Protein AF-0000000072337538 (afdb_homodimer)

Structure (mmCIF, N/CA/C/O backbone):
data_AF-0000000072337538-model_v1
#
loop_
_entity.id
_entity.type
_entity.pdbx_description
1 polymer 'aspartate transaminase'
#
loop_
_atom_site.group_PDB
_atom_site.id
_atom_site.type_symbol
_atom_site.label_atom_id
_atom_site.label_alt_id
_atom_site.label_comp_id
_atom_site.label_asym_id
_atom_site.label_entity_id
_atom_site.label_seq_id
_atom_site.pdbx_PDB_ins_code
_atom_site.Cartn_x
_atom_site.Cartn_y
_atom_site.Cartn_z
_atom_site.occupancy
_atom_site.B_iso_or_equiv
_atom_site.auth_seq_id
_atom_site.auth_comp_id
_atom_site.auth_asym_id
_atom_site.auth_atom_id
_atom_site.pdbx_PDB_model_num
ATOM 1 N N . MET A 1 1 ? 28.172 5.82 16.531 1 91.81 1 MET A N 1
ATOM 2 C CA . MET A 1 1 ? 27.906 4.758 15.562 1 91.81 1 MET A CA 1
ATOM 3 C C . MET A 1 1 ? 26.453 4.816 15.07 1 91.81 1 MET A C 1
ATOM 5 O O . MET A 1 1 ? 25.547 5.059 15.852 1 91.81 1 MET A O 1
ATOM 9 N N . SER A 1 2 ? 26.359 4.637 13.805 1 95.44 2 SER A N 1
ATOM 10 C CA . SER A 1 2 ? 25.016 4.699 13.219 1 95.44 2 SER A CA 1
ATOM 11 C C . SER A 1 2 ? 24.141 3.553 13.719 1 95.44 2 SER A C 1
ATOM 13 O O . SER A 1 2 ? 24.625 2.432 13.898 1 95.44 2 SER A O 1
ATOM 15 N N . ILE A 1 3 ? 22.906 3.787 13.867 1 93.31 3 ILE A N 1
ATOM 16 C CA . ILE A 1 3 ? 21.938 2.783 14.305 1 93.31 3 ILE A CA 1
ATOM 17 C C . ILE A 1 3 ? 21.766 1.728 13.219 1 93.31 3 ILE A C 1
ATOM 19 O O . ILE A 1 3 ? 21.359 0.598 13.5 1 93.31 3 ILE A O 1
ATOM 23 N N . PHE A 1 4 ? 22.156 1.987 12.031 1 95.06 4 PHE A N 1
ATOM 24 C CA . PHE A 1 4 ? 21.891 1.119 10.891 1 95.06 4 PHE A CA 1
ATOM 25 C C . PHE A 1 4 ? 22.875 -0.046 10.859 1 95.06 4 PHE A C 1
ATOM 27 O O . PHE A 1 4 ? 22.672 -1.01 10.117 1 95.06 4 PHE A O 1
ATOM 34 N N . HIS A 1 5 ? 23.875 0.049 11.719 1 95.06 5 HIS A N 1
ATOM 35 C CA . HIS A 1 5 ? 24.812 -1.071 11.82 1 95.06 5 HIS A CA 1
ATOM 36 C C . HIS A 1 5 ? 24.125 -2.299 12.414 1 95.06 5 HIS A C 1
ATOM 38 O O . HIS A 1 5 ? 24.656 -3.41 12.32 1 95.06 5 HIS A O 1
ATOM 44 N N . TYR A 1 6 ? 22.969 -2.148 13 1 93.31 6 TYR A N 1
ATOM 45 C CA . TYR A 1 6 ? 22.234 -3.266 13.578 1 93.31 6 TYR A CA 1
ATOM 46 C C . TYR A 1 6 ? 21.5 -4.043 12.492 1 93.31 6 TYR A C 1
ATOM 48 O O . TYR A 1 6 ? 20.969 -5.129 12.758 1 93.31 6 TYR A O 1
ATOM 56 N N . LEU A 1 7 ? 21.453 -3.549 11.258 1 93.56 7 LEU A N 1
ATOM 57 C CA . LEU A 1 7 ? 20.781 -4.246 10.164 1 93.56 7 LEU A CA 1
ATOM 58 C C . LEU A 1 7 ? 21.547 -5.508 9.773 1 93.56 7 LEU A C 1
ATOM 60 O O . LEU A 1 7 ? 22.781 -5.504 9.742 1 93.56 7 LEU A O 1
ATOM 64 N N . CYS A 1 8 ? 20.812 -6.539 9.484 1 88.06 8 CYS A N 1
ATOM 65 C CA . CYS A 1 8 ? 21.391 -7.801 9.047 1 88.06 8 CYS A CA 1
ATOM 66 C C . CYS A 1 8 ? 21.547 -7.824 7.527 1 88.06 8 CYS A C 1
ATOM 68 O O . CYS A 1 8 ? 20.812 -7.148 6.809 1 88.06 8 CYS A O 1
ATOM 70 N N . ASP A 1 9 ? 22.516 -8.508 7.09 1 87.12 9 ASP A N 1
ATOM 71 C CA . ASP A 1 9 ? 22.656 -8.773 5.66 1 87.12 9 ASP A CA 1
ATOM 72 C C . ASP A 1 9 ? 21.641 -9.805 5.191 1 87.12 9 ASP A C 1
ATOM 74 O O . ASP A 1 9 ? 21.625 -10.945 5.672 1 87.12 9 ASP A O 1
ATOM 78 N N . LEU A 1 10 ? 20.766 -9.406 4.398 1 86 10 LEU A N 1
ATOM 79 C CA . LEU A 1 10 ? 19.703 -10.266 3.902 1 86 10 LEU A CA 1
ATOM 80 C C . LEU A 1 10 ? 19.969 -10.672 2.455 1 86 10 LEU A C 1
ATOM 82 O O . LEU A 1 10 ? 20.484 -9.883 1.669 1 86 10 LEU A O 1
ATOM 86 N N . PRO A 1 11 ? 19.609 -11.906 2.164 1 82.69 11 PRO A N 1
ATOM 87 C CA . PRO A 1 11 ? 19.797 -12.344 0.78 1 82.69 11 PRO A CA 1
ATOM 88 C C . PRO A 1 11 ? 18.875 -11.625 -0.198 1 82.69 11 PRO A C 1
ATOM 90 O O . PRO A 1 11 ? 17.828 -11.117 0.203 1 82.69 11 PRO A O 1
ATOM 93 N N . GLN A 1 12 ? 19.281 -11.609 -1.424 1 79.19 12 GLN A N 1
ATOM 94 C CA . GLN A 1 12 ? 18.438 -11.031 -2.471 1 79.19 12 GLN A CA 1
ATOM 95 C C . GLN A 1 12 ? 17.172 -11.867 -2.682 1 79.19 12 GLN A C 1
ATOM 97 O O . GLN A 1 12 ? 17.188 -13.078 -2.451 1 79.19 12 GLN A O 1
ATOM 102 N N . ASP A 1 13 ? 16.156 -11.133 -3.062 1 81.94 13 ASP A N 1
ATOM 103 C CA . ASP A 1 13 ? 14.945 -11.844 -3.439 1 81.94 13 ASP A CA 1
ATOM 104 C C . ASP A 1 13 ? 15.195 -12.766 -4.629 1 81.94 13 ASP A C 1
ATOM 106 O O . ASP A 1 13 ? 15.781 -12.352 -5.633 1 81.94 13 ASP A O 1
ATOM 110 N N . ALA A 1 14 ? 14.805 -13.93 -4.566 1 74.81 14 ALA A N 1
ATOM 111 C CA . ALA A 1 14 ? 15.117 -14.938 -5.574 1 74.81 14 ALA A CA 1
ATOM 112 C C . ALA A 1 14 ? 14.57 -14.539 -6.941 1 74.81 14 ALA A C 1
ATOM 114 O O . ALA A 1 14 ? 15.289 -14.578 -7.941 1 74.81 14 ALA A O 1
ATOM 115 N N . ASN A 1 15 ? 13.352 -14.133 -6.945 1 75.88 15 ASN A N 1
ATOM 116 C CA . ASN A 1 15 ? 12.695 -13.828 -8.211 1 75.88 15 ASN A CA 1
ATOM 117 C C . ASN A 1 15 ? 13.234 -12.539 -8.828 1 75.88 15 ASN A C 1
ATOM 119 O O . ASN A 1 15 ? 13.641 -12.523 -9.992 1 75.88 15 ASN A O 1
ATOM 123 N N . PHE A 1 16 ? 13.305 -11.562 -8.07 1 75.88 16 PHE A N 1
ATOM 124 C CA . PHE A 1 16 ? 13.695 -10.266 -8.609 1 75.88 16 PHE A CA 1
ATOM 125 C C . PHE A 1 16 ? 15.203 -10.211 -8.836 1 75.88 16 PHE A C 1
ATOM 127 O O . PHE A 1 16 ? 15.672 -9.469 -9.703 1 75.88 16 PHE A O 1
ATOM 134 N N . GLY A 1 17 ? 15.891 -11.039 -8.086 1 76.81 17 GLY A N 1
ATOM 135 C CA . GLY A 1 17 ? 17.328 -11.133 -8.328 1 76.81 17 GLY A CA 1
ATOM 136 C C . GLY A 1 17 ? 17.656 -11.727 -9.68 1 76.81 17 GLY A C 1
ATOM 137 O O . GLY A 1 17 ? 18.516 -11.195 -10.398 1 76.81 17 GLY A O 1
ATOM 138 N N . MET A 1 18 ? 16.938 -12.734 -10.031 1 82.81 18 MET A N 1
ATOM 139 C CA . MET A 1 18 ? 17.156 -13.391 -11.32 1 82.81 18 MET A CA 1
ATOM 140 C C . MET A 1 18 ? 16.75 -12.477 -12.469 1 82.81 18 MET A C 1
ATOM 142 O O . MET A 1 18 ? 17.438 -12.391 -13.477 1 82.81 18 MET A O 1
ATOM 146 N N . ALA A 1 19 ? 15.68 -11.766 -12.25 1 82.88 19 ALA A N 1
ATOM 147 C CA . ALA A 1 19 ? 15.211 -10.828 -13.266 1 82.88 19 ALA A CA 1
ATOM 148 C C . ALA A 1 19 ? 16.219 -9.695 -13.477 1 82.88 19 ALA A C 1
ATOM 150 O O . ALA A 1 19 ? 16.438 -9.25 -14.602 1 82.88 19 ALA A O 1
ATOM 151 N N . ALA A 1 20 ? 16.75 -9.258 -12.391 1 82.75 20 ALA A N 1
ATOM 152 C CA . ALA A 1 20 ? 17.75 -8.195 -12.469 1 82.75 20 ALA A CA 1
ATOM 153 C C . ALA A 1 20 ? 18.984 -8.656 -13.25 1 82.75 20 ALA A C 1
ATOM 155 O O . ALA A 1 20 ? 19.531 -7.898 -14.047 1 82.75 20 ALA A O 1
ATOM 156 N N . ARG A 1 21 ? 19.375 -9.867 -13.039 1 87.38 21 ARG A N 1
ATOM 157 C CA . ARG A 1 21 ? 20.5 -10.43 -13.766 1 87.38 21 ARG A CA 1
ATOM 158 C C . ARG A 1 21 ? 20.203 -10.539 -15.258 1 87.38 21 ARG A C 1
ATOM 160 O O . ARG A 1 21 ? 21.047 -10.227 -16.094 1 87.38 21 ARG A O 1
ATOM 167 N N . ALA A 1 22 ? 19.047 -11.016 -15.539 1 90.31 22 ALA A N 1
ATOM 168 C CA . ALA A 1 22 ? 18.625 -11.125 -16.938 1 90.31 22 ALA A CA 1
ATOM 169 C C . ALA A 1 22 ? 18.625 -9.758 -17.609 1 90.31 22 ALA A C 1
ATOM 171 O O . ALA A 1 22 ? 19.078 -9.625 -18.75 1 90.31 22 ALA A O 1
ATOM 172 N N . LYS A 1 23 ? 18.125 -8.789 -16.922 1 86.69 23 LYS A N 1
ATOM 173 C CA . LYS A 1 23 ? 18.031 -7.438 -17.453 1 86.69 23 LYS A CA 1
ATOM 174 C C . LYS A 1 23 ? 19.422 -6.863 -17.734 1 86.69 23 LYS A C 1
ATOM 176 O O . LYS A 1 23 ? 19.625 -6.129 -18.703 1 86.69 23 LYS A O 1
ATOM 181 N N . ALA A 1 24 ? 20.359 -7.207 -16.938 1 90 24 ALA A N 1
ATOM 182 C CA . ALA A 1 24 ? 21.719 -6.691 -17.047 1 90 24 ALA A CA 1
ATOM 183 C C . ALA A 1 24 ? 22.469 -7.371 -18.172 1 90 24 ALA A C 1
ATOM 185 O O . ALA A 1 24 ? 23.469 -6.844 -18.672 1 90 24 ALA A O 1
ATOM 186 N N . ASP A 1 25 ? 22.047 -8.578 -18.609 1 93.88 25 ASP A N 1
ATOM 187 C CA . ASP A 1 25 ? 22.703 -9.336 -19.672 1 93.88 25 ASP A CA 1
ATOM 188 C C . ASP A 1 25 ? 22.391 -8.734 -21.047 1 93.88 25 ASP A C 1
ATOM 190 O O . ASP A 1 25 ? 21.234 -8.555 -21.406 1 93.88 25 ASP A O 1
ATOM 194 N N . THR A 1 26 ? 23.406 -8.461 -21.766 1 94.12 26 THR A N 1
ATOM 195 C CA . THR A 1 26 ? 23.234 -7.793 -23.062 1 94.12 26 THR A CA 1
ATOM 196 C C . THR A 1 26 ? 23.375 -8.797 -24.203 1 94.12 26 THR A C 1
ATOM 198 O O . THR A 1 26 ? 23.344 -8.414 -25.375 1 94.12 26 THR A O 1
ATOM 201 N N . HIS A 1 27 ? 23.484 -10.047 -23.891 1 95.5 27 HIS A N 1
ATOM 202 C CA . HIS A 1 27 ? 23.609 -11.055 -24.938 1 95.5 27 HIS A CA 1
ATOM 203 C C . HIS A 1 27 ? 22.406 -11.039 -25.859 1 95.5 27 HIS A C 1
ATOM 205 O O . HIS A 1 27 ? 21.266 -10.961 -25.406 1 95.5 27 HIS A O 1
ATOM 211 N N . PRO A 1 28 ? 22.562 -11.125 -27.078 1 93.88 28 PRO A N 1
ATOM 212 C CA . PRO A 1 28 ? 21.469 -10.969 -28.047 1 93.88 28 PRO A CA 1
ATOM 213 C C . PRO A 1 28 ? 20.453 -12.117 -27.984 1 93.88 28 PRO A C 1
ATOM 215 O O . PRO A 1 28 ? 19.297 -11.953 -28.391 1 93.88 28 PRO A O 1
ATOM 218 N N . LYS A 1 29 ? 20.828 -13.297 -27.516 1 94.38 29 LYS A N 1
ATOM 219 C CA . LYS A 1 29 ? 19.906 -14.438 -27.469 1 94.38 29 LYS A CA 1
ATOM 220 C C . LYS A 1 29 ? 19.406 -14.68 -26.062 1 94.38 29 LYS A C 1
ATOM 222 O O . LYS A 1 29 ? 18.906 -15.766 -25.75 1 94.38 29 LYS A O 1
ATOM 227 N N . LYS A 1 30 ? 19.656 -13.734 -25.25 1 95.81 30 LYS A N 1
ATOM 228 C CA . LYS A 1 30 ? 19.234 -13.906 -23.859 1 95.81 30 LYS A CA 1
ATOM 229 C C . LYS A 1 30 ? 17.734 -14.172 -23.781 1 95.81 30 LYS A C 1
ATOM 231 O O . LYS A 1 30 ? 16.953 -13.586 -24.531 1 95.81 30 LYS A O 1
ATOM 236 N N . ILE A 1 31 ? 17.281 -15.109 -22.922 1 95.44 31 ILE A N 1
ATOM 237 C CA . ILE A 1 31 ? 15.883 -15.398 -22.641 1 95.44 31 ILE A CA 1
ATOM 238 C C . ILE A 1 31 ? 15.617 -15.234 -21.141 1 95.44 31 ILE A C 1
ATOM 240 O O . ILE A 1 31 ? 16.328 -15.805 -20.312 1 95.44 31 ILE A O 1
ATOM 244 N N . ASP A 1 32 ? 14.664 -14.367 -20.797 1 92.56 32 ASP A N 1
ATOM 245 C CA . ASP A 1 32 ? 14.25 -14.219 -19.406 1 92.56 32 ASP A CA 1
ATOM 246 C C . ASP A 1 32 ? 12.93 -14.938 -19.156 1 92.56 32 ASP A C 1
ATOM 248 O O . ASP A 1 32 ? 11.867 -14.484 -19.578 1 92.56 32 ASP A O 1
ATOM 252 N N . LEU A 1 33 ? 13.039 -16.031 -18.469 1 93.69 33 LEU A N 1
ATOM 253 C CA . LEU A 1 33 ? 11.859 -16.812 -18.094 1 93.69 33 LEU A CA 1
ATOM 254 C C . LEU A 1 33 ? 11.648 -16.781 -16.578 1 93.69 33 LEU A C 1
ATOM 256 O O . LEU A 1 33 ? 10.984 -17.672 -16.031 1 93.69 33 LEU A O 1
ATOM 260 N N . SER A 1 34 ? 12.281 -15.805 -15.922 1 87.88 34 SER A N 1
ATOM 261 C CA . SER A 1 34 ? 12.281 -15.797 -14.461 1 87.88 34 SER A CA 1
ATOM 262 C C . SER A 1 34 ? 11.031 -15.102 -13.914 1 87.88 34 SER A C 1
ATOM 264 O O . SER A 1 34 ? 10.477 -15.531 -12.898 1 87.88 34 SER A O 1
ATOM 266 N N . LEU A 1 35 ? 10.578 -14.023 -14.539 1 79.75 35 LEU A N 1
ATOM 267 C CA . LEU A 1 35 ? 9.508 -13.211 -13.977 1 79.75 35 LEU A CA 1
ATOM 268 C C . LEU A 1 35 ? 8.141 -13.711 -14.445 1 79.75 35 LEU A C 1
ATOM 270 O O . LEU A 1 35 ? 7.988 -14.109 -15.602 1 79.75 35 LEU A O 1
ATOM 274 N N . GLY A 1 36 ? 7.184 -13.609 -13.586 1 78.5 36 GLY A N 1
ATOM 275 C CA . GLY A 1 36 ? 5.812 -14.023 -13.852 1 78.5 36 GLY A CA 1
ATOM 276 C C . GLY A 1 36 ? 4.98 -12.938 -14.508 1 78.5 36 GLY A C 1
ATOM 277 O O . GLY A 1 36 ? 3.887 -12.617 -14.039 1 78.5 36 GLY A O 1
ATOM 278 N N . THR A 1 37 ? 5.445 -12.328 -15.57 1 81.88 37 THR A N 1
ATOM 279 C CA . THR A 1 37 ? 4.688 -11.359 -16.359 1 81.88 37 THR A CA 1
ATOM 280 C C . THR A 1 37 ? 4.383 -11.922 -17.75 1 81.88 37 THR A C 1
ATOM 282 O O . THR A 1 37 ? 5.223 -12.602 -18.344 1 81.88 37 THR A O 1
ATOM 285 N N . TYR A 1 38 ? 3.256 -11.664 -18.172 1 84.44 38 TYR A N 1
ATOM 286 C CA . TYR A 1 38 ? 2.854 -12.141 -19.484 1 84.44 38 TYR A CA 1
ATOM 287 C C . TYR A 1 38 ? 3.58 -11.383 -20.594 1 84.44 38 TYR A C 1
ATOM 289 O O . TYR A 1 38 ? 3.77 -10.164 -20.5 1 84.44 38 TYR A O 1
ATOM 297 N N . ARG A 1 39 ? 4.031 -12.125 -21.562 1 84 39 ARG A N 1
ATOM 298 C CA . ARG A 1 39 ? 4.613 -11.594 -22.797 1 84 39 ARG A CA 1
ATOM 299 C C . ARG A 1 39 ? 3.871 -12.109 -24.016 1 84 39 ARG A C 1
ATOM 301 O O . ARG A 1 39 ? 3.395 -13.242 -24.031 1 84 39 ARG A O 1
ATOM 308 N N . ASP A 1 40 ? 3.809 -11.195 -25.031 1 82.5 40 ASP A N 1
ATOM 309 C CA . ASP A 1 40 ? 3.178 -11.641 -26.266 1 82.5 40 ASP A CA 1
ATOM 310 C C . ASP A 1 40 ? 4.172 -12.391 -27.156 1 82.5 40 ASP A C 1
ATOM 312 O O . ASP A 1 40 ? 5.262 -12.75 -26.703 1 82.5 40 ASP A O 1
ATOM 316 N N . ASP A 1 41 ? 3.752 -12.664 -28.344 1 86.38 41 ASP A N 1
ATOM 317 C CA . ASP A 1 41 ? 4.535 -13.492 -29.266 1 86.38 41 ASP A CA 1
ATOM 318 C C . ASP A 1 41 ? 5.82 -12.781 -29.672 1 86.38 41 ASP A C 1
ATOM 320 O O . ASP A 1 41 ? 6.719 -13.398 -30.25 1 86.38 41 ASP A O 1
ATOM 324 N N . HIS A 1 42 ? 5.938 -11.516 -29.297 1 82.12 42 HIS A N 1
ATOM 325 C CA . HIS A 1 42 ? 7.137 -10.758 -29.641 1 82.12 42 HIS A CA 1
ATOM 326 C C . HIS A 1 42 ? 7.945 -10.414 -28.391 1 82.12 42 HIS A C 1
ATOM 328 O O . HIS A 1 42 ? 8.883 -9.609 -28.469 1 82.12 42 HIS A O 1
ATOM 334 N N . GLY A 1 43 ? 7.547 -10.992 -27.281 1 80.44 43 GLY A N 1
ATOM 335 C CA . GLY A 1 43 ? 8.281 -10.805 -26.031 1 80.44 43 GLY A CA 1
ATOM 336 C C . GLY A 1 43 ? 7.992 -9.484 -25.359 1 80.44 43 GLY A C 1
ATOM 337 O O . GLY A 1 43 ? 8.719 -9.07 -24.453 1 80.44 43 GLY A O 1
ATOM 338 N N . GLN A 1 44 ? 7.055 -8.836 -25.844 1 78.31 44 GLN A N 1
ATOM 339 C CA . GLN A 1 44 ? 6.711 -7.531 -25.281 1 78.31 44 GLN A CA 1
ATOM 340 C C . GLN A 1 44 ? 5.602 -7.656 -24.25 1 78.31 44 GLN A C 1
ATOM 342 O O . GLN A 1 44 ? 4.766 -8.555 -24.328 1 78.31 44 GLN A O 1
ATOM 347 N N . PRO A 1 45 ? 5.871 -6.715 -23.312 1 72.06 45 PRO A N 1
ATOM 348 C CA . PRO A 1 45 ? 4.73 -6.676 -22.391 1 72.06 45 PRO A CA 1
ATOM 349 C C . PRO A 1 45 ? 3.428 -6.281 -23.078 1 72.06 45 PRO A C 1
ATOM 351 O O . PRO A 1 45 ? 3.439 -5.461 -24 1 72.06 45 PRO A O 1
ATOM 354 N N . ARG A 1 46 ? 2.617 -7.109 -23.312 1 59.31 46 ARG A N 1
ATOM 355 C CA . ARG A 1 46 ? 1.37 -6.719 -23.969 1 59.31 46 ARG A CA 1
ATOM 356 C C . ARG A 1 46 ? 0.265 -6.492 -22.938 1 59.31 46 ARG A C 1
ATOM 358 O O . ARG A 1 46 ? -0.144 -7.422 -22.234 1 59.31 46 ARG A O 1
ATOM 365 N N . LEU A 1 47 ? 0.168 -5.188 -22.656 1 57.03 47 LEU A N 1
ATOM 366 C CA . LEU A 1 47 ? -1.106 -4.941 -21.984 1 57.03 47 LEU A CA 1
ATOM 367 C C . LEU A 1 47 ? -2.25 -5.617 -22.734 1 57.03 47 LEU A C 1
ATOM 369 O O . LEU A 1 47 ? -2.162 -5.828 -23.953 1 57.03 47 LEU A O 1
ATOM 373 N N . LEU A 1 48 ? -3.176 -6.441 -22 1 59.09 48 LEU A N 1
ATOM 374 C CA . LEU A 1 48 ? -4.477 -6.645 -22.625 1 59.09 48 LEU A CA 1
ATOM 375 C C . LEU A 1 48 ? -4.793 -5.516 -23.594 1 59.09 48 LEU A C 1
ATOM 377 O O . LEU A 1 48 ? -5.188 -4.422 -23.172 1 59.09 48 LEU A O 1
ATOM 381 N N . ARG A 1 49 ? -3.582 -5.301 -24.344 1 49.34 49 ARG A N 1
ATOM 382 C CA . ARG A 1 49 ? -3.533 -4.289 -25.391 1 49.34 49 ARG A CA 1
ATOM 383 C C . ARG A 1 49 ? -4.938 -3.896 -25.844 1 49.34 49 ARG A C 1
ATOM 385 O O . ARG A 1 49 ? -5.199 -2.729 -26.141 1 49.34 49 ARG A O 1
ATOM 392 N N . GLN A 1 50 ? -5.699 -5.051 -26.219 1 55.28 50 GLN A N 1
ATOM 393 C CA . GLN A 1 50 ? -6.641 -4.785 -27.297 1 55.28 50 GLN A CA 1
ATOM 394 C C . GLN A 1 50 ? -7.785 -3.893 -26.828 1 55.28 50 GLN A C 1
ATOM 396 O O . GLN A 1 50 ? -8.43 -3.217 -27.625 1 55.28 50 GLN A O 1
ATOM 401 N N . ALA A 1 51 ? -7.863 -3.479 -25.594 1 75 51 ALA A N 1
ATOM 402 C CA . ALA A 1 51 ? -8.922 -2.49 -25.797 1 75 51 ALA A CA 1
ATOM 403 C C . ALA A 1 51 ? -9.562 -2.094 -24.469 1 75 51 ALA A C 1
ATOM 405 O O . ALA A 1 51 ? -9.734 -0.904 -24.188 1 75 51 ALA A O 1
ATOM 406 N N . ALA A 1 52 ? -9.359 -3.074 -23.484 1 85.31 52 ALA A N 1
ATOM 407 C CA . ALA A 1 52 ? -10.258 -2.754 -22.391 1 85.31 52 ALA A CA 1
ATOM 408 C C . ALA A 1 52 ? -9.586 -1.819 -21.391 1 85.31 52 ALA A C 1
ATOM 410 O O . ALA A 1 52 ? -10.141 -0.783 -21.016 1 85.31 52 ALA A O 1
ATOM 411 N N . VAL A 1 53 ? -8.289 -2.1 -20.938 1 88 53 VAL A N 1
ATOM 412 C CA . VAL A 1 53 ? -7.562 -1.295 -19.969 1 88 53 VAL A CA 1
ATOM 413 C C . VAL A 1 53 ? -7.262 0.082 -20.562 1 88 53 VAL A C 1
ATOM 415 O O . VAL A 1 53 ? -7.414 1.101 -19.875 1 88 53 VAL A O 1
ATOM 418 N N . ARG A 1 54 ? -6.871 0.079 -21.797 1 84.81 54 ARG A N 1
ATOM 419 C CA . ARG A 1 54 ? -6.574 1.341 -22.469 1 84.81 54 ARG A CA 1
ATOM 420 C C . ARG A 1 54 ? -7.797 2.25 -22.5 1 84.81 54 ARG A C 1
ATOM 422 O O . ARG A 1 54 ? -7.691 3.447 -22.219 1 84.81 54 ARG A O 1
ATOM 429 N N . LEU A 1 55 ? -8.906 1.661 -22.891 1 86.62 55 LEU A N 1
ATOM 430 C CA . LEU A 1 55 ? -10.141 2.439 -22.969 1 86.62 55 LEU A CA 1
ATOM 431 C C . LEU A 1 55 ? -10.531 2.959 -21.578 1 86.62 55 LEU A C 1
ATOM 433 O O . LEU A 1 55 ? -10.938 4.113 -21.438 1 86.62 55 LEU A O 1
ATOM 437 N N . ALA A 1 56 ? -10.359 2.145 -20.562 1 88.31 56 ALA A N 1
ATOM 438 C CA . ALA A 1 56 ? -10.648 2.566 -19.188 1 88.31 56 ALA A CA 1
ATOM 439 C C . ALA A 1 56 ? -9.742 3.715 -18.766 1 88.31 56 ALA A C 1
ATOM 441 O O . ALA A 1 56 ? -10.203 4.688 -18.156 1 88.31 56 ALA A O 1
ATOM 442 N N . LYS A 1 57 ? -8.445 3.613 -19.047 1 86.94 57 LYS A N 1
ATOM 443 C CA . LYS A 1 57 ? -7.48 4.648 -18.703 1 86.94 57 LYS A CA 1
ATOM 444 C C . LYS A 1 57 ? -7.816 5.973 -19.391 1 86.94 57 LYS A C 1
ATOM 446 O O . LYS A 1 57 ? -7.68 7.039 -18.781 1 86.94 57 LYS A O 1
ATOM 451 N N . GLN A 1 58 ? -8.203 5.867 -20.641 1 84.31 58 GLN A N 1
ATOM 452 C CA . GLN A 1 58 ? -8.57 7.066 -21.391 1 84.31 58 GLN A CA 1
ATOM 453 C C . GLN A 1 58 ? -9.797 7.742 -20.781 1 84.31 58 GLN A C 1
ATOM 455 O O . GLN A 1 58 ? -9.836 8.969 -20.656 1 84.31 58 GLN A O 1
ATOM 460 N N . GLN A 1 59 ? -10.758 6.934 -20.406 1 84.5 59 GLN A N 1
ATOM 461 C CA . GLN A 1 59 ? -11.938 7.465 -19.75 1 84.5 59 GLN A CA 1
ATOM 462 C C . GLN A 1 59 ? -11.57 8.148 -18.438 1 84.5 59 GLN A C 1
ATOM 464 O O . GLN A 1 59 ? -12.078 9.234 -18.125 1 84.5 59 GLN A O 1
ATOM 469 N N . MET A 1 60 ? -10.68 7.59 -17.766 1 85.69 60 MET A N 1
ATOM 470 C CA . MET A 1 60 ? -10.289 8.094 -16.453 1 85.69 60 MET A CA 1
ATOM 471 C C . MET A 1 60 ? -9.445 9.352 -16.594 1 85.69 60 MET A C 1
ATOM 473 O O . MET A 1 60 ? -9.562 10.281 -15.781 1 85.69 60 MET A O 1
ATOM 477 N N . ALA A 1 61 ? -8.602 9.344 -17.562 1 80.94 61 ALA A N 1
ATOM 478 C CA . ALA A 1 61 ? -7.758 10.523 -17.781 1 80.94 61 ALA A CA 1
ATOM 479 C C . ALA A 1 61 ? -8.594 11.742 -18.141 1 80.94 61 ALA A C 1
ATOM 481 O O . ALA A 1 61 ? -8.195 12.875 -17.891 1 80.94 61 ALA A O 1
ATOM 482 N N . ALA A 1 62 ? -9.758 11.461 -18.75 1 78.94 62 ALA A N 1
ATOM 483 C CA . ALA A 1 62 ? -10.656 12.547 -19.156 1 78.94 62 ALA A CA 1
ATOM 484 C C . ALA A 1 62 ? -11.414 13.102 -17.953 1 78.94 62 ALA A C 1
ATOM 486 O O . ALA A 1 62 ? -11.961 14.211 -18.016 1 78.94 62 ALA A O 1
ATOM 487 N N . ASP A 1 63 ? -11.398 12.312 -16.844 1 77.94 63 ASP A N 1
ATOM 488 C CA . ASP A 1 63 ? -12.031 12.773 -15.617 1 77.94 63 ASP A CA 1
ATOM 489 C C . ASP A 1 63 ? -11.07 13.617 -14.789 1 77.94 63 ASP A C 1
ATOM 491 O O . ASP A 1 63 ? -10.172 13.078 -14.133 1 77.94 63 ASP A O 1
ATOM 495 N N . GLU A 1 64 ? -11.328 14.867 -14.703 1 68.19 64 GLU A N 1
ATOM 496 C CA . GLU A 1 64 ? -10.43 15.82 -14.062 1 68.19 64 GLU A CA 1
ATOM 497 C C . GLU A 1 64 ? -10.406 15.625 -12.547 1 68.19 64 GLU A C 1
ATOM 499 O O . GLU A 1 64 ? -9.461 16.047 -11.883 1 68.19 64 GLU A O 1
ATOM 504 N N . ARG A 1 65 ? -11.25 14.945 -11.945 1 68.69 65 ARG A N 1
ATOM 505 C CA . ARG A 1 65 ? -11.383 14.906 -10.492 1 68.69 65 ARG A CA 1
ATOM 506 C C . ARG A 1 65 ? -11.031 13.531 -9.945 1 68.69 65 ARG A C 1
ATOM 508 O O . ARG A 1 65 ? -11.164 13.289 -8.742 1 68.69 65 ARG A O 1
ATOM 515 N N . GLU A 1 66 ? -10.57 12.617 -10.758 1 73.38 66 GLU A N 1
ATOM 516 C CA . GLU A 1 66 ? -10.406 11.211 -10.406 1 73.38 66 GLU A CA 1
ATOM 517 C C . GLU A 1 66 ? -9.562 11.055 -9.133 1 73.38 66 GLU A C 1
ATOM 519 O O . GLU A 1 66 ? -9.891 10.242 -8.266 1 73.38 66 GLU A O 1
ATOM 524 N N . LEU A 1 67 ? -8.516 11.875 -8.984 1 72 67 LEU A N 1
ATOM 525 C CA . LEU A 1 67 ? -7.535 11.602 -7.938 1 72 67 LEU A CA 1
ATOM 526 C C . LEU A 1 67 ? -7.629 12.641 -6.824 1 72 67 LEU A C 1
ATOM 528 O O . LEU A 1 67 ? -6.836 12.617 -5.883 1 72 67 LEU A O 1
ATOM 532 N N . GLU A 1 68 ? -8.641 13.344 -6.727 1 75.44 68 GLU A N 1
ATOM 533 C CA . GLU A 1 68 ? -8.609 14.57 -5.93 1 75.44 68 GLU A CA 1
ATOM 534 C C . GLU A 1 68 ? -9.234 14.344 -4.555 1 75.44 68 GLU A C 1
ATOM 536 O O . GLU A 1 68 ? -9.281 15.258 -3.729 1 75.44 68 GLU A O 1
ATOM 541 N N . GLU A 1 69 ? -9.633 13.133 -4.34 1 82.38 69 GLU A N 1
ATOM 542 C CA . GLU A 1 69 ? -10.219 12.828 -3.037 1 82.38 69 GLU A CA 1
ATOM 543 C C . GLU A 1 69 ? -9.734 11.484 -2.514 1 82.38 69 GLU A C 1
ATOM 545 O O . GLU A 1 69 ? -9.602 10.523 -3.277 1 82.38 69 GLU A O 1
ATOM 550 N N . TYR A 1 70 ? -9.578 11.523 -1.219 1 86.12 70 TYR A N 1
ATOM 551 C CA . TYR A 1 70 ? -9.266 10.242 -0.596 1 86.12 70 TYR A CA 1
ATOM 552 C C . TYR A 1 70 ? -10.391 9.242 -0.811 1 86.12 70 TYR A C 1
ATOM 554 O O . TYR A 1 70 ? -11.562 9.609 -0.818 1 86.12 70 TYR A O 1
ATOM 562 N N . LEU A 1 71 ? -10.039 7.977 -0.95 1 88.75 71 LEU A N 1
ATOM 563 C CA . LEU A 1 71 ? -11.039 6.93 -0.766 1 88.75 71 LEU A CA 1
ATOM 564 C C . LEU A 1 71 ? -11.422 6.801 0.704 1 88.75 71 LEU A C 1
ATOM 566 O O . LEU A 1 71 ? -10.633 7.125 1.59 1 88.75 71 LEU A O 1
ATOM 570 N N . PRO A 1 72 ? -12.664 6.395 0.915 1 87.88 72 PRO A N 1
ATOM 571 C CA . PRO A 1 72 ? -12.961 5.992 2.291 1 87.88 72 PRO A CA 1
ATOM 572 C C . PRO A 1 72 ? -11.984 4.941 2.818 1 87.88 72 PRO A C 1
ATOM 574 O O . PRO A 1 72 ? -11.289 4.289 2.033 1 87.88 72 PRO A O 1
ATOM 577 N N . LEU A 1 73 ? -11.914 4.824 4.152 1 89.25 73 LEU A N 1
ATOM 578 C CA . LEU A 1 73 ? -10.984 3.873 4.746 1 89.25 73 LEU A CA 1
ATOM 579 C C . LEU A 1 73 ? -11.289 2.451 4.285 1 89.25 73 LEU A C 1
ATOM 581 O O . LEU A 1 73 ? -10.391 1.603 4.242 1 89.25 73 LEU A O 1
ATOM 585 N N . GLU A 1 74 ? -12.555 2.193 3.883 1 91.5 74 GLU A N 1
ATOM 586 C CA . GLU A 1 74 ? -12.969 0.888 3.377 1 91.5 74 GLU A CA 1
ATOM 587 C C . GLU A 1 74 ? -12.469 0.662 1.954 1 91.5 74 GLU A C 1
ATOM 589 O O . GLU A 1 74 ? -12.516 -0.459 1.444 1 91.5 74 GLU A O 1
ATOM 594 N N . GLY A 1 75 ? -11.914 1.708 1.396 1 91.94 75 GLY A N 1
ATOM 595 C CA . GLY A 1 75 ? -11.445 1.614 0.022 1 91.94 75 GLY A CA 1
ATOM 596 C C . GLY A 1 75 ? -12.562 1.766 -1 1 91.94 75 GLY A C 1
ATOM 597 O O . GLY A 1 75 ? -13.531 2.482 -0.764 1 91.94 75 GLY A O 1
ATOM 598 N N . HIS A 1 76 ? -12.367 1.265 -2.188 1 95.19 76 HIS A N 1
ATOM 599 C CA . HIS A 1 76 ? -13.336 1.271 -3.281 1 95.19 76 HIS A CA 1
ATOM 600 C C . HIS A 1 76 ? -14.383 0.173 -3.1 1 95.19 76 HIS A C 1
ATOM 602 O O . HIS A 1 76 ? -14.203 -0.943 -3.594 1 95.19 76 HIS A O 1
ATOM 608 N N . GLU A 1 77 ? -15.445 0.503 -2.484 1 93.75 77 GLU A N 1
ATOM 609 C CA . GLU A 1 77 ? -16.453 -0.476 -2.084 1 93.75 77 GLU A CA 1
ATOM 610 C C . GLU A 1 77 ? -17.047 -1.186 -3.299 1 93.75 77 GLU A C 1
ATOM 612 O O . GLU A 1 77 ? -17.234 -2.402 -3.279 1 93.75 77 GLU A O 1
ATOM 617 N N . LYS A 1 78 ? -17.344 -0.443 -4.34 1 96.06 78 LYS A N 1
ATOM 618 C CA . LYS A 1 78 ? -17.938 -1.047 -5.527 1 96.06 78 LYS A CA 1
ATOM 619 C C . LYS A 1 78 ? -16.969 -2.014 -6.195 1 96.06 78 LYS A C 1
ATOM 621 O O . LYS A 1 78 ? -17.375 -3.062 -6.699 1 96.06 78 LYS A O 1
ATOM 626 N N . PHE A 1 79 ? -15.703 -1.654 -6.191 1 96.81 79 PHE A N 1
ATOM 627 C CA . PHE A 1 79 ? -14.68 -2.553 -6.699 1 96.81 79 PHE A CA 1
ATOM 628 C C . PHE A 1 79 ? -14.641 -3.846 -5.895 1 96.81 79 PHE A C 1
ATOM 630 O O . PHE A 1 79 ? -14.625 -4.938 -6.465 1 96.81 79 PHE A O 1
ATOM 637 N N . ALA A 1 80 ? -14.656 -3.756 -4.582 1 97.06 80 ALA A N 1
ATOM 638 C CA . ALA A 1 80 ? -14.625 -4.926 -3.709 1 97.06 80 ALA A CA 1
ATOM 639 C C . ALA A 1 80 ? -15.844 -5.812 -3.928 1 97.06 80 ALA A C 1
ATOM 641 O O . ALA A 1 80 ? -15.742 -7.043 -3.904 1 97.06 80 ALA A O 1
ATOM 642 N N . GLN A 1 81 ? -16.969 -5.188 -4.18 1 96.12 81 GLN A N 1
ATOM 643 C CA . GLN A 1 81 ? -18.203 -5.934 -4.402 1 96.12 81 GLN A CA 1
ATOM 644 C C . GLN A 1 81 ? -18.172 -6.676 -5.734 1 96.12 81 GLN A C 1
ATOM 646 O O . GLN A 1 81 ? -18.594 -7.832 -5.82 1 96.12 81 GLN A O 1
ATOM 651 N N . GLU A 1 82 ? -17.703 -5.965 -6.77 1 96.88 82 GLU A N 1
ATOM 652 C CA . GLU A 1 82 ? -17.547 -6.629 -8.062 1 96.88 82 GLU A CA 1
ATOM 653 C C . GLU A 1 82 ? -16.594 -7.812 -7.969 1 96.88 82 GLU A C 1
ATOM 655 O O . GLU A 1 82 ? -16.828 -8.859 -8.57 1 96.88 82 GLU A O 1
ATOM 660 N N . ALA A 1 83 ? -15.531 -7.617 -7.234 1 97.06 83 ALA A N 1
ATOM 661 C CA . ALA A 1 83 ? -14.555 -8.688 -7.035 1 97.06 83 ALA A CA 1
ATOM 662 C C . ALA A 1 83 ? -15.18 -9.875 -6.309 1 97.06 83 ALA A C 1
ATOM 664 O O . ALA A 1 83 ? -14.953 -11.023 -6.68 1 97.06 83 ALA A O 1
ATOM 665 N N . ARG A 1 84 ? -15.953 -9.578 -5.266 1 96.56 84 ARG A N 1
ATOM 666 C CA . ARG A 1 84 ? -16.656 -10.609 -4.52 1 96.56 84 ARG A CA 1
ATOM 667 C C . ARG A 1 84 ? -17.578 -11.422 -5.434 1 96.56 84 ARG A C 1
ATOM 669 O O . ARG A 1 84 ? -17.531 -12.656 -5.422 1 96.56 84 ARG A O 1
ATOM 676 N N . ASP A 1 85 ? -18.312 -10.727 -6.25 1 94.62 85 ASP A N 1
ATOM 677 C CA . ASP A 1 85 ? -19.297 -11.383 -7.102 1 94.62 85 ASP A CA 1
ATOM 678 C C . ASP A 1 85 ? -18.625 -12.219 -8.18 1 94.62 85 ASP A C 1
ATOM 680 O O . ASP A 1 85 ? -19.125 -13.281 -8.562 1 94.62 85 ASP A O 1
ATOM 684 N N . LEU A 1 86 ? -17.531 -11.742 -8.656 1 94.06 86 LEU A N 1
ATOM 685 C CA . LEU A 1 86 ? -16.766 -12.492 -9.648 1 94.06 86 LEU A CA 1
ATOM 686 C C . LEU A 1 86 ? -16.312 -13.836 -9.086 1 94.06 86 LEU A C 1
ATOM 688 O O . LEU A 1 86 ? -16.234 -14.82 -9.82 1 94.06 86 LEU A O 1
ATOM 692 N N . LEU A 1 87 ? -16.062 -13.883 -7.82 1 93.88 87 LEU A N 1
ATOM 693 C CA . LEU A 1 87 ? -15.492 -15.062 -7.184 1 93.88 87 LEU A CA 1
ATOM 694 C C . LEU A 1 87 ? -16.594 -16.016 -6.723 1 93.88 87 LEU A C 1
ATOM 696 O O . LEU A 1 87 ? -16.5 -17.219 -6.934 1 93.88 87 LEU A O 1
ATOM 700 N N . PHE A 1 88 ? -17.609 -15.469 -6.066 1 93.44 88 PHE A N 1
ATOM 701 C CA . PHE A 1 88 ? -18.484 -16.312 -5.258 1 93.44 88 PHE A CA 1
ATOM 702 C C . PHE A 1 88 ? -19.812 -16.547 -5.965 1 93.44 88 PHE A C 1
ATOM 704 O O . PHE A 1 88 ? -20.547 -17.469 -5.621 1 93.44 88 PHE A O 1
ATOM 711 N N . LEU A 1 89 ? -20.156 -15.656 -6.938 1 86.62 89 LEU A N 1
ATOM 712 C CA . LEU A 1 89 ? -21.453 -15.805 -7.59 1 86.62 89 LEU A CA 1
ATOM 713 C C . LEU A 1 89 ? -21.469 -17.016 -8.508 1 86.62 89 LEU A C 1
ATOM 715 O O . LEU A 1 89 ? -20.672 -17.094 -9.445 1 86.62 89 LEU A O 1
ATOM 719 N N . GLY A 1 90 ? -22.156 -18.047 -8.109 1 74 90 GLY A N 1
ATOM 720 C CA . GLY A 1 90 ? -22.328 -19.25 -8.914 1 74 90 GLY A CA 1
ATOM 721 C C . GLY A 1 90 ? -23.531 -19.188 -9.844 1 74 90 GLY A C 1
ATOM 722 O O . GLY A 1 90 ? -24.188 -18.141 -9.953 1 74 90 GLY A O 1
ATOM 723 N N . GLU A 1 91 ? -23.609 -20.109 -10.758 1 65.12 91 GLU A N 1
ATOM 724 C CA . GLU A 1 91 ? -24.719 -20.219 -11.703 1 65.12 91 GLU A CA 1
ATOM 725 C C . GLU A 1 91 ? -26.062 -20.312 -10.977 1 65.12 91 GLU A C 1
ATOM 727 O O . GLU A 1 91 ? -27.109 -19.969 -11.547 1 65.12 91 GLU A O 1
ATOM 732 N N . ASP A 1 92 ? -26 -20.609 -9.797 1 62.88 92 ASP A N 1
ATOM 733 C CA . ASP A 1 92 ? -27.266 -20.922 -9.125 1 62.88 92 ASP A CA 1
ATOM 734 C C . ASP A 1 92 ? -28.031 -19.656 -8.781 1 62.88 92 ASP A C 1
ATOM 736 O O . ASP A 1 92 ? -27.625 -18.547 -9.141 1 62.88 92 ASP A O 1
ATOM 740 N N . ASN A 1 93 ? -28.969 -19.609 -7.77 1 61.38 93 ASN A N 1
ATOM 741 C CA . ASN A 1 93 ? -30.062 -18.734 -7.359 1 61.38 93 ASN A CA 1
ATOM 742 C C . ASN A 1 93 ? -29.547 -17.469 -6.668 1 61.38 93 ASN A C 1
ATOM 744 O O . ASN A 1 93 ? -28.844 -17.562 -5.66 1 61.38 93 ASN A O 1
ATOM 748 N N . LYS A 1 94 ? -29.812 -16.422 -7.262 1 72.25 94 LYS A N 1
ATOM 749 C CA . LYS A 1 94 ? -29.516 -15.07 -6.777 1 72.25 94 LYS A CA 1
ATOM 750 C C . LYS A 1 94 ? -29.891 -14.914 -5.309 1 72.25 94 LYS A C 1
ATOM 752 O O . LYS A 1 94 ? -29.203 -14.242 -4.547 1 72.25 94 LYS A O 1
ATOM 757 N N . ASP A 1 95 ? -30.984 -15.555 -4.961 1 76.31 95 ASP A N 1
ATOM 758 C CA . ASP A 1 95 ? -31.438 -15.406 -3.582 1 76.31 95 ASP A CA 1
ATOM 759 C C . ASP A 1 95 ? -30.484 -16.078 -2.607 1 76.31 95 ASP A C 1
ATOM 761 O O . ASP A 1 95 ? -30.156 -15.523 -1.557 1 76.31 95 ASP A O 1
ATOM 765 N N . ARG A 1 96 ? -30.062 -17.188 -2.998 1 80.31 96 ARG A N 1
ATOM 766 C CA . ARG A 1 96 ? -29.109 -17.906 -2.148 1 80.31 96 ARG A CA 1
ATOM 767 C C . ARG A 1 96 ? -27.781 -17.172 -2.072 1 80.31 96 ARG A C 1
ATOM 769 O O . ARG A 1 96 ? -27.125 -17.172 -1.024 1 80.31 96 ARG A O 1
ATOM 776 N N . TYR A 1 97 ? -27.484 -16.484 -3.123 1 87.44 97 TYR A N 1
ATOM 777 C CA . TYR A 1 97 ? -26.219 -15.758 -3.141 1 87.44 97 TYR A CA 1
ATOM 778 C C . TYR A 1 97 ? -26.266 -14.562 -2.199 1 87.44 97 TYR A C 1
ATOM 780 O O . TYR A 1 97 ? -25.281 -14.258 -1.523 1 87.44 97 TYR A O 1
ATOM 788 N N . ALA A 1 98 ? -27.438 -13.93 -2.109 1 86.75 98 ALA A N 1
ATOM 789 C CA . ALA A 1 98 ? -27.578 -12.797 -1.199 1 86.75 98 ALA A CA 1
ATOM 790 C C . ALA A 1 98 ? -27.344 -13.219 0.247 1 86.75 98 ALA A C 1
ATOM 792 O O . ALA A 1 98 ? -26.719 -12.492 1.021 1 86.75 98 ALA A O 1
ATOM 793 N N . GLU A 1 99 ? -27.828 -14.352 0.526 1 86.56 99 GLU A N 1
ATOM 794 C CA . GLU A 1 99 ? -27.625 -14.891 1.868 1 86.56 99 GLU A CA 1
ATOM 795 C C . GLU A 1 99 ? -26.172 -15.227 2.117 1 86.56 99 GLU A C 1
ATOM 797 O O . GLU A 1 99 ? -25.641 -14.961 3.199 1 86.56 99 GLU A O 1
ATOM 802 N N . LEU A 1 100 ? -25.562 -15.766 1.111 1 87.75 100 LEU A N 1
ATOM 803 C CA . LEU A 1 100 ? -24.156 -16.125 1.23 1 87.75 100 LEU A CA 1
ATOM 804 C C . LEU A 1 100 ? -23.297 -14.883 1.407 1 87.75 100 LEU A C 1
ATOM 806 O O . LEU A 1 100 ? -22.281 -14.922 2.125 1 87.75 100 LEU A O 1
ATOM 810 N N . CYS A 1 101 ? -23.688 -13.781 0.832 1 90.31 101 CYS A N 1
ATOM 811 C CA . CYS A 1 101 ? -22.938 -12.531 0.877 1 90.31 101 CYS A CA 1
ATOM 812 C C . CYS A 1 101 ? -22.891 -11.969 2.293 1 90.31 101 CYS A C 1
ATOM 814 O O . CYS A 1 101 ? -21.969 -11.234 2.65 1 90.31 101 CYS A O 1
ATOM 816 N N . GLU A 1 102 ? -23.859 -12.367 3.088 1 92.81 102 GLU A N 1
ATOM 817 C CA . GLU A 1 102 ? -23.906 -11.883 4.465 1 92.81 102 GLU A CA 1
ATOM 818 C C . GLU A 1 102 ? -22.734 -12.43 5.277 1 92.81 102 GLU A C 1
ATOM 820 O O . GLU A 1 102 ? -22.375 -11.867 6.312 1 92.81 102 GLU A O 1
ATOM 825 N N . ARG A 1 103 ? -22.141 -13.492 4.75 1 95.69 103 ARG A N 1
ATOM 826 C CA . ARG A 1 103 ? -21.031 -14.125 5.457 1 95.69 103 ARG A CA 1
ATOM 827 C C . ARG A 1 103 ? -19.688 -13.664 4.898 1 95.69 103 ARG A C 1
ATOM 829 O O . ARG A 1 103 ? -18.641 -14.164 5.305 1 95.69 103 ARG A O 1
ATOM 836 N N . ILE A 1 104 ? -19.719 -12.742 3.975 1 97.06 104 ILE A N 1
ATOM 837 C CA . ILE A 1 104 ? -18.5 -12.352 3.291 1 97.06 104 ILE A CA 1
ATOM 838 C C . ILE A 1 104 ? -18.219 -10.867 3.52 1 97.06 104 ILE A C 1
ATOM 840 O O . ILE A 1 104 ? -19.078 -10.023 3.244 1 97.06 104 ILE A O 1
ATOM 844 N N . CYS A 1 105 ? -17.109 -10.555 4.074 1 97.25 105 CYS A N 1
ATOM 845 C CA . CYS A 1 105 ? -16.609 -9.195 4.172 1 97.25 105 CYS A CA 1
ATOM 846 C C . CYS A 1 105 ? -15.453 -8.969 3.205 1 97.25 105 CYS A C 1
ATOM 848 O O . CYS A 1 105 ? -14.391 -9.586 3.342 1 97.25 105 CYS A O 1
ATOM 850 N N . SER A 1 106 ? -15.695 -8.141 2.191 1 97.5 106 SER A N 1
ATOM 851 C CA . SER A 1 106 ? -14.68 -7.863 1.18 1 97.5 106 SER A CA 1
ATOM 852 C C . SER A 1 106 ? -14.016 -6.516 1.422 1 97.5 106 SER A C 1
ATOM 854 O O . SER A 1 106 ? -14.695 -5.492 1.55 1 97.5 106 SER A O 1
ATOM 856 N N . TYR A 1 107 ? -12.719 -6.527 1.487 1 96.62 107 TYR A N 1
ATOM 857 C CA . TYR A 1 107 ? -11.938 -5.336 1.788 1 96.62 107 TYR A CA 1
ATOM 858 C C . TYR A 1 107 ? -10.938 -5.047 0.678 1 96.62 107 TYR A C 1
ATOM 860 O O . TYR A 1 107 ? -10.148 -5.918 0.305 1 96.62 107 TYR A O 1
ATOM 868 N N . HIS A 1 108 ? -10.992 -3.824 0.111 1 95.62 108 HIS A N 1
ATOM 869 C CA . HIS A 1 108 ? -10.047 -3.363 -0.9 1 95.62 108 HIS A CA 1
ATOM 870 C C . HIS A 1 108 ? -8.664 -3.137 -0.299 1 95.62 108 HIS A C 1
ATOM 872 O O . HIS A 1 108 ? -8.477 -2.215 0.5 1 95.62 108 HIS A O 1
ATOM 878 N N . CYS A 1 109 ? -7.75 -3.986 -0.719 1 91.88 109 CYS A N 1
ATOM 879 C CA . CYS A 1 109 ? -6.359 -3.875 -0.294 1 91.88 109 CYS A CA 1
ATOM 880 C C . CYS A 1 109 ? -5.504 -3.256 -1.391 1 91.88 109 CYS A C 1
ATOM 882 O O . CYS A 1 109 ? -6.008 -2.916 -2.463 1 91.88 109 CYS A O 1
ATOM 884 N N . GLY A 1 110 ? -4.297 -2.99 -1.195 1 84.69 110 GLY A N 1
ATOM 885 C CA . GLY A 1 110 ? -3.389 -2.424 -2.178 1 84.69 110 GLY A CA 1
ATOM 886 C C . GLY A 1 110 ? -2.949 -3.424 -3.232 1 84.69 110 GLY A C 1
ATOM 887 O O . GLY A 1 110 ? -2.719 -3.057 -4.387 1 84.69 110 GLY A O 1
ATOM 888 N N . SER A 1 111 ? -2.656 -4.68 -2.885 1 90.31 111 SER A N 1
ATOM 889 C CA . SER A 1 111 ? -2.254 -5.789 -3.742 1 90.31 111 SER A CA 1
ATOM 890 C C . SER A 1 111 ? -2.703 -7.125 -3.164 1 90.31 111 SER A C 1
ATOM 892 O O . SER A 1 111 ? -3.217 -7.184 -2.045 1 90.31 111 SER A O 1
ATOM 894 N N . CYS A 1 112 ? -2.566 -8.125 -4.035 1 94.06 112 CYS A N 1
ATOM 895 C CA . CYS A 1 112 ? -2.863 -9.453 -3.506 1 94.06 112 CYS A CA 1
ATOM 896 C C . CYS A 1 112 ? -1.913 -9.812 -2.367 1 94.06 112 CYS A C 1
ATOM 898 O O . CYS A 1 112 ? -2.314 -10.453 -1.397 1 94.06 112 CYS A O 1
ATOM 900 N N . ILE A 1 113 ? -0.677 -9.406 -2.484 1 93.88 113 ILE A N 1
ATOM 901 C CA . ILE A 1 113 ? 0.284 -9.617 -1.407 1 93.88 113 ILE A CA 1
ATOM 902 C C . ILE A 1 113 ? -0.188 -8.898 -0.144 1 93.88 113 ILE A C 1
ATOM 904 O O . ILE A 1 113 ? -0.143 -9.469 0.951 1 93.88 113 ILE A O 1
ATOM 908 N N . ASN A 1 114 ? -0.596 -7.691 -0.33 1 93.94 114 ASN A N 1
ATOM 909 C CA . ASN A 1 114 ? -1.124 -6.949 0.812 1 93.94 114 ASN A CA 1
ATOM 910 C C . ASN A 1 114 ? -2.359 -7.629 1.397 1 93.94 114 ASN A C 1
ATOM 912 O O . ASN A 1 114 ? -2.566 -7.609 2.611 1 93.94 114 ASN A O 1
ATOM 916 N N . ALA A 1 115 ? -3.209 -8.188 0.546 1 96.69 115 ALA A N 1
ATOM 917 C CA . ALA A 1 115 ? -4.383 -8.93 1.013 1 96.69 115 ALA A CA 1
ATOM 918 C C . ALA A 1 115 ? -3.973 -10.141 1.847 1 96.69 115 ALA A C 1
ATOM 920 O O . ALA A 1 115 ? -4.516 -10.367 2.93 1 96.69 115 ALA A O 1
ATOM 921 N N . LEU A 1 116 ? -3 -10.906 1.333 1 98.06 116 LEU A N 1
ATOM 922 C CA . LEU A 1 116 ? -2.479 -12.055 2.064 1 98.06 116 LEU A CA 1
ATOM 923 C C . LEU A 1 116 ? -1.906 -11.633 3.412 1 98.06 116 LEU A C 1
ATOM 925 O O . LEU A 1 116 ? -2.252 -12.203 4.449 1 98.06 116 LEU A O 1
ATOM 929 N N . TYR A 1 117 ? -1.13 -10.617 3.377 1 96.44 117 TYR A N 1
ATOM 930 C CA . TYR A 1 117 ? -0.479 -10.125 4.586 1 96.44 117 TYR A CA 1
ATOM 931 C C . TYR A 1 117 ? -1.506 -9.609 5.586 1 96.44 117 TYR A C 1
ATOM 933 O O . TYR A 1 117 ? -1.394 -9.859 6.789 1 96.44 117 TYR A O 1
ATOM 941 N N . SER A 1 118 ? -2.486 -8.867 5.105 1 95.94 118 SER A N 1
ATOM 942 C CA . SER A 1 118 ? -3.535 -8.336 5.969 1 95.94 118 SER A CA 1
ATOM 943 C C . SER A 1 118 ? -4.305 -9.453 6.66 1 95.94 118 SER A C 1
ATOM 945 O O . SER A 1 118 ? -4.633 -9.352 7.844 1 95.94 118 SER A O 1
ATOM 947 N N . ALA A 1 119 ? -4.621 -10.5 5.914 1 97.88 119 ALA A N 1
ATOM 948 C CA . ALA A 1 119 ? -5.289 -11.648 6.512 1 97.88 119 ALA A CA 1
ATOM 949 C C . ALA A 1 119 ? -4.438 -12.266 7.617 1 97.88 119 ALA A C 1
ATOM 951 O O . ALA A 1 119 ? -4.941 -12.586 8.695 1 97.88 119 ALA A O 1
ATOM 952 N N . MET A 1 120 ? -3.145 -12.43 7.348 1 97.75 120 MET A N 1
ATOM 953 C CA . MET A 1 120 ? -2.217 -13.039 8.305 1 97.75 120 MET A CA 1
ATOM 954 C C . MET A 1 120 ? -2.115 -12.195 9.57 1 97.75 120 MET A C 1
ATOM 956 O O . MET A 1 120 ? -2.191 -12.727 10.68 1 97.75 120 MET A O 1
ATOM 960 N N . VAL A 1 121 ? -2.012 -10.891 9.391 1 95.25 121 VAL A N 1
ATOM 961 C CA . VAL A 1 121 ? -1.84 -9.992 10.523 1 95.25 121 VAL A CA 1
ATOM 962 C C . VAL A 1 121 ? -3.123 -9.953 11.352 1 95.25 121 VAL A C 1
ATOM 964 O O . VAL A 1 121 ? -3.08 -10.023 12.578 1 95.25 121 VAL A O 1
ATOM 967 N N . LEU A 1 122 ? -4.234 -9.82 10.648 1 95.88 122 LEU A N 1
ATOM 968 C CA . LEU A 1 122 ? -5.516 -9.828 11.344 1 95.88 122 LEU A CA 1
ATOM 969 C C . LEU A 1 122 ? -5.664 -11.086 12.195 1 95.88 122 LEU A C 1
ATOM 971 O O . LEU A 1 122 ? -6.09 -11.016 13.344 1 95.88 122 LEU A O 1
ATOM 975 N N . TYR A 1 123 ? -5.324 -12.195 11.602 1 96.88 123 TYR A N 1
ATOM 976 C CA . TYR A 1 123 ? -5.457 -13.484 12.266 1 96.88 123 TYR A CA 1
ATOM 977 C C . TYR A 1 123 ? -4.469 -13.617 13.422 1 96.88 123 TYR A C 1
ATOM 979 O O . TYR A 1 123 ? -4.855 -13.922 14.547 1 96.88 123 TYR A O 1
ATOM 987 N N . ARG A 1 124 ? -3.236 -13.305 13.195 1 94.62 124 ARG A N 1
ATOM 988 C CA . ARG A 1 124 ? -2.156 -13.492 14.156 1 94.62 124 ARG A CA 1
ATOM 989 C C . ARG A 1 124 ? -2.344 -12.586 15.367 1 94.62 124 ARG A C 1
ATOM 991 O O . ARG A 1 124 ? -2.109 -13 16.5 1 94.62 124 ARG A O 1
ATOM 998 N N . GLU A 1 125 ? -2.754 -11.383 15.156 1 90.06 125 GLU A N 1
ATOM 999 C CA . GLU A 1 125 ? -2.83 -10.391 16.219 1 90.06 125 GLU A CA 1
ATOM 1000 C C . GLU A 1 125 ? -4.059 -10.617 17.094 1 90.06 125 GLU A C 1
ATOM 1002 O O . GLU A 1 125 ? -4.086 -10.195 18.266 1 90.06 125 GLU A O 1
ATOM 1007 N N . ASN A 1 126 ? -5.07 -11.305 16.594 1 91.06 126 ASN A N 1
ATOM 1008 C CA . ASN A 1 126 ? -6.332 -11.328 17.312 1 91.06 126 ASN A CA 1
ATOM 1009 C C . ASN A 1 126 ? -6.684 -12.734 17.781 1 91.06 126 ASN A C 1
ATOM 1011 O O . ASN A 1 126 ? -7.438 -12.906 18.75 1 91.06 126 ASN A O 1
ATOM 1015 N N . MET A 1 127 ? -6.156 -13.719 17.141 1 91.56 127 MET A N 1
ATOM 1016 C CA . MET A 1 127 ? -6.562 -15.094 17.438 1 91.56 127 MET A CA 1
ATOM 1017 C C . MET A 1 127 ? -5.504 -15.805 18.266 1 91.56 127 MET A C 1
ATOM 1019 O O . MET A 1 127 ? -4.371 -15.984 17.812 1 91.56 127 MET A O 1
ATOM 1023 N N . PRO A 1 128 ? -5.844 -16.297 19.375 1 90 128 PRO A N 1
ATOM 1024 C CA . PRO A 1 128 ? -4.863 -16.891 20.297 1 90 128 PRO A CA 1
ATOM 1025 C C . PRO A 1 128 ? -4.188 -18.141 19.703 1 90 128 PRO A C 1
ATOM 1027 O O . PRO A 1 128 ? -3.014 -18.391 19.984 1 90 128 PRO A O 1
ATOM 1030 N N . LEU A 1 129 ? -4.844 -18.875 18.875 1 91.38 129 LEU A N 1
ATOM 1031 C CA . LEU A 1 129 ? -4.297 -20.125 18.375 1 91.38 129 LEU A CA 1
ATOM 1032 C C . LEU A 1 129 ? -3.498 -19.906 17.094 1 91.38 129 LEU A C 1
ATOM 1034 O O . LEU A 1 129 ? -2.918 -20.844 16.547 1 91.38 129 LEU A O 1
ATOM 1038 N N . ALA A 1 130 ? -3.521 -18.641 16.672 1 92.69 130 ALA A N 1
ATOM 1039 C CA . ALA A 1 130 ? -2.836 -18.328 15.414 1 92.69 130 ALA A CA 1
ATOM 1040 C C . ALA A 1 130 ? -1.323 -18.281 15.617 1 92.69 130 ALA A C 1
ATOM 1042 O O . ALA A 1 130 ? -0.738 -17.203 15.766 1 92.69 130 ALA A O 1
ATOM 1043 N N . LYS A 1 131 ? -0.635 -19.438 15.516 1 95.81 131 LYS A N 1
ATOM 1044 C CA . LYS A 1 131 ? 0.797 -19.516 15.789 1 95.81 131 LYS A CA 1
ATOM 1045 C C . LYS A 1 131 ? 1.56 -20.047 14.57 1 95.81 131 LYS A C 1
ATOM 1047 O O . LYS A 1 131 ? 2.656 -19.562 14.266 1 95.81 131 LYS A O 1
ATOM 1052 N N . LYS A 1 132 ? 0.942 -20.984 13.883 1 98.25 132 LYS A N 1
ATOM 1053 C CA . LYS A 1 132 ? 1.645 -21.656 12.797 1 98.25 132 LYS A CA 1
ATOM 1054 C C . LYS A 1 132 ? 0.932 -21.438 11.461 1 98.25 132 LYS A C 1
ATOM 1056 O O . LYS A 1 132 ? -0.299 -21.375 11.414 1 98.25 132 LYS A O 1
ATOM 1061 N N . ALA A 1 133 ? 1.638 -21.25 10.461 1 98.69 133 ALA A N 1
ATOM 1062 C CA . ALA A 1 133 ? 1.155 -21.203 9.078 1 98.69 133 ALA A CA 1
ATOM 1063 C C . ALA A 1 133 ? 1.895 -22.203 8.203 1 98.69 133 ALA A C 1
ATOM 1065 O O . ALA A 1 133 ? 3.098 -22.422 8.367 1 98.69 133 ALA A O 1
ATOM 1066 N N . TYR A 1 134 ? 1.194 -22.844 7.289 1 98.75 134 TYR A N 1
ATOM 1067 C CA . TYR A 1 134 ? 1.765 -23.844 6.398 1 98.75 134 TYR A CA 1
ATOM 1068 C C . TYR A 1 134 ? 1.408 -23.547 4.949 1 98.75 134 TYR A C 1
ATOM 1070 O O . TYR A 1 134 ? 0.336 -23.016 4.66 1 98.75 134 TYR A O 1
ATOM 1078 N N . ALA A 1 135 ? 2.277 -23.859 4.066 1 98.44 135 ALA A N 1
ATOM 1079 C CA . ALA A 1 135 ? 2.047 -23.859 2.623 1 98.44 135 ALA A CA 1
ATOM 1080 C C . ALA A 1 135 ? 2.566 -25.141 1.99 1 98.44 135 ALA A C 1
ATOM 1082 O O . ALA A 1 135 ? 3.113 -26.016 2.682 1 98.44 135 ALA A O 1
ATOM 1083 N N . SER A 1 136 ? 2.328 -25.281 0.715 1 97.56 136 SER A N 1
ATOM 1084 C CA . SER A 1 136 ? 2.773 -26.469 -0.007 1 97.56 136 SER A CA 1
ATOM 1085 C C . SER A 1 136 ? 4.293 -26.531 -0.099 1 97.56 136 SER A C 1
ATOM 1087 O O . SER A 1 136 ? 4.961 -25.5 -0.033 1 97.56 136 SER A O 1
ATOM 1089 N N . ASP A 1 137 ? 4.836 -27.688 -0.273 1 95.5 137 ASP A N 1
ATOM 1090 C CA . ASP A 1 137 ? 6.234 -27.906 -0.62 1 95.5 137 ASP A CA 1
ATOM 1091 C C . ASP A 1 137 ? 6.371 -28.453 -2.043 1 95.5 137 ASP A C 1
ATOM 1093 O O . ASP A 1 137 ? 6.023 -29.594 -2.312 1 95.5 137 ASP A O 1
ATOM 1097 N N . PRO A 1 138 ? 6.863 -27.781 -2.904 1 92.06 138 PRO A N 1
ATOM 1098 C CA . PRO A 1 138 ? 7.289 -26.391 -2.852 1 92.06 138 PRO A CA 1
ATOM 1099 C C . PRO A 1 138 ? 6.113 -25.406 -2.885 1 92.06 138 PRO A C 1
ATOM 1101 O O . PRO A 1 138 ? 4.965 -25.828 -3.062 1 92.06 138 PRO A O 1
ATOM 1104 N N . CYS A 1 139 ? 6.359 -24.141 -2.551 1 92.75 139 CYS A N 1
ATOM 1105 C CA . CYS A 1 139 ? 5.363 -23.078 -2.637 1 92.75 139 CYS A CA 1
ATOM 1106 C C . CYS A 1 139 ? 5.984 -21.797 -3.162 1 92.75 139 CYS A C 1
ATOM 1108 O O . CYS A 1 139 ? 7.184 -21.75 -3.434 1 92.75 139 CYS A O 1
ATOM 1110 N N . TYR A 1 140 ? 5.133 -20.859 -3.436 1 91.25 140 TYR A N 1
ATOM 1111 C CA . TYR A 1 140 ? 5.586 -19.516 -3.797 1 91.25 140 TYR A CA 1
ATOM 1112 C C . TYR A 1 140 ? 6.609 -19 -2.795 1 91.25 140 TYR A C 1
ATOM 1114 O O . TYR A 1 140 ? 6.348 -18.969 -1.589 1 91.25 140 TYR A O 1
ATOM 1122 N N . ALA A 1 141 ? 7.684 -18.516 -3.244 1 86.69 141 ALA A N 1
ATOM 1123 C CA . ALA A 1 141 ? 8.891 -18.25 -2.461 1 86.69 141 ALA A CA 1
ATOM 1124 C C . ALA A 1 141 ? 8.641 -17.172 -1.417 1 86.69 141 ALA A C 1
ATOM 1126 O O . ALA A 1 141 ? 9.281 -17.156 -0.362 1 86.69 141 ALA A O 1
ATOM 1127 N N . ASN A 1 142 ? 7.68 -16.297 -1.6 1 91.75 142 ASN A N 1
ATOM 1128 C CA . ASN A 1 142 ? 7.48 -15.156 -0.716 1 91.75 142 ASN A CA 1
ATOM 1129 C C . ASN A 1 142 ? 6.566 -15.508 0.455 1 91.75 142 ASN A C 1
ATOM 1131 O O . ASN A 1 142 ? 6.414 -14.719 1.387 1 91.75 142 ASN A O 1
ATOM 1135 N N . TYR A 1 143 ? 5.938 -16.688 0.469 1 96.25 143 TYR A N 1
ATOM 1136 C CA . TYR A 1 143 ? 5.027 -17.062 1.548 1 96.25 143 TYR A CA 1
ATOM 1137 C C . TYR A 1 143 ? 5.758 -17.094 2.885 1 96.25 143 TYR A C 1
ATOM 1139 O O . TYR A 1 143 ? 5.25 -16.594 3.891 1 96.25 143 TYR A O 1
ATOM 1147 N N . GLU A 1 144 ? 6.906 -17.703 2.846 1 95.31 144 GLU A N 1
ATOM 1148 C CA . GLU A 1 144 ? 7.664 -17.812 4.09 1 95.31 144 GLU A CA 1
ATOM 1149 C C . GLU A 1 144 ? 7.961 -16.438 4.676 1 95.31 144 GLU A C 1
ATOM 1151 O O . GLU A 1 144 ? 7.738 -16.203 5.863 1 95.31 144 GLU A O 1
ATOM 1156 N N . ARG A 1 145 ? 8.469 -15.602 3.867 1 93.06 145 ARG A N 1
ATOM 1157 C CA . ARG A 1 145 ? 8.781 -14.25 4.32 1 93.06 145 ARG A CA 1
ATOM 1158 C C . ARG A 1 145 ? 7.539 -13.555 4.867 1 93.06 145 ARG A C 1
ATOM 1160 O O . ARG A 1 145 ? 7.598 -12.883 5.902 1 93.06 145 ARG A O 1
ATOM 1167 N N . MET A 1 146 ? 6.438 -13.633 4.207 1 95.62 146 MET A N 1
ATOM 1168 C CA . MET A 1 146 ? 5.18 -13.039 4.648 1 95.62 146 MET A CA 1
ATOM 1169 C C . MET A 1 146 ? 4.773 -13.57 6.02 1 95.62 146 MET A C 1
ATOM 1171 O O . MET A 1 146 ? 4.41 -12.797 6.906 1 95.62 146 MET A O 1
ATOM 1175 N N . CYS A 1 147 ? 4.832 -14.875 6.16 1 97.31 147 CYS A N 1
ATOM 1176 C CA . CYS A 1 147 ? 4.422 -15.531 7.398 1 97.31 147 CYS A CA 1
ATOM 1177 C C . CYS A 1 147 ? 5.305 -15.094 8.562 1 97.31 147 CYS A C 1
ATOM 1179 O O . CYS A 1 147 ? 4.797 -14.727 9.625 1 97.31 147 CYS A O 1
ATOM 1181 N N . LEU A 1 148 ? 6.621 -15.109 8.328 1 94.25 148 LEU A N 1
ATOM 1182 C CA . LEU A 1 148 ? 7.555 -14.711 9.375 1 94.25 148 LEU A CA 1
ATOM 1183 C C . LEU A 1 148 ? 7.355 -13.25 9.766 1 94.25 148 LEU A C 1
ATOM 1185 O O . LEU A 1 148 ? 7.363 -12.914 10.945 1 94.25 148 LEU A O 1
ATOM 1189 N N . THR A 1 149 ? 7.16 -12.461 8.789 1 92.19 149 THR A N 1
ATOM 1190 C CA . THR A 1 149 ? 6.938 -11.039 9.031 1 92.19 149 THR A CA 1
ATOM 1191 C C . THR A 1 149 ? 5.648 -10.812 9.812 1 92.19 149 THR A C 1
ATOM 1193 O O . THR A 1 149 ? 5.578 -9.922 10.664 1 92.19 149 THR A O 1
ATOM 1196 N N . ALA A 1 150 ? 4.637 -11.594 9.555 1 94.44 150 ALA A N 1
ATOM 1197 C CA . ALA A 1 150 ? 3.354 -11.477 10.242 1 94.44 150 ALA A CA 1
ATOM 1198 C C . ALA A 1 150 ? 3.42 -12.086 11.633 1 94.44 150 ALA A C 1
ATOM 1200 O O . ALA A 1 150 ? 2.482 -11.953 12.422 1 94.44 150 ALA A O 1
ATOM 1201 N N . GLY A 1 151 ? 4.496 -12.875 11.945 1 93.69 151 GLY A N 1
ATOM 1202 C CA . GLY A 1 151 ? 4.699 -13.391 13.289 1 93.69 151 GLY A CA 1
ATOM 1203 C C . GLY A 1 151 ? 4.379 -14.867 13.414 1 93.69 151 GLY A C 1
ATOM 1204 O O . GLY A 1 151 ? 4.285 -15.406 14.516 1 93.69 151 GLY A O 1
ATOM 1205 N N . PHE A 1 152 ? 4.203 -15.562 12.305 1 97.44 152 PHE A N 1
ATOM 1206 C CA . PHE A 1 152 ? 3.908 -16.984 12.32 1 97.44 152 PHE A CA 1
ATOM 1207 C C . PHE A 1 152 ? 5.195 -17.812 12.328 1 97.44 152 PHE A C 1
ATOM 1209 O O . PHE A 1 152 ? 6.219 -17.359 11.805 1 97.44 152 PHE A O 1
ATOM 1216 N N . GLU A 1 153 ? 5.117 -18.938 12.969 1 97.88 153 GLU A N 1
ATOM 1217 C CA . GLU A 1 153 ? 6.023 -20 12.578 1 97.88 153 GLU A CA 1
ATOM 1218 C C . GLU A 1 153 ? 5.605 -20.625 11.242 1 97.88 153 GLU A C 1
ATOM 1220 O O . GLU A 1 153 ? 4.422 -20.891 11.016 1 97.88 153 GLU A O 1
ATOM 1225 N N . PHE A 1 154 ? 6.551 -20.828 10.406 1 97.94 154 PHE A N 1
ATOM 1226 C CA . PHE A 1 154 ? 6.223 -21.266 9.055 1 97.94 154 PHE A CA 1
ATOM 1227 C C . PHE A 1 154 ? 6.648 -22.703 8.836 1 97.94 154 PHE A C 1
ATOM 1229 O O . PHE A 1 154 ? 7.727 -23.109 9.281 1 97.94 154 PHE A O 1
ATOM 1236 N N . GLY A 1 155 ? 5.809 -23.5 8.25 1 98.06 155 GLY A N 1
ATOM 1237 C CA . GLY A 1 155 ? 6.09 -24.859 7.805 1 98.06 155 GLY A CA 1
ATOM 1238 C C . GLY A 1 155 ? 5.512 -25.156 6.434 1 98.06 155 GLY A C 1
ATOM 1239 O O . GLY A 1 155 ? 4.871 -24.312 5.816 1 98.06 155 GLY A O 1
ATOM 1240 N N . MET A 1 156 ? 5.77 -26.344 5.949 1 97.69 156 MET A N 1
ATOM 1241 C CA . MET A 1 156 ? 5.254 -26.766 4.645 1 97.69 156 MET A CA 1
ATOM 1242 C C . MET A 1 156 ? 4.648 -28.156 4.719 1 97.69 156 MET A C 1
ATOM 1244 O O . MET A 1 156 ? 5.055 -28.969 5.547 1 97.69 156 MET A O 1
ATOM 1248 N N . HIS A 1 157 ? 3.688 -28.422 3.961 1 97.81 157 HIS A N 1
ATOM 1249 C CA . HIS A 1 157 ? 3.141 -29.766 3.789 1 97.81 157 HIS A CA 1
ATOM 1250 C C . HIS A 1 157 ? 3.51 -30.344 2.426 1 97.81 157 HIS A C 1
ATOM 1252 O O . HIS A 1 157 ? 3.721 -29.594 1.469 1 97.81 157 HIS A O 1
ATOM 1258 N N . PRO A 1 158 ? 3.516 -31.703 2.326 1 97.06 158 PRO A N 1
ATOM 1259 C CA . PRO A 1 158 ? 3.812 -32.312 1.031 1 97.06 158 PRO A CA 1
ATOM 1260 C C . PRO A 1 158 ? 2.793 -31.953 -0.045 1 97.06 158 PRO A C 1
ATOM 1262 O O . PRO A 1 158 ? 1.593 -31.891 0.234 1 97.06 158 PRO A O 1
ATOM 1265 N N . TYR A 1 159 ? 3.266 -31.672 -1.216 1 95.94 159 TYR A N 1
ATOM 1266 C CA . TYR A 1 159 ? 2.389 -31.344 -2.336 1 95.94 159 TYR A CA 1
ATOM 1267 C C . TYR A 1 159 ? 2.9 -31.984 -3.625 1 95.94 159 TYR A C 1
ATOM 1269 O O . TYR A 1 159 ? 2.129 -32.594 -4.379 1 95.94 159 TYR A O 1
ATOM 1277 N N . PHE A 1 160 ? 4.188 -31.828 -3.873 1 91.19 160 PHE A N 1
ATOM 1278 C CA . PHE A 1 160 ? 4.801 -32.219 -5.137 1 91.19 160 PHE A CA 1
ATOM 1279 C C . PHE A 1 160 ? 6.188 -32.812 -4.902 1 91.19 160 PHE A C 1
ATOM 1281 O O . PHE A 1 160 ? 7.004 -32.25 -4.18 1 91.19 160 PHE A O 1
ATOM 1288 N N . THR A 1 161 ? 6.422 -34.031 -5.531 1 85.5 161 THR A N 1
ATOM 1289 C CA . THR A 1 161 ? 7.727 -34.656 -5.387 1 85.5 161 THR A CA 1
ATOM 1290 C C . THR A 1 161 ? 8.492 -34.625 -6.707 1 85.5 161 THR A C 1
ATOM 1292 O O . THR A 1 161 ? 9.703 -34.375 -6.727 1 85.5 161 THR A O 1
ATOM 1295 N N . SER A 1 162 ? 7.77 -34.938 -7.758 1 85.38 162 SER A N 1
ATOM 1296 C CA . SER A 1 162 ? 8.414 -34.969 -9.062 1 85.38 162 SER A CA 1
ATOM 1297 C C . SER A 1 162 ? 7.402 -34.75 -10.188 1 85.38 162 SER A C 1
ATOM 1299 O O . SER A 1 162 ? 6.203 -34.969 -9.992 1 85.38 162 SER A O 1
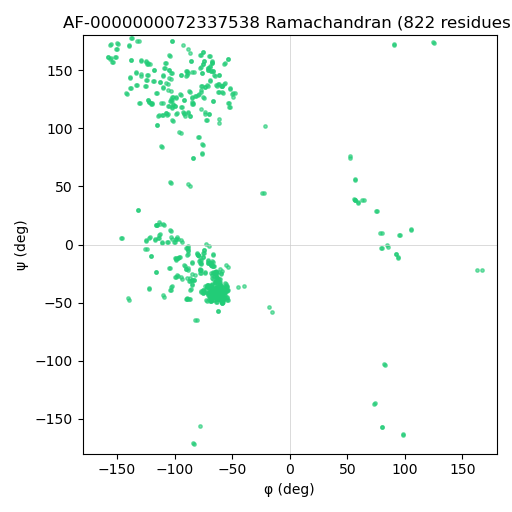ATOM 1301 N N . VAL A 1 163 ? 7.91 -34.375 -11.305 1 82.5 163 VAL A N 1
ATOM 1302 C CA . VAL A 1 163 ? 7.035 -34.125 -12.445 1 82.5 163 VAL A CA 1
ATOM 1303 C C . VAL A 1 163 ? 6.367 -35.406 -12.898 1 82.5 163 VAL A C 1
ATOM 1305 O O . VAL A 1 163 ? 5.262 -35.406 -13.445 1 82.5 163 VAL A O 1
ATOM 1308 N N . GLU A 1 164 ? 6.988 -36.562 -12.664 1 81.44 164 GLU A N 1
ATOM 1309 C CA . GLU A 1 164 ? 6.43 -37.844 -13.047 1 81.44 164 GLU A CA 1
ATOM 1310 C C . GLU A 1 164 ? 5.27 -38.25 -12.141 1 81.44 164 GLU A C 1
ATOM 1312 O O . GLU A 1 164 ? 4.262 -38.781 -12.609 1 81.44 164 GLU A O 1
ATOM 1317 N N . LYS A 1 165 ? 5.402 -37.906 -10.898 1 84.75 165 LYS A N 1
ATOM 1318 C CA . LYS A 1 165 ? 4.414 -38.344 -9.906 1 84.75 165 LYS A CA 1
ATOM 1319 C C . LYS A 1 165 ? 3.279 -37.344 -9.797 1 84.75 165 LYS A C 1
ATOM 1321 O O . LYS A 1 165 ? 2.152 -37.688 -9.453 1 84.75 165 LYS A O 1
ATOM 1326 N N . GLY A 1 166 ? 3.619 -36.094 -10.086 1 88.38 166 GLY A N 1
ATOM 1327 C CA . GLY A 1 166 ? 2.625 -35.062 -9.922 1 88.38 166 GLY A CA 1
ATOM 1328 C C . GLY A 1 166 ? 2.35 -34.719 -8.469 1 88.38 166 GLY A C 1
ATOM 1329 O O . GLY A 1 166 ? 3.279 -34.594 -7.672 1 88.38 166 GLY A O 1
ATOM 1330 N N . ILE A 1 167 ? 1.042 -34.531 -8.062 1 93.25 167 ILE A N 1
ATOM 1331 C CA . ILE A 1 167 ? 0.658 -34.125 -6.723 1 93.25 167 ILE A CA 1
ATOM 1332 C C . ILE A 1 167 ? 0.651 -35.312 -5.781 1 93.25 167 ILE A C 1
ATOM 1334 O O . ILE A 1 167 ? 0.085 -36.375 -6.105 1 93.25 167 ILE A O 1
ATOM 1338 N N . ASP A 1 168 ? 1.319 -35.188 -4.703 1 94.94 168 ASP A N 1
ATOM 1339 C CA . ASP A 1 168 ? 1.298 -36.156 -3.629 1 94.94 168 ASP A CA 1
ATOM 1340 C C . ASP A 1 168 ? 0.109 -35.938 -2.697 1 94.94 168 ASP A C 1
ATOM 1342 O O . ASP A 1 168 ? 0.287 -35.625 -1.516 1 94.94 168 ASP A O 1
ATOM 1346 N N . PHE A 1 169 ? -1.074 -36.312 -3.168 1 97 169 PHE A N 1
ATOM 1347 C CA . PHE A 1 169 ? -2.32 -35.938 -2.518 1 97 169 PHE A CA 1
ATOM 1348 C C . PHE A 1 169 ? -2.484 -36.656 -1.187 1 97 169 PHE A C 1
ATOM 1350 O O . PHE A 1 169 ? -2.889 -36.062 -0.191 1 97 169 PHE A O 1
ATOM 1357 N N . GLU A 1 170 ? -2.201 -37.906 -1.143 1 97.12 170 GLU A N 1
ATOM 1358 C CA . GLU A 1 170 ? -2.367 -38.688 0.082 1 97.12 170 GLU A CA 1
ATOM 1359 C C . GLU A 1 170 ? -1.447 -38.188 1.188 1 97.12 170 GLU A C 1
ATOM 1361 O O . GLU A 1 170 ? -1.872 -38.031 2.336 1 97.12 170 GLU A O 1
ATOM 1366 N N . GLU A 1 171 ? -0.217 -37.938 0.83 1 97.38 171 GLU A N 1
ATOM 1367 C CA . GLU A 1 171 ? 0.73 -37.406 1.814 1 97.38 171 GLU A CA 1
ATOM 1368 C C . GLU A 1 171 ? 0.323 -36.031 2.295 1 97.38 171 GLU A C 1
ATOM 1370 O O . GLU A 1 171 ? 0.535 -35.688 3.459 1 97.38 171 GLU A O 1
ATOM 1375 N N . MET A 1 172 ? -0.18 -35.25 1.397 1 98.19 172 MET A N 1
ATOM 1376 C CA . MET A 1 172 ? -0.685 -33.938 1.757 1 98.19 172 MET A CA 1
ATOM 1377 C C . MET A 1 172 ? -1.79 -34.031 2.803 1 98.19 172 MET A C 1
ATOM 1379 O O . MET A 1 172 ? -1.744 -33.344 3.83 1 98.19 172 MET A O 1
ATOM 1383 N N . ILE A 1 173 ? -2.75 -34.906 2.551 1 98.56 173 ILE A N 1
ATOM 1384 C CA . ILE A 1 173 ? -3.898 -35.094 3.436 1 98.56 173 ILE A CA 1
ATOM 1385 C C . ILE A 1 173 ? -3.432 -35.594 4.801 1 98.56 173 ILE A C 1
ATOM 1387 O O . ILE A 1 173 ? -3.881 -35.094 5.836 1 98.56 173 ILE A O 1
ATOM 1391 N N . GLU A 1 174 ? -2.545 -36.562 4.801 1 98.44 174 GLU A N 1
ATOM 1392 C CA . GLU A 1 174 ? -2.033 -37.094 6.055 1 98.44 174 GLU A CA 1
ATOM 1393 C C . GLU A 1 174 ? -1.319 -36 6.871 1 98.44 174 GLU A C 1
ATOM 1395 O O . GLU A 1 174 ? -1.454 -35.969 8.094 1 98.44 174 GLU A O 1
ATOM 1400 N N . ALA A 1 175 ? -0.58 -35.188 6.238 1 98.56 175 ALA A N 1
ATOM 1401 C CA . ALA A 1 175 ? 0.102 -34.094 6.922 1 98.56 175 ALA A CA 1
ATOM 1402 C C . ALA A 1 175 ? -0.901 -33.125 7.531 1 98.56 175 ALA A C 1
ATOM 1404 O O . ALA A 1 175 ? -0.775 -32.719 8.695 1 98.56 175 ALA A O 1
ATOM 1405 N N . LEU A 1 176 ? -1.883 -32.688 6.777 1 98.62 176 LEU A N 1
ATOM 1406 C CA . LEU A 1 176 ? -2.889 -31.734 7.227 1 98.62 176 LEU A CA 1
ATOM 1407 C C . LEU A 1 176 ? -3.6 -32.25 8.477 1 98.62 176 LEU A C 1
ATOM 1409 O O . LEU A 1 176 ? -3.928 -31.453 9.375 1 98.62 176 LEU A O 1
ATOM 1413 N N . LYS A 1 177 ? -3.746 -33.531 8.562 1 98.5 177 LYS A N 1
ATOM 1414 C CA . LYS A 1 177 ? -4.449 -34.156 9.688 1 98.5 177 LYS A CA 1
ATOM 1415 C C . LYS A 1 177 ? -3.645 -34 10.977 1 98.5 177 LYS A C 1
ATOM 1417 O O . LYS A 1 177 ? -4.191 -34.156 12.078 1 98.5 177 LYS A O 1
ATOM 1422 N N . THR A 1 178 ? -2.373 -33.688 10.906 1 98.44 178 THR A N 1
ATOM 1423 C CA . THR A 1 178 ? -1.51 -33.656 12.078 1 98.44 178 THR A CA 1
ATOM 1424 C C . THR A 1 178 ? -1.372 -32.25 12.617 1 98.44 178 THR A C 1
ATOM 1426 O O . THR A 1 178 ? -0.825 -32.031 13.695 1 98.44 178 THR A O 1
ATOM 1429 N N . TYR A 1 179 ? -1.797 -31.266 11.898 1 98.25 179 TYR A N 1
ATOM 1430 C CA . TYR A 1 179 ? -1.537 -29.891 12.266 1 98.25 179 TYR A CA 1
ATOM 1431 C C . TYR A 1 179 ? -2.432 -29.453 13.422 1 98.25 179 TYR A C 1
ATOM 1433 O O . TYR A 1 179 ? -3.516 -30.016 13.617 1 98.25 179 TYR A O 1
ATOM 1441 N N . GLU A 1 180 ? -1.999 -28.5 14.141 1 97.56 180 GLU A N 1
ATOM 1442 C CA . GLU A 1 180 ? -2.703 -28.016 15.32 1 97.56 180 GLU A CA 1
ATOM 1443 C C . GLU A 1 180 ? -3.904 -27.156 14.93 1 97.56 180 GLU A C 1
ATOM 1445 O O . GLU A 1 180 ? -3.85 -26.422 13.945 1 97.56 180 GLU A O 1
ATOM 1450 N N . LYS A 1 181 ? -4.879 -27.266 15.781 1 97.12 181 LYS A N 1
ATOM 1451 C CA . LYS A 1 181 ? -6.055 -26.422 15.633 1 97.12 181 LYS A CA 1
ATOM 1452 C C . LYS A 1 181 ? -5.66 -24.953 15.523 1 97.12 181 LYS A C 1
ATOM 1454 O O . LYS A 1 181 ? -4.773 -24.484 16.234 1 97.12 181 LYS A O 1
ATOM 1459 N N . GLY A 1 182 ? -6.262 -24.203 14.547 1 97.38 182 GLY A N 1
ATOM 1460 C CA . GLY A 1 182 ? -6.004 -22.781 14.414 1 97.38 182 GLY A CA 1
ATOM 1461 C C . GLY A 1 182 ? -4.867 -22.469 13.461 1 97.38 182 GLY A C 1
ATOM 1462 O O . GLY A 1 182 ? -4.668 -21.312 13.086 1 97.38 182 GLY A O 1
ATOM 1463 N N . SER A 1 183 ? -4.125 -23.5 12.992 1 98.5 183 SER A N 1
ATOM 1464 C CA . SER A 1 183 ? -3.047 -23.234 12.039 1 98.5 183 SER A CA 1
ATOM 1465 C C . SER A 1 183 ? -3.59 -22.672 10.727 1 98.5 183 SER A C 1
ATOM 1467 O O . SER A 1 183 ? -4.645 -23.094 10.258 1 98.5 183 SER A O 1
ATOM 1469 N N . LEU A 1 184 ? -2.895 -21.703 10.273 1 98.75 184 LEU A N 1
ATOM 1470 C CA . LEU A 1 184 ? -3.227 -21.109 8.984 1 98.75 184 LEU A CA 1
ATOM 1471 C C . LEU A 1 184 ? -2.686 -21.953 7.84 1 98.75 184 LEU A C 1
ATOM 1473 O O . LEU A 1 184 ? -1.511 -22.328 7.844 1 98.75 184 LEU A O 1
ATOM 1477 N N . ILE A 1 185 ? -3.518 -22.328 6.836 1 98.88 185 ILE A N 1
ATOM 1478 C CA . ILE A 1 185 ? -3.107 -23.109 5.68 1 98.88 185 ILE A CA 1
ATOM 1479 C C . ILE A 1 185 ? -3.221 -22.266 4.414 1 98.88 185 ILE A C 1
ATOM 1481 O O . ILE A 1 185 ? -4.324 -21.953 3.973 1 98.88 185 ILE A O 1
ATOM 1485 N N . ILE A 1 186 ? -2.096 -21.922 3.809 1 98.81 186 ILE A N 1
ATOM 1486 C CA . ILE A 1 186 ? -2.068 -21.141 2.576 1 98.81 186 ILE A CA 1
ATOM 1487 C C . ILE A 1 186 ? -2.236 -22.078 1.376 1 98.81 186 ILE A C 1
ATOM 1489 O O . ILE A 1 186 ? -1.451 -23 1.189 1 98.81 186 ILE A O 1
ATOM 1493 N N . LEU A 1 187 ? -3.26 -21.797 0.592 1 98.44 187 LEU A N 1
ATOM 1494 C CA . LEU A 1 187 ? -3.605 -22.609 -0.573 1 98.44 187 LEU A CA 1
ATOM 1495 C C . LEU A 1 187 ? -3.693 -21.75 -1.827 1 98.44 187 LEU A C 1
ATOM 1497 O O . LEU A 1 187 ? -4.211 -20.625 -1.782 1 98.44 187 LEU A O 1
ATOM 1501 N N . GLN A 1 188 ? -3.145 -22.234 -2.865 1 96.06 188 GLN A N 1
ATOM 1502 C CA . GLN A 1 188 ? -3.326 -21.562 -4.145 1 96.06 188 GLN A CA 1
ATOM 1503 C C . GLN A 1 188 ? -4.492 -22.156 -4.926 1 96.06 188 GLN A C 1
ATOM 1505 O O . GLN A 1 188 ? -4.535 -23.375 -5.148 1 96.06 188 GLN A O 1
ATOM 1510 N N . ALA A 1 189 ? -5.375 -21.344 -5.367 1 95.56 189 ALA A N 1
ATOM 1511 C CA . ALA A 1 189 ? -6.629 -21.797 -5.957 1 95.56 189 ALA A CA 1
ATOM 1512 C C . ALA A 1 189 ? -6.391 -22.5 -7.293 1 95.56 189 ALA A C 1
ATOM 1514 O O . ALA A 1 189 ? -7.043 -23.5 -7.605 1 95.56 189 ALA A O 1
ATOM 1515 N N . SER A 1 190 ? -5.617 -21.891 -8.125 1 92.38 190 SER A N 1
ATOM 1516 C CA . SER A 1 190 ? -5.281 -22.406 -9.445 1 92.38 190 SER A CA 1
ATOM 1517 C C . SER A 1 190 ? -3.912 -21.922 -9.898 1 92.38 190 SER A C 1
ATOM 1519 O O . SER A 1 190 ? -3.357 -20.984 -9.32 1 92.38 190 SER A O 1
ATOM 1521 N N . CYS A 1 191 ? -3.383 -22.656 -10.891 1 91.12 191 CYS A N 1
ATOM 1522 C CA . CYS A 1 191 ? -2.064 -22.297 -11.398 1 91.12 191 CYS A CA 1
ATOM 1523 C C . CYS A 1 191 ? -1.032 -22.297 -10.273 1 91.12 191 CYS A C 1
ATOM 1525 O O . CYS A 1 191 ? -0.338 -21.297 -10.07 1 91.12 191 CYS A O 1
ATOM 1527 N N . HIS A 1 192 ? -0.942 -23.438 -9.617 1 92.31 192 HIS A N 1
ATOM 1528 C CA . HIS A 1 192 ? -0.064 -23.562 -8.453 1 92.31 192 HIS A CA 1
ATOM 1529 C C . HIS A 1 192 ? 1.353 -23.109 -8.789 1 92.31 192 HIS A C 1
ATOM 1531 O O . HIS A 1 192 ? 1.962 -23.594 -9.742 1 92.31 192 HIS A O 1
ATOM 1537 N N . ASN A 1 193 ? 1.794 -22.156 -8.156 1 88.25 193 ASN A N 1
ATOM 1538 C CA . ASN A 1 193 ? 3.162 -21.656 -8.234 1 88.25 193 ASN A CA 1
ATOM 1539 C C . ASN A 1 193 ? 4.062 -22.312 -7.195 1 88.25 193 ASN A C 1
ATOM 1541 O O . ASN A 1 193 ? 3.848 -22.156 -5.992 1 88.25 193 ASN A O 1
ATOM 1545 N N . PRO A 1 194 ? 4.984 -23.125 -7.547 1 88.12 194 PRO A N 1
ATOM 1546 C CA . PRO A 1 194 ? 5.688 -23.141 -8.828 1 88.12 194 PRO A CA 1
ATOM 1547 C C . PRO A 1 194 ? 5.348 -24.359 -9.68 1 88.12 194 PRO A C 1
ATOM 1549 O O . PRO A 1 194 ? 5.816 -24.484 -10.812 1 88.12 194 PRO A O 1
ATOM 1552 N N . THR A 1 195 ? 4.477 -25.266 -9.25 1 87.62 195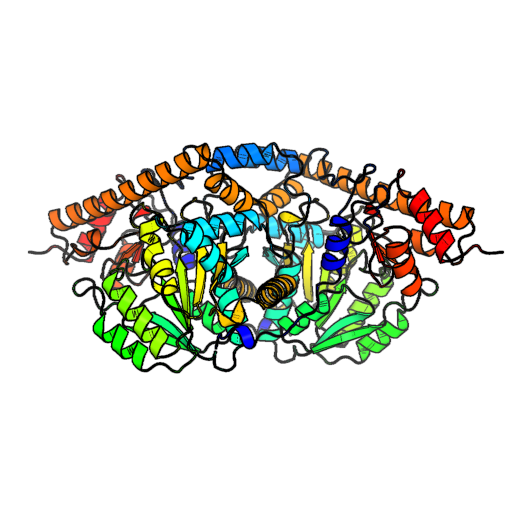 THR A N 1
ATOM 1553 C CA . THR A 1 195 ? 4.469 -26.594 -9.852 1 87.62 195 THR A CA 1
ATOM 1554 C C . THR A 1 195 ? 3.588 -26.625 -11.094 1 87.62 195 THR A C 1
ATOM 1556 O O . THR A 1 195 ? 3.777 -27.469 -11.977 1 87.62 195 THR A O 1
ATOM 1559 N N . GLY A 1 196 ? 2.537 -25.781 -11.055 1 87.56 196 GLY A N 1
ATOM 1560 C CA . GLY A 1 196 ? 1.572 -25.797 -12.141 1 87.56 196 GLY A CA 1
ATOM 1561 C C . GLY A 1 196 ? 0.564 -26.938 -12.031 1 87.56 196 GLY A C 1
ATOM 1562 O O . GLY A 1 196 ? -0.342 -27.047 -12.859 1 87.56 196 GLY A O 1
ATOM 1563 N N . PHE A 1 197 ? 0.714 -27.781 -11.039 1 90.19 197 PHE A N 1
ATOM 1564 C CA . PHE A 1 197 ? -0.239 -28.859 -10.781 1 90.19 197 PHE A CA 1
ATOM 1565 C C . PHE A 1 197 ? -1.318 -28.406 -9.805 1 90.19 197 PHE A C 1
ATOM 1567 O O . PHE A 1 197 ? -1.013 -27.953 -8.703 1 90.19 197 PHE A O 1
ATOM 1574 N N . ASP A 1 198 ? -2.537 -28.547 -10.25 1 92.81 198 ASP A N 1
ATOM 1575 C CA . ASP A 1 198 ? -3.652 -28.141 -9.391 1 92.81 198 ASP A CA 1
ATOM 1576 C C . ASP A 1 198 ? -4.422 -29.359 -8.891 1 92.81 198 ASP A C 1
ATOM 1578 O O . ASP A 1 198 ? -4.453 -30.406 -9.562 1 92.81 198 ASP A O 1
ATOM 1582 N N . LEU A 1 199 ? -5.016 -29.266 -7.785 1 95.88 199 LEU A N 1
ATOM 1583 C CA . LEU A 1 199 ? -5.906 -30.297 -7.258 1 95.88 199 LEU A CA 1
ATOM 1584 C C . LEU A 1 199 ? -7.18 -30.375 -8.094 1 95.88 199 LEU A C 1
ATOM 1586 O O . LEU A 1 199 ? -7.637 -29.375 -8.648 1 95.88 199 LEU A O 1
ATOM 1590 N N . THR A 1 200 ? -7.719 -31.562 -8.148 1 94.88 200 THR A N 1
ATOM 1591 C CA . THR A 1 200 ? -9.016 -31.766 -8.789 1 94.88 200 THR A CA 1
ATOM 1592 C C . THR A 1 200 ? -10.141 -31.297 -7.871 1 94.88 200 THR A C 1
ATOM 1594 O O . THR A 1 200 ? -9.938 -31.109 -6.668 1 94.88 200 THR A O 1
ATOM 1597 N N . PRO A 1 201 ? -11.367 -31.078 -8.445 1 96.44 201 PRO A N 1
ATOM 1598 C CA . PRO A 1 201 ? -12.5 -30.688 -7.602 1 96.44 201 PRO A CA 1
ATOM 1599 C C . PRO A 1 201 ? -12.75 -31.656 -6.457 1 96.44 201 PRO A C 1
ATOM 1601 O O . PRO A 1 201 ? -13.023 -31.234 -5.328 1 96.44 201 PRO A O 1
ATOM 1604 N N . GLU A 1 202 ? -12.609 -32.938 -6.727 1 97.75 202 GLU A N 1
ATOM 1605 C CA . GLU A 1 202 ? -12.812 -33.938 -5.695 1 97.75 202 GLU A CA 1
ATOM 1606 C C . GLU A 1 202 ? -11.758 -33.844 -4.602 1 97.75 202 GLU A C 1
ATOM 1608 O O . GLU A 1 202 ? -12.07 -34 -3.418 1 97.75 202 GLU A O 1
ATOM 1613 N N . GLN A 1 203 ? -10.562 -33.625 -5.023 1 97.94 203 GLN A N 1
ATOM 1614 C CA . GLN A 1 203 ? -9.477 -33.438 -4.066 1 97.94 203 GLN A CA 1
ATOM 1615 C C . GLN A 1 203 ? -9.688 -32.219 -3.203 1 97.94 203 GLN A C 1
ATOM 1617 O O . GLN A 1 203 ? -9.43 -32.219 -1.998 1 97.94 203 GLN A O 1
ATOM 1622 N N . TRP A 1 204 ? -10.18 -31.109 -3.754 1 98.31 204 TRP A N 1
ATOM 1623 C CA . TRP A 1 204 ? -10.469 -29.891 -3.014 1 98.31 204 TRP A CA 1
ATOM 1624 C C . TRP A 1 204 ? -11.523 -30.141 -1.941 1 98.31 204 TRP A C 1
ATOM 1626 O O . TRP A 1 204 ? -11.422 -29.609 -0.831 1 98.31 204 TRP A O 1
ATOM 1636 N N . VAL A 1 205 ? -12.555 -30.922 -2.297 1 98.5 205 VAL A N 1
ATOM 1637 C CA . VAL A 1 205 ? -13.594 -31.266 -1.333 1 98.5 205 VAL A CA 1
ATOM 1638 C C . VAL A 1 205 ? -12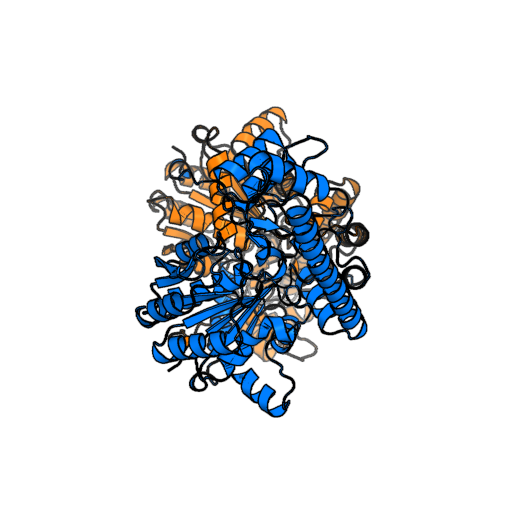.977 -31.984 -0.134 1 98.5 205 VAL A C 1
ATOM 1640 O O . VAL A 1 205 ? -13.305 -31.672 1.015 1 98.5 205 VAL A O 1
ATOM 1643 N N . LYS A 1 206 ? -12.094 -32.906 -0.446 1 98.56 206 LYS A N 1
ATOM 1644 C CA . LYS A 1 206 ? -11.43 -33.625 0.625 1 98.56 206 LYS A CA 1
ATOM 1645 C C . LYS A 1 206 ? -10.562 -32.719 1.478 1 98.56 206 LYS A C 1
ATOM 1647 O O . LYS A 1 206 ? -10.555 -32.812 2.705 1 98.56 206 LYS A O 1
ATOM 1652 N N . VAL A 1 207 ? -9.82 -31.797 0.86 1 98.75 207 VAL A N 1
ATOM 1653 C CA . VAL A 1 207 ? -9.008 -30.828 1.585 1 98.75 207 VAL A CA 1
ATOM 1654 C C . VAL A 1 207 ? -9.898 -29.984 2.49 1 98.75 207 VAL A C 1
ATOM 1656 O O . VAL A 1 207 ? -9.609 -29.812 3.678 1 98.75 207 VAL A O 1
ATOM 1659 N N . ARG A 1 208 ? -10.992 -29.453 1.945 1 98.69 208 ARG A N 1
ATOM 1660 C CA . ARG A 1 208 ? -11.945 -28.672 2.725 1 98.69 208 ARG A CA 1
ATOM 1661 C C . ARG A 1 208 ? -12.414 -29.438 3.953 1 98.69 208 ARG A C 1
ATOM 1663 O O . ARG A 1 208 ? -12.438 -28.891 5.059 1 98.69 208 ARG A O 1
ATOM 1670 N N . ASP A 1 209 ? -12.797 -30.688 3.754 1 98.69 209 ASP A N 1
ATOM 1671 C CA . ASP A 1 209 ? -13.359 -31.484 4.836 1 98.69 209 ASP A CA 1
ATOM 1672 C C . ASP A 1 209 ? -12.336 -31.719 5.945 1 98.69 209 ASP A C 1
ATOM 1674 O O . ASP A 1 209 ? -12.664 -31.656 7.129 1 98.69 209 ASP A O 1
ATOM 1678 N N . VAL A 1 210 ? -11.094 -32 5.566 1 98.75 210 VAL A N 1
ATOM 1679 C CA . VAL A 1 210 ? -10.031 -32.188 6.551 1 98.75 210 VAL A CA 1
ATOM 1680 C C . VAL A 1 210 ? -9.797 -30.906 7.32 1 98.75 210 VAL A C 1
ATOM 1682 O O . VAL A 1 210 ? -9.664 -30.906 8.547 1 98.75 210 VAL A O 1
ATOM 1685 N N . LEU A 1 211 ? -9.719 -29.75 6.641 1 98.75 211 LEU A N 1
ATOM 1686 C CA . LEU A 1 211 ? -9.5 -28.453 7.293 1 98.75 211 LEU A CA 1
ATOM 1687 C C . LEU A 1 211 ? -10.648 -28.109 8.227 1 98.75 211 LEU A C 1
ATOM 1689 O O . LEU A 1 211 ? -10.438 -27.578 9.312 1 98.75 211 LEU A O 1
ATOM 1693 N N . PHE A 1 212 ? -11.867 -28.469 7.793 1 98.44 212 PHE A N 1
ATOM 1694 C CA . PHE A 1 212 ? -13.062 -28.219 8.594 1 98.44 212 PHE A CA 1
ATOM 1695 C C . PHE A 1 212 ? -13.031 -29.062 9.875 1 98.44 212 PHE A C 1
ATOM 1697 O O . PHE A 1 212 ? -13.25 -28.531 10.969 1 98.44 212 PHE A O 1
ATOM 1704 N N . GLU A 1 213 ? -12.734 -30.344 9.695 1 98.12 213 GLU A N 1
ATOM 1705 C CA . GLU A 1 213 ? -12.727 -31.266 10.82 1 98.12 213 GLU A CA 1
ATOM 1706 C C . GLU A 1 213 ? -11.641 -30.922 11.828 1 98.12 213 GLU A C 1
ATOM 1708 O O . GLU A 1 213 ? -11.859 -31 13.039 1 98.12 213 GLU A O 1
ATOM 1713 N N . LYS A 1 214 ? -10.508 -30.516 11.328 1 98.12 214 LYS A N 1
ATOM 1714 C CA . LYS A 1 214 ? -9.359 -30.219 12.18 1 98.12 214 LYS A CA 1
ATOM 1715 C C . LYS A 1 214 ? -9.375 -28.766 12.648 1 98.12 214 LYS A C 1
ATOM 1717 O O . LYS A 1 214 ? -8.516 -28.359 13.43 1 98.12 214 LYS A O 1
ATOM 1722 N N . GLU A 1 215 ? -10.328 -27.938 12.164 1 97.44 215 GLU A N 1
ATOM 1723 C CA . GLU A 1 215 ? -10.492 -26.531 12.484 1 97.44 215 GLU A CA 1
ATOM 1724 C C . GLU A 1 215 ? -9.242 -25.734 12.117 1 97.44 215 GLU A C 1
ATOM 1726 O O . GLU A 1 215 ? -8.758 -24.922 12.914 1 97.44 215 GLU A O 1
ATOM 1731 N N . LEU A 1 216 ? -8.625 -26.125 11.031 1 98.38 216 LEU A N 1
ATOM 1732 C CA . LEU A 1 216 ? -7.578 -25.328 10.414 1 98.38 216 LEU A CA 1
ATOM 1733 C C . LEU A 1 216 ? -8.18 -24.172 9.625 1 98.38 216 LEU A C 1
ATOM 1735 O O . LEU A 1 216 ? -9.336 -24.219 9.211 1 98.38 216 LEU A O 1
ATOM 1739 N N . ILE A 1 217 ? -7.496 -23.078 9.461 1 98.56 217 ILE A N 1
ATOM 1740 C CA . ILE A 1 217 ? -8.023 -21.859 8.836 1 98.56 217 ILE A CA 1
ATOM 1741 C C . ILE A 1 217 ? -7.402 -21.688 7.449 1 98.56 217 ILE A C 1
ATOM 1743 O O . ILE A 1 217 ? -6.211 -21.391 7.328 1 98.56 217 ILE A O 1
ATOM 1747 N N . PRO A 1 218 ? -8.18 -21.797 6.391 1 98.75 218 PRO A N 1
ATOM 1748 C CA . PRO A 1 218 ? -7.648 -21.625 5.039 1 98.75 218 PRO A CA 1
ATOM 1749 C C . PRO A 1 218 ? -7.398 -20.156 4.68 1 98.75 218 PRO A C 1
ATOM 1751 O O . PRO A 1 218 ? -8.195 -19.297 5.039 1 98.75 218 PRO A O 1
ATOM 1754 N N . LEU A 1 219 ? -6.328 -19.844 4.094 1 98.88 219 LEU A N 1
ATOM 1755 C CA . LEU A 1 219 ? -6.023 -18.641 3.34 1 98.88 219 LEU A CA 1
ATOM 1756 C C . LEU A 1 219 ? -5.773 -18.953 1.87 1 98.88 219 LEU A C 1
ATOM 1758 O O . LEU A 1 219 ? -4.703 -19.453 1.511 1 98.88 219 LEU A O 1
ATOM 1762 N N . ILE A 1 220 ? -6.734 -18.672 1.045 1 98.75 220 ILE A N 1
ATOM 1763 C CA . ILE A 1 220 ? -6.703 -19.062 -0.363 1 98.75 220 ILE A CA 1
ATOM 1764 C C . ILE A 1 220 ? -6.148 -17.906 -1.199 1 98.75 220 ILE A C 1
ATOM 1766 O O . ILE A 1 220 ? -6.707 -16.812 -1.2 1 98.75 220 ILE A O 1
ATOM 1770 N N . ASP A 1 221 ? -5.062 -18.125 -1.855 1 98.19 221 ASP A N 1
ATOM 1771 C CA . ASP A 1 221 ? -4.41 -17.188 -2.762 1 98.19 221 ASP A CA 1
ATOM 1772 C C . ASP A 1 221 ? -4.879 -17.391 -4.199 1 98.19 221 ASP A C 1
ATOM 1774 O O . ASP A 1 221 ? -4.574 -18.422 -4.816 1 98.19 221 ASP A O 1
ATOM 1778 N N . ILE A 1 222 ? -5.566 -16.438 -4.766 1 96.88 222 ILE A N 1
ATOM 1779 C CA . ILE A 1 222 ? -6.012 -16.469 -6.152 1 96.88 222 ILE A CA 1
ATOM 1780 C C . ILE A 1 222 ? -5.262 -15.406 -6.957 1 96.88 222 ILE A C 1
ATOM 1782 O O . ILE A 1 222 ? -5.805 -14.336 -7.246 1 96.88 222 ILE A O 1
ATOM 1786 N N . ALA A 1 223 ? -4.156 -15.734 -7.406 1 93.75 223 ALA A N 1
ATOM 1787 C CA . ALA A 1 223 ? -3.262 -14.812 -8.102 1 93.75 223 ALA A CA 1
ATOM 1788 C C . ALA A 1 223 ? -3.523 -14.812 -9.602 1 93.75 223 ALA A C 1
ATOM 1790 O O . ALA A 1 223 ? -3.209 -13.844 -10.297 1 93.75 223 ALA A O 1
ATOM 1791 N N . TYR A 1 224 ? -4.148 -15.891 -10.125 1 93.06 224 TYR A N 1
ATOM 1792 C CA . TYR A 1 224 ? -4.125 -16.094 -11.57 1 93.06 224 TYR A CA 1
ATOM 1793 C C . TYR A 1 224 ? -5.52 -16.391 -12.102 1 93.06 224 TYR A C 1
ATOM 1795 O O . TYR A 1 224 ? -5.676 -17.125 -13.086 1 93.06 224 TYR A O 1
ATOM 1803 N N . GLN A 1 225 ? -6.512 -15.867 -11.453 1 94.19 225 GLN A N 1
ATOM 1804 C CA . GLN A 1 225 ? -7.879 -16.172 -11.859 1 94.19 225 GLN A CA 1
ATOM 1805 C C . GLN A 1 225 ? -8.094 -15.883 -13.344 1 94.19 225 GLN A C 1
ATOM 1807 O O . GLN A 1 225 ? -7.844 -14.766 -13.805 1 94.19 225 GLN A O 1
ATOM 1812 N N . GLY A 1 226 ? -8.5 -16.922 -14.102 1 92.38 226 GLY A N 1
ATOM 1813 C CA . GLY A 1 226 ? -8.781 -16.766 -15.523 1 92.38 226 GLY A CA 1
ATOM 1814 C C . GLY A 1 226 ? -7.59 -17.094 -16.406 1 92.38 226 GLY A C 1
ATOM 1815 O O . GLY A 1 226 ? -7.738 -17.266 -17.609 1 92.38 226 GLY A O 1
ATOM 1816 N N . LEU A 1 227 ? -6.438 -17.25 -15.844 1 89.81 227 LEU A N 1
ATOM 1817 C CA . LEU A 1 227 ? -5.234 -17.469 -16.641 1 89.81 227 LEU A CA 1
ATOM 1818 C C . LEU A 1 227 ? -4.879 -18.953 -16.703 1 89.81 227 LEU A C 1
ATOM 1820 O O . LEU A 1 227 ? -3.979 -19.344 -17.453 1 89.81 227 LEU A O 1
ATOM 1824 N N . GLY A 1 228 ? -5.492 -19.688 -15.898 1 88.75 228 GLY A N 1
ATOM 1825 C CA . GLY A 1 228 ? -5.27 -21.125 -15.945 1 88.75 228 GLY A CA 1
ATOM 1826 C C . GLY A 1 228 ? -6.094 -21.812 -17.016 1 88.75 228 GLY A C 1
ATOM 1827 O O . GLY A 1 228 ? -5.555 -22.234 -18.047 1 88.75 228 GLY A O 1
ATOM 1828 N N . SER A 1 229 ? -7.359 -21.797 -16.875 1 87.5 229 SER A N 1
ATOM 1829 C CA . SER A 1 229 ? -8.273 -22.484 -17.766 1 87.5 229 SER A CA 1
ATOM 1830 C C . SER A 1 229 ? -8.875 -21.531 -18.797 1 87.5 229 SER A C 1
ATOM 1832 O O . SER A 1 229 ? -9.469 -21.953 -19.781 1 87.5 229 SER A O 1
ATOM 1834 N N . GLY A 1 230 ? -8.68 -20.25 -18.578 1 88.19 230 GLY A N 1
ATOM 1835 C CA . GLY A 1 230 ? -9.367 -19.25 -19.391 1 88.19 230 GLY A CA 1
ATOM 1836 C C . GLY A 1 230 ? -10.766 -18.938 -18.891 1 88.19 230 GLY A C 1
ATOM 1837 O O . GLY A 1 230 ? -11.445 -18.078 -19.453 1 88.19 230 GLY A O 1
ATOM 1838 N N . ASP A 1 231 ? -11.109 -19.609 -17.844 1 91.25 231 ASP A N 1
ATOM 1839 C CA . ASP A 1 231 ? -12.438 -19.438 -17.266 1 91.25 231 ASP A CA 1
ATOM 1840 C C . ASP A 1 231 ? -12.352 -18.953 -15.812 1 91.25 231 ASP A C 1
ATOM 1842 O O . ASP A 1 231 ? -11.797 -19.656 -14.961 1 91.25 231 ASP A O 1
ATOM 1846 N N . MET A 1 232 ? -12.977 -17.781 -15.555 1 91.94 232 MET A N 1
ATOM 1847 C CA . MET A 1 232 ? -12.914 -17.156 -14.242 1 91.94 232 MET A CA 1
ATOM 1848 C C . MET A 1 232 ? -13.57 -18.031 -13.188 1 91.94 232 MET A C 1
ATOM 1850 O O . MET A 1 232 ? -13.078 -18.141 -12.062 1 91.94 232 MET A O 1
ATOM 1854 N N . LYS A 1 233 ? -14.625 -18.672 -13.531 1 91.25 233 LYS A N 1
ATOM 1855 C CA . LYS A 1 233 ? -15.383 -19.484 -12.578 1 91.25 233 LYS A CA 1
ATOM 1856 C C . LYS A 1 233 ? -14.672 -20.797 -12.273 1 91.25 233 LYS A C 1
ATOM 1858 O O . LYS A 1 233 ? -14.625 -21.234 -11.125 1 91.25 233 LYS A O 1
ATOM 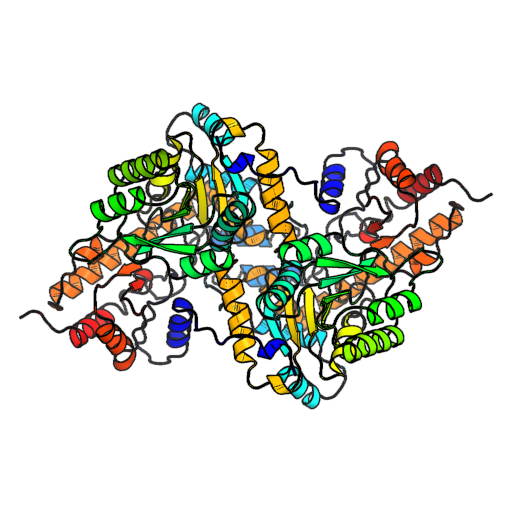1863 N N . ARG A 1 234 ? -14.164 -21.375 -13.273 1 91.69 234 ARG A N 1
ATOM 1864 C CA . ARG A 1 234 ? -13.461 -22.641 -13.094 1 91.69 234 ARG A CA 1
ATOM 1865 C C . ARG A 1 234 ? -12.203 -22.453 -12.242 1 91.69 234 ARG A C 1
ATOM 1867 O O . ARG A 1 234 ? -11.914 -23.266 -11.359 1 91.69 234 ARG A O 1
ATOM 1874 N N . ASP A 1 235 ? -11.5 -21.375 -12.492 1 93.81 235 ASP A N 1
ATOM 1875 C CA . ASP A 1 235 ? -10.227 -21.125 -11.812 1 93.81 235 ASP A CA 1
ATOM 1876 C C . ASP A 1 235 ? -10.453 -20.781 -10.344 1 93.81 235 ASP A C 1
ATOM 1878 O O . ASP A 1 235 ? -9.516 -20.797 -9.547 1 93.81 235 ASP A O 1
ATOM 1882 N N . SER A 1 236 ? -11.688 -20.422 -9.938 1 93 236 SER A N 1
ATOM 1883 C CA . SER A 1 236 ? -11.977 -20.016 -8.562 1 93 236 SER A CA 1
ATOM 1884 C C . SER A 1 236 ? -12.922 -21 -7.887 1 93 236 SER A C 1
ATOM 1886 O O . SER A 1 236 ? -13.523 -20.703 -6.855 1 93 236 SER A O 1
ATOM 1888 N N . LEU A 1 237 ? -13.109 -22.188 -8.398 1 93.81 237 LEU A N 1
ATOM 1889 C CA . LEU A 1 237 ? -14.047 -23.188 -7.918 1 93.81 237 LEU A CA 1
ATOM 1890 C C . LEU A 1 237 ? -13.812 -23.484 -6.441 1 93.81 237 LEU A C 1
ATOM 1892 O O . LEU A 1 237 ? -14.766 -23.734 -5.695 1 93.81 237 LEU A O 1
ATOM 1896 N N . VAL A 1 238 ? -12.57 -23.484 -6.027 1 96 238 VAL A N 1
ATOM 1897 C CA . VAL A 1 238 ? -12.195 -23.875 -4.676 1 96 238 VAL A CA 1
ATOM 1898 C C . VAL A 1 238 ? -12.93 -23 -3.66 1 96 238 VAL A C 1
ATOM 1900 O O . VAL A 1 238 ? -13.344 -23.484 -2.604 1 96 238 VAL A O 1
ATOM 1903 N N . VAL A 1 239 ? -13.109 -21.719 -3.928 1 95.81 239 VAL A N 1
ATOM 1904 C CA . VAL A 1 239 ? -13.719 -20.812 -2.965 1 95.81 239 VAL A CA 1
ATOM 1905 C C . VAL A 1 239 ? -15.18 -21.188 -2.748 1 95.81 239 VAL A C 1
ATOM 1907 O O . VAL A 1 239 ? -15.695 -21.094 -1.631 1 95.81 239 VAL A O 1
ATOM 1910 N N . ARG A 1 240 ? -15.852 -21.578 -3.811 1 93.69 240 ARG A N 1
ATOM 1911 C CA . ARG A 1 240 ? -17.25 -22 -3.699 1 93.69 240 ARG A CA 1
ATOM 1912 C C . ARG A 1 240 ? -17.359 -23.344 -2.982 1 93.69 240 ARG A C 1
ATOM 1914 O O . ARG A 1 240 ? -18.328 -23.578 -2.256 1 93.69 240 ARG A O 1
ATOM 1921 N N . ILE A 1 241 ? -16.391 -24.203 -3.225 1 96 241 ILE A N 1
ATOM 1922 C CA . ILE A 1 241 ? -16.359 -25.469 -2.508 1 96 241 ILE A CA 1
ATOM 1923 C C . ILE A 1 241 ? -16.25 -25.219 -1.005 1 96 241 ILE A C 1
ATOM 1925 O O . ILE A 1 241 ? -17 -25.797 -0.217 1 96 241 ILE A O 1
ATOM 1929 N N . PHE A 1 242 ? -15.367 -24.328 -0.583 1 97.06 242 PHE A N 1
ATOM 1930 C CA . PHE A 1 242 ? -15.18 -24.047 0.833 1 97.06 242 PHE A CA 1
ATOM 1931 C C . PHE A 1 242 ? -16.406 -23.359 1.419 1 97.06 242 PHE A C 1
ATOM 1933 O O . PHE A 1 242 ? -16.75 -23.578 2.584 1 97.06 242 PHE A O 1
ATOM 1940 N N . LEU A 1 243 ? -17.078 -22.547 0.659 1 93.75 243 LEU A N 1
ATOM 1941 C CA . LEU A 1 243 ? -18.234 -21.781 1.1 1 93.75 243 LEU A CA 1
ATOM 1942 C C . LEU A 1 243 ? -19.406 -22.703 1.437 1 93.75 243 LEU A C 1
ATOM 1944 O O . LEU A 1 243 ? -20.344 -22.297 2.119 1 93.75 243 LEU A O 1
ATOM 1948 N N . GLU A 1 244 ? -19.406 -23.969 0.966 1 92.75 244 GLU A N 1
ATOM 1949 C CA . GLU A 1 244 ? -20.453 -24.938 1.232 1 92.75 244 GLU A CA 1
ATOM 1950 C C . GLU A 1 244 ? -20.516 -25.297 2.713 1 92.75 244 GLU A C 1
ATOM 1952 O O . GLU A 1 244 ? -21.547 -25.781 3.199 1 92.75 244 GLU A O 1
ATOM 1957 N N . LYS A 1 245 ? -19.406 -25.109 3.396 1 95.62 245 LYS A N 1
ATOM 1958 C CA . LYS A 1 245 ? -19.359 -25.391 4.828 1 95.62 245 LYS A CA 1
ATOM 1959 C C . LYS A 1 245 ? -19.438 -24.094 5.645 1 95.62 245 LYS A C 1
ATOM 1961 O O . LYS A 1 245 ? -18.984 -23.047 5.188 1 95.62 245 LYS A O 1
ATOM 1966 N N . ASP A 1 246 ? -20.047 -24.172 6.801 1 96.62 246 ASP A N 1
ATOM 1967 C CA . ASP A 1 246 ? -20.031 -23.062 7.742 1 96.62 246 ASP A CA 1
ATOM 1968 C C . ASP A 1 246 ? -18.688 -22.953 8.461 1 96.62 246 ASP A C 1
ATOM 1970 O O . ASP A 1 246 ? -18.562 -23.344 9.625 1 96.62 246 ASP A O 1
ATOM 1974 N N . MET A 1 247 ? -17.688 -22.406 7.797 1 97.38 247 MET A N 1
ATOM 1975 C CA . MET A 1 247 ? -16.328 -22.312 8.328 1 97.38 247 MET A CA 1
ATOM 1976 C C . MET A 1 247 ? -15.711 -20.953 8.023 1 97.38 247 MET A C 1
ATOM 1978 O O . MET A 1 247 ? -16.188 -20.234 7.148 1 97.38 247 MET A O 1
ATOM 1982 N N . ASP A 1 248 ? -14.727 -20.562 8.758 1 98.06 248 ASP A N 1
ATOM 1983 C CA . ASP A 1 248 ? -13.984 -19.328 8.555 1 98.06 248 ASP A CA 1
ATOM 1984 C C . ASP A 1 248 ? -12.836 -19.531 7.562 1 98.06 248 ASP A C 1
ATOM 1986 O O . ASP A 1 248 ? -12.102 -20.531 7.652 1 98.06 248 ASP A O 1
ATOM 1990 N N . PHE A 1 249 ? -12.695 -18.688 6.598 1 98.44 249 PHE A N 1
ATOM 1991 C CA . PHE A 1 249 ? -11.508 -18.719 5.754 1 98.44 249 PHE A CA 1
ATOM 1992 C C . PHE A 1 249 ? -11.289 -17.375 5.082 1 98.44 249 PHE A C 1
ATOM 1994 O O . PHE A 1 249 ? -12.172 -16.516 5.09 1 98.44 249 PHE A O 1
ATOM 2001 N N . PHE A 1 250 ? -10.109 -17.125 4.617 1 98.75 250 PHE A N 1
ATOM 2002 C CA . PHE A 1 250 ? -9.695 -15.914 3.922 1 98.75 250 PHE A CA 1
ATOM 2003 C C . PHE A 1 250 ? -9.438 -16.203 2.447 1 98.75 250 PHE A C 1
ATOM 2005 O O . PHE A 1 250 ? -8.961 -17.281 2.094 1 98.75 250 PHE A O 1
ATOM 2012 N N . VAL A 1 251 ? -9.727 -15.25 1.585 1 98.62 251 VAL A N 1
ATOM 2013 C CA . VAL A 1 251 ? -9.391 -15.312 0.168 1 98.62 251 VAL A CA 1
ATOM 2014 C C . VAL A 1 251 ? -8.703 -14.023 -0.261 1 98.62 251 VAL A C 1
ATOM 2016 O O . VAL A 1 251 ? -9.227 -12.93 -0.039 1 98.62 251 VAL A O 1
ATOM 2019 N N . ALA A 1 252 ? -7.527 -14.117 -0.773 1 98.44 252 ALA A N 1
ATOM 2020 C CA . ALA A 1 252 ? -6.828 -13 -1.4 1 98.44 252 ALA A CA 1
ATOM 2021 C C . ALA A 1 252 ? -6.914 -13.086 -2.922 1 98.44 252 ALA A C 1
ATOM 2023 O O . ALA A 1 252 ? -6.465 -14.062 -3.521 1 98.44 252 ALA A O 1
ATOM 2024 N N . GLN A 1 253 ? -7.465 -12.102 -3.541 1 97.81 253 GLN A N 1
ATOM 2025 C CA . GLN A 1 253 ? -7.742 -12.094 -4.973 1 97.81 253 GLN A CA 1
ATOM 2026 C C . GLN A 1 253 ? -6.938 -11.008 -5.684 1 97.81 253 GLN A C 1
ATOM 2028 O O . GLN A 1 253 ? -6.914 -9.859 -5.246 1 97.81 253 GLN A O 1
ATOM 2033 N N . SER A 1 254 ? -6.277 -11.367 -6.738 1 96.12 254 SER A N 1
ATOM 2034 C CA . SER A 1 254 ? -5.465 -10.422 -7.496 1 96.12 254 SER A CA 1
ATOM 2035 C C . SER A 1 254 ? -6.145 -10.031 -8.805 1 96.12 254 SER A C 1
ATOM 2037 O O . SER A 1 254 ? -6.836 -10.844 -9.414 1 96.12 254 SER A O 1
ATOM 2039 N N . PHE A 1 255 ? -5.875 -8.828 -9.258 1 94.44 255 PHE A N 1
ATOM 2040 C CA . PHE A 1 255 ? -6.289 -8.391 -10.586 1 94.44 255 PHE A CA 1
ATOM 2041 C C . PHE A 1 255 ? -5.094 -7.887 -11.391 1 94.44 255 PHE A C 1
ATOM 2043 O O . PHE A 1 255 ? -5.246 -7.441 -12.531 1 94.44 255 PHE A O 1
ATOM 2050 N N . SER A 1 256 ? -3.941 -7.988 -10.812 1 90.44 256 SER A N 1
ATOM 2051 C CA . SER A 1 256 ? -2.736 -7.473 -11.453 1 90.44 256 SER A CA 1
ATOM 2052 C C . SER A 1 256 ? -2.371 -8.297 -12.68 1 90.44 256 SER A C 1
ATOM 2054 O O . SER A 1 256 ? -1.963 -7.746 -13.703 1 90.44 256 SER A O 1
ATOM 2056 N N . LYS A 1 257 ? -2.525 -9.555 -12.586 1 87.25 257 LYS A N 1
ATOM 2057 C CA . LYS A 1 257 ? -2.047 -10.438 -13.648 1 87.25 257 LYS A CA 1
ATOM 2058 C C . LYS A 1 257 ? -3.102 -10.609 -14.734 1 87.25 257 LYS A C 1
ATOM 2060 O O . LYS A 1 257 ? -2.807 -10.461 -15.922 1 87.25 257 LYS A O 1
ATOM 2065 N N . ASN A 1 258 ? -4.309 -10.867 -14.328 1 91.31 258 ASN A N 1
ATOM 2066 C CA . ASN A 1 258 ? -5.34 -11.18 -15.312 1 91.31 258 ASN A CA 1
ATOM 2067 C C . ASN A 1 258 ? -5.812 -9.93 -16.047 1 91.31 258 ASN A C 1
ATOM 2069 O O . ASN A 1 258 ? -6.496 -10.023 -17.062 1 91.31 258 ASN A O 1
ATOM 2073 N N . MET A 1 259 ? -5.395 -8.75 -15.539 1 91.12 259 MET A N 1
ATOM 2074 C CA . MET A 1 259 ? -5.707 -7.508 -16.25 1 91.12 259 MET A CA 1
ATOM 2075 C C . MET A 1 259 ? -4.43 -6.809 -16.703 1 91.12 259 MET A C 1
ATOM 2077 O O . MET A 1 259 ? -4.477 -5.672 -17.188 1 91.12 259 MET A O 1
ATOM 2081 N N . SER A 1 260 ? -3.301 -7.426 -16.5 1 87.81 260 SER A N 1
ATOM 2082 C CA . SER A 1 260 ? -1.988 -6.914 -16.875 1 87.81 260 SER A CA 1
ATOM 2083 C C . SER A 1 260 ? -1.725 -5.547 -16.25 1 87.81 260 SER A C 1
ATOM 2085 O O . SER A 1 260 ? -1.241 -4.637 -16.922 1 87.81 260 SER A O 1
ATOM 2087 N N . LEU A 1 261 ? -2.166 -5.406 -15.047 1 89.69 261 LEU A N 1
ATOM 2088 C CA . LEU A 1 261 ? -1.938 -4.207 -14.258 1 89.69 261 LEU A CA 1
ATOM 2089 C C . LEU A 1 261 ? -0.856 -4.445 -13.203 1 89.69 261 LEU A C 1
ATOM 2091 O O . LEU A 1 261 ? -1.063 -4.176 -12.023 1 89.69 261 LEU A O 1
ATOM 2095 N N . TYR A 1 262 ? 0.255 -4.902 -13.656 1 88.31 262 TYR A N 1
ATOM 2096 C CA . TYR A 1 262 ? 1.295 -5.383 -12.758 1 88.31 262 TYR A CA 1
ATOM 2097 C C . TYR A 1 262 ? 1.757 -4.277 -11.82 1 88.31 262 TYR A C 1
ATOM 2099 O O . TYR A 1 262 ? 1.965 -4.512 -10.625 1 88.31 262 TYR A O 1
ATOM 2107 N N . SER A 1 263 ? 1.866 -3.012 -12.305 1 89.5 263 SER A N 1
ATOM 2108 C CA . SER A 1 263 ? 2.412 -1.945 -11.477 1 89.5 263 SER A CA 1
ATOM 2109 C C . SER A 1 263 ? 1.301 -1.127 -10.82 1 89.5 263 SER A C 1
ATOM 2111 O O . SER A 1 263 ? 1.564 -0.096 -10.203 1 89.5 263 SER A O 1
ATOM 2113 N N . ALA A 1 264 ? 0.054 -1.519 -10.984 1 88.81 264 ALA A N 1
ATOM 2114 C CA . ALA A 1 264 ? -1.05 -0.866 -10.289 1 88.81 264 ALA A CA 1
ATOM 2115 C C . ALA A 1 264 ? -1.331 -1.546 -8.953 1 88.81 264 ALA A C 1
ATOM 2117 O O . ALA A 1 264 ? -1.947 -0.952 -8.062 1 88.81 264 ALA A O 1
ATOM 2118 N N . ARG A 1 265 ? -0.855 -2.768 -8.789 1 87.25 265 ARG A N 1
ATOM 2119 C CA . ARG A 1 265 ? -0.961 -3.516 -7.543 1 87.25 265 ARG A CA 1
ATOM 2120 C C . ARG A 1 265 ? -2.404 -3.564 -7.055 1 87.25 265 ARG A C 1
ATOM 2122 O O . ARG A 1 265 ? -2.756 -2.912 -6.07 1 87.25 265 ARG A O 1
ATOM 2129 N N . VAL A 1 266 ? -3.293 -4.332 -7.582 1 92.25 266 VAL A N 1
ATOM 2130 C CA . VAL A 1 266 ? -4.727 -4.379 -7.312 1 92.25 266 VAL A CA 1
ATOM 2131 C C . VAL A 1 266 ? -5.078 -5.691 -6.617 1 92.25 266 VAL A C 1
ATOM 2133 O O . VAL A 1 266 ? -4.809 -6.773 -7.148 1 92.25 266 VAL A O 1
ATOM 2136 N N . GLY A 1 267 ? -5.656 -5.637 -5.449 1 94.75 267 GLY A N 1
ATOM 2137 C CA . GLY A 1 267 ? -6.039 -6.844 -4.727 1 94.75 267 GLY A CA 1
ATOM 2138 C C . GLY A 1 267 ? -7.195 -6.621 -3.768 1 94.75 267 GLY A C 1
ATOM 2139 O O . GLY A 1 267 ? -7.48 -5.484 -3.387 1 94.75 267 GLY A O 1
ATOM 2140 N N . VAL A 1 268 ? -7.93 -7.68 -3.412 1 97.69 268 VAL A N 1
ATOM 2141 C CA . VAL A 1 268 ? -9.047 -7.672 -2.473 1 97.69 268 VAL A CA 1
ATOM 2142 C C . VAL A 1 268 ? -8.906 -8.828 -1.486 1 97.69 268 VAL A C 1
ATOM 2144 O O . VAL A 1 268 ? -8.523 -9.938 -1.871 1 97.69 268 VAL A O 1
ATOM 2147 N N . LEU A 1 269 ? -9.164 -8.555 -0.247 1 98.19 269 LEU A N 1
ATOM 2148 C CA . LEU A 1 269 ? -9.281 -9.578 0.788 1 98.19 269 LEU A CA 1
ATOM 2149 C C . LEU A 1 269 ? -10.742 -9.891 1.081 1 98.19 269 LEU A C 1
ATOM 2151 O O . LEU A 1 269 ? -11.523 -8.992 1.399 1 98.19 269 LEU A O 1
ATOM 2155 N N . HIS A 1 270 ? -11.148 -11.102 0.884 1 98.5 270 HIS A N 1
ATOM 2156 C CA . HIS A 1 270 ? -12.461 -11.578 1.297 1 98.5 270 HIS A CA 1
ATOM 2157 C C . HIS A 1 270 ? -12.375 -12.406 2.572 1 98.5 270 HIS A C 1
ATOM 2159 O O . HIS A 1 270 ? -11.695 -13.438 2.6 1 98.5 270 HIS A O 1
ATOM 2165 N N . CYS A 1 271 ? -13.008 -11.953 3.615 1 98.38 271 CYS A N 1
ATOM 2166 C CA . CYS A 1 271 ? -13.141 -12.719 4.852 1 98.38 271 CYS A CA 1
ATOM 2167 C C . CYS A 1 271 ? -14.492 -13.422 4.918 1 98.38 271 CYS A C 1
ATOM 2169 O O . CYS A 1 271 ? -15.531 -12.766 4.961 1 98.38 271 CYS A O 1
ATOM 2171 N N . VAL A 1 272 ? -14.461 -14.695 4.867 1 98.12 272 VAL A N 1
ATOM 2172 C CA . VAL A 1 272 ? -15.664 -15.492 5.027 1 98.12 272 VAL A CA 1
ATOM 2173 C C . VAL A 1 272 ? -15.75 -16.016 6.457 1 98.12 272 VAL A C 1
ATOM 2175 O O . VAL A 1 272 ? -14.789 -16.594 6.977 1 98.12 272 VAL A O 1
ATOM 2178 N N . TYR A 1 273 ? -16.828 -15.781 7.098 1 97.69 273 TYR A N 1
ATOM 2179 C CA . TYR A 1 273 ? -16.953 -16.172 8.5 1 97.69 273 TYR A CA 1
ATOM 2180 C C . TYR A 1 273 ? -18.172 -17.047 8.711 1 97.69 273 TYR A C 1
ATOM 2182 O O . TYR A 1 273 ? -19.078 -17.078 7.875 1 97.69 273 TYR A O 1
ATOM 2190 N N . LYS A 1 274 ? -18.203 -17.859 9.789 1 97.5 274 LYS A N 1
ATOM 2191 C CA . LYS A 1 274 ? -19.344 -18.688 10.195 1 97.5 274 LYS A CA 1
ATOM 2192 C C . LYS A 1 274 ? -20.578 -17.828 10.406 1 97.5 274 LYS A C 1
ATOM 2194 O O . LYS A 1 274 ? -20.484 -16.641 10.75 1 97.5 274 LYS A O 1
ATOM 2199 N N . SER A 1 275 ? -21.719 -18.406 10.289 1 96 275 SER A N 1
ATOM 2200 C CA . SER A 1 275 ? -23.016 -17.734 10.297 1 96 275 SER A CA 1
ATOM 2201 C C . SER A 1 275 ? -23.266 -17.031 11.633 1 96 275 SER A C 1
ATOM 2203 O O . SER A 1 275 ? -24.016 -16.062 11.695 1 96 275 SER A O 1
ATOM 2205 N N . ASP A 1 276 ? -22.625 -17.484 12.656 1 96.75 276 ASP A N 1
ATOM 2206 C CA . ASP A 1 276 ? -22.875 -16.922 13.984 1 96.75 276 ASP A CA 1
ATOM 2207 C C . ASP A 1 276 ? -22.234 -15.547 14.133 1 96.75 276 ASP A C 1
ATOM 2209 O O . ASP A 1 276 ? -22.469 -14.836 15.109 1 96.75 276 ASP A O 1
ATOM 2213 N N . TYR A 1 277 ? -21.469 -15.125 13.086 1 96.56 277 TYR A N 1
ATOM 2214 C CA . TYR A 1 277 ? -20.766 -13.859 13.18 1 96.56 277 TYR A CA 1
ATOM 2215 C C . TYR A 1 277 ? -21.438 -12.789 12.32 1 96.56 277 TYR A C 1
ATOM 2217 O O . TYR A 1 277 ? -21.031 -11.625 12.336 1 96.56 277 TYR A O 1
ATOM 2225 N N . ILE A 1 278 ? -22.516 -13.078 11.664 1 96.06 278 ILE A N 1
ATOM 2226 C CA . ILE A 1 278 ? -23.156 -12.227 10.672 1 96.06 278 ILE A CA 1
ATOM 2227 C C . ILE A 1 278 ? -23.516 -10.883 11.297 1 96.06 278 ILE A C 1
ATOM 2229 O O . ILE A 1 278 ? -23.297 -9.828 10.703 1 96.06 278 ILE A O 1
ATOM 2233 N N . ASN A 1 279 ? -23.906 -10.812 12.492 1 95 279 ASN A N 1
ATOM 2234 C CA . ASN A 1 279 ? -24.391 -9.602 13.141 1 95 279 ASN A CA 1
ATOM 2235 C C . ASN A 1 279 ? -23.234 -8.711 13.609 1 95 279 ASN A C 1
ATOM 2237 O O . ASN A 1 279 ? -23.453 -7.578 14.031 1 95 279 ASN A O 1
ATOM 2241 N N . LYS A 1 280 ? -22.016 -9.234 13.516 1 95.19 280 LYS A N 1
ATOM 2242 C CA . LYS A 1 280 ? -20.859 -8.484 14 1 95.19 280 LYS A CA 1
ATOM 2243 C C . LYS A 1 280 ? -19.906 -8.148 12.852 1 95.19 280 LYS A C 1
ATOM 2245 O O . LYS A 1 280 ? -18.766 -7.754 13.086 1 95.19 280 LYS A O 1
ATOM 2250 N N . ARG A 1 281 ? -20.406 -8.25 11.68 1 93.31 281 ARG A N 1
ATOM 2251 C CA . ARG A 1 281 ? -19.625 -8.023 10.469 1 93.31 281 ARG A CA 1
ATOM 2252 C C . ARG A 1 281 ? -18.953 -6.652 10.492 1 93.31 281 ARG A C 1
ATOM 2254 O O . ARG A 1 281 ? -17.828 -6.496 10.008 1 93.31 281 ARG A O 1
ATOM 2261 N N . HIS A 1 282 ? -19.625 -5.668 11.055 1 91.88 282 HIS A N 1
ATOM 2262 C CA . HIS A 1 282 ? -19.109 -4.305 11.094 1 91.88 282 HIS A CA 1
ATOM 2263 C C . HIS A 1 282 ? -17.812 -4.223 11.883 1 91.88 282 HIS A C 1
ATOM 2265 O O . HIS A 1 282 ? -16.938 -3.402 11.586 1 91.88 282 HIS A O 1
ATOM 2271 N N . MET A 1 283 ? -17.641 -5.09 12.852 1 94.56 283 MET A N 1
ATOM 2272 C CA . MET A 1 283 ? -16.438 -5.105 13.656 1 94.56 283 MET A CA 1
ATOM 2273 C C . MET A 1 283 ? -15.234 -5.574 12.836 1 94.56 283 MET A C 1
ATOM 2275 O O . MET A 1 283 ? -14.133 -5.055 12.992 1 94.56 283 MET A O 1
ATOM 2279 N N . LEU A 1 284 ? -15.523 -6.547 12 1 95.81 284 LEU A N 1
ATOM 2280 C CA . LEU A 1 284 ? -14.469 -7.043 11.125 1 95.81 284 LEU A CA 1
ATOM 2281 C C . LEU A 1 284 ? -13.977 -5.949 10.188 1 95.81 284 LEU A C 1
ATOM 2283 O O . LEU A 1 284 ? -12.773 -5.719 10.07 1 95.81 284 LEU A O 1
ATOM 2287 N N . MET A 1 285 ? -14.867 -5.227 9.562 1 94.19 285 MET A N 1
ATOM 2288 C CA . MET A 1 285 ? -14.508 -4.133 8.664 1 94.19 285 MET A CA 1
ATOM 2289 C C . MET A 1 285 ? -13.758 -3.039 9.406 1 94.19 285 MET A C 1
ATOM 2291 O O . MET A 1 285 ? -12.766 -2.512 8.906 1 94.19 285 MET A O 1
ATOM 2295 N N . ARG A 1 286 ? -14.172 -2.693 10.586 1 93.19 286 ARG A N 1
ATOM 2296 C CA . ARG A 1 286 ? -13.508 -1.679 11.398 1 93.19 286 ARG A CA 1
ATOM 2297 C C . ARG A 1 286 ? -12.07 -2.086 11.719 1 93.19 286 ARG A C 1
ATOM 2299 O O . ARG A 1 286 ? -11.156 -1.268 11.633 1 93.19 286 ARG A O 1
ATOM 2306 N N . ASN A 1 287 ? -11.914 -3.361 12.07 1 93.94 287 ASN A N 1
ATOM 2307 C CA . ASN A 1 287 ? -10.57 -3.85 12.367 1 93.94 287 ASN A CA 1
ATOM 2308 C C . ASN A 1 287 ? -9.672 -3.799 11.133 1 93.94 287 ASN A C 1
ATOM 2310 O O . ASN A 1 287 ? -8.516 -3.369 11.219 1 93.94 287 ASN A O 1
ATOM 2314 N N . LEU A 1 288 ? -10.234 -4.199 10 1 94.25 288 LEU A N 1
ATOM 2315 C CA . LEU A 1 288 ? -9.477 -4.176 8.758 1 94.25 288 LEU A CA 1
ATOM 2316 C C . LEU A 1 288 ? -9.078 -2.748 8.391 1 94.25 288 LEU A C 1
ATOM 2318 O O . LEU A 1 288 ? -7.934 -2.49 8.023 1 94.25 288 LEU A O 1
ATOM 2322 N N . THR A 1 289 ? -9.953 -1.821 8.531 1 92.81 289 THR A N 1
ATOM 2323 C CA . THR A 1 289 ? -9.711 -0.438 8.133 1 92.81 289 THR A CA 1
ATOM 2324 C C . THR A 1 289 ? -8.68 0.218 9.047 1 92.81 289 THR A C 1
ATOM 2326 O O . THR A 1 289 ? -7.793 0.934 8.57 1 92.81 289 THR A O 1
ATOM 2329 N N . LEU A 1 290 ? -8.781 -0 10.312 1 91.38 290 LEU A N 1
ATOM 2330 C CA . LEU A 1 290 ? -7.859 0.626 11.258 1 91.38 290 LEU A CA 1
ATOM 2331 C C . LEU A 1 290 ? -6.469 0.013 11.141 1 91.38 290 LEU A C 1
ATOM 2333 O O . LEU A 1 290 ? -5.465 0.705 11.328 1 91.38 290 LEU A O 1
ATOM 2337 N N . MET A 1 291 ? -6.449 -1.284 10.859 1 91.31 291 MET A N 1
ATOM 2338 C CA . MET A 1 291 ? -5.168 -1.928 10.586 1 91.31 291 MET A CA 1
ATOM 2339 C C . MET A 1 291 ? -4.484 -1.29 9.375 1 91.31 291 MET A C 1
ATOM 2341 O O . MET A 1 291 ? -3.281 -1.027 9.406 1 91.31 291 MET A O 1
ATOM 2345 N N . SER A 1 292 ? -5.262 -1.039 8.398 1 89.81 292 SER A N 1
ATOM 2346 C CA . SER A 1 292 ? -4.734 -0.417 7.188 1 89.81 292 SER A CA 1
ATOM 2347 C C . SER A 1 292 ? -4.379 1.047 7.426 1 89.81 292 SER A C 1
ATOM 2349 O O . SER A 1 292 ? -3.395 1.551 6.887 1 89.81 292 SER A O 1
ATOM 2351 N N . ARG A 1 293 ? -5.152 1.737 8.211 1 91.19 293 ARG A N 1
ATOM 2352 C CA . ARG A 1 293 ? -4.945 3.148 8.523 1 91.19 293 ARG A CA 1
ATOM 2353 C C . ARG A 1 293 ? -3.553 3.381 9.109 1 91.19 293 ARG A C 1
ATOM 2355 O O . ARG A 1 293 ? -2.879 4.348 8.75 1 91.19 293 ARG A O 1
ATOM 2362 N N . ALA A 1 294 ? -3.15 2.498 9.938 1 90.12 294 ALA A N 1
ATOM 2363 C CA . ALA A 1 294 ? -1.859 2.617 10.609 1 90.12 294 ALA A CA 1
ATOM 2364 C C . ALA A 1 294 ? -0.712 2.318 9.648 1 90.12 294 ALA A C 1
ATOM 2366 O O . ALA A 1 294 ? 0.404 2.811 9.828 1 90.12 294 ALA A O 1
ATOM 2367 N N . ARG A 1 295 ? -0.977 1.571 8.609 1 89.75 295 ARG A N 1
ATOM 2368 C CA . ARG A 1 295 ? 0.111 1.014 7.816 1 89.75 295 ARG A CA 1
ATOM 2369 C C . ARG A 1 295 ? 0.281 1.78 6.508 1 89.75 295 ARG A C 1
ATOM 2371 O O . ARG A 1 295 ? 1.406 2.035 6.074 1 89.75 295 ARG A O 1
ATOM 2378 N N . PHE A 1 296 ? -0.852 2.17 5.902 1 85.75 296 PHE A N 1
ATOM 2379 C CA . PHE A 1 296 ? -0.689 2.879 4.641 1 85.75 296 PHE A CA 1
ATOM 2380 C C . PHE A 1 296 ? -1.773 3.936 4.469 1 85.75 296 PHE A C 1
ATOM 2382 O O . PHE A 1 296 ? -1.814 4.633 3.453 1 85.75 296 PHE A O 1
ATOM 2389 N N . GLY A 1 297 ? -2.598 4.145 5.469 1 86.81 297 GLY A N 1
ATOM 2390 C CA . GLY A 1 297 ? -3.639 5.16 5.434 1 86.81 297 GLY A CA 1
ATOM 2391 C C . GLY A 1 297 ? -4.891 4.703 4.711 1 86.81 297 GLY A C 1
ATOM 2392 O O . GLY A 1 297 ? -5.73 4.012 5.289 1 86.81 297 GLY A O 1
ATOM 2393 N N . SER A 1 298 ? -5.082 5.141 3.494 1 85.25 298 SER A N 1
ATOM 2394 C CA . SER A 1 298 ? -6.184 4.707 2.645 1 85.25 298 SER A CA 1
ATOM 2395 C C . SER A 1 298 ? -5.672 4.117 1.334 1 85.25 298 SER A C 1
ATOM 2397 O O . SER A 1 298 ? -4.547 4.402 0.917 1 85.25 298 SER A O 1
ATOM 2399 N N . ALA A 1 299 ? -6.484 3.293 0.76 1 88.06 299 ALA A N 1
ATOM 2400 C CA . ALA A 1 299 ? -6.09 2.605 -0.468 1 88.06 299 ALA A CA 1
ATOM 2401 C C . ALA A 1 299 ? -6.02 3.578 -1.642 1 88.06 299 ALA A C 1
ATOM 2403 O O . ALA A 1 299 ? -6.555 4.688 -1.569 1 88.06 299 ALA A O 1
ATOM 2404 N N . GLU A 1 300 ? -5.332 3.17 -2.691 1 90.75 300 GLU A N 1
ATOM 2405 C CA . GLU A 1 300 ? -5.219 3.975 -3.904 1 90.75 300 GLU A CA 1
ATOM 2406 C C . GLU A 1 300 ? -6.395 3.732 -4.844 1 90.75 300 GLU A C 1
ATOM 2408 O O . GLU A 1 300 ? -7.016 2.668 -4.809 1 90.75 300 GLU A O 1
ATOM 2413 N N . ARG A 1 301 ? -6.684 4.637 -5.715 1 91.69 301 ARG A N 1
ATOM 2414 C CA . ARG A 1 301 ? -7.902 4.59 -6.512 1 91.69 301 ARG A CA 1
ATOM 2415 C C . ARG A 1 301 ? -7.609 4.109 -7.93 1 91.69 301 ARG A C 1
ATOM 2417 O O . ARG A 1 301 ? -8.422 3.4 -8.531 1 91.69 301 ARG A O 1
ATOM 2424 N N . HIS A 1 302 ? -6.508 4.438 -8.539 1 90.31 302 HIS A N 1
ATOM 2425 C CA . HIS A 1 302 ? -6.348 4.371 -9.984 1 90.31 302 HIS A CA 1
ATOM 2426 C C . HIS A 1 302 ? -6.5 2.939 -10.492 1 90.31 302 HIS A C 1
ATOM 2428 O O . HIS A 1 302 ? -7.348 2.664 -11.344 1 90.31 302 HIS A O 1
ATOM 2434 N N . GLY A 1 303 ? -5.691 2.035 -9.992 1 91.62 303 GLY A N 1
ATOM 2435 C CA . GLY A 1 303 ? -5.754 0.645 -10.414 1 91.62 303 GLY A CA 1
ATOM 2436 C C . GLY A 1 303 ? -7.109 0.007 -10.164 1 91.62 303 GLY A C 1
ATOM 2437 O O . GLY A 1 303 ? -7.738 -0.506 -11.094 1 91.62 303 GLY A O 1
ATOM 2438 N N . PRO A 1 304 ? -7.602 0.133 -8.984 1 94.62 304 PRO A N 1
ATOM 2439 C CA . PRO A 1 304 ? -8.906 -0.443 -8.656 1 94.62 304 PRO A CA 1
ATOM 2440 C C . PRO A 1 304 ? -10.039 0.151 -9.492 1 94.62 304 PRO A C 1
ATOM 2442 O O . PRO A 1 304 ? -11.008 -0.546 -9.812 1 94.62 304 PRO A O 1
ATOM 2445 N N . GLU A 1 305 ? -9.914 1.425 -9.758 1 94 305 GLU A N 1
ATOM 2446 C CA . GLU A 1 305 ? -10.945 2.018 -10.609 1 94 305 GLU A CA 1
ATOM 2447 C C . GLU A 1 305 ? -10.93 1.4 -12 1 94 305 GLU A C 1
ATOM 2449 O O . GLU A 1 305 ? -11.984 1.171 -12.594 1 94 305 GLU A O 1
ATOM 2454 N N . ILE A 1 306 ? -9.766 1.134 -12.562 1 92.88 306 ILE A N 1
ATOM 2455 C CA . ILE A 1 306 ? -9.664 0.435 -13.836 1 92.88 306 ILE A CA 1
ATOM 2456 C C . ILE A 1 306 ? -10.328 -0.935 -13.734 1 92.88 306 ILE A C 1
ATOM 2458 O O . ILE A 1 306 ? -11.172 -1.29 -14.562 1 92.88 306 ILE A O 1
ATOM 2462 N N . ALA A 1 307 ? -9.984 -1.659 -12.719 1 95.5 307 ALA A N 1
ATOM 2463 C CA . ALA A 1 307 ? -10.523 -3.002 -12.523 1 95.5 307 ALA A CA 1
ATOM 2464 C C . ALA A 1 307 ? -12.039 -2.965 -12.375 1 95.5 307 ALA A C 1
ATOM 2466 O O . ALA A 1 307 ? -12.742 -3.799 -12.953 1 95.5 307 ALA A O 1
ATOM 2467 N N . TYR A 1 308 ? -12.508 -1.985 -11.617 1 96.31 308 TYR A N 1
ATOM 2468 C CA . TYR A 1 308 ? -13.945 -1.827 -11.422 1 96.31 308 TYR A CA 1
ATOM 2469 C C . TYR A 1 308 ? -14.648 -1.618 -12.758 1 96.31 308 TYR A C 1
ATOM 2471 O O . TYR A 1 308 ? -15.656 -2.271 -13.047 1 96.31 308 TYR A O 1
ATOM 2479 N N . ARG A 1 309 ? -14.109 -0.761 -13.547 1 95.06 309 ARG A N 1
ATOM 2480 C CA . ARG A 1 309 ? -14.727 -0.455 -14.836 1 95.06 309 ARG A CA 1
ATOM 2481 C C . ARG A 1 309 ? -14.719 -1.678 -15.75 1 95.06 309 ARG A C 1
ATOM 2483 O O . ARG A 1 309 ? -15.703 -1.947 -16.438 1 95.06 309 ARG A O 1
ATOM 2490 N N . LEU A 1 310 ? -13.648 -2.406 -15.75 1 95.38 310 LEU A N 1
ATOM 2491 C CA . LEU A 1 310 ? -13.562 -3.609 -16.578 1 95.38 310 LEU A CA 1
ATOM 2492 C C . LEU A 1 310 ? -14.609 -4.633 -16.141 1 95.38 310 LEU A C 1
ATOM 2494 O O . LEU A 1 310 ? -15.172 -5.336 -16.984 1 95.38 310 LEU A O 1
ATOM 2498 N N . MET A 1 311 ? -14.867 -4.742 -14.883 1 96.06 311 MET A N 1
ATOM 2499 C CA . MET A 1 311 ? -15.773 -5.766 -14.375 1 96.06 311 MET A CA 1
ATOM 2500 C C . MET A 1 311 ? -17.234 -5.309 -14.484 1 96.06 311 MET A C 1
ATOM 2502 O O . MET A 1 311 ? -18.125 -6.125 -14.68 1 96.06 311 MET A O 1
ATOM 2506 N N . SER A 1 312 ? -17.5 -3.994 -14.391 1 95.75 312 SER A N 1
ATOM 2507 C CA . SER A 1 312 ? -18.875 -3.516 -14.219 1 95.75 312 SER A CA 1
ATOM 2508 C C . SER A 1 312 ? -19.453 -3.053 -15.547 1 95.75 312 SER A C 1
ATOM 2510 O O . SER A 1 312 ? -20.672 -3.049 -15.727 1 95.75 312 SER A O 1
ATOM 2512 N N . ASP A 1 313 ? -18.641 -2.594 -16.5 1 95 313 ASP A N 1
ATOM 2513 C CA . ASP A 1 313 ? -19.094 -2.209 -17.828 1 95 313 ASP A CA 1
ATOM 2514 C C . ASP A 1 313 ? -19.188 -3.422 -18.75 1 95 313 ASP A C 1
ATOM 2516 O O . ASP A 1 313 ? -18.172 -4.062 -19.047 1 95 313 ASP A O 1
ATOM 2520 N N . PRO A 1 314 ? -20.359 -3.688 -19.266 1 95.56 314 PRO A N 1
ATOM 2521 C CA . PRO A 1 314 ? -20.531 -4.91 -20.062 1 95.56 314 PRO A CA 1
ATOM 2522 C C . PRO A 1 314 ? -19.625 -4.969 -21.281 1 95.56 314 PRO A C 1
ATOM 2524 O O . PRO A 1 314 ? -19.094 -6.035 -21.609 1 95.56 314 PRO A O 1
ATOM 2527 N N . SER A 1 315 ? -19.453 -3.861 -21.938 1 94.56 315 SER A N 1
ATOM 2528 C CA . SER A 1 315 ? -18.594 -3.832 -23.125 1 94.56 315 SER A CA 1
ATOM 2529 C C . SER A 1 315 ? -17.125 -4.062 -22.766 1 94.56 315 SER A C 1
ATOM 2531 O O . SER A 1 315 ? -16.438 -4.852 -23.406 1 94.56 315 SER A O 1
ATOM 2533 N N . LEU A 1 316 ? -16.641 -3.428 -21.703 1 94.56 316 LEU A N 1
ATOM 2534 C CA . LEU A 1 316 ? -15.273 -3.596 -21.25 1 94.56 316 LEU A CA 1
ATOM 2535 C C . LEU A 1 316 ? -15.047 -5 -20.703 1 94.56 316 LEU A C 1
ATOM 2537 O O . LEU A 1 316 ? -13.984 -5.598 -20.922 1 94.56 316 LEU A O 1
ATOM 2541 N N . ARG A 1 317 ? -16.062 -5.488 -20.062 1 94.94 317 ARG A N 1
ATOM 2542 C CA . ARG A 1 317 ? -15.961 -6.828 -19.484 1 94.94 317 ARG A CA 1
ATOM 2543 C C . ARG A 1 317 ? -15.789 -7.879 -20.578 1 94.94 317 ARG A C 1
ATOM 2545 O O . ARG A 1 317 ? -14.938 -8.766 -20.469 1 94.94 317 ARG A O 1
ATOM 2552 N N . LYS A 1 318 ? -16.594 -7.754 -21.578 1 94.75 318 LYS A N 1
ATOM 2553 C CA . LYS A 1 318 ? -16.484 -8.688 -22.703 1 94.75 318 LYS A CA 1
ATOM 2554 C C . LYS A 1 318 ? -15.109 -8.625 -23.344 1 94.75 318 LYS A C 1
ATOM 2556 O O . LYS A 1 318 ? -14.5 -9.664 -23.625 1 94.75 318 LYS A O 1
ATOM 2561 N N . MET A 1 319 ? -14.656 -7.445 -23.562 1 92.88 319 MET A N 1
ATOM 2562 C CA . MET A 1 319 ? -13.344 -7.258 -24.172 1 92.88 319 MET A CA 1
ATOM 2563 C C . MET A 1 319 ? -12.25 -7.883 -23.297 1 92.88 319 MET A C 1
ATOM 2565 O O . MET A 1 319 ? -11.367 -8.57 -23.812 1 92.88 319 MET A O 1
ATOM 2569 N N . TRP A 1 320 ? -12.312 -7.645 -22.016 1 93.38 320 TRP A N 1
ATOM 2570 C CA . TRP A 1 320 ? -11.344 -8.156 -21.047 1 93.38 320 TRP A CA 1
ATOM 2571 C C . TRP A 1 320 ? -11.344 -9.68 -21.031 1 93.38 320 TRP A C 1
ATOM 2573 O O . TRP A 1 320 ? -10.289 -10.305 -21.141 1 93.38 320 TRP A O 1
ATOM 2583 N N . LEU A 1 321 ? -12.484 -10.258 -20.984 1 93.56 321 LEU A N 1
ATOM 2584 C CA . LEU A 1 321 ? -12.594 -11.711 -20.922 1 93.56 321 LEU A CA 1
ATOM 2585 C C . LEU A 1 321 ? -12.141 -12.352 -22.219 1 93.56 321 LEU A C 1
ATOM 2587 O O . LEU A 1 321 ? -11.531 -13.422 -22.219 1 93.56 321 LEU A O 1
ATOM 2591 N N . ASP A 1 322 ? -12.445 -11.711 -23.344 1 92.56 322 ASP A N 1
ATOM 2592 C CA . ASP A 1 322 ? -11.977 -12.211 -24.641 1 92.56 322 ASP A CA 1
ATOM 2593 C C . ASP A 1 322 ? -10.453 -12.203 -24.703 1 92.56 322 ASP A C 1
ATOM 2595 O O . ASP A 1 322 ? -9.844 -13.141 -25.219 1 92.56 322 ASP A O 1
ATOM 2599 N N . GLU A 1 323 ? -9.914 -11.18 -24.203 1 89.44 323 GLU A N 1
ATOM 2600 C CA . GLU A 1 323 ? -8.461 -11.07 -24.188 1 89.44 323 GLU A CA 1
ATOM 2601 C C . GLU A 1 323 ? -7.836 -12.133 -23.281 1 89.44 323 GLU A C 1
ATOM 2603 O O . GLU A 1 323 ? -6.797 -12.703 -23.609 1 89.44 323 GLU A O 1
ATOM 2608 N N . LEU A 1 324 ? -8.43 -12.297 -22.188 1 90.56 324 LEU A N 1
ATOM 2609 C CA . LEU A 1 324 ? -7.941 -13.312 -21.25 1 90.56 324 LEU A CA 1
ATOM 2610 C C . LEU A 1 324 ? -7.961 -14.695 -21.891 1 90.56 324 LEU A C 1
ATOM 2612 O O . LEU A 1 324 ? -7.027 -15.477 -21.719 1 90.56 324 LEU A O 1
ATOM 2616 N N . GLN A 1 325 ? -8.992 -14.969 -22.609 1 91.56 325 GLN A N 1
ATOM 2617 C CA . GLN A 1 325 ? -9.086 -16.25 -23.312 1 91.56 325 GLN A CA 1
ATOM 2618 C C . GLN A 1 325 ? -8 -16.375 -24.359 1 91.56 325 GLN A C 1
ATOM 2620 O O . GLN A 1 325 ? -7.426 -17.453 -24.547 1 91.56 325 GLN A O 1
ATOM 2625 N N . ALA A 1 326 ? -7.797 -15.305 -25.031 1 90 326 ALA A N 1
ATOM 2626 C CA . ALA A 1 326 ? -6.742 -15.312 -26.047 1 90 326 ALA A CA 1
ATOM 2627 C C . ALA A 1 326 ? -5.379 -15.57 -25.406 1 90 326 ALA A C 1
ATOM 2629 O O . ALA A 1 326 ? -4.551 -16.297 -25.953 1 90 326 ALA A O 1
ATOM 2630 N N . MET A 1 327 ? -5.148 -14.945 -24.281 1 88.56 327 MET A N 1
ATOM 2631 C CA . MET A 1 327 ? -3.898 -15.141 -23.547 1 88.56 327 MET A CA 1
ATOM 2632 C C . MET A 1 327 ? -3.725 -16.594 -23.141 1 88.56 327 MET A C 1
ATOM 2634 O O . MET A 1 327 ? -2.646 -17.172 -23.328 1 88.56 327 MET A O 1
ATOM 2638 N N . THR A 1 328 ? -4.754 -17.156 -22.656 1 91 328 THR A N 1
ATOM 2639 C CA . THR A 1 328 ? -4.699 -18.531 -22.188 1 91 328 THR A CA 1
ATOM 2640 C C . THR A 1 328 ? -4.488 -19.5 -23.344 1 91 328 THR A C 1
ATOM 2642 O O . THR A 1 328 ? -3.742 -20.469 -23.234 1 91 328 THR A O 1
ATOM 2645 N N . ARG A 1 329 ? -5.133 -19.25 -24.422 1 91.44 329 ARG A N 1
ATOM 2646 C CA . ARG A 1 329 ? -4.945 -20.078 -25.609 1 91.44 329 ARG A CA 1
ATOM 2647 C C . ARG A 1 329 ? -3.49 -20.047 -26.062 1 91.44 329 ARG A C 1
ATOM 2649 O O . ARG A 1 329 ? -2.939 -21.078 -26.469 1 91.44 329 ARG A O 1
ATOM 2656 N N . ARG A 1 330 ? -2.945 -18.875 -26 1 91.38 330 ARG A N 1
ATOM 2657 C CA . ARG A 1 330 ? -1.541 -18.766 -26.375 1 91.38 330 ARG A CA 1
ATOM 2658 C C . ARG A 1 330 ? -0.656 -19.578 -25.438 1 91.38 330 ARG A C 1
ATOM 2660 O O . ARG A 1 330 ? 0.281 -20.25 -25.891 1 91.38 330 ARG A O 1
ATOM 2667 N N . LEU A 1 331 ? -0.92 -19.469 -24.172 1 90.25 331 LEU A N 1
ATOM 2668 C CA . LEU A 1 331 ? -0.139 -20.219 -23.188 1 90.25 331 LEU A CA 1
ATOM 2669 C C . LEU A 1 331 ? -0.248 -21.719 -23.438 1 90.25 331 LEU A C 1
ATOM 2671 O O . LEU A 1 331 ? 0.756 -22.438 -23.391 1 90.25 331 LEU A O 1
ATOM 2675 N N . ILE A 1 332 ? -1.429 -22.172 -23.75 1 91.62 332 ILE A N 1
ATOM 2676 C CA . ILE A 1 332 ? -1.671 -23.578 -24.016 1 91.62 332 ILE A CA 1
ATOM 2677 C C . ILE A 1 332 ? -0.918 -24 -25.281 1 91.62 332 ILE A C 1
ATOM 2679 O O . ILE A 1 332 ? -0.265 -25.047 -25.297 1 91.62 332 ILE A O 1
ATOM 2683 N N . LYS A 1 333 ? -1.024 -23.188 -26.234 1 93.88 333 LYS A N 1
ATOM 2684 C CA . LYS A 1 333 ? -0.325 -23.469 -27.484 1 93.88 333 LYS A CA 1
ATOM 2685 C C . LYS A 1 333 ? 1.184 -23.547 -27.266 1 93.88 333 LYS A C 1
ATOM 2687 O O . LYS A 1 333 ? 1.855 -24.422 -27.812 1 93.88 333 LYS A O 1
ATOM 2692 N N . MET A 1 334 ? 1.681 -22.625 -26.531 1 94 334 MET A N 1
ATOM 2693 C CA . MET A 1 334 ? 3.117 -22.578 -26.281 1 94 334 MET A CA 1
ATOM 2694 C C . MET A 1 334 ? 3.576 -23.812 -25.516 1 94 334 MET A C 1
ATOM 2696 O O . MET A 1 334 ? 4.664 -24.344 -25.766 1 94 334 MET A O 1
ATOM 2700 N N . ARG A 1 335 ? 2.807 -24.266 -24.578 1 94.81 335 ARG A N 1
ATOM 2701 C CA . ARG A 1 335 ? 3.105 -25.5 -23.859 1 94.81 335 ARG A CA 1
ATOM 2702 C C . ARG A 1 335 ? 3.186 -26.688 -24.812 1 94.81 335 ARG A C 1
ATOM 2704 O O . ARG A 1 335 ? 4.105 -27.5 -24.734 1 94.81 335 ARG A O 1
ATOM 2711 N N . GLN A 1 336 ? 2.219 -26.734 -25.656 1 95.94 336 GLN A N 1
ATOM 2712 C CA . GLN A 1 336 ? 2.184 -27.812 -26.641 1 95.94 336 GLN A CA 1
ATOM 2713 C C . GLN A 1 336 ? 3.4 -27.766 -27.547 1 95.94 336 GLN A C 1
ATOM 2715 O O . GLN A 1 336 ? 4.016 -28.797 -27.828 1 95.94 336 GLN A O 1
ATOM 2720 N N . GLU A 1 337 ? 3.664 -26.609 -27.953 1 96.5 337 GLU A N 1
ATOM 2721 C CA . GLU A 1 337 ? 4.816 -26.438 -28.844 1 96.5 337 GLU A CA 1
ATOM 2722 C C . GLU A 1 337 ? 6.113 -26.828 -28.141 1 96.5 337 GLU A C 1
ATOM 2724 O O . GLU A 1 337 ? 6.984 -27.453 -28.734 1 96.5 337 GLU A O 1
ATOM 2729 N N . LEU A 1 338 ? 6.27 -26.391 -26.938 1 96.38 338 LEU A N 1
ATOM 2730 C CA . LEU A 1 338 ? 7.457 -26.734 -26.156 1 96.38 338 LEU A CA 1
ATOM 2731 C C . LEU A 1 338 ? 7.598 -28.25 -26.016 1 96.38 338 LEU A C 1
ATOM 2733 O O . LEU A 1 338 ? 8.656 -28.797 -26.297 1 96.38 338 LEU A O 1
ATOM 2737 N N . ARG A 1 339 ? 6.527 -28.891 -25.625 1 96.38 339 ARG A N 1
ATOM 2738 C CA . ARG A 1 339 ? 6.559 -30.344 -25.469 1 96.38 339 ARG A CA 1
ATOM 2739 C C . ARG A 1 339 ? 6.914 -31.031 -26.781 1 96.38 339 ARG A C 1
ATOM 2741 O O . ARG A 1 339 ? 7.793 -31.891 -26.828 1 96.38 339 ARG A O 1
ATOM 2748 N N . ASN A 1 340 ? 6.23 -30.594 -27.828 1 97.38 340 ASN A N 1
ATOM 2749 C CA . ASN A 1 340 ? 6.457 -31.188 -29.141 1 97.38 340 ASN A CA 1
ATOM 2750 C C . ASN A 1 340 ? 7.922 -31.094 -29.547 1 97.38 340 ASN A C 1
ATOM 2752 O O . ASN A 1 340 ? 8.5 -32.062 -30.047 1 97.38 340 ASN A O 1
ATOM 2756 N N . ARG A 1 341 ? 8.477 -29.969 -29.344 1 96.94 341 ARG A N 1
ATOM 2757 C CA . ARG A 1 341 ? 9.859 -29.75 -29.75 1 96.94 341 ARG A CA 1
ATOM 2758 C C . ARG A 1 341 ? 10.828 -30.547 -28.891 1 96.94 341 ARG A C 1
ATOM 2760 O O . ARG A 1 341 ? 11.812 -31.094 -29.391 1 96.94 341 ARG A O 1
ATOM 2767 N N . LEU A 1 342 ? 10.586 -30.578 -27.641 1 96.5 342 LEU A N 1
ATOM 2768 C CA . LEU A 1 342 ? 11.43 -31.344 -26.734 1 96.5 342 LEU A CA 1
ATOM 2769 C C . LEU A 1 342 ? 11.398 -32.844 -27.078 1 96.5 342 LEU A C 1
ATOM 2771 O O . LEU A 1 342 ? 12.438 -33.5 -27.094 1 96.5 342 LEU A O 1
ATOM 2775 N N . GLU A 1 343 ? 10.227 -33.312 -27.344 1 96.25 343 GLU A N 1
ATOM 2776 C CA . GLU A 1 343 ? 10.07 -34.719 -27.688 1 96.25 343 GLU A CA 1
ATOM 2777 C C . GLU A 1 343 ? 10.641 -35.031 -29.078 1 96.25 343 GLU A C 1
ATOM 2779 O O . GLU A 1 343 ? 11.266 -36.062 -29.281 1 96.25 343 GLU A O 1
ATOM 2784 N N . ALA A 1 344 ? 10.383 -34.125 -30.016 1 96.12 344 ALA A N 1
ATOM 2785 C CA . ALA A 1 344 ? 10.906 -34.312 -31.359 1 96.12 344 ALA A CA 1
ATOM 2786 C C . ALA A 1 344 ? 12.43 -34.375 -31.359 1 96.12 344 ALA A C 1
ATOM 2788 O O . ALA A 1 344 ? 13.031 -35.125 -32.125 1 96.12 344 ALA A O 1
ATOM 2789 N N . LYS A 1 345 ? 13.039 -33.594 -30.469 1 95.75 345 LYS A N 1
ATOM 2790 C CA . LYS A 1 345 ? 14.492 -33.562 -30.391 1 95.75 345 LYS A CA 1
ATOM 2791 C C . LYS A 1 345 ? 15.023 -34.625 -29.438 1 95.75 345 LYS A C 1
ATOM 2793 O O . LYS A 1 345 ? 16.234 -34.75 -29.219 1 95.75 345 LYS A O 1
ATOM 2798 N N . LYS A 1 346 ? 14.156 -35.375 -28.812 1 95.56 346 LYS A N 1
ATOM 2799 C CA . LYS A 1 346 ? 14.469 -36.438 -27.891 1 95.56 346 LYS A CA 1
ATOM 2800 C C . LYS A 1 346 ? 15.328 -35.938 -26.734 1 95.56 346 LYS A C 1
ATOM 2802 O O . LYS A 1 346 ? 16.328 -36.562 -26.391 1 95.56 346 LYS A O 1
ATOM 2807 N N . VAL A 1 347 ? 15.008 -34.75 -26.312 1 94.94 347 VAL A N 1
ATOM 2808 C CA . VAL A 1 347 ? 15.711 -34.25 -25.141 1 94.94 347 VAL A CA 1
ATOM 2809 C C . VAL A 1 347 ? 15.5 -35.188 -23.953 1 94.94 347 VAL A C 1
ATOM 2811 O O . VAL A 1 347 ? 14.375 -35.625 -23.719 1 94.94 347 VAL A O 1
ATOM 2814 N N . LYS A 1 348 ? 16.5 -35.5 -23.203 1 93.12 348 LYS A N 1
ATOM 2815 C CA . LYS A 1 348 ? 16.422 -36.406 -22.062 1 93.12 348 LYS A CA 1
ATOM 2816 C C . LYS A 1 348 ? 15.406 -35.906 -21.031 1 93.12 348 LYS A C 1
ATOM 2818 O O . LYS A 1 348 ? 15.422 -34.75 -20.656 1 93.12 348 LYS A O 1
ATOM 2823 N N . GLY A 1 349 ? 14.516 -36.844 -20.625 1 87.12 349 GLY A N 1
ATOM 2824 C CA . GLY A 1 349 ? 13.5 -36.531 -19.641 1 87.12 349 GLY A CA 1
ATOM 2825 C C . GLY A 1 349 ? 12.094 -36.844 -20.109 1 87.12 349 GLY A C 1
ATOM 2826 O O . GLY A 1 349 ? 11.906 -37.406 -21.188 1 87.12 349 GLY A O 1
ATOM 2827 N N . THR A 1 350 ? 11.188 -36.719 -19.25 1 87.38 350 THR A N 1
ATOM 2828 C CA . THR A 1 350 ? 9.766 -36.812 -19.578 1 87.38 350 THR A CA 1
ATOM 2829 C C . THR A 1 350 ? 9.125 -35.438 -19.625 1 87.38 350 THR A C 1
ATOM 2831 O O . THR A 1 350 ? 9.43 -34.562 -18.797 1 87.38 350 THR A O 1
ATOM 2834 N N . TRP A 1 351 ? 8.375 -35.156 -20.672 1 93.06 351 TRP A N 1
ATOM 2835 C CA . TRP A 1 351 ? 7.938 -33.812 -20.938 1 93.06 351 TRP A CA 1
ATOM 2836 C C . TRP A 1 351 ? 6.414 -33.719 -21 1 93.06 351 TRP A C 1
ATOM 2838 O O . TRP A 1 351 ? 5.852 -32.656 -21.266 1 93.06 351 TRP A O 1
ATOM 2848 N N . LYS A 1 352 ? 5.719 -34.812 -20.688 1 91.44 352 LYS A N 1
ATOM 2849 C CA . LYS A 1 352 ? 4.258 -34.844 -20.703 1 91.44 352 LYS A CA 1
ATOM 2850 C C . LYS A 1 352 ? 3.674 -33.844 -19.703 1 91.44 352 LYS A C 1
ATOM 2852 O O . LYS A 1 352 ? 2.621 -33.25 -19.953 1 91.44 352 LYS A O 1
ATOM 2857 N N . HIS A 1 353 ? 4.375 -33.656 -18.641 1 91.31 353 HIS A N 1
ATOM 2858 C CA . HIS A 1 353 ? 3.883 -32.781 -17.562 1 91.31 353 HIS A CA 1
ATOM 2859 C C . HIS A 1 353 ? 3.748 -31.344 -18.016 1 91.31 353 HIS A C 1
ATOM 2861 O O . HIS A 1 353 ? 2.947 -30.578 -17.469 1 91.31 353 HIS A O 1
ATOM 2867 N N . ILE A 1 354 ? 4.473 -30.938 -19.047 1 92.75 354 ILE A N 1
ATOM 2868 C CA . ILE A 1 354 ? 4.449 -29.562 -19.531 1 92.75 354 ILE A CA 1
ATOM 2869 C C . ILE A 1 354 ? 3.039 -29.203 -19.984 1 92.75 354 ILE A C 1
ATOM 2871 O O . ILE A 1 354 ? 2.592 -28.062 -19.797 1 92.75 354 ILE A O 1
ATOM 2875 N N . THR A 1 355 ? 2.324 -30.156 -20.547 1 92.25 355 THR A N 1
ATOM 2876 C CA . THR A 1 355 ? 0.981 -29.891 -21.047 1 92.25 355 THR A CA 1
ATOM 2877 C C . THR A 1 355 ? -0.069 -30.266 -20.016 1 92.25 355 THR A C 1
ATOM 2879 O O . THR A 1 355 ? -1.251 -29.969 -20.172 1 92.25 355 THR A O 1
ATOM 2882 N N . GLU A 1 356 ? 0.356 -30.953 -18.953 1 87 356 GLU A N 1
ATOM 2883 C CA . GLU A 1 356 ? -0.549 -31.266 -17.844 1 87 356 GLU A CA 1
ATOM 2884 C C . GLU A 1 356 ? -0.619 -30.125 -16.844 1 87 356 GLU A C 1
ATOM 2886 O O . GLU A 1 356 ? -1.63 -29.953 -16.156 1 87 356 GLU A O 1
ATOM 2891 N N . GLN A 1 357 ? 0.458 -29.453 -16.766 1 85.25 357 GLN A N 1
ATOM 2892 C CA . GLN A 1 357 ? 0.502 -28.25 -15.945 1 85.25 357 GLN A CA 1
ATOM 2893 C C . GLN A 1 357 ? -0.312 -27.125 -16.578 1 85.25 357 GLN A C 1
ATOM 2895 O O . GLN A 1 357 ? -0.557 -27.141 -17.797 1 85.25 357 GLN A O 1
ATOM 2900 N N . ILE A 1 358 ? -0.829 -26.25 -15.789 1 83.69 358 ILE A N 1
ATOM 2901 C CA . ILE A 1 358 ? -1.607 -25.141 -16.328 1 83.69 358 ILE A CA 1
ATOM 2902 C C . ILE A 1 358 ? -1.091 -23.812 -15.75 1 83.69 358 ILE A C 1
ATOM 2904 O O . ILE A 1 358 ? -0.465 -23.797 -14.688 1 83.69 358 ILE A O 1
ATOM 2908 N N . GLY A 1 359 ? -1.407 -22.766 -16.516 1 85.19 359 GLY A N 1
ATOM 2909 C CA . GLY A 1 359 ? -1.045 -21.438 -16.031 1 85.19 359 GLY A CA 1
ATOM 2910 C C . GLY A 1 359 ? 0.236 -20.922 -16.641 1 85.19 359 GLY A C 1
ATOM 2911 O O . GLY A 1 359 ? 0.674 -21.406 -17.688 1 85.19 359 GLY A O 1
ATOM 2912 N N . MET A 1 360 ? 0.75 -19.922 -15.992 1 84 360 MET A N 1
ATOM 2913 C CA . MET A 1 360 ? 1.847 -19.172 -16.578 1 84 360 MET A CA 1
ATOM 2914 C C . MET A 1 360 ? 3.188 -19.828 -16.297 1 84 360 MET A C 1
ATOM 2916 O O . MET A 1 360 ? 4.18 -19.547 -16.984 1 84 360 MET A O 1
ATOM 2920 N N . PHE A 1 361 ? 3.197 -20.75 -15.344 1 86.88 361 PHE A N 1
ATOM 2921 C CA . PHE A 1 361 ? 4.48 -21.312 -14.93 1 86.88 361 PHE A CA 1
ATOM 2922 C C . PHE A 1 361 ? 4.535 -22.812 -15.195 1 86.88 361 PHE A C 1
ATOM 2924 O O . PHE A 1 361 ? 3.496 -23.469 -15.266 1 86.88 361 PHE A O 1
ATOM 2931 N N . ALA A 1 362 ? 5.738 -23.266 -15.445 1 87.44 362 ALA A N 1
ATOM 2932 C CA . ALA A 1 362 ? 5.98 -24.688 -15.594 1 87.44 362 ALA A CA 1
ATOM 2933 C C . ALA A 1 362 ? 7.27 -25.109 -14.891 1 87.44 362 ALA A C 1
ATOM 2935 O O . ALA A 1 362 ? 8.266 -24.375 -14.922 1 87.44 362 ALA A O 1
ATOM 2936 N N . TYR A 1 363 ? 7.133 -26.156 -14.203 1 88.88 363 TYR A N 1
ATOM 2937 C CA . TYR A 1 363 ? 8.328 -26.812 -13.68 1 88.88 363 TYR A CA 1
ATOM 2938 C C . TYR A 1 363 ? 8.93 -27.75 -14.719 1 88.88 363 TYR A C 1
ATOM 2940 O O . TYR A 1 363 ? 8.242 -28.641 -15.227 1 88.88 363 TYR A O 1
ATOM 2948 N N . LEU A 1 364 ? 10.203 -27.578 -14.984 1 89.38 364 LEU A N 1
ATOM 2949 C CA . LEU A 1 364 ? 10.836 -28.422 -15.992 1 89.38 364 LEU A CA 1
ATOM 2950 C C . LEU A 1 364 ? 11.289 -29.734 -15.383 1 89.38 364 LEU A C 1
ATOM 2952 O O . LEU A 1 364 ? 11.484 -30.719 -16.094 1 89.38 364 LEU A O 1
ATOM 2956 N N . GLY A 1 365 ? 11.531 -29.703 -14.062 1 86.75 365 GLY A N 1
ATOM 2957 C CA . GLY A 1 365 ? 12.016 -30.906 -13.398 1 86.75 365 GLY A CA 1
ATOM 2958 C C . GLY A 1 365 ? 13.484 -31.188 -13.688 1 86.75 365 GLY A C 1
ATOM 2959 O O . GLY A 1 365 ? 13.883 -32.344 -13.773 1 86.75 365 GLY A O 1
ATOM 2960 N N . ILE A 1 366 ? 14.203 -30.203 -13.93 1 91.19 366 ILE A N 1
ATOM 2961 C CA . ILE A 1 366 ? 15.617 -30.375 -14.227 1 91.19 366 ILE A CA 1
ATOM 2962 C C . ILE A 1 366 ? 16.453 -29.969 -13.016 1 91.19 366 ILE A C 1
ATOM 2964 O O . ILE A 1 366 ? 15.953 -29.312 -12.102 1 91.19 366 ILE A O 1
ATOM 2968 N N . SER A 1 367 ? 17.719 -30.391 -12.961 1 90.06 367 SER A N 1
ATOM 2969 C CA . SER A 1 367 ? 18.578 -30.156 -11.812 1 90.06 367 SER A CA 1
ATOM 2970 C C . SER A 1 367 ? 19.031 -28.703 -11.758 1 90.06 367 SER A C 1
ATOM 2972 O O . SER A 1 367 ? 19.016 -28 -12.781 1 90.06 367 SER A O 1
ATOM 2974 N N . GLN A 1 368 ? 19.391 -28.312 -10.578 1 92.44 368 GLN A N 1
ATOM 2975 C CA . GLN A 1 368 ? 19.938 -26.984 -10.414 1 92.44 368 GLN A CA 1
ATOM 2976 C C . GLN A 1 368 ? 21.172 -26.766 -11.281 1 92.44 368 GLN A C 1
ATOM 2978 O O . GLN A 1 368 ? 21.391 -25.688 -11.805 1 92.44 368 GLN A O 1
ATOM 2983 N N . GLU A 1 369 ? 21.984 -27.781 -11.352 1 94.94 369 GLU A N 1
ATOM 2984 C CA . GLU A 1 369 ? 23.172 -27.703 -12.188 1 94.94 369 GLU A CA 1
ATOM 2985 C C . GLU A 1 369 ? 22.812 -27.406 -13.641 1 94.94 369 GLU A C 1
ATOM 2987 O O . GLU A 1 369 ? 23.484 -26.594 -14.297 1 94.94 369 GLU A O 1
ATOM 2992 N N . ALA A 1 370 ? 21.844 -28.094 -14.117 1 95.75 370 ALA A N 1
ATOM 2993 C CA . ALA A 1 370 ? 21.391 -27.844 -15.484 1 95.75 370 ALA A CA 1
ATOM 2994 C C . ALA A 1 370 ? 20.906 -26.406 -15.648 1 95.75 370 ALA A C 1
ATOM 2996 O O . ALA A 1 370 ? 21.203 -25.766 -16.672 1 95.75 370 ALA A O 1
ATOM 2997 N N . VAL A 1 371 ? 20.172 -25.906 -14.664 1 95.56 371 VAL A N 1
ATOM 2998 C CA . VAL A 1 371 ? 19.672 -24.531 -14.695 1 95.56 371 VAL A CA 1
ATOM 2999 C C . VAL A 1 371 ? 20.844 -23.547 -14.742 1 95.56 371 VAL A C 1
ATOM 3001 O O . VAL A 1 371 ? 20.812 -22.578 -15.508 1 95.56 371 VAL A O 1
ATOM 3004 N N . GLU A 1 372 ? 21.844 -23.797 -13.961 1 96.19 372 GLU A N 1
ATOM 3005 C CA . GLU A 1 372 ? 23.016 -22.938 -13.922 1 96.19 372 GLU A CA 1
ATOM 3006 C C . GLU A 1 372 ? 23.75 -22.922 -15.266 1 96.19 372 GLU A C 1
ATOM 3008 O O . GLU A 1 372 ? 24.203 -21.875 -15.727 1 96.19 372 GLU A O 1
ATOM 3013 N N . ARG A 1 373 ? 23.844 -24.047 -15.891 1 97.12 373 ARG A N 1
ATOM 3014 C CA . ARG A 1 373 ? 24.484 -24.125 -17.203 1 97.12 373 ARG A CA 1
ATOM 3015 C C . ARG A 1 373 ? 23.672 -23.359 -18.25 1 97.12 373 ARG A C 1
ATOM 3017 O O . ARG A 1 373 ? 24.25 -22.688 -19.109 1 97.12 373 ARG A O 1
ATOM 3024 N N . LEU A 1 374 ? 22.375 -23.484 -18.188 1 97.75 374 LEU A N 1
ATOM 3025 C CA . LEU A 1 374 ? 21.516 -22.734 -19.109 1 97.75 374 LEU A CA 1
ATOM 3026 C C . LEU A 1 374 ? 21.781 -21.234 -18.984 1 97.75 374 LEU A C 1
ATOM 3028 O O . LEU A 1 374 ? 21.797 -20.516 -19.984 1 97.75 374 LEU A O 1
ATOM 3032 N N . GLN A 1 375 ? 21.922 -20.781 -17.734 1 96.38 375 GLN A N 1
ATOM 3033 C CA . GLN A 1 375 ? 22.172 -19.359 -17.484 1 96.38 375 GLN A CA 1
ATOM 3034 C C . GLN A 1 375 ? 23.562 -18.953 -17.969 1 96.38 375 GLN A C 1
ATOM 3036 O O . GLN A 1 375 ? 23.719 -17.969 -18.688 1 96.38 375 GLN A O 1
ATOM 3041 N N . GLU A 1 376 ? 24.594 -19.703 -17.641 1 96.5 376 GLU A N 1
ATOM 3042 C CA . GLU A 1 376 ? 26 -19.344 -17.891 1 96.5 376 GLU A CA 1
ATOM 3043 C C . GLU A 1 376 ? 26.375 -19.547 -19.344 1 96.5 376 GLU A C 1
ATOM 3045 O O . GLU A 1 376 ? 27.094 -18.719 -19.922 1 96.5 376 GLU A O 1
ATOM 3050 N N . GLU A 1 377 ? 25.906 -20.609 -19.938 1 97.31 377 GLU A N 1
ATOM 3051 C CA . GLU A 1 377 ? 26.344 -20.984 -21.266 1 97.31 377 GLU A CA 1
ATOM 3052 C C . GLU A 1 377 ? 25.406 -20.438 -22.344 1 97.31 377 GLU A C 1
ATOM 3054 O O . GLU A 1 377 ? 25.828 -20.125 -23.453 1 97.31 377 GLU A O 1
ATOM 3059 N N . PHE A 1 378 ? 24.156 -20.281 -21.922 1 98 378 PHE A N 1
ATOM 3060 C CA . PHE A 1 378 ? 23.188 -20 -22.969 1 98 378 PHE A CA 1
ATOM 3061 C C . PHE A 1 378 ? 22.406 -18.719 -22.656 1 98 378 PHE A C 1
ATOM 3063 O O . PHE A 1 378 ? 21.562 -18.297 -23.438 1 98 378 PHE A O 1
ATOM 3070 N N . HIS A 1 379 ? 22.578 -18.047 -21.531 1 97.88 379 HIS A N 1
ATOM 3071 C CA . HIS A 1 379 ? 21.969 -16.781 -21.156 1 97.88 379 HIS A CA 1
ATOM 3072 C C . HIS A 1 379 ? 20.453 -16.938 -21.031 1 97.88 379 HIS A C 1
ATOM 3074 O O . HIS A 1 379 ? 19.688 -16.109 -21.531 1 97.88 379 HIS A O 1
ATOM 3080 N N . ILE A 1 380 ? 20.094 -18.094 -20.5 1 97.5 380 ILE A N 1
ATOM 3081 C CA . ILE A 1 380 ? 18.688 -18.344 -20.203 1 97.5 380 ILE A CA 1
ATOM 3082 C C . ILE A 1 380 ? 18.453 -18.266 -18.703 1 97.5 380 ILE A C 1
ATOM 3084 O O . ILE A 1 380 ? 19.047 -19.031 -17.922 1 97.5 380 ILE A O 1
ATOM 3088 N N . TYR A 1 381 ? 17.625 -17.359 -18.344 1 95.56 381 TYR A N 1
ATOM 3089 C CA . TYR A 1 381 ? 17.375 -17.062 -16.938 1 95.56 381 TYR A CA 1
ATOM 3090 C C . TYR A 1 381 ? 16.062 -17.672 -16.484 1 95.56 381 TYR A C 1
ATOM 3092 O O . TYR A 1 381 ? 15.016 -17.422 -17.094 1 95.56 381 TYR A O 1
ATOM 3100 N N . MET A 1 382 ? 16.062 -18.453 -15.492 1 94.06 382 MET A N 1
ATOM 3101 C CA . MET A 1 382 ? 14.898 -19.078 -14.852 1 94.06 382 MET A CA 1
ATOM 3102 C C . MET A 1 382 ? 15.156 -19.297 -13.359 1 94.06 382 MET A C 1
ATOM 3104 O O . MET A 1 382 ? 16.25 -19.016 -12.867 1 94.06 382 MET A O 1
ATOM 3108 N N . MET A 1 383 ? 14.18 -19.703 -12.664 1 89.5 383 MET A N 1
ATOM 3109 C CA . MET A 1 383 ? 14.367 -19.953 -11.242 1 89.5 383 MET A CA 1
ATOM 3110 C C . MET A 1 383 ? 15.258 -21.172 -11.023 1 89.5 383 MET A C 1
ATOM 3112 O O . MET A 1 383 ? 15.234 -22.109 -11.812 1 89.5 383 MET A O 1
ATOM 3116 N N . LEU A 1 384 ? 15.945 -21.188 -9.883 1 87.12 384 LEU A N 1
ATOM 3117 C CA . LEU A 1 384 ? 16.953 -22.203 -9.617 1 87.12 384 LEU A CA 1
ATOM 3118 C C . LEU A 1 384 ? 16.312 -23.578 -9.445 1 87.12 384 LEU A C 1
ATOM 3120 O O . LEU A 1 384 ? 16.969 -24.594 -9.625 1 87.12 384 LEU A O 1
ATOM 3124 N N . ASP A 1 385 ? 15.078 -23.578 -9.242 1 85 385 ASP A N 1
ATOM 3125 C CA . ASP A 1 385 ? 14.391 -24.844 -9.039 1 85 385 ASP A CA 1
ATOM 3126 C C . ASP A 1 385 ? 13.828 -25.375 -10.352 1 85 385 ASP A C 1
ATOM 3128 O O . ASP A 1 385 ? 13.117 -26.391 -10.367 1 85 385 ASP A O 1
ATOM 3132 N N . GLY A 1 386 ? 14.055 -24.703 -11.398 1 88.5 386 GLY A N 1
ATOM 3133 C CA . GLY A 1 386 ? 13.664 -25.188 -12.711 1 88.5 386 GLY A CA 1
ATOM 3134 C C . GLY A 1 386 ? 12.328 -24.641 -13.172 1 88.5 386 GLY A C 1
ATOM 3135 O O . GLY A 1 386 ? 11.82 -25.031 -14.227 1 88.5 386 GLY A O 1
ATOM 3136 N N . ARG A 1 387 ? 11.75 -23.672 -12.422 1 90.25 387 ARG A N 1
ATOM 3137 C CA . ARG A 1 387 ? 10.492 -23.047 -12.828 1 90.25 387 ARG A CA 1
ATOM 3138 C C . ARG A 1 387 ? 10.719 -22.031 -13.938 1 90.25 387 ARG A C 1
ATOM 3140 O O . ARG A 1 387 ? 11.641 -21.203 -13.859 1 90.25 387 ARG A O 1
ATOM 3147 N N . ILE A 1 388 ? 9.914 -22.109 -14.938 1 92.5 388 ILE A N 1
ATOM 3148 C CA . ILE A 1 388 ? 9.977 -21.125 -16 1 92.5 388 ILE A CA 1
ATOM 3149 C C . ILE A 1 388 ? 8.609 -20.469 -16.172 1 92.5 388 ILE A C 1
ATOM 3151 O O . ILE A 1 388 ? 7.582 -21.062 -15.828 1 92.5 388 ILE A O 1
ATOM 3155 N N . SER A 1 389 ? 8.625 -19.281 -16.688 1 90.25 389 SER A N 1
ATOM 3156 C CA . SER A 1 389 ? 7.406 -18.656 -17.172 1 90.25 389 SER A CA 1
ATOM 3157 C C . SER A 1 389 ? 7.148 -19.016 -18.641 1 90.25 389 SER A C 1
ATOM 3159 O O . SER A 1 389 ? 7.883 -18.578 -19.531 1 90.25 389 SER A O 1
ATOM 3161 N N . ILE A 1 390 ? 6.133 -19.719 -18.875 1 91.62 390 ILE A N 1
ATOM 3162 C CA . ILE A 1 390 ? 5.766 -20.141 -20.234 1 91.62 390 ILE A CA 1
ATOM 3163 C C . ILE A 1 390 ? 5.5 -18.906 -21.094 1 91.62 390 ILE A C 1
ATOM 3165 O O . ILE A 1 390 ? 5.762 -18.906 -22.297 1 91.62 390 ILE A O 1
ATOM 3169 N N . ALA A 1 391 ? 5.035 -17.844 -20.453 1 88.25 391 ALA A N 1
ATOM 3170 C CA . ALA A 1 391 ? 4.688 -16.609 -21.141 1 88.25 391 ALA A CA 1
ATOM 3171 C C . ALA A 1 391 ? 5.918 -15.977 -21.781 1 88.25 391 ALA A C 1
ATOM 3173 O O . ALA A 1 391 ? 5.801 -15.219 -22.75 1 88.25 391 ALA A O 1
ATOM 3174 N N . GLY A 1 392 ? 7.066 -16.266 -21.266 1 90.69 392 GLY A N 1
ATOM 3175 C CA . GLY A 1 392 ? 8.297 -15.695 -21.797 1 90.69 392 GLY A CA 1
ATOM 3176 C C . GLY A 1 392 ? 8.766 -16.375 -23.078 1 90.69 392 GLY A C 1
ATOM 3177 O O . GLY A 1 392 ? 9.633 -15.859 -23.781 1 90.69 392 GLY A O 1
ATOM 3178 N N . LEU A 1 393 ? 8.25 -17.531 -23.391 1 94.5 393 LEU A N 1
ATOM 3179 C CA . LEU A 1 393 ? 8.594 -18.234 -24.609 1 94.5 393 LEU A CA 1
ATOM 3180 C C . LEU A 1 393 ? 7.766 -17.719 -25.781 1 94.5 393 LEU A C 1
ATOM 3182 O O . LEU A 1 393 ? 6.629 -17.281 -25.609 1 94.5 393 LEU A O 1
ATOM 3186 N N . ASN A 1 394 ? 8.289 -17.75 -26.875 1 93.5 394 ASN A N 1
ATOM 3187 C CA . ASN A 1 394 ? 7.656 -17.312 -28.125 1 93.5 394 ASN A CA 1
ATOM 3188 C C . ASN A 1 394 ? 8.289 -17.984 -29.344 1 93.5 394 ASN A C 1
ATOM 3190 O O . ASN A 1 394 ? 9.305 -18.672 -29.219 1 93.5 394 ASN A O 1
ATOM 3194 N N . PRO A 1 395 ? 7.691 -17.797 -30.484 1 93.38 395 PRO A N 1
ATOM 3195 C CA . PRO A 1 395 ? 8.18 -18.484 -31.688 1 93.38 395 PRO A CA 1
ATOM 3196 C C . PRO A 1 395 ? 9.633 -18.141 -32 1 93.38 395 PRO A C 1
ATOM 3198 O O . PRO A 1 395 ? 10.344 -18.953 -32.594 1 93.38 395 PRO A O 1
ATOM 3201 N N . ASP A 1 396 ? 10.102 -17.047 -31.531 1 94.06 396 ASP A N 1
ATOM 3202 C CA . ASP A 1 396 ? 11.43 -16.578 -31.906 1 94.06 396 ASP A CA 1
ATOM 3203 C C . ASP A 1 396 ? 12.492 -17.141 -30.969 1 94.06 396 ASP A C 1
ATOM 3205 O O . ASP A 1 396 ? 13.68 -17.172 -31.312 1 94.06 396 ASP A O 1
ATOM 3209 N N . ASN A 1 397 ? 12.086 -17.562 -29.812 1 95.88 397 ASN A N 1
ATOM 3210 C CA . ASN A 1 397 ? 13.125 -17.969 -28.859 1 95.88 397 ASN A CA 1
ATOM 3211 C C . ASN A 1 397 ? 12.969 -19.422 -28.438 1 95.88 397 ASN A C 1
ATOM 3213 O O . ASN A 1 397 ? 13.898 -20.016 -27.875 1 95.88 397 ASN A O 1
ATOM 3217 N N . ILE A 1 398 ? 11.883 -20.078 -28.781 1 97.06 398 ILE A N 1
ATOM 3218 C CA . ILE A 1 398 ? 11.562 -21.391 -28.25 1 97.06 398 ILE A CA 1
ATOM 3219 C C . ILE A 1 398 ? 12.547 -22.422 -28.781 1 97.06 398 ILE A C 1
ATOM 3221 O O . ILE A 1 398 ? 12.945 -23.344 -28.078 1 97.06 398 ILE A O 1
ATOM 3225 N N . ASP A 1 399 ? 12.945 -22.312 -30 1 97.5 399 ASP A N 1
ATOM 3226 C CA . ASP A 1 399 ? 13.898 -23.266 -30.578 1 97.5 399 ASP A CA 1
ATOM 3227 C C . ASP A 1 399 ? 15.258 -23.156 -29.891 1 97.5 399 ASP A C 1
ATOM 3229 O O . ASP A 1 399 ? 15.891 -24.172 -29.594 1 97.5 399 ASP A O 1
ATOM 3233 N N . TYR A 1 400 ? 15.664 -21.953 -29.656 1 97.56 400 TYR A N 1
ATOM 3234 C CA . TYR A 1 400 ? 16.922 -21.734 -28.938 1 97.56 400 TYR A CA 1
ATOM 3235 C C . TYR A 1 400 ? 16.844 -22.344 -27.531 1 97.56 400 TYR A C 1
ATOM 3237 O O . TYR A 1 400 ? 17.797 -22.969 -27.078 1 97.56 400 TYR A O 1
ATOM 3245 N N . PHE A 1 401 ? 15.766 -22.109 -26.906 1 97.56 401 PHE A N 1
ATOM 3246 C CA . PHE A 1 401 ? 15.547 -22.656 -25.562 1 97.56 401 PHE A CA 1
ATOM 3247 C C . PHE A 1 401 ? 15.641 -24.188 -25.578 1 97.56 401 PHE A C 1
ATOM 3249 O O . PHE A 1 401 ? 16.328 -24.781 -24.75 1 97.56 401 PHE A O 1
ATOM 3256 N N . VAL A 1 402 ? 14.984 -24.828 -26.531 1 97.62 402 VAL A N 1
ATOM 3257 C CA . VAL A 1 402 ? 14.953 -26.281 -26.641 1 97.62 402 VAL A CA 1
ATOM 3258 C C . VAL A 1 402 ? 16.344 -26.797 -26.969 1 97.62 402 VAL A C 1
ATOM 3260 O O . VAL A 1 402 ? 16.781 -27.797 -26.391 1 97.62 402 VAL A O 1
ATOM 3263 N N . ASP A 1 403 ? 17.047 -26.141 -27.844 1 97.5 403 ASP A N 1
ATOM 3264 C CA . ASP A 1 403 ? 18.422 -26.531 -28.188 1 97.5 403 ASP A CA 1
ATOM 3265 C C . ASP A 1 403 ? 19.328 -26.453 -26.953 1 97.5 403 ASP A C 1
ATOM 3267 O O . ASP A 1 403 ? 20.172 -27.328 -26.75 1 97.5 403 ASP A O 1
ATOM 3271 N N . ALA A 1 404 ? 19.172 -25.391 -26.234 1 97.62 404 ALA A N 1
ATOM 3272 C CA . ALA A 1 404 ? 19.969 -25.219 -25.016 1 97.62 404 ALA A CA 1
ATOM 3273 C C . ALA A 1 404 ? 19.672 -26.344 -24.016 1 97.62 404 ALA A C 1
ATOM 3275 O O . ALA A 1 404 ? 20.609 -26.891 -23.406 1 97.62 404 ALA A O 1
ATOM 3276 N N . LEU A 1 405 ? 18.406 -26.703 -23.875 1 96.81 405 LEU A N 1
ATOM 3277 C CA . LEU A 1 405 ? 18.031 -27.781 -22.969 1 96.81 405 LEU A CA 1
ATOM 3278 C C . LEU A 1 405 ? 18.641 -29.109 -23.422 1 96.81 405 LEU A C 1
ATOM 3280 O O . LEU A 1 405 ? 19.109 -29.891 -22.609 1 96.81 405 LEU A O 1
ATOM 3284 N N . CYS A 1 406 ? 18.578 -29.297 -24.688 1 96.5 406 CYS A N 1
ATOM 3285 C CA . CYS A 1 406 ? 19.156 -30.5 -25.25 1 96.5 406 CYS A CA 1
ATOM 3286 C C . CYS A 1 406 ? 20.656 -30.578 -24.969 1 96.5 406 CYS A C 1
ATOM 3288 O O . CYS A 1 406 ? 21.172 -31.641 -24.625 1 96.5 406 CYS A O 1
ATOM 3290 N N . SER A 1 407 ? 21.281 -29.469 -25.109 1 96.5 407 SER A N 1
ATOM 3291 C CA . SER A 1 407 ? 22.719 -29.406 -24.875 1 96.5 407 SER A CA 1
ATOM 3292 C C . SER A 1 407 ? 23.062 -29.734 -23.438 1 96.5 407 SER A C 1
ATOM 3294 O O . SER A 1 407 ? 24.094 -30.359 -23.156 1 96.5 407 SER A O 1
ATOM 3296 N N . VAL A 1 408 ? 22.25 -29.25 -22.531 1 96.44 408 VAL A N 1
ATOM 3297 C CA . VAL A 1 408 ? 22.578 -29.359 -21.109 1 96.44 408 VAL A CA 1
ATOM 3298 C C . VAL A 1 408 ? 22.125 -30.719 -20.578 1 96.44 408 VAL A C 1
ATOM 3300 O O . VAL A 1 408 ? 22.766 -31.297 -19.703 1 96.44 408 VAL A O 1
ATOM 3303 N N . LEU A 1 409 ? 21.031 -31.25 -21.078 1 95.44 409 LEU A N 1
ATOM 3304 C CA . LEU A 1 409 ? 20.453 -32.469 -20.531 1 95.44 409 LEU A CA 1
ATOM 3305 C C . LEU A 1 409 ? 20.891 -33.688 -21.359 1 95.44 409 LEU A C 1
ATOM 3307 O O . LEU A 1 409 ? 20.906 -34.812 -20.859 1 95.44 409 LEU A O 1
ATOM 3311 N N . GLY A 1 410 ? 21.188 -33.469 -22.578 1 91.88 410 GLY A N 1
ATOM 3312 C CA . GLY A 1 410 ? 21.516 -34.562 -23.484 1 91.88 410 GLY A CA 1
ATOM 3313 C C . GLY A 1 410 ? 20.297 -35.094 -24.203 1 91.88 410 GLY A C 1
ATOM 3314 O O . GLY A 1 410 ? 19.188 -34.625 -24.016 1 91.88 410 GLY A O 1
ATOM 3315 N N . GLN A 1 411 ? 20.609 -36 -25.188 1 88.12 411 GLN A N 1
ATOM 3316 C CA . GLN A 1 411 ? 19.547 -36.625 -25.984 1 88.12 411 GLN A CA 1
ATOM 3317 C C . GLN A 1 411 ? 19.312 -38.094 -25.578 1 88.12 411 GLN A C 1
ATOM 3319 O O . GLN A 1 411 ? 20.25 -38.781 -25.188 1 88.12 411 GLN A O 1
ATOM 3324 N N . GLN A 1 412 ? 18.016 -38.375 -25.531 1 75.56 412 GLN A N 1
ATOM 3325 C CA . GLN A 1 412 ? 17.688 -39.781 -25.297 1 75.56 412 GLN A CA 1
ATOM 3326 C C . GLN A 1 412 ? 18.125 -40.625 -26.484 1 75.56 412 GLN A C 1
ATOM 3328 O O . GLN A 1 412 ? 18.078 -40.219 -27.625 1 75.56 412 GLN A O 1
ATOM 3333 N N . HIS A 1 413 ? 19.031 -41.719 -26.25 1 66.75 413 HIS A N 1
ATOM 3334 C CA . HIS A 1 413 ? 19.422 -42.688 -27.266 1 66.75 413 HIS A CA 1
ATOM 3335 C C . HIS A 1 413 ? 18.297 -43.688 -27.547 1 66.75 413 HIS A C 1
ATOM 3337 O O . HIS A 1 413 ? 17.531 -44.031 -26.656 1 66.75 413 HIS A O 1
ATOM 3343 N N . MET B 1 1 ? -17.656 -21.984 16.562 1 91.88 1 MET B N 1
ATOM 3344 C CA . MET B 1 1 ? -17.641 -20.531 16.719 1 91.88 1 MET B CA 1
ATOM 3345 C C . MET B 1 1 ? -16.609 -19.906 15.781 1 91.88 1 MET B C 1
ATOM 3347 O O . MET B 1 1 ? -15.516 -20.438 15.602 1 91.88 1 MET B O 1
ATOM 3351 N N . SER B 1 2 ? -17.047 -18.844 15.211 1 95.5 2 SER B N 1
ATOM 3352 C CA . SER B 1 2 ? -16.156 -18.156 14.273 1 95.5 2 SER B CA 1
ATOM 3353 C C . SER B 1 2 ? -14.938 -17.594 14.977 1 95.5 2 SER B C 1
ATOM 3355 O O . SER B 1 2 ? -15.031 -17.109 16.094 1 95.5 2 SER B O 1
ATOM 3357 N N . ILE B 1 3 ? -13.836 -17.594 14.336 1 93.5 3 ILE B N 1
ATOM 3358 C CA . ILE B 1 3 ? -12.594 -17.062 14.867 1 93.5 3 ILE B CA 1
ATOM 3359 C C . ILE B 1 3 ? -12.703 -15.539 14.992 1 93.5 3 ILE B C 1
ATOM 3361 O O . ILE B 1 3 ? -11.977 -14.922 15.773 1 93.5 3 ILE B O 1
ATOM 3365 N N . PHE B 1 4 ? -13.617 -14.922 14.344 1 95.12 4 PHE B N 1
ATOM 3366 C CA . PHE B 1 4 ? -13.711 -13.469 14.266 1 95.12 4 PHE B CA 1
ATOM 3367 C C . PHE B 1 4 ? -14.328 -12.898 15.539 1 95.12 4 PHE B C 1
ATOM 3369 O O . PHE B 1 4 ? -14.289 -11.688 15.766 1 95.12 4 PHE B O 1
ATOM 3376 N N . HIS B 1 5 ? -14.844 -13.805 16.359 1 95.12 5 HIS B N 1
ATOM 3377 C CA . HIS B 1 5 ? -15.367 -13.344 17.656 1 95.12 5 HIS B CA 1
ATOM 3378 C C . HIS B 1 5 ? -14.25 -12.836 18.547 1 95.12 5 HIS B C 1
ATOM 3380 O O . HIS B 1 5 ? -14.508 -12.156 19.547 1 95.12 5 HIS B O 1
ATOM 3386 N N . TYR B 1 6 ? -13.016 -13.117 18.234 1 93.31 6 TYR B N 1
ATOM 3387 C CA . TYR B 1 6 ? -11.875 -12.648 19.031 1 93.31 6 TYR B CA 1
ATOM 3388 C C . TYR B 1 6 ? -11.555 -11.195 18.703 1 93.31 6 TYR B C 1
ATOM 3390 O O . TYR B 1 6 ? -10.75 -10.562 19.391 1 93.31 6 TYR B O 1
ATOM 3398 N N . LEU B 1 7 ? -12.172 -10.609 17.672 1 93.56 7 LEU B N 1
ATOM 3399 C CA . LEU B 1 7 ? -11.93 -9.211 17.312 1 93.56 7 LEU B CA 1
ATOM 3400 C C . LEU B 1 7 ? -12.508 -8.273 18.375 1 93.56 7 LEU B C 1
ATOM 3402 O O . LEU B 1 7 ? -13.594 -8.516 18.906 1 93.56 7 LEU B O 1
ATOM 3406 N N . CYS B 1 8 ? -11.781 -7.223 18.641 1 88.06 8 CYS B N 1
ATOM 3407 C CA . CYS B 1 8 ? -12.219 -6.207 19.594 1 88.06 8 CYS B CA 1
ATOM 3408 C C . CYS B 1 8 ? -13.023 -5.121 18.906 1 88.06 8 CYS B C 1
ATOM 3410 O O . CYS B 1 8 ? -12.852 -4.883 17.703 1 88.06 8 CYS B O 1
ATOM 3412 N N . ASP B 1 9 ? -13.906 -4.574 19.609 1 87.19 9 ASP B N 1
ATOM 3413 C CA . ASP B 1 9 ? -14.609 -3.389 19.125 1 87.19 9 ASP B CA 1
ATOM 3414 C C . ASP B 1 9 ? -13.711 -2.156 19.172 1 87.19 9 ASP B C 1
ATOM 3416 O O . ASP B 1 9 ? -13.266 -1.753 20.25 1 87.19 9 ASP B O 1
ATOM 3420 N N . LEU B 1 10 ? -13.375 -1.673 18.078 1 86.06 10 LEU B N 1
ATOM 3421 C CA . LEU B 1 10 ? -12.484 -0.525 17.969 1 86.06 10 LEU B CA 1
ATOM 3422 C C . LEU B 1 10 ? -13.266 0.742 17.641 1 86.06 10 LEU B C 1
ATOM 3424 O O . LEU B 1 10 ? -14.234 0.693 16.875 1 86.06 10 LEU B O 1
ATOM 3428 N N . PRO B 1 11 ? -12.828 1.833 18.234 1 82.81 11 PRO B N 1
ATOM 3429 C CA . PRO B 1 11 ? -13.516 3.09 17.922 1 82.81 11 PRO B CA 1
ATOM 3430 C C . PRO B 1 11 ? -13.297 3.535 16.469 1 82.81 11 PRO B C 1
ATOM 3432 O O . PRO B 1 11 ? -12.312 3.129 15.844 1 82.81 11 PRO B O 1
ATOM 3435 N N . GLN B 1 12 ? -14.188 4.336 15.992 1 79.31 12 GLN B N 1
ATOM 3436 C CA . GLN B 1 12 ? -14.047 4.906 14.656 1 79.31 12 GLN B CA 1
ATOM 3437 C C . GLN B 1 12 ? -12.859 5.863 14.594 1 79.31 12 GLN B C 1
ATOM 3439 O O . GLN B 1 12 ? -12.5 6.48 15.594 1 79.31 12 GLN B O 1
ATOM 3444 N N . ASP B 1 13 ? -12.312 5.887 13.414 1 82.25 13 ASP B N 1
ATOM 3445 C CA . ASP B 1 13 ? -11.266 6.879 13.195 1 82.25 13 ASP B CA 1
ATOM 3446 C C . ASP B 1 13 ? -11.812 8.297 13.359 1 82.25 13 ASP B C 1
ATOM 3448 O O . ASP B 1 13 ? -12.852 8.641 12.789 1 82.25 13 ASP B O 1
ATOM 3452 N N . ALA B 1 14 ? -11.188 9.078 14.062 1 74.94 14 ALA B N 1
ATOM 3453 C CA . ALA B 1 14 ? -11.688 10.406 14.422 1 74.94 14 ALA B CA 1
ATOM 3454 C C . ALA B 1 14 ? -11.906 11.258 13.18 1 74.94 14 ALA B C 1
ATOM 3456 O O . ALA B 1 14 ? -12.969 11.867 13.008 1 74.94 14 ALA B O 1
ATOM 3457 N N . ASN B 1 15 ? -10.945 11.25 12.328 1 76.19 15 ASN B N 1
ATOM 3458 C CA . ASN B 1 15 ? -11.008 12.117 11.156 1 76.19 15 ASN B CA 1
ATOM 3459 C C . ASN B 1 15 ? -12.023 11.617 10.141 1 76.19 15 ASN B C 1
ATOM 3461 O O . ASN B 1 15 ? -12.898 12.367 9.703 1 76.19 15 ASN B O 1
ATOM 3465 N N . PHE B 1 16 ? -11.961 10.422 9.867 1 76.06 16 PHE B N 1
ATOM 3466 C CA . PHE B 1 16 ? -12.82 9.891 8.82 1 76.06 16 PHE B CA 1
ATOM 3467 C C . PHE B 1 16 ? -14.242 9.695 9.328 1 76.06 16 PHE B C 1
ATOM 3469 O O . PHE B 1 16 ? -15.203 9.75 8.555 1 76.06 16 PHE B O 1
ATOM 3476 N N . GLY B 1 17 ? -14.32 9.539 10.625 1 77.06 17 GLY B N 1
ATOM 3477 C CA . GLY B 1 17 ? -15.648 9.484 11.211 1 77.06 17 GLY B CA 1
ATOM 3478 C C . GLY B 1 17 ? -16.422 10.789 11.086 1 77.06 17 GLY B C 1
ATOM 3479 O O . GLY B 1 17 ? -17.594 10.789 10.711 1 77.06 17 GLY B O 1
ATOM 3480 N N . MET B 1 18 ? -15.734 11.859 11.32 1 82.94 18 MET B N 1
ATOM 3481 C CA . MET B 1 18 ? -16.344 13.18 11.219 1 82.94 18 MET B CA 1
ATOM 3482 C C . MET B 1 18 ? -16.688 13.508 9.773 1 82.94 18 MET B C 1
ATOM 3484 O O . MET B 1 18 ? -17.766 14.031 9.492 1 82.94 18 MET B O 1
ATOM 3488 N N . ALA B 1 19 ? -15.82 13.102 8.898 1 82.88 19 ALA B N 1
ATOM 3489 C CA . ALA B 1 19 ? -16.062 13.336 7.473 1 82.88 19 ALA B CA 1
ATOM 3490 C C . ALA B 1 19 ? -17.266 12.539 6.984 1 82.88 19 ALA B C 1
ATOM 3492 O O . ALA B 1 19 ? -18.062 13.023 6.172 1 82.88 19 ALA B O 1
ATOM 3493 N N . ALA B 1 20 ? -17.359 11.344 7.477 1 82.88 20 ALA B N 1
ATOM 3494 C CA . ALA B 1 20 ? -18.484 10.5 7.105 1 82.88 20 ALA B CA 1
ATOM 3495 C C . ALA B 1 20 ? -19.812 11.109 7.578 1 82.88 20 ALA B C 1
ATOM 3497 O O . ALA B 1 20 ? -20.812 11.086 6.855 1 82.88 20 ALA B O 1
ATOM 3498 N N . ARG B 1 21 ? -19.781 11.672 8.742 1 87.44 21 ARG B N 1
ATOM 3499 C CA . ARG B 1 21 ? -20.969 12.336 9.281 1 87.44 21 ARG B CA 1
ATOM 3500 C C . ARG B 1 21 ? -21.344 13.555 8.445 1 87.44 21 ARG B C 1
ATOM 3502 O O . ARG B 1 21 ? -22.516 13.781 8.148 1 87.44 21 ARG B O 1
ATOM 3509 N N . ALA B 1 22 ? -20.375 14.312 8.133 1 90.44 22 ALA B N 1
ATOM 3510 C CA . ALA B 1 22 ? -20.609 15.492 7.297 1 90.44 22 ALA B CA 1
ATOM 3511 C C . ALA B 1 22 ? -21.188 15.102 5.945 1 90.44 22 ALA B C 1
ATOM 3513 O O . ALA B 1 22 ? -22.125 15.742 5.453 1 90.44 22 ALA B O 1
ATOM 3514 N N . LYS B 1 23 ? -20.656 14.055 5.379 1 86.62 23 LYS B N 1
ATOM 3515 C CA . LYS B 1 23 ? -21.109 13.594 4.074 1 86.62 23 LYS B CA 1
ATOM 3516 C C . LYS B 1 23 ? -22.547 13.117 4.129 1 86.62 23 LYS B C 1
ATOM 3518 O O . LYS B 1 23 ? -23.312 13.305 3.174 1 86.62 23 LYS B O 1
ATOM 3523 N N . ALA B 1 24 ? -22.953 12.562 5.207 1 90 24 ALA B N 1
ATOM 3524 C CA . ALA B 1 24 ? -24.281 12.016 5.379 1 90 24 ALA B CA 1
ATOM 3525 C C . ALA B 1 24 ? -25.312 13.125 5.625 1 90 24 ALA B C 1
ATOM 3527 O O . ALA B 1 24 ? -26.516 12.922 5.422 1 90 24 ALA B O 1
ATOM 3528 N N . ASP B 1 25 ? -24.859 14.305 6.078 1 93.88 25 ASP B N 1
ATOM 3529 C CA . ASP B 1 25 ? -25.734 15.438 6.367 1 93.88 25 ASP B CA 1
ATOM 3530 C C . ASP B 1 25 ? -26.219 16.109 5.082 1 93.88 25 ASP B C 1
ATOM 3532 O O . ASP B 1 25 ? -25.406 16.484 4.238 1 93.88 25 ASP B O 1
ATOM 3536 N N . THR B 1 26 ? -27.469 16.25 4.949 1 94.06 26 THR B N 1
ATOM 3537 C CA . THR B 1 26 ? -28.047 16.781 3.721 1 94.06 26 THR B CA 1
ATOM 3538 C C . THR B 1 26 ? -28.453 18.25 3.908 1 94.06 26 THR B C 1
ATOM 3540 O O . THR B 1 26 ? -29.031 18.859 3.006 1 94.06 26 THR B O 1
ATOM 3543 N N . HIS B 1 27 ? -28.156 18.812 5.039 1 95.5 27 HIS B N 1
ATOM 3544 C CA . HIS B 1 27 ? -28.516 20.203 5.281 1 95.5 27 HIS B CA 1
ATOM 3545 C C . HIS B 1 27 ? -27.875 21.125 4.25 1 95.5 27 HIS B C 1
ATOM 3547 O O . HIS B 1 27 ? -26.688 20.969 3.922 1 95.5 27 HIS B O 1
ATOM 3553 N N . PRO B 1 28 ? -28.531 22.031 3.74 1 93.81 28 PRO B N 1
ATOM 3554 C CA . PRO B 1 28 ? -28.047 22.875 2.639 1 93.81 28 PRO B CA 1
ATOM 3555 C C . PRO B 1 28 ? -26.891 23.781 3.057 1 93.81 28 PRO B C 1
ATOM 3557 O O . PRO B 1 28 ? -26.109 24.219 2.211 1 93.81 28 PRO B O 1
ATOM 3560 N N . LYS B 1 29 ? -26.75 24.156 4.32 1 94.31 29 LYS B N 1
ATOM 3561 C CA . LYS B 1 29 ? -25.703 25.062 4.77 1 94.31 29 LYS B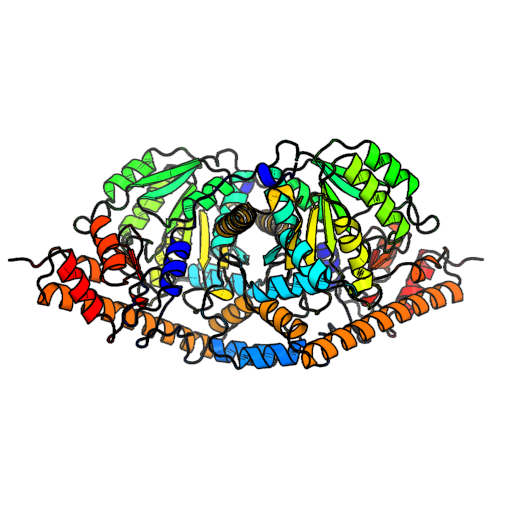 CA 1
ATOM 3562 C C . LYS B 1 29 ? -24.578 24.297 5.465 1 94.31 29 LYS B C 1
ATOM 3564 O O . LYS B 1 29 ? -23.766 24.875 6.18 1 94.31 29 LYS B O 1
ATOM 3569 N N . LYS B 1 30 ? -24.641 23.016 5.312 1 95.75 30 LYS B N 1
ATOM 3570 C CA . LYS B 1 30 ? -23.609 22.219 5.969 1 95.75 30 LYS B CA 1
ATOM 3571 C C . LYS B 1 30 ? -22.219 22.656 5.539 1 95.75 30 LYS B C 1
ATOM 3573 O O . LYS B 1 30 ? -21.984 22.984 4.375 1 95.75 30 LYS B O 1
ATOM 3578 N N . ILE B 1 31 ? -21.25 22.734 6.465 1 95.38 31 ILE B N 1
ATOM 3579 C CA . ILE B 1 31 ? -19.828 23.016 6.203 1 95.38 31 ILE B CA 1
ATOM 3580 C C . ILE B 1 31 ? -18.969 21.875 6.75 1 95.38 31 ILE B C 1
ATOM 3582 O O . ILE B 1 31 ? -19.094 21.484 7.914 1 95.38 31 ILE B O 1
ATOM 3586 N N . ASP B 1 32 ? -18.188 21.266 5.879 1 92.5 32 ASP B N 1
ATOM 3587 C CA . ASP B 1 32 ? -17.234 20.234 6.309 1 92.5 32 ASP B CA 1
ATOM 3588 C C . ASP B 1 32 ? -15.82 20.797 6.387 1 92.5 32 ASP B C 1
ATOM 3590 O O . ASP B 1 32 ? -15.188 21.031 5.359 1 92.5 32 ASP B O 1
ATOM 3594 N N . LEU B 1 33 ? -15.383 20.984 7.586 1 93.62 33 LEU B N 1
ATOM 3595 C CA . LEU B 1 33 ? -14.023 21.469 7.824 1 93.62 33 LEU B CA 1
ATOM 3596 C C . LEU B 1 33 ? -13.18 20.391 8.508 1 93.62 33 LEU B C 1
ATOM 3598 O O . LEU B 1 33 ? -12.172 20.703 9.141 1 93.62 33 LEU B O 1
ATOM 3602 N N . SER B 1 34 ? -13.641 19.141 8.406 1 87.69 34 SER B N 1
ATOM 3603 C CA . SER B 1 34 ? -12.992 18.062 9.164 1 87.69 34 SER B CA 1
ATOM 3604 C C . SER B 1 34 ? -11.812 17.484 8.391 1 87.69 34 SER B C 1
ATOM 3606 O O . SER B 1 34 ? -10.781 17.156 8.984 1 87.69 34 SER B O 1
ATOM 3608 N N . LEU B 1 35 ? -11.93 17.328 7.082 1 79.56 35 LEU B N 1
ATOM 3609 C CA . LEU B 1 35 ? -10.914 16.625 6.312 1 79.56 35 LEU B CA 1
ATOM 3610 C C . LEU B 1 35 ? -9.836 17.578 5.824 1 79.56 35 LEU B C 1
ATOM 3612 O O . LEU B 1 35 ? -10.125 18.703 5.438 1 79.56 35 LEU B O 1
ATOM 3616 N N . GLY B 1 36 ? -8.648 17.078 5.77 1 78.25 36 GLY B N 1
ATOM 3617 C CA . GLY B 1 36 ? -7.484 17.844 5.328 1 78.25 36 GLY B CA 1
ATOM 3618 C C . GLY B 1 36 ? -7.277 17.781 3.826 1 78.25 36 GLY B C 1
ATOM 3619 O O . GLY B 1 36 ? -6.184 17.469 3.355 1 78.25 36 GLY B O 1
ATOM 3620 N N . THR B 1 37 ? -8.266 18.062 3.023 1 81.44 37 THR B N 1
ATOM 3621 C CA . THR B 1 37 ? -8.156 18.172 1.573 1 81.44 37 THR B CA 1
ATOM 3622 C C . THR B 1 37 ? -8.391 19.609 1.122 1 81.44 37 THR B C 1
ATOM 3624 O O . THR B 1 37 ? -9.25 20.297 1.67 1 81.44 37 THR B O 1
ATOM 3627 N N . TYR B 1 38 ? -7.652 20 0.218 1 84 38 TYR B N 1
ATOM 3628 C CA . TYR B 1 38 ? -7.789 21.359 -0.297 1 84 38 TYR B CA 1
ATOM 3629 C C . TYR B 1 38 ? -9.062 21.5 -1.113 1 84 38 TYR B C 1
ATOM 3631 O O . TYR B 1 38 ? -9.445 20.594 -1.862 1 84 38 TYR B O 1
ATOM 3639 N N . ARG B 1 39 ? -9.734 22.609 -0.881 1 83.62 39 ARG B N 1
ATOM 3640 C CA . ARG B 1 39 ? -10.898 23.016 -1.655 1 83.62 39 ARG B CA 1
ATOM 3641 C C . ARG B 1 39 ? -10.695 24.406 -2.252 1 83.62 39 ARG B C 1
ATOM 3643 O O . ARG B 1 39 ? -10.039 25.266 -1.646 1 83.62 39 ARG B O 1
ATOM 3650 N N . ASP B 1 40 ? -11.281 24.562 -3.459 1 82.12 40 ASP B N 1
ATOM 3651 C CA . ASP B 1 40 ? -11.195 25.891 -4.066 1 82.12 40 ASP B CA 1
ATOM 3652 C C . ASP B 1 40 ? -12.289 26.812 -3.535 1 82.12 40 ASP B C 1
ATOM 3654 O O . ASP B 1 40 ? -12.961 26.484 -2.555 1 82.12 40 ASP B O 1
ATOM 3658 N N . ASP B 1 41 ? -12.391 27.953 -4.148 1 86.12 41 ASP B N 1
ATOM 3659 C CA . ASP B 1 41 ? -13.297 29 -3.676 1 86.12 41 ASP B CA 1
ATOM 3660 C C . ASP B 1 41 ? -14.75 28.562 -3.836 1 86.12 41 ASP B C 1
ATOM 3662 O O . ASP B 1 41 ? -15.656 29.203 -3.281 1 86.12 41 ASP B O 1
ATOM 3666 N N . HIS B 1 42 ? -14.961 27.438 -4.508 1 81.75 42 HIS B N 1
ATOM 3667 C CA . HIS B 1 42 ? -16.312 26.953 -4.703 1 81.75 42 HIS B CA 1
ATOM 3668 C C . HIS B 1 42 ? -16.547 25.641 -3.945 1 81.75 42 HIS B C 1
ATOM 3670 O O . HIS B 1 42 ? -17.562 24.969 -4.148 1 81.75 42 HIS B O 1
ATOM 3676 N N . GLY B 1 43 ? -15.578 25.281 -3.131 1 80.06 43 GLY B N 1
ATOM 3677 C CA . GLY B 1 43 ? -15.711 24.094 -2.291 1 80.06 43 GLY B CA 1
ATOM 3678 C C . GLY B 1 43 ? -15.438 22.812 -3.033 1 80.06 43 GLY B C 1
ATOM 3679 O O . GLY B 1 43 ? -15.75 21.719 -2.537 1 80.06 43 GLY B O 1
ATOM 3680 N N . GLN B 1 44 ? -14.969 22.953 -4.168 1 78.25 44 GLN B N 1
ATOM 3681 C CA . GLN B 1 44 ? -14.703 21.766 -4.973 1 78.25 44 GLN B CA 1
ATOM 3682 C C . GLN B 1 44 ? -13.25 21.312 -4.832 1 78.25 44 GLN B C 1
ATOM 3684 O O . GLN B 1 44 ? -12.359 22.141 -4.59 1 78.25 44 GLN B O 1
ATOM 3689 N N . PRO B 1 45 ? -13.242 19.953 -4.902 1 71.81 45 PRO B N 1
ATOM 3690 C CA . PRO B 1 45 ? -11.852 19.516 -4.945 1 71.81 45 PRO B CA 1
ATOM 3691 C C . PRO B 1 45 ? -11.094 20.031 -6.164 1 71.81 45 PRO B C 1
ATOM 3693 O O . PRO B 1 45 ? -11.68 20.188 -7.238 1 71.81 45 PRO B O 1
ATOM 3696 N N . ARG B 1 46 ? -10.25 20.906 -5.988 1 58.88 46 ARG B N 1
ATOM 3697 C CA . ARG B 1 46 ? -9.531 21.422 -7.148 1 58.88 46 ARG B CA 1
ATOM 3698 C C . ARG B 1 46 ? -8.203 20.688 -7.336 1 58.88 46 ARG B C 1
ATOM 3700 O O . ARG B 1 46 ? -7.316 20.766 -6.484 1 58.88 46 ARG B O 1
ATOM 3707 N N . LEU B 1 47 ? -8.328 19.688 -8.234 1 56.97 47 LEU B N 1
ATOM 3708 C CA . LEU B 1 47 ? -6.992 19.312 -8.672 1 56.97 47 LEU B CA 1
ATOM 3709 C C . LEU B 1 47 ? -6.18 20.531 -9.086 1 56.97 47 LEU B C 1
ATOM 3711 O O . LEU B 1 47 ? -6.746 21.547 -9.516 1 56.97 47 LEU B O 1
ATOM 3715 N N . LEU B 1 48 ? -4.887 20.719 -8.492 1 58.94 48 LEU B N 1
ATOM 3716 C CA . LEU B 1 48 ? -3.99 21.594 -9.234 1 58.94 48 LEU B CA 1
ATOM 3717 C C . LEU B 1 48 ? -4.395 21.672 -10.703 1 58.94 48 LEU B C 1
ATOM 3719 O O . LEU B 1 48 ? -4.137 20.734 -11.469 1 58.94 48 LEU B O 1
ATOM 3723 N N . ARG B 1 49 ? -5.84 21.828 -10.688 1 49.09 49 ARG B N 1
ATOM 3724 C CA . ARG B 1 49 ? -6.57 21.953 -11.945 1 49.09 49 ARG B CA 1
ATOM 3725 C C . ARG B 1 49 ? -5.625 22.266 -13.102 1 49.09 49 ARG B C 1
ATOM 3727 O O . ARG B 1 49 ? -5.789 21.75 -14.203 1 49.09 49 ARG B O 1
ATOM 3734 N N . GLN B 1 50 ? -4.902 23.469 -12.828 1 54.41 50 GLN B N 1
ATOM 3735 C CA . GLN B 1 50 ? -4.664 24.219 -14.047 1 54.41 50 GLN B CA 1
ATOM 3736 C C . GLN B 1 50 ? -3.607 23.547 -14.914 1 54.41 50 GLN B C 1
ATOM 3738 O O . GLN B 1 50 ? -3.566 23.75 -16.125 1 54.41 50 GLN B O 1
ATOM 3743 N N . ALA B 1 51 ? -3.016 22.438 -14.57 1 74.81 51 ALA B N 1
ATOM 3744 C CA . ALA B 1 51 ? -2.371 22.188 -15.859 1 74.81 51 ALA B CA 1
ATOM 3745 C C . ALA B 1 51 ? -1.311 21.109 -15.75 1 74.81 51 ALA B C 1
ATOM 3747 O O . ALA B 1 51 ? -1.295 20.156 -16.547 1 74.81 51 ALA B O 1
ATOM 3748 N N . ALA B 1 52 ? -0.864 20.969 -14.422 1 85.44 52 ALA B N 1
ATOM 3749 C CA . ALA B 1 52 ? 0.343 20.156 -14.477 1 85.44 52 ALA B CA 1
ATOM 3750 C C . ALA B 1 52 ? 0.005 18.672 -14.344 1 85.44 52 ALA B C 1
ATOM 3752 O O . ALA B 1 52 ? 0.439 17.844 -15.156 1 85.44 52 ALA B O 1
ATOM 3753 N N . VAL B 1 53 ? -0.873 18.234 -13.352 1 88.06 53 VAL B N 1
ATOM 3754 C CA . VAL B 1 53 ? -1.247 16.844 -13.102 1 88.06 53 VAL B CA 1
ATOM 3755 C C . VAL B 1 53 ? -2.061 16.312 -14.281 1 88.06 53 VAL B C 1
ATOM 3757 O O . VAL B 1 53 ? -1.845 15.188 -14.742 1 88.06 53 VAL B O 1
ATOM 3760 N N . ARG B 1 54 ? -2.953 17.156 -14.75 1 85 54 ARG B N 1
ATOM 3761 C CA . ARG B 1 54 ? -3.779 16.75 -15.883 1 85 54 ARG B CA 1
ATOM 3762 C C . ARG B 1 54 ? -2.918 16.438 -17.109 1 85 54 ARG B C 1
ATOM 3764 O O . ARG B 1 54 ? -3.139 15.445 -17.797 1 85 54 ARG B O 1
ATOM 3771 N N . LEU B 1 55 ? -1.995 17.359 -17.375 1 86.69 55 LEU B N 1
ATOM 3772 C CA . LEU B 1 55 ? -1.116 17.172 -18.531 1 86.69 55 LEU B CA 1
ATOM 3773 C C . LEU B 1 55 ? -0.275 15.906 -18.359 1 86.69 55 LEU B C 1
ATOM 3775 O O . LEU B 1 55 ? -0.104 15.141 -19.312 1 86.69 55 LEU B O 1
ATOM 3779 N N . ALA B 1 56 ? 0.208 15.648 -17.156 1 88.5 56 ALA B N 1
ATOM 3780 C CA . ALA B 1 56 ? 0.979 14.438 -16.891 1 88.5 56 ALA B CA 1
ATOM 3781 C C . ALA B 1 56 ? 0.133 13.188 -17.109 1 88.5 56 ALA B C 1
ATOM 3783 O O . ALA B 1 56 ? 0.594 12.211 -17.703 1 88.5 56 ALA B O 1
ATOM 3784 N N . LYS B 1 57 ? -1.095 13.188 -16.594 1 87 57 LYS B N 1
ATOM 3785 C CA . LYS B 1 57 ? -2.002 12.055 -16.75 1 87 57 LYS B CA 1
ATOM 3786 C C . LYS B 1 57 ? -2.295 11.766 -18.219 1 87 57 LYS B C 1
ATOM 3788 O O . LYS B 1 57 ? -2.377 10.609 -18.625 1 87 57 LYS B O 1
ATOM 3793 N N . GLN B 1 58 ? -2.5 12.844 -18.969 1 84.31 58 GLN B N 1
ATOM 3794 C CA . GLN B 1 58 ? -2.768 12.688 -20.391 1 84.31 58 GLN B CA 1
ATOM 3795 C C . GLN B 1 58 ? -1.574 12.062 -21.109 1 84.31 58 GLN B C 1
ATOM 3797 O O . GLN B 1 58 ? -1.745 11.188 -21.969 1 84.31 58 GLN B O 1
ATOM 3802 N N . GLN B 1 59 ? -0.395 12.523 -20.766 1 84.56 59 GLN B N 1
ATOM 3803 C CA . GLN B 1 59 ? 0.819 11.945 -21.328 1 84.56 59 GLN B CA 1
ATOM 3804 C C . GLN B 1 59 ? 0.937 10.461 -20.984 1 84.56 59 GLN B C 1
ATOM 3806 O O . GLN B 1 59 ? 1.282 9.648 -21.828 1 84.56 59 GLN B O 1
ATOM 3811 N N . MET B 1 60 ? 0.564 10.148 -19.828 1 85.75 60 MET B N 1
ATOM 3812 C CA . MET B 1 60 ? 0.696 8.781 -19.344 1 85.75 60 MET B CA 1
ATOM 3813 C C . MET B 1 60 ? -0.366 7.879 -19.969 1 85.75 60 MET B C 1
ATOM 3815 O O . MET B 1 60 ? -0.096 6.715 -20.266 1 85.75 60 MET B O 1
ATOM 3819 N N . ALA B 1 61 ? -1.524 8.406 -20.094 1 80.75 61 ALA B N 1
ATOM 3820 C CA . ALA B 1 61 ? -2.602 7.625 -20.688 1 80.75 61 ALA B CA 1
ATOM 3821 C C . ALA B 1 61 ? -2.293 7.281 -22.141 1 80.75 61 ALA B C 1
ATOM 3823 O O . ALA B 1 61 ? -2.773 6.273 -22.656 1 80.75 61 ALA B O 1
ATOM 3824 N N . ALA B 1 62 ? -1.494 8.141 -22.766 1 78.81 62 ALA B N 1
ATOM 3825 C CA . ALA B 1 62 ? -1.123 7.93 -24.156 1 78.81 62 ALA B CA 1
ATOM 3826 C C . ALA B 1 62 ? -0.044 6.859 -24.281 1 78.81 62 ALA B C 1
ATOM 3828 O O . ALA B 1 62 ? 0.169 6.305 -25.359 1 78.81 62 ALA B O 1
ATOM 3829 N N . ASP B 1 63 ? 0.599 6.57 -23.125 1 78.06 63 ASP B N 1
ATOM 3830 C CA . ASP B 1 63 ? 1.601 5.508 -23.094 1 78.06 63 ASP B CA 1
ATOM 3831 C C . ASP B 1 63 ? 0.953 4.148 -22.844 1 78.06 63 ASP B C 1
ATOM 3833 O O . ASP B 1 63 ? 0.573 3.828 -21.719 1 78.06 63 ASP B O 1
ATOM 3837 N N . GLU B 1 64 ? 0.951 3.316 -23.828 1 68.19 64 GLU B N 1
ATOM 3838 C CA . GLU B 1 64 ? 0.246 2.039 -23.781 1 68.19 64 GLU B CA 1
ATOM 3839 C C . GLU B 1 64 ? 0.939 1.055 -22.844 1 68.19 64 GLU B C 1
ATOM 3841 O O . GLU B 1 64 ? 0.323 0.095 -22.391 1 68.19 64 GLU B O 1
ATOM 3846 N N . ARG B 1 65 ? 2.09 1.236 -22.406 1 68.5 65 ARG B N 1
ATOM 3847 C CA . ARG B 1 65 ? 2.855 0.227 -21.688 1 68.5 65 ARG B CA 1
ATOM 3848 C C . ARG B 1 65 ? 3.088 0.651 -20.234 1 68.5 65 ARG B C 1
ATOM 3850 O O . ARG B 1 65 ? 3.781 -0.039 -19.484 1 68.5 65 ARG B O 1
ATOM 3857 N N . GLU B 1 66 ? 2.514 1.736 -19.797 1 73.75 66 GLU B N 1
ATOM 3858 C CA . GLU B 1 66 ? 2.824 2.363 -18.516 1 73.75 66 GLU B CA 1
ATOM 3859 C C . GLU B 1 66 ? 2.688 1.367 -17.359 1 73.75 66 GLU B C 1
ATOM 3861 O O . GLU B 1 66 ? 3.523 1.336 -16.469 1 73.75 66 GLU B O 1
ATOM 3866 N N . LEU B 1 67 ? 1.666 0.504 -17.422 1 72.12 67 LEU B N 1
ATOM 3867 C CA . LEU B 1 67 ? 1.332 -0.291 -16.234 1 72.12 67 LEU B CA 1
ATOM 3868 C C . LEU B 1 67 ? 1.693 -1.757 -16.453 1 72.12 67 LEU B C 1
ATOM 3870 O O . LEU B 1 67 ? 1.437 -2.598 -15.586 1 72.12 67 LEU B O 1
ATOM 3874 N N . GLU B 1 68 ? 2.465 -2.072 -17.375 1 75.81 68 GLU B N 1
ATOM 3875 C CA . GLU B 1 68 ? 2.531 -3.457 -17.844 1 75.81 68 GLU B CA 1
ATOM 3876 C C . GLU B 1 68 ? 3.734 -4.18 -17.234 1 75.81 68 GLU B C 1
ATOM 3878 O O . GLU B 1 68 ? 3.945 -5.367 -17.5 1 75.81 68 GLU B O 1
ATOM 3883 N N . GLU B 1 69 ? 4.434 -3.465 -16.406 1 82.69 69 GLU B N 1
ATOM 3884 C CA . GLU B 1 69 ? 5.582 -4.098 -15.773 1 82.69 69 GLU B CA 1
ATOM 3885 C C . GLU B 1 69 ? 5.68 -3.707 -14.297 1 82.69 69 GLU B C 1
ATOM 3887 O O . GLU B 1 69 ? 5.43 -2.555 -13.938 1 82.69 69 GLU B O 1
ATOM 3892 N N . TYR B 1 70 ? 6.098 -4.715 -13.578 1 86.5 70 TYR B N 1
ATOM 3893 C CA . TYR B 1 70 ? 6.371 -4.406 -12.18 1 86.5 70 TYR B CA 1
ATOM 3894 C C . TYR B 1 70 ? 7.469 -3.354 -12.062 1 86.5 70 TYR B C 1
ATOM 3896 O O . TYR B 1 70 ? 8.406 -3.336 -12.859 1 86.5 70 TYR B O 1
ATOM 3904 N N . LEU B 1 71 ? 7.379 -2.504 -11.062 1 89 71 LEU B N 1
ATOM 3905 C CA . LEU B 1 71 ? 8.555 -1.746 -10.641 1 89 71 LEU B CA 1
ATOM 3906 C C . LEU B 1 71 ? 9.57 -2.652 -9.953 1 89 71 LEU B C 1
ATOM 3908 O O . LEU B 1 71 ? 9.203 -3.682 -9.383 1 89 71 LEU B O 1
ATOM 3912 N N . PRO B 1 72 ? 10.82 -2.271 -10.102 1 88 72 PRO B N 1
ATOM 3913 C CA . PRO B 1 72 ? 11.773 -2.951 -9.219 1 88 72 PRO B CA 1
ATOM 3914 C C . PRO B 1 72 ? 11.383 -2.861 -7.75 1 88 72 PRO B C 1
ATOM 3916 O O . PRO B 1 72 ? 10.57 -2.012 -7.371 1 88 72 PRO B O 1
ATOM 3919 N N . LEU B 1 73 ? 11.938 -3.781 -6.941 1 89.31 73 LEU B N 1
ATOM 3920 C CA . LEU B 1 73 ? 11.594 -3.797 -5.527 1 89.31 73 LEU B CA 1
ATOM 3921 C C . LEU B 1 73 ? 11.953 -2.473 -4.863 1 89.31 73 LEU B C 1
ATOM 3923 O O . LEU B 1 73 ? 11.336 -2.084 -3.867 1 89.31 73 LEU B O 1
ATOM 3927 N N . GLU B 1 74 ? 12.945 -1.74 -5.441 1 91.44 74 GLU B N 1
ATOM 3928 C CA . GLU B 1 74 ? 13.359 -0.436 -4.934 1 91.44 74 GLU B CA 1
ATOM 3929 C C . GLU B 1 74 ? 12.336 0.643 -5.285 1 91.44 74 GLU B C 1
ATOM 3931 O O . GLU B 1 74 ? 12.398 1.755 -4.758 1 91.44 74 GLU B O 1
ATOM 3936 N N . GLY B 1 75 ? 11.375 0.255 -6.09 1 91.94 75 GLY B N 1
ATOM 3937 C CA . GLY B 1 75 ? 10.375 1.219 -6.527 1 91.94 75 GLY B CA 1
ATOM 3938 C C . GLY B 1 75 ? 10.859 2.102 -7.664 1 91.94 75 GLY B C 1
ATOM 3939 O O . GLY B 1 75 ? 11.656 1.671 -8.5 1 91.94 75 GLY B O 1
ATOM 3940 N N . HIS B 1 76 ? 10.281 3.262 -7.832 1 95.19 76 HIS B N 1
ATOM 3941 C CA . HIS B 1 76 ? 10.641 4.258 -8.836 1 95.19 76 HIS B CA 1
ATOM 3942 C C . HIS B 1 76 ? 11.859 5.062 -8.406 1 95.19 76 HIS B C 1
ATOM 3944 O O . HIS B 1 76 ? 11.734 6.109 -7.77 1 95.19 76 HIS B O 1
ATOM 3950 N N . GLU B 1 77 ? 12.992 4.621 -8.805 1 93.75 77 GLU B N 1
ATOM 3951 C CA . GLU B 1 77 ? 14.258 5.18 -8.328 1 93.75 77 GLU B CA 1
ATOM 3952 C C . GLU B 1 77 ? 14.383 6.652 -8.703 1 93.75 77 GLU B C 1
ATOM 3954 O O . GLU B 1 77 ? 14.82 7.469 -7.891 1 93.75 77 GLU B O 1
ATOM 3959 N N . LYS B 1 78 ? 14.023 6.992 -9.922 1 96.06 78 LYS B N 1
ATOM 3960 C CA . LYS B 1 78 ? 14.141 8.375 -10.359 1 96.06 78 LYS B CA 1
ATOM 3961 C C . LYS B 1 78 ? 13.211 9.289 -9.57 1 96.06 78 LYS B C 1
ATOM 3963 O O . LYS B 1 78 ? 13.57 10.422 -9.25 1 96.06 78 LYS B O 1
ATOM 3968 N N . PHE B 1 79 ? 12.039 8.781 -9.273 1 96.75 79 PHE B N 1
ATOM 3969 C CA . PHE B 1 79 ? 11.109 9.516 -8.422 1 96.75 79 PHE B CA 1
ATOM 3970 C C . PHE B 1 79 ? 11.711 9.766 -7.047 1 96.75 79 PHE B C 1
ATOM 3972 O O . PHE B 1 79 ? 11.68 10.891 -6.539 1 96.75 79 PHE B O 1
ATOM 3979 N N . ALA B 1 80 ? 12.289 8.75 -6.438 1 97.06 80 ALA B N 1
ATOM 3980 C CA . ALA B 1 80 ? 12.898 8.867 -5.113 1 97.06 80 ALA B CA 1
ATOM 3981 C C . ALA B 1 80 ? 14.055 9.867 -5.125 1 97.06 80 ALA B C 1
ATOM 3983 O O . ALA B 1 80 ? 14.234 10.625 -4.168 1 97.06 80 ALA B O 1
ATOM 3984 N N . GLN B 1 81 ? 14.789 9.891 -6.207 1 96.06 81 GLN B N 1
ATOM 3985 C CA . GLN B 1 81 ? 15.922 10.797 -6.32 1 96.06 81 GLN B CA 1
ATOM 3986 C C . GLN B 1 81 ? 15.461 12.242 -6.461 1 96.06 81 GLN B C 1
ATOM 3988 O O . GLN B 1 81 ? 16.031 13.148 -5.848 1 96.06 81 GLN B O 1
ATOM 3993 N N . GLU B 1 82 ? 14.43 12.438 -7.305 1 96.88 82 GLU B N 1
ATOM 3994 C CA . GLU B 1 82 ? 13.867 13.773 -7.43 1 96.88 82 GLU B CA 1
ATOM 3995 C C . GLU B 1 82 ? 13.328 14.273 -6.09 1 96.88 82 GLU B C 1
ATOM 3997 O O . GLU B 1 82 ? 13.492 15.445 -5.746 1 96.88 82 GLU B O 1
ATOM 4002 N N . ALA B 1 83 ? 12.688 13.383 -5.387 1 97.06 83 ALA B N 1
ATOM 4003 C CA . ALA B 1 83 ? 12.156 13.719 -4.074 1 97.06 83 ALA B CA 1
ATOM 4004 C C . ALA B 1 83 ? 13.273 14.102 -3.105 1 97.06 83 ALA B C 1
ATOM 4006 O O . ALA B 1 83 ? 13.148 15.07 -2.354 1 97.06 83 ALA B O 1
ATOM 4007 N N . ARG B 1 84 ? 14.344 13.312 -3.119 1 96.56 84 ARG B N 1
ATOM 4008 C CA . ARG B 1 84 ? 15.516 13.586 -2.287 1 96.56 84 ARG B CA 1
ATOM 4009 C C . ARG B 1 84 ? 16.078 14.977 -2.574 1 96.56 84 ARG B C 1
ATOM 4011 O O . ARG B 1 84 ? 16.297 15.766 -1.65 1 96.56 84 ARG B O 1
ATOM 4018 N N . ASP B 1 85 ? 16.219 15.281 -3.838 1 94.62 85 ASP B N 1
ATOM 4019 C CA . ASP B 1 85 ? 16.828 16.547 -4.238 1 94.62 85 ASP B CA 1
ATOM 4020 C C . ASP B 1 85 ? 15.938 17.734 -3.887 1 94.62 85 ASP B C 1
ATOM 4022 O O . ASP B 1 85 ? 16.438 18.812 -3.537 1 94.62 85 ASP B O 1
ATOM 4026 N N . LEU B 1 86 ? 14.688 17.531 -3.988 1 94.06 86 LEU B N 1
ATOM 4027 C CA . LEU B 1 86 ? 13.734 18.578 -3.625 1 94.06 86 LEU B CA 1
ATOM 4028 C C . LEU B 1 86 ? 13.875 18.938 -2.152 1 94.06 86 LEU B C 1
ATOM 4030 O O . LEU B 1 86 ? 13.695 20.109 -1.782 1 94.06 86 LEU B O 1
ATOM 4034 N N . LEU B 1 87 ? 14.227 18 -1.34 1 93.81 87 LEU B N 1
ATOM 4035 C CA . LEU B 1 87 ? 14.273 18.188 0.106 1 93.81 87 LEU B CA 1
ATOM 4036 C C . LEU B 1 87 ? 15.641 18.703 0.542 1 93.81 87 LEU B C 1
ATOM 4038 O O . LEU B 1 87 ? 15.734 19.625 1.356 1 93.81 87 LEU B O 1
ATOM 4042 N N . PHE B 1 88 ? 16.688 18.094 0.025 1 93.38 88 PHE B N 1
ATOM 4043 C CA . PHE B 1 88 ? 18 18.234 0.667 1 93.38 88 PHE B CA 1
ATOM 4044 C C . PHE B 1 88 ? 18.891 19.172 -0.123 1 93.38 88 PHE B C 1
ATOM 4046 O O . PHE B 1 88 ? 19.891 19.688 0.403 1 93.38 88 PHE B O 1
ATOM 4053 N N . LEU B 1 89 ? 18.547 19.375 -1.432 1 86.56 89 LEU B N 1
ATOM 4054 C CA . LEU B 1 89 ? 19.422 20.219 -2.242 1 86.56 89 LEU B CA 1
ATOM 4055 C C . LEU B 1 89 ? 19.281 21.688 -1.848 1 86.56 89 LEU B C 1
ATOM 4057 O O . LEU B 1 89 ? 18.188 22.25 -1.933 1 86.56 89 LEU B O 1
ATOM 4061 N N . GLY B 1 90 ? 20.25 22.219 -1.189 1 73.62 90 GLY B N 1
ATOM 4062 C CA . GLY B 1 90 ? 20.297 23.625 -0.82 1 73.62 90 GLY B CA 1
ATOM 4063 C C . GLY B 1 90 ? 20.891 24.5 -1.905 1 73.62 90 GLY B C 1
ATOM 4064 O O . GLY B 1 90 ? 21.188 24.031 -3.004 1 73.62 90 GLY B O 1
ATOM 4065 N N . GLU B 1 91 ? 20.672 25.781 -1.769 1 64 91 GLU B N 1
ATOM 4066 C CA . GLU B 1 91 ? 21.203 26.766 -2.705 1 64 91 GLU B CA 1
ATOM 4067 C C . GLU B 1 91 ? 22.719 26.609 -2.869 1 64 91 GLU B C 1
ATOM 4069 O O . GLU B 1 91 ? 23.281 26.984 -3.896 1 64 91 GLU B O 1
ATOM 4074 N N . ASP B 1 92 ? 23.234 25.969 -1.923 1 60.25 92 ASP B N 1
ATOM 4075 C CA . ASP B 1 92 ? 24.688 26 -1.933 1 60.25 92 ASP B CA 1
ATOM 4076 C C . ASP B 1 92 ? 25.266 24.797 -2.691 1 60.25 92 ASP B C 1
ATOM 4078 O O . ASP B 1 92 ? 24.531 23.844 -2.99 1 60.25 92 ASP B O 1
ATOM 4082 N N . ASN B 1 93 ? 26.641 24.594 -3.041 1 62.03 93 ASN B N 1
ATOM 4083 C CA . ASN B 1 93 ? 27.703 23.875 -3.742 1 62.03 93 ASN B CA 1
ATOM 4084 C C . ASN B 1 93 ? 27.266 22.453 -4.102 1 62.03 93 ASN B C 1
ATOM 4086 O O . ASN B 1 93 ? 27.062 21.625 -3.217 1 62.03 93 ASN B O 1
ATOM 4090 N N . LYS B 1 94 ? 26.922 22.188 -5.23 1 71.12 94 LYS B N 1
ATOM 4091 C CA . LYS B 1 94 ? 26.609 20.906 -5.84 1 71.12 94 LYS B CA 1
ATOM 4092 C C . LYS B 1 94 ? 27.578 19.812 -5.371 1 71.12 94 LYS B C 1
ATOM 4094 O O . LYS B 1 94 ? 27.172 18.672 -5.164 1 71.12 94 LYS B O 1
ATOM 4099 N N . ASP B 1 95 ? 28.812 20.234 -5.18 1 75.56 95 ASP B N 1
ATOM 4100 C CA . ASP B 1 95 ? 29.797 19.234 -4.781 1 75.56 95 ASP B CA 1
ATOM 4101 C C . ASP B 1 95 ? 29.547 18.75 -3.357 1 75.56 95 ASP B C 1
ATOM 4103 O O . ASP B 1 95 ? 29.625 17.547 -3.084 1 75.56 95 ASP B O 1
ATOM 4107 N N . ARG B 1 96 ? 29.234 19.641 -2.572 1 79.88 96 ARG B N 1
ATOM 4108 C CA . ARG B 1 96 ? 28.938 19.281 -1.189 1 79.88 96 ARG B CA 1
ATOM 4109 C C . ARG B 1 96 ? 27.656 18.453 -1.103 1 79.88 96 ARG B C 1
ATOM 4111 O O . ARG B 1 96 ? 27.547 17.547 -0.278 1 79.88 96 ARG B O 1
ATOM 4118 N N . TYR B 1 97 ? 26.781 18.703 -2.043 1 87.25 97 TYR B N 1
ATOM 4119 C CA . TYR B 1 97 ? 25.531 17.969 -2.025 1 87.25 97 TYR B CA 1
ATOM 4120 C C . TYR B 1 97 ? 25.75 16.516 -2.43 1 87.25 97 TYR B C 1
ATOM 4122 O O . TYR B 1 97 ? 25.125 15.609 -1.867 1 87.25 97 TYR B O 1
ATOM 4130 N N . ALA B 1 98 ? 26.688 16.312 -3.348 1 86.44 98 ALA B N 1
ATOM 4131 C CA . ALA B 1 98 ? 26.984 14.938 -3.764 1 86.44 98 ALA B CA 1
ATOM 4132 C C . ALA B 1 98 ? 27.5 14.109 -2.592 1 86.44 98 ALA B C 1
ATOM 4134 O O . ALA B 1 98 ? 27.156 12.938 -2.453 1 86.44 98 ALA B O 1
ATOM 4135 N N . GLU B 1 99 ? 28.281 14.758 -1.832 1 86.25 99 GLU B N 1
ATOM 4136 C CA . GLU B 1 99 ? 28.812 14.086 -0.648 1 86.25 99 GLU B CA 1
ATOM 4137 C C . GLU B 1 99 ? 27.703 13.805 0.364 1 86.25 99 GLU B C 1
ATOM 4139 O O . GLU B 1 99 ? 27.672 12.727 0.964 1 86.25 99 GLU B O 1
ATOM 4144 N N . LEU B 1 100 ? 26.844 14.758 0.496 1 87.56 100 LEU B N 1
ATOM 4145 C CA . LEU B 1 100 ? 25.734 14.602 1.435 1 87.56 100 LEU B CA 1
ATOM 4146 C C . LEU B 1 100 ? 24.812 13.477 0.988 1 87.56 100 LEU B C 1
ATOM 4148 O O . LEU B 1 100 ? 24.266 12.75 1.821 1 87.56 100 LEU B O 1
ATOM 4152 N N . CYS B 1 101 ? 24.672 13.273 -0.284 1 90.19 101 CYS B N 1
ATOM 4153 C CA . CYS B 1 101 ? 23.781 12.273 -0.854 1 90.19 101 CYS B CA 1
ATOM 4154 C C . CYS B 1 101 ? 24.25 10.867 -0.51 1 90.19 101 CYS B C 1
ATOM 4156 O O . CYS B 1 101 ? 23.453 9.93 -0.449 1 90.19 101 CYS B O 1
ATOM 4158 N N . GLU B 1 102 ? 25.531 10.75 -0.238 1 92.81 102 GLU B N 1
ATOM 4159 C CA . GLU B 1 102 ? 26.078 9.438 0.104 1 92.81 102 GLU B CA 1
ATOM 4160 C C . GLU B 1 102 ? 25.531 8.945 1.443 1 92.81 102 GLU B C 1
ATOM 4162 O O . GLU B 1 102 ? 25.547 7.75 1.724 1 92.81 102 GLU B O 1
ATOM 4167 N N . ARG B 1 103 ? 25 9.891 2.205 1 95.75 103 ARG B N 1
ATOM 4168 C CA . ARG B 1 103 ? 24.484 9.547 3.525 1 95.75 103 ARG B CA 1
ATOM 4169 C C . ARG B 1 103 ? 22.969 9.367 3.492 1 95.75 103 ARG B C 1
ATOM 4171 O O . ARG B 1 103 ? 22.344 9.156 4.531 1 95.75 103 ARG B O 1
ATOM 4178 N N . ILE B 1 104 ? 22.406 9.445 2.314 1 97.12 104 ILE B N 1
ATOM 4179 C CA . ILE B 1 104 ? 20.953 9.43 2.221 1 97.12 104 ILE B CA 1
ATOM 4180 C C . ILE B 1 104 ? 20.5 8.242 1.38 1 97.12 104 ILE B C 1
ATOM 4182 O O . ILE B 1 104 ? 20.938 8.07 0.24 1 97.12 104 ILE B O 1
ATOM 4186 N N . CYS B 1 105 ? 19.719 7.395 1.934 1 97.19 105 CYS B N 1
ATOM 4187 C CA . CYS B 1 105 ? 19.031 6.324 1.216 1 97.19 105 CYS B CA 1
ATOM 4188 C C . CYS B 1 105 ? 17.547 6.641 1.062 1 97.19 105 CYS B C 1
ATOM 4190 O O . CYS B 1 105 ? 16.812 6.723 2.055 1 97.19 105 CYS B O 1
ATOM 4192 N N . SER B 1 106 ? 17.125 6.883 -0.178 1 97.5 10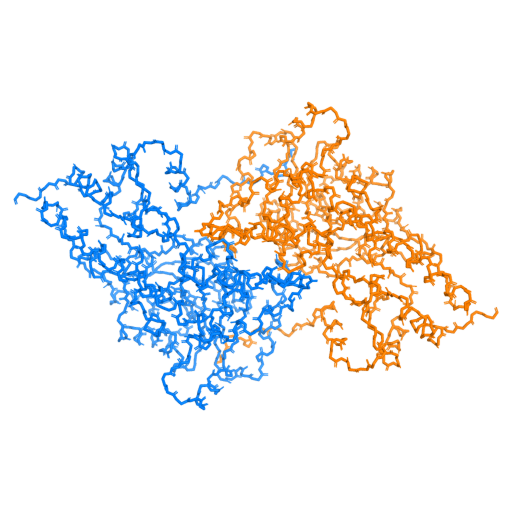6 SER B N 1
ATOM 4193 C CA . SER B 1 106 ? 15.734 7.223 -0.456 1 97.5 106 SER B CA 1
ATOM 4194 C C . SER B 1 106 ? 14.977 6.023 -1.018 1 97.5 106 SER B C 1
ATOM 4196 O O . SER B 1 106 ? 15.414 5.41 -1.993 1 97.5 106 SER B O 1
ATOM 4198 N N . TYR B 1 107 ? 13.883 5.719 -0.4 1 96.56 107 TYR B N 1
ATOM 4199 C CA . TYR B 1 107 ? 13.078 4.559 -0.767 1 96.56 107 TYR B CA 1
ATOM 4200 C C . TYR B 1 107 ? 11.648 4.969 -1.107 1 96.56 107 TYR B C 1
ATOM 4202 O O . TYR B 1 107 ? 10.984 5.637 -0.313 1 96.56 107 TYR B O 1
ATOM 4210 N N . HIS B 1 108 ? 11.195 4.605 -2.322 1 95.5 108 HIS B N 1
ATOM 4211 C CA . HIS B 1 108 ? 9.82 4.844 -2.764 1 95.5 108 HIS B CA 1
ATOM 4212 C C . HIS B 1 108 ? 8.836 3.957 -2.008 1 95.5 108 HIS B C 1
ATOM 4214 O O . HIS B 1 108 ? 8.828 2.736 -2.189 1 95.5 108 HIS B O 1
ATOM 4220 N N . CYS B 1 109 ? 8.039 4.621 -1.2 1 91.62 109 CYS B N 1
ATOM 4221 C CA . CYS B 1 109 ? 6.988 3.941 -0.447 1 91.62 109 CYS B CA 1
ATOM 4222 C C . CYS B 1 109 ? 5.625 4.156 -1.093 1 91.62 109 CYS B C 1
ATOM 4224 O O . CYS B 1 109 ? 5.52 4.82 -2.123 1 91.62 109 CYS B O 1
ATOM 4226 N N . GLY B 1 110 ? 4.605 3.582 -0.658 1 84.25 110 GLY B N 1
ATOM 4227 C CA . GLY B 1 110 ? 3.256 3.738 -1.18 1 84.25 110 GLY B CA 1
ATOM 4228 C C . GLY B 1 110 ? 2.617 5.059 -0.798 1 84.25 110 GLY B C 1
ATOM 4229 O O . GLY B 1 110 ? 1.819 5.613 -1.559 1 84.25 110 GLY B O 1
ATOM 4230 N N . SER B 1 111 ? 2.801 5.562 0.428 1 90.12 111 SER B N 1
ATOM 4231 C CA . SER B 1 111 ? 2.301 6.82 0.977 1 90.12 111 SER B CA 1
ATOM 4232 C C . SER B 1 111 ? 3.232 7.363 2.055 1 90.12 111 SER B C 1
ATOM 4234 O O . SER B 1 111 ? 4.188 6.691 2.451 1 90.12 111 SER B O 1
ATOM 4236 N N . CYS B 1 112 ? 2.938 8.617 2.396 1 93.94 112 CYS B N 1
ATOM 4237 C CA . CYS B 1 112 ? 3.713 9.148 3.51 1 93.94 112 CYS B CA 1
ATOM 4238 C C . CYS B 1 112 ? 3.465 8.352 4.781 1 93.94 112 CYS B C 1
ATOM 4240 O O . CYS B 1 112 ? 4.383 8.148 5.582 1 93.94 112 CYS B O 1
ATOM 4242 N N . ILE B 1 113 ? 2.252 7.91 4.973 1 93.81 113 ILE B N 1
ATOM 4243 C CA . ILE B 1 113 ? 1.935 7.062 6.117 1 93.81 113 ILE B CA 1
ATOM 4244 C C . ILE B 1 113 ? 2.754 5.777 6.047 1 93.81 113 ILE B C 1
ATOM 4246 O O . ILE B 1 113 ? 3.316 5.336 7.051 1 93.81 113 ILE B O 1
ATOM 4250 N N . ASN B 1 114 ? 2.773 5.207 4.887 1 93.88 114 ASN B N 1
ATOM 4251 C CA . ASN B 1 114 ? 3.584 4.008 4.711 1 93.88 114 ASN B CA 1
ATOM 4252 C C . ASN B 1 114 ? 5.062 4.289 4.965 1 93.88 114 ASN B C 1
ATOM 4254 O O . ASN B 1 114 ? 5.777 3.436 5.496 1 93.88 114 ASN B O 1
ATOM 4258 N N . ALA B 1 115 ? 5.543 5.453 4.551 1 96.62 115 ALA B N 1
ATOM 4259 C CA . ALA B 1 115 ? 6.93 5.84 4.809 1 96.62 115 ALA B CA 1
ATOM 4260 C C . ALA B 1 115 ? 7.199 5.934 6.309 1 96.62 115 ALA B C 1
ATOM 4262 O O . ALA B 1 115 ? 8.203 5.41 6.801 1 96.62 115 ALA B O 1
ATOM 4263 N N . LEU B 1 116 ? 6.281 6.602 7.027 1 98 116 LEU B N 1
ATOM 4264 C CA . LEU B 1 116 ? 6.395 6.707 8.477 1 98 116 LEU B CA 1
ATOM 4265 C C . LEU B 1 116 ? 6.402 5.328 9.125 1 98 116 LEU B C 1
ATOM 4267 O O . LEU B 1 116 ? 7.285 5.02 9.93 1 98 116 LEU B O 1
ATOM 4271 N N . TYR B 1 117 ? 5.496 4.531 8.711 1 96.44 117 TYR B N 1
ATOM 4272 C CA . TYR B 1 117 ? 5.363 3.195 9.281 1 96.44 117 TYR B CA 1
ATOM 4273 C C . TYR B 1 117 ? 6.586 2.344 8.961 1 96.44 117 TYR B C 1
ATOM 4275 O O . TYR B 1 117 ? 7.074 1.606 9.82 1 96.44 117 TYR B O 1
ATOM 4283 N N . SER B 1 118 ? 7.074 2.42 7.746 1 95.81 118 SER B N 1
ATOM 4284 C CA . SER B 1 118 ? 8.258 1.666 7.34 1 95.81 118 SER B CA 1
ATOM 4285 C C . SER B 1 118 ? 9.469 2.053 8.18 1 95.81 118 SER B C 1
ATOM 4287 O O . SER B 1 118 ? 10.258 1.192 8.57 1 95.81 118 SER B O 1
ATOM 4289 N N . ALA B 1 119 ? 9.633 3.34 8.406 1 97.88 119 ALA B N 1
ATOM 4290 C CA . ALA B 1 119 ? 10.727 3.797 9.258 1 97.88 119 ALA B CA 1
ATOM 4291 C C . ALA B 1 119 ? 10.609 3.217 10.664 1 97.88 119 ALA B C 1
ATOM 4293 O O . ALA B 1 119 ? 11.594 2.748 11.242 1 97.88 119 ALA B O 1
ATOM 4294 N N . MET B 1 120 ? 9.398 3.244 11.211 1 97.75 120 MET B N 1
ATOM 4295 C CA . MET B 1 120 ? 9.141 2.748 12.562 1 97.75 120 MET B CA 1
ATOM 4296 C C . MET B 1 120 ? 9.438 1.255 12.656 1 97.75 120 MET B C 1
ATOM 4298 O O . MET B 1 120 ? 10.109 0.811 13.594 1 97.75 120 MET B O 1
ATOM 4302 N N . VAL B 1 121 ? 8.992 0.51 11.664 1 95.19 121 VAL B N 1
ATOM 4303 C CA . VAL B 1 121 ? 9.156 -0.939 11.672 1 95.19 121 VAL B CA 1
ATOM 4304 C C . VAL B 1 121 ? 10.633 -1.292 11.508 1 95.19 121 VAL B C 1
ATOM 4306 O O . VAL B 1 121 ? 11.156 -2.15 12.219 1 95.19 121 VAL B O 1
ATOM 4309 N N . LEU B 1 122 ? 11.258 -0.63 10.547 1 95.88 122 LEU B N 1
ATOM 4310 C CA . LEU B 1 122 ? 12.688 -0.858 10.352 1 95.88 122 LEU B CA 1
ATOM 4311 C C . LEU B 1 122 ? 13.461 -0.623 11.641 1 95.88 122 LEU B C 1
ATOM 4313 O O . LEU B 1 122 ? 14.336 -1.417 12 1 95.88 122 LEU B O 1
ATOM 4317 N N . TYR B 1 123 ? 13.141 0.455 12.297 1 96.94 123 TYR B N 1
ATOM 4318 C CA . TYR B 1 123 ? 13.828 0.839 13.523 1 96.94 123 TYR B CA 1
ATOM 4319 C C . TYR B 1 123 ? 13.5 -0.128 14.656 1 96.94 123 TYR B C 1
ATOM 4321 O O . TYR B 1 123 ? 14.406 -0.666 15.297 1 96.94 123 TYR B O 1
ATOM 4329 N N . ARG B 1 124 ? 12.258 -0.424 14.859 1 94.75 124 ARG B N 1
ATOM 4330 C CA . ARG B 1 124 ? 11.781 -1.234 15.969 1 94.75 124 ARG B CA 1
ATOM 4331 C C . ARG B 1 124 ? 12.289 -2.668 15.859 1 94.75 124 ARG B C 1
ATOM 4333 O O . ARG B 1 124 ? 12.672 -3.273 16.859 1 94.75 124 ARG B O 1
ATOM 4340 N N . GLU B 1 125 ? 12.305 -3.209 14.695 1 90.25 125 GLU B N 1
ATOM 4341 C CA . GLU B 1 125 ? 12.633 -4.617 14.5 1 90.25 125 GLU B CA 1
ATOM 4342 C C . GLU B 1 125 ? 14.141 -4.852 14.578 1 90.25 125 GLU B C 1
ATOM 4344 O O . GLU B 1 125 ? 14.586 -5.961 14.867 1 90.25 125 GLU B O 1
ATOM 4349 N N . ASN B 1 126 ? 14.938 -3.816 14.352 1 91.25 126 ASN B N 1
ATOM 4350 C CA . ASN B 1 126 ? 16.359 -4.066 14.188 1 91.25 126 ASN B CA 1
ATOM 4351 C C . ASN B 1 126 ? 17.188 -3.416 15.297 1 91.25 126 ASN B C 1
ATOM 4353 O O . ASN B 1 126 ? 18.297 -3.842 15.578 1 91.25 126 ASN B O 1
ATOM 4357 N N . MET B 1 127 ? 16.641 -2.404 15.906 1 91.75 127 MET B N 1
ATOM 4358 C CA . MET B 1 127 ? 17.422 -1.639 16.875 1 91.75 127 MET B CA 1
ATOM 4359 C C . MET B 1 127 ? 17.016 -2.002 18.297 1 91.75 127 MET B C 1
ATOM 4361 O O . MET B 1 127 ? 15.875 -1.79 18.703 1 91.75 127 MET B O 1
ATOM 4365 N N . PRO B 1 128 ? 17.922 -2.418 19.094 1 90.19 128 PRO B N 1
ATOM 4366 C CA . PRO B 1 128 ? 17.609 -2.902 20.438 1 90.19 128 PRO B CA 1
ATOM 4367 C C . PRO B 1 128 ? 17.016 -1.813 21.328 1 90.19 128 PRO B C 1
ATOM 4369 O O . PRO B 1 128 ? 16.188 -2.102 22.188 1 90.19 128 PRO B O 1
ATOM 4372 N N . LEU B 1 129 ? 17.391 -0.589 21.141 1 91.44 129 LEU B N 1
ATOM 4373 C CA . LEU B 1 129 ? 16.953 0.478 22.047 1 91.44 129 LEU B CA 1
ATOM 4374 C C . LEU B 1 129 ? 15.641 1.089 21.578 1 91.44 129 LEU B C 1
ATOM 4376 O O . LEU B 1 129 ? 15.094 1.978 22.234 1 91.44 129 LEU B O 1
ATOM 4380 N N . ALA B 1 130 ? 15.195 0.586 20.422 1 92.88 130 ALA B N 1
ATOM 4381 C CA . ALA B 1 130 ? 13.977 1.139 19.844 1 92.88 130 ALA B CA 1
ATOM 4382 C C . ALA B 1 130 ? 12.742 0.647 20.594 1 92.88 130 ALA B C 1
ATOM 4384 O O . ALA B 1 130 ? 12.07 -0.287 20.156 1 92.88 130 ALA B O 1
ATOM 4385 N N . LYS B 1 131 ? 12.344 1.317 21.688 1 95.88 131 LYS B N 1
ATOM 4386 C CA . LYS B 1 131 ? 11.234 0.862 22.516 1 95.88 131 LYS B CA 1
ATOM 4387 C C . LYS B 1 131 ? 10.148 1.925 22.609 1 95.88 131 LYS B C 1
ATOM 4389 O O . LYS B 1 131 ? 8.953 1.603 22.594 1 95.88 131 LYS B O 1
ATOM 4394 N N . LYS B 1 132 ? 10.57 3.18 22.688 1 98.31 132 LYS B N 1
ATOM 4395 C CA . LYS B 1 132 ? 9.617 4.258 22.922 1 98.31 132 LYS B CA 1
ATOM 4396 C C . LYS B 1 132 ? 9.602 5.238 21.75 1 98.31 132 LYS B C 1
ATOM 4398 O O . LYS B 1 132 ? 10.633 5.496 21.125 1 98.31 132 LYS B O 1
ATOM 4403 N N . ALA B 1 133 ? 8.492 5.699 21.391 1 98.69 133 ALA B N 1
ATOM 4404 C CA . ALA B 1 133 ? 8.289 6.773 20.422 1 98.69 133 ALA B CA 1
ATOM 4405 C C . ALA B 1 133 ? 7.469 7.91 21.031 1 98.69 133 ALA B C 1
ATOM 4407 O O . ALA B 1 133 ? 6.539 7.672 21.797 1 98.69 133 ALA B O 1
ATOM 4408 N N . TYR B 1 134 ? 7.816 9.148 20.703 1 98.75 134 TYR B N 1
ATOM 4409 C CA . TYR B 1 134 ? 7.137 10.328 21.219 1 98.75 134 TYR B CA 1
ATOM 4410 C C . TYR B 1 134 ? 6.742 11.273 20.094 1 98.75 134 TYR B C 1
ATOM 4412 O O . TYR B 1 134 ? 7.438 11.359 19.078 1 98.75 134 TYR B O 1
ATOM 4420 N N . ALA B 1 135 ? 5.648 11.914 20.234 1 98.44 135 ALA B N 1
ATOM 4421 C CA . ALA B 1 135 ? 5.211 13.016 19.391 1 98.44 135 ALA B CA 1
ATOM 4422 C C . ALA B 1 135 ? 4.75 14.203 20.234 1 98.44 135 ALA B C 1
ATOM 4424 O O . ALA B 1 135 ? 4.777 14.148 21.453 1 98.44 135 ALA B O 1
ATOM 4425 N N . SER B 1 136 ? 4.422 15.281 19.562 1 97.5 136 SER B N 1
ATOM 4426 C CA . SER B 1 136 ? 3.963 16.484 20.25 1 97.5 136 SER B CA 1
ATOM 4427 C C . SER B 1 136 ? 2.607 16.266 20.906 1 97.5 136 SER B C 1
ATOM 4429 O O . SER B 1 136 ? 1.838 15.398 20.484 1 97.5 136 SER B O 1
ATOM 4431 N N . ASP B 1 137 ? 2.314 17.031 21.906 1 95.44 137 ASP B N 1
ATOM 4432 C CA . ASP B 1 137 ? 0.987 17.125 22.516 1 95.44 137 ASP B CA 1
ATOM 4433 C C . ASP B 1 137 ? 0.35 18.484 22.219 1 95.44 137 ASP B C 1
ATOM 4435 O O . ASP B 1 137 ? 0.774 19.5 22.766 1 95.44 137 ASP B O 1
ATOM 4439 N N . PRO B 1 138 ? -0.598 18.578 21.5 1 91.94 138 PRO B N 1
ATOM 4440 C CA . PRO B 1 138 ? -1.24 17.531 20.703 1 91.94 138 PRO B CA 1
ATOM 4441 C C . PRO B 1 138 ? -0.438 17.172 19.453 1 91.94 138 PRO B C 1
ATOM 4443 O O . PRO B 1 138 ? 0.572 17.812 19.156 1 91.94 138 PRO B O 1
ATOM 4446 N N . CYS B 1 139 ? -0.774 16.047 18.812 1 92.75 139 CYS B N 1
ATOM 4447 C CA . CYS B 1 139 ? -0.17 15.633 17.547 1 92.75 139 CYS B CA 1
ATOM 4448 C C . CYS B 1 139 ? -1.216 15.039 16.609 1 92.75 139 CYS B C 1
ATOM 4450 O O . CYS B 1 139 ? -2.393 14.953 16.969 1 92.75 139 CYS B O 1
ATOM 4452 N N . TYR B 1 140 ? -0.793 14.812 15.406 1 91.19 140 TYR B N 1
ATOM 4453 C CA . TYR B 1 140 ? -1.632 14.109 14.445 1 91.19 140 TYR B CA 1
ATOM 4454 C C . TYR B 1 140 ? -2.191 12.82 15.039 1 91.19 140 TYR B C 1
ATOM 4456 O O . TYR B 1 140 ? -1.437 11.977 15.531 1 91.19 140 TYR B O 1
ATOM 4464 N N . ALA B 1 141 ? -3.432 12.617 14.938 1 86.62 141 ALA B N 1
ATOM 4465 C CA . ALA B 1 141 ? -4.191 11.617 15.688 1 86.62 141 ALA B CA 1
ATOM 4466 C C . ALA B 1 141 ? -3.742 10.211 15.328 1 86.62 141 ALA B C 1
ATOM 4468 O O . ALA B 1 141 ? -3.84 9.289 16.141 1 86.62 141 ALA B O 1
ATOM 4469 N N . ASN B 1 142 ? -3.168 9.977 14.18 1 91.75 142 ASN B N 1
ATOM 4470 C CA . ASN B 1 142 ? -2.844 8.625 13.711 1 91.75 142 ASN B CA 1
ATOM 4471 C C . ASN B 1 142 ? -1.452 8.195 14.172 1 91.75 142 ASN B C 1
ATOM 4473 O O . ASN B 1 142 ? -1.069 7.039 14.008 1 91.75 142 ASN B O 1
ATOM 4477 N N . TYR B 1 143 ? -0.645 9.102 14.758 1 96.25 143 TYR B N 1
ATOM 4478 C CA . TYR B 1 143 ? 0.703 8.75 15.195 1 96.25 143 TYR B CA 1
ATOM 4479 C C . TYR B 1 143 ? 0.67 7.645 16.25 1 96.25 143 TYR B C 1
ATOM 4481 O O . TYR B 1 143 ? 1.449 6.691 16.172 1 96.25 143 TYR B O 1
ATOM 4489 N N . GLU B 1 144 ? -0.222 7.824 17.172 1 95.25 144 GLU B N 1
ATOM 4490 C CA . GLU B 1 144 ? -0.306 6.828 18.234 1 95.25 144 GLU B CA 1
ATOM 4491 C C . GLU B 1 144 ? -0.6 5.441 17.672 1 95.25 144 GLU B C 1
ATOM 4493 O O . GLU B 1 144 ? 0.07 4.469 18.016 1 95.25 144 GLU B O 1
ATOM 4498 N N . ARG B 1 145 ? -1.577 5.375 16.859 1 93 145 ARG B N 1
ATOM 4499 C CA . ARG B 1 145 ? -1.937 4.098 16.25 1 93 145 ARG B CA 1
ATOM 4500 C C . ARG B 1 145 ? -0.76 3.51 15.484 1 93 145 ARG B C 1
ATOM 4502 O O . ARG B 1 145 ? -0.496 2.309 15.57 1 93 145 ARG B O 1
ATOM 4509 N N . MET B 1 146 ? -0.07 4.27 14.711 1 95.62 146 MET B N 1
ATOM 4510 C CA . MET B 1 146 ? 1.092 3.822 13.945 1 95.62 146 MET B CA 1
ATOM 4511 C C . MET B 1 146 ? 2.166 3.262 14.867 1 95.62 146 MET B C 1
ATOM 4513 O O . MET B 1 146 ? 2.713 2.188 14.617 1 95.62 146 MET B O 1
ATOM 4517 N N . CYS B 1 147 ? 2.459 4.012 15.93 1 97.31 147 CYS B N 1
ATOM 4518 C CA . CYS B 1 147 ? 3.502 3.623 16.875 1 97.31 147 CYS B CA 1
ATOM 4519 C C . CYS B 1 147 ? 3.16 2.303 17.547 1 97.31 147 CYS B C 1
ATOM 4521 O O . CYS B 1 147 ? 3.994 1.396 17.609 1 97.31 147 CYS B O 1
ATOM 4523 N N . LEU B 1 148 ? 1.908 2.195 18.016 1 94.25 148 LEU B N 1
ATOM 4524 C CA . LEU B 1 148 ? 1.478 0.978 18.688 1 94.25 148 LEU B CA 1
ATOM 4525 C C . LEU B 1 148 ? 1.511 -0.214 17.75 1 94.25 148 LEU B C 1
ATOM 4527 O O . LEU B 1 148 ? 1.956 -1.301 18.109 1 94.25 148 LEU B O 1
ATOM 4531 N N . THR B 1 149 ? 1.077 0.017 16.578 1 92.31 149 THR B N 1
ATOM 4532 C CA . THR B 1 149 ? 1.073 -1.039 15.562 1 92.31 149 THR B CA 1
ATOM 4533 C C . THR B 1 149 ? 2.498 -1.481 15.242 1 92.31 149 THR B C 1
ATOM 4535 O O . THR B 1 149 ? 2.746 -2.666 15.008 1 92.31 149 THR B O 1
ATOM 4538 N N . ALA B 1 150 ? 3.432 -0.577 15.219 1 94.44 150 ALA B N 1
ATOM 4539 C CA . ALA B 1 150 ? 4.832 -0.88 14.922 1 94.44 150 ALA B CA 1
ATOM 4540 C C . ALA B 1 150 ? 5.52 -1.515 16.125 1 94.44 150 ALA B C 1
ATOM 4542 O O . ALA B 1 150 ? 6.656 -1.985 16.016 1 94.44 150 ALA B O 1
ATOM 4543 N N . GLY B 1 151 ? 4.879 -1.449 17.344 1 93.75 151 GLY B N 1
ATOM 4544 C CA . GLY B 1 151 ? 5.406 -2.131 18.516 1 93.75 151 GLY B CA 1
ATOM 4545 C C . GLY B 1 151 ? 6.059 -1.189 19.5 1 93.75 151 GLY B C 1
ATOM 4546 O O . GLY B 1 151 ? 6.746 -1.632 20.422 1 93.75 151 GLY B O 1
ATOM 4547 N N . PHE B 1 152 ? 5.867 0.103 19.359 1 97.5 152 PHE B N 1
ATOM 4548 C CA . PHE B 1 152 ? 6.438 1.077 20.281 1 97.5 152 PHE B CA 1
ATOM 4549 C C . PHE B 1 152 ? 5.496 1.333 21.438 1 97.5 152 PHE B C 1
ATOM 4551 O O . PHE B 1 152 ? 4.277 1.206 21.312 1 97.5 152 PHE B O 1
ATOM 4558 N N . GLU B 1 153 ? 6.086 1.618 22.547 1 97.88 153 GLU B N 1
ATOM 4559 C CA . GLU B 1 153 ? 5.355 2.412 23.531 1 97.88 153 GLU B CA 1
ATOM 4560 C C . GLU B 1 153 ? 5.258 3.871 23.109 1 97.88 153 GLU B C 1
ATOM 4562 O O . GLU B 1 153 ? 6.242 4.461 22.656 1 97.88 153 GLU B O 1
ATOM 4567 N N . PHE B 1 154 ? 4.105 4.41 23.25 1 97.94 154 PHE B N 1
ATOM 4568 C CA . PHE B 1 154 ? 3.889 5.75 22.719 1 97.94 154 PHE B CA 1
ATOM 4569 C C . PHE B 1 154 ? 3.725 6.762 23.844 1 97.94 154 PHE B C 1
ATOM 4571 O O . PHE B 1 154 ? 3.068 6.48 24.844 1 97.94 154 PHE B O 1
ATOM 4578 N N . GLY B 1 155 ? 4.359 7.891 23.734 1 98.06 155 GLY B N 1
ATOM 4579 C CA . GLY B 1 155 ? 4.199 9.039 24.609 1 98.06 155 GLY B CA 1
ATOM 4580 C C . GLY B 1 155 ? 4.156 10.359 23.859 1 98.06 155 GLY B C 1
ATOM 4581 O O . GLY B 1 155 ? 4.258 10.391 22.641 1 98.06 155 GLY B O 1
ATOM 4582 N N . MET B 1 156 ? 3.971 11.422 24.578 1 97.62 156 MET B N 1
ATOM 4583 C CA . MET B 1 156 ? 3.926 12.75 23.984 1 97.62 156 MET B CA 1
ATOM 4584 C C . MET B 1 156 ? 4.777 13.734 24.766 1 97.62 156 MET B C 1
ATOM 4586 O O . MET B 1 156 ? 4.961 13.57 25.984 1 97.62 156 MET B O 1
ATOM 4590 N N . HIS B 1 157 ? 5.336 14.664 24.141 1 97.75 157 HIS B N 1
ATOM 4591 C CA . HIS B 1 157 ? 6.02 15.781 24.797 1 97.75 157 HIS B CA 1
ATOM 4592 C C . HIS B 1 157 ? 5.215 17.078 24.656 1 97.75 157 HIS B C 1
ATOM 4594 O O . HIS B 1 157 ? 4.449 17.234 23.719 1 97.75 157 HIS B O 1
ATOM 4600 N N . PRO B 1 158 ? 5.457 18.031 25.609 1 97.06 158 PRO B N 1
ATOM 4601 C CA . PRO B 1 158 ? 4.754 19.312 25.516 1 97.06 158 PRO B CA 1
ATOM 4602 C C . PRO B 1 158 ? 5.086 20.078 24.234 1 97.06 158 PRO B C 1
ATOM 4604 O O . PRO B 1 158 ? 6.238 20.094 23.797 1 97.06 158 PRO B O 1
ATOM 4607 N N . TYR B 1 159 ? 4.086 20.656 23.625 1 95.94 159 TYR B N 1
ATOM 4608 C CA . TYR B 1 159 ? 4.285 21.453 22.406 1 95.94 159 TYR B CA 1
ATOM 4609 C C . TYR B 1 159 ? 3.404 22.688 22.422 1 95.94 159 TYR B C 1
ATOM 4611 O O . TYR B 1 159 ? 3.865 23.781 22.109 1 95.94 159 TYR B O 1
ATOM 4619 N N . PHE B 1 160 ? 2.141 22.5 22.766 1 91 160 PHE B N 1
ATOM 4620 C CA . PHE B 1 160 ? 1.134 23.547 22.672 1 91 160 PHE B CA 1
ATOM 4621 C C . PHE B 1 160 ? 0.172 23.5 23.844 1 91 160 PHE B C 1
ATOM 4623 O O . PHE B 1 160 ? -0.342 22.422 24.188 1 91 160 PHE B O 1
ATOM 4630 N N . THR B 1 161 ? -0.029 24.688 24.5 1 85.31 161 THR B N 1
ATOM 4631 C CA . THR B 1 161 ? -0.953 24.75 25.625 1 85.31 161 THR B CA 1
ATOM 4632 C C . THR B 1 161 ? -2.213 25.516 25.25 1 85.31 161 THR B C 1
ATOM 4634 O O . THR B 1 161 ? -3.322 25.125 25.609 1 85.31 161 THR B O 1
ATOM 4637 N N . SER B 1 162 ? -1.992 26.641 24.594 1 85.12 162 SER B N 1
ATOM 4638 C CA . SER B 1 162 ? -3.131 27.469 24.219 1 85.12 162 SER B CA 1
ATOM 4639 C C . SER B 1 162 ? -2.801 28.359 23.031 1 85.12 162 SER B C 1
ATOM 4641 O O . SER B 1 162 ? -1.629 28.609 22.734 1 85.12 162 SER B O 1
ATOM 4643 N N . VAL B 1 163 ? -3.822 28.797 22.391 1 82.5 163 VAL B N 1
ATOM 4644 C CA . VAL B 1 163 ? -3.635 29.641 21.219 1 82.5 163 VAL B CA 1
ATOM 4645 C C . VAL B 1 163 ? -2.979 30.953 21.609 1 82.5 163 VAL B C 1
ATOM 4647 O O . VAL B 1 163 ? -2.258 31.562 20.812 1 82.5 163 VAL B O 1
ATOM 4650 N N . GLU B 1 164 ? -3.17 31.406 22.844 1 81.38 164 GLU B N 1
ATOM 4651 C CA . GLU B 1 164 ? -2.58 32.656 23.328 1 81.38 164 GLU B CA 1
ATOM 4652 C C . GLU B 1 164 ? -1.082 32.5 23.562 1 81.38 164 GLU B C 1
ATOM 4654 O O . GLU B 1 164 ? -0.296 33.406 23.25 1 81.38 164 GLU B O 1
ATOM 4659 N N . LYS B 1 165 ? -0.717 31.344 24.062 1 84.38 165 LYS B N 1
ATOM 4660 C CA . LYS B 1 165 ? 0.672 31.109 24.438 1 84.38 165 LYS B CA 1
ATOM 4661 C C . LYS B 1 165 ? 1.49 30.609 23.25 1 84.38 165 LYS B C 1
ATOM 4663 O O . LYS B 1 165 ? 2.699 30.844 23.172 1 84.38 165 LYS B O 1
ATOM 4668 N N . GLY B 1 166 ? 0.805 29.938 22.375 1 88.19 166 GLY B N 1
ATOM 4669 C CA . GLY B 1 166 ? 1.52 29.344 21.25 1 88.19 166 GLY B CA 1
ATOM 4670 C C . GLY B 1 166 ? 2.328 28.109 21.641 1 88.19 166 GLY B C 1
ATOM 4671 O O . GLY B 1 166 ? 1.845 27.25 22.391 1 88.19 166 GLY B O 1
ATOM 4672 N N . ILE B 1 167 ? 3.613 27.969 21.156 1 93.06 167 ILE B N 1
ATOM 4673 C CA . ILE B 1 167 ? 4.449 26.797 21.375 1 93.06 167 ILE B CA 1
ATOM 4674 C C . ILE B 1 167 ? 5.121 26.891 22.734 1 93.06 167 ILE B C 1
ATOM 4676 O O . ILE B 1 167 ? 5.699 27.922 23.078 1 93.06 167 ILE B O 1
ATOM 4680 N N . ASP B 1 168 ? 4.977 25.859 23.5 1 94.94 168 ASP B N 1
ATOM 4681 C CA . ASP B 1 168 ? 5.68 25.719 24.766 1 94.94 168 ASP B CA 1
ATOM 4682 C C . ASP B 1 168 ? 7.082 25.156 24.562 1 94.94 168 ASP B C 1
ATOM 4684 O O . ASP B 1 168 ? 7.391 24.062 25.031 1 94.94 168 ASP B O 1
ATOM 4688 N N . PHE B 1 169 ? 7.977 26 24.047 1 97 169 PHE B N 1
ATOM 4689 C CA . PHE B 1 169 ? 9.266 25.547 23.562 1 97 169 PHE B CA 1
ATOM 4690 C C . PHE B 1 169 ? 10.156 25.094 24.703 1 97 169 PHE B C 1
ATOM 4692 O O . PHE B 1 169 ? 10.82 24.062 24.609 1 97 169 PHE B O 1
ATOM 4699 N N . GLU B 1 170 ? 10.203 25.812 25.781 1 97.06 170 GLU B N 1
ATOM 4700 C CA . GLU B 1 170 ? 11.055 25.469 26.906 1 97.06 170 GLU B CA 1
ATOM 4701 C C . GLU B 1 170 ? 10.641 24.125 27.531 1 97.06 170 GLU B C 1
ATOM 4703 O O . GLU B 1 170 ? 11.484 23.281 27.828 1 97.06 170 GLU B O 1
ATOM 4708 N N . GLU B 1 171 ? 9.352 23.969 27.703 1 97.38 171 GLU B N 1
ATOM 4709 C CA . GLU B 1 171 ? 8.859 22.703 28.25 1 97.38 171 GLU B CA 1
ATOM 4710 C C . GLU B 1 171 ? 9.133 21.531 27.312 1 97.38 171 GLU B C 1
ATOM 4712 O O . GLU B 1 171 ? 9.398 20.422 27.766 1 97.38 171 GLU B O 1
ATOM 4717 N N . MET B 1 172 ? 9.008 21.797 26.062 1 98.19 172 MET B N 1
ATOM 4718 C CA . MET B 1 172 ? 9.328 20.781 25.062 1 98.19 172 MET B CA 1
ATOM 4719 C C . MET B 1 172 ? 10.781 20.328 25.188 1 98.19 172 MET B C 1
ATOM 4721 O O . MET B 1 172 ? 11.055 19.125 25.25 1 98.19 172 MET B O 1
ATOM 4725 N N . ILE B 1 173 ? 11.688 21.297 25.281 1 98.56 173 ILE B N 1
ATOM 4726 C CA . ILE B 1 173 ? 13.117 21 25.344 1 98.56 173 ILE B CA 1
ATOM 4727 C C . ILE B 1 173 ? 13.422 20.234 26.641 1 98.56 173 ILE B C 1
ATOM 4729 O O . ILE B 1 173 ? 14.172 19.266 26.625 1 98.56 173 ILE B O 1
ATOM 4733 N N . GLU B 1 174 ? 12.852 20.656 27.734 1 98.44 174 GLU B N 1
ATOM 4734 C CA . GLU B 1 174 ? 13.078 19.984 29 1 98.44 174 GLU B CA 1
ATOM 4735 C C . GLU B 1 174 ? 12.586 18.547 28.969 1 98.44 174 GLU B C 1
ATOM 4737 O O . GLU B 1 174 ? 13.234 17.656 29.5 1 98.44 174 GLU B O 1
ATOM 4742 N N . ALA B 1 175 ? 11.492 18.312 28.359 1 98.56 175 ALA B N 1
ATOM 4743 C CA . ALA B 1 175 ? 10.969 16.953 28.219 1 98.56 175 ALA B CA 1
ATOM 4744 C C . ALA B 1 175 ? 11.906 16.094 27.391 1 98.56 175 ALA B C 1
ATOM 4746 O O . ALA B 1 175 ? 12.234 14.961 27.766 1 98.56 175 ALA B O 1
ATOM 4747 N N . LEU B 1 176 ? 12.336 16.562 26.234 1 98.62 176 LEU B N 1
ATOM 4748 C CA . LEU B 1 176 ? 13.211 15.828 25.328 1 98.62 176 LEU B CA 1
ATOM 4749 C C . LEU B 1 176 ? 14.492 15.391 26.047 1 98.62 176 LEU B C 1
ATOM 4751 O O . LEU B 1 176 ? 15.008 14.297 25.781 1 98.62 176 LEU B O 1
ATOM 4755 N N . LYS B 1 177 ? 14.938 16.219 26.969 1 98.5 177 LYS B N 1
ATOM 4756 C CA . LYS B 1 177 ? 16.188 15.953 27.672 1 98.5 177 LYS B CA 1
ATOM 4757 C C . LYS B 1 177 ? 16.031 14.758 28.609 1 98.5 177 LYS B C 1
ATOM 4759 O O . LYS B 1 177 ? 17.016 14.172 29.047 1 98.5 177 LYS B O 1
ATOM 4764 N N . THR B 1 178 ? 14.82 14.336 28.922 1 98.44 178 THR B N 1
ATOM 4765 C CA . THR B 1 178 ? 14.586 13.281 29.891 1 98.44 178 THR B CA 1
ATOM 4766 C C . THR B 1 178 ? 14.398 11.938 29.188 1 98.44 178 THR B C 1
ATOM 4768 O O . THR B 1 178 ? 14.367 10.891 29.844 1 98.44 178 THR B O 1
ATOM 4771 N N . TYR B 1 179 ? 14.242 11.906 27.922 1 98.31 179 TYR B N 1
ATOM 4772 C CA . TYR B 1 179 ? 13.883 10.68 27.219 1 98.31 179 TYR B CA 1
ATOM 4773 C C . TYR B 1 179 ? 15.086 9.742 27.109 1 98.31 179 TYR B C 1
ATOM 4775 O O . TYR B 1 179 ? 16.234 10.195 27.141 1 98.31 179 TYR B O 1
ATOM 4783 N N . GLU B 1 180 ? 14.828 8.516 26.984 1 97.62 180 GLU B N 1
ATOM 4784 C CA . GLU B 1 180 ? 15.867 7.48 26.938 1 97.62 180 GLU B CA 1
ATOM 4785 C C . GLU B 1 180 ? 16.547 7.465 25.562 1 97.62 180 GLU B C 1
ATOM 4787 O O . GLU B 1 180 ? 15.914 7.684 24.547 1 97.62 180 GLU B O 1
ATOM 4792 N N . LYS B 1 181 ? 17.812 7.129 25.656 1 97.19 181 LYS B N 1
ATOM 4793 C CA . LYS B 1 181 ? 18.578 6.934 24.438 1 97.19 181 LYS B CA 1
ATOM 4794 C C . LYS B 1 181 ? 17.891 5.973 23.484 1 97.19 181 LYS B C 1
ATOM 4796 O O . LYS B 1 181 ? 17.328 4.961 23.922 1 97.19 181 LYS B O 1
ATOM 4801 N N . GLY B 1 182 ? 17.812 6.336 22.172 1 97.44 182 GLY B N 1
ATOM 4802 C CA . GLY B 1 182 ? 17.234 5.453 21.172 1 97.44 182 GLY B CA 1
ATOM 4803 C C . GLY B 1 182 ? 15.75 5.699 20.953 1 97.44 182 GLY B C 1
ATOM 4804 O O . GLY B 1 182 ? 15.164 5.18 20 1 97.44 182 GLY B O 1
ATOM 4805 N N . SER B 1 183 ? 15.109 6.551 21.797 1 98.56 183 SER B N 1
ATOM 4806 C CA . SER B 1 183 ? 13.695 6.848 21.578 1 98.56 183 SER B CA 1
ATOM 4807 C C . SER B 1 183 ? 13.469 7.547 20.25 1 98.56 183 SER B C 1
ATOM 4809 O O . SER B 1 183 ? 14.266 8.391 19.844 1 98.56 183 SER B O 1
ATOM 4811 N N . LEU B 1 184 ? 12.453 7.086 19.609 1 98.75 184 LEU B N 1
ATOM 4812 C CA . LEU B 1 184 ? 12.039 7.711 18.359 1 98.75 184 LEU B CA 1
ATOM 4813 C C . LEU B 1 184 ? 11.242 8.984 18.625 1 98.75 184 LEU B C 1
ATOM 4815 O O . LEU B 1 184 ? 10.297 8.977 19.406 1 98.75 184 LEU B O 1
ATOM 4819 N N . ILE B 1 185 ? 11.602 10.141 17.984 1 98.88 185 ILE B N 1
ATOM 4820 C CA . ILE B 1 185 ? 10.906 11.406 18.141 1 98.88 185 ILE B CA 1
ATOM 4821 C C . ILE B 1 185 ? 10.258 11.805 16.828 1 98.88 185 ILE B C 1
ATOM 4823 O O . ILE B 1 185 ? 10.953 12.156 15.867 1 98.88 185 ILE B O 1
ATOM 4827 N N . ILE B 1 186 ? 8.93 11.773 16.75 1 98.81 186 ILE B N 1
ATOM 4828 C CA . ILE B 1 186 ? 8.195 12.156 15.555 1 98.81 186 ILE B CA 1
ATOM 4829 C C . ILE B 1 186 ? 8 13.672 15.531 1 98.81 186 ILE B C 1
ATOM 4831 O O . ILE B 1 186 ? 7.426 14.25 16.469 1 98.81 186 ILE B O 1
ATOM 4835 N N . LEU B 1 187 ? 8.484 14.297 14.477 1 98.44 187 LEU B N 1
ATOM 4836 C CA . LEU B 1 187 ? 8.438 15.742 14.305 1 98.44 187 LEU B CA 1
ATOM 4837 C C . LEU B 1 187 ? 7.77 16.109 12.984 1 98.44 187 LEU B C 1
ATOM 4839 O O . LEU B 1 187 ? 8.008 15.469 11.961 1 98.44 187 LEU B O 1
ATOM 4843 N N . GLN B 1 188 ? 6.945 17.062 13.031 1 96 188 GLN B N 1
ATOM 4844 C CA . GLN B 1 188 ? 6.391 17.594 11.789 1 96 188 GLN B CA 1
ATOM 4845 C C . GLN B 1 188 ? 7.188 18.812 11.312 1 96 188 GLN B C 1
ATOM 4847 O O . GLN B 1 188 ? 7.383 19.766 12.055 1 96 188 GLN B O 1
ATOM 4852 N N . ALA B 1 189 ? 7.582 18.797 10.102 1 95.5 189 ALA B N 1
ATOM 4853 C CA . ALA B 1 189 ? 8.508 19.781 9.562 1 95.5 189 ALA B CA 1
ATOM 4854 C C . ALA B 1 189 ? 7.855 21.156 9.484 1 95.5 189 ALA B C 1
ATOM 4856 O O . ALA B 1 189 ? 8.492 22.172 9.758 1 95.5 189 ALA B O 1
ATOM 4857 N N . SER B 1 190 ? 6.688 21.203 8.945 1 92.25 190 SER B N 1
ATOM 4858 C CA . SER B 1 190 ? 5.922 22.438 8.781 1 92.25 190 SER B CA 1
ATOM 4859 C C . SER B 1 190 ? 4.422 22.156 8.797 1 92.25 190 SER B C 1
ATOM 4861 O O . SER B 1 190 ? 3.998 21 8.656 1 92.25 190 SER B O 1
ATOM 4863 N N . CYS B 1 191 ? 3.686 23.25 9.055 1 91.06 191 CYS B N 1
ATOM 4864 C CA . CYS B 1 191 ? 2.234 23.094 9.109 1 91.06 191 CYS B CA 1
ATOM 4865 C C . CYS B 1 191 ? 1.832 22.047 10.148 1 91.06 191 C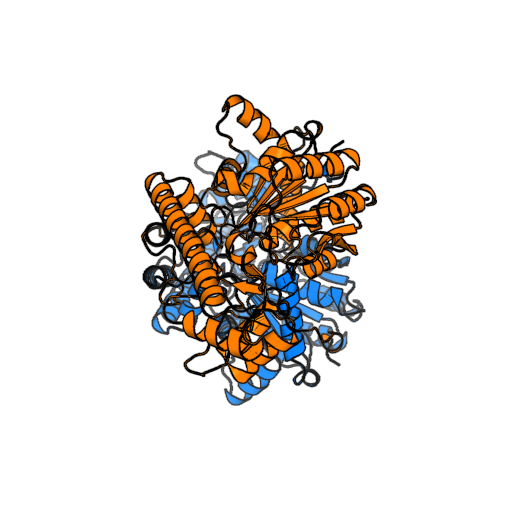YS B C 1
ATOM 4867 O O . CYS B 1 191 ? 1.106 21.109 9.836 1 91.06 191 CYS B O 1
ATOM 4869 N N . HIS B 1 192 ? 2.301 22.297 11.367 1 92.25 192 HIS B N 1
ATOM 4870 C CA . HIS B 1 192 ? 2.074 21.359 12.453 1 92.25 192 HIS B CA 1
ATOM 4871 C C . HIS B 1 192 ? 0.597 21 12.578 1 92.25 192 HIS B C 1
ATOM 4873 O O . HIS B 1 192 ? -0.249 21.891 12.719 1 92.25 192 HIS B O 1
ATOM 4879 N N . ASN B 1 193 ? 0.293 19.812 12.414 1 88.25 193 ASN B N 1
ATOM 4880 C CA . ASN B 1 193 ? -1.042 19.266 12.617 1 88.25 193 ASN B CA 1
ATOM 4881 C C . ASN B 1 193 ? -1.225 18.75 14.039 1 88.25 193 ASN B C 1
ATOM 4883 O O . ASN B 1 193 ? -0.534 17.812 14.461 1 88.25 193 ASN B O 1
ATOM 4887 N N . PRO B 1 194 ? -2.02 19.328 14.859 1 88.06 194 PRO B N 1
ATOM 4888 C CA . PRO B 1 194 ? -3.201 20.125 14.508 1 88.06 194 PRO B CA 1
ATOM 4889 C C . PRO B 1 194 ? -3.023 21.609 14.812 1 88.06 194 PRO B C 1
ATOM 4891 O O . PRO B 1 194 ? -3.912 22.406 14.523 1 88.06 194 PRO B O 1
ATOM 4894 N N . THR B 1 195 ? -1.88 22.062 15.289 1 87.56 195 THR B N 1
ATOM 4895 C CA . THR B 1 195 ? -1.855 23.359 15.953 1 87.56 195 THR B CA 1
ATOM 4896 C C . THR B 1 195 ? -1.636 24.484 14.93 1 87.56 195 THR B C 1
ATOM 4898 O O . THR B 1 195 ? -2.008 25.625 15.18 1 87.56 195 THR B O 1
ATOM 4901 N N . GLY B 1 196 ? -0.889 24.125 13.867 1 87.56 196 GLY B N 1
ATOM 4902 C CA . GLY B 1 196 ? -0.53 25.141 12.883 1 87.56 196 GLY B CA 1
ATOM 4903 C C . GLY B 1 196 ? 0.635 26.016 13.32 1 87.56 196 GLY B C 1
ATOM 4904 O O . GLY B 1 196 ? 1.074 26.891 12.578 1 87.56 196 GLY B O 1
ATOM 4905 N N . PHE B 1 197 ? 1.133 25.812 14.531 1 90.12 197 PHE B N 1
ATOM 4906 C CA . PHE B 1 197 ? 2.303 26.531 15.023 1 90.12 197 PHE B CA 1
ATOM 4907 C C . PHE B 1 197 ? 3.58 25.75 14.727 1 90.12 197 PHE B C 1
ATOM 4909 O O . PHE B 1 197 ? 3.705 24.594 15.094 1 90.12 197 PHE B O 1
ATOM 4916 N N . ASP B 1 198 ? 4.473 26.422 14.047 1 92.69 198 ASP B N 1
ATOM 4917 C CA . ASP B 1 198 ? 5.738 25.781 13.711 1 92.69 198 ASP B CA 1
ATOM 4918 C C . ASP B 1 198 ? 6.887 26.375 14.523 1 92.69 198 ASP B C 1
ATOM 4920 O O . ASP B 1 198 ? 6.84 27.531 14.922 1 92.69 198 ASP B O 1
ATOM 4924 N N . LEU B 1 199 ? 7.871 25.625 14.766 1 95.81 199 LEU B N 1
ATOM 4925 C CA . LEU B 1 199 ? 9.102 26.094 15.391 1 95.81 199 LEU B CA 1
ATOM 4926 C C . LEU B 1 199 ? 9.859 27.031 14.453 1 95.81 199 LEU B C 1
ATOM 4928 O O . LEU B 1 199 ? 9.797 26.891 13.234 1 95.81 199 LEU B O 1
ATOM 4932 N N . THR B 1 200 ? 10.555 27.953 15.047 1 94.75 200 THR B N 1
ATOM 4933 C CA . THR B 1 200 ? 11.438 28.828 14.281 1 94.75 200 THR B CA 1
ATOM 4934 C C . THR B 1 200 ? 12.727 28.094 13.922 1 94.75 200 THR B C 1
ATOM 4936 O O . THR B 1 200 ? 13.047 27.062 14.508 1 94.75 200 THR B O 1
ATOM 4939 N N . PRO B 1 201 ? 13.492 28.641 12.922 1 96.5 201 PRO B N 1
ATOM 4940 C CA . PRO B 1 201 ? 14.766 28.016 12.57 1 96.5 201 PRO B CA 1
ATOM 4941 C C . PRO B 1 201 ? 15.703 27.859 13.773 1 96.5 201 PRO B C 1
ATOM 4943 O O . PRO B 1 201 ? 16.359 26.828 13.93 1 96.5 201 PRO B O 1
ATOM 4946 N N . GLU B 1 202 ? 15.742 28.859 14.617 1 97.75 202 GLU B N 1
ATOM 4947 C CA . GLU B 1 202 ? 16.594 28.812 15.805 1 97.75 202 GLU B CA 1
ATOM 4948 C C . GLU B 1 202 ? 16.141 27.719 16.766 1 97.75 202 GLU B C 1
ATOM 4950 O O . GLU B 1 202 ? 16.953 27.031 17.359 1 97.75 202 GLU B O 1
ATOM 4955 N N . GLN B 1 203 ? 14.852 27.625 16.922 1 97.88 203 GLN B N 1
ATOM 4956 C CA . GLN B 1 203 ? 14.297 26.578 17.781 1 97.88 203 GLN B CA 1
ATOM 4957 C C . GLN B 1 203 ? 14.602 25.188 17.234 1 97.88 203 GLN B C 1
ATOM 4959 O O . GLN B 1 203 ? 14.922 24.266 17.984 1 97.88 203 GLN B O 1
ATOM 4964 N N . TRP B 1 204 ? 14.555 24.984 15.922 1 98.31 204 TRP B N 1
ATOM 4965 C CA . TRP B 1 204 ? 14.875 23.719 15.289 1 98.31 204 TRP B CA 1
ATOM 4966 C C . TRP B 1 204 ? 16.328 23.328 15.562 1 98.31 204 TRP B C 1
ATOM 4968 O O . TRP B 1 204 ? 16.625 22.141 15.797 1 98.31 204 TRP B O 1
ATOM 4978 N N . VAL B 1 205 ? 17.234 24.312 15.492 1 98.5 205 VAL B N 1
ATOM 4979 C CA . VAL B 1 205 ? 18.641 24.047 15.781 1 98.5 205 VAL B CA 1
ATOM 4980 C C . VAL B 1 205 ? 18.781 23.516 17.203 1 98.5 205 VAL B C 1
ATOM 4982 O O . VAL B 1 205 ? 19.516 22.547 17.438 1 98.5 205 VAL B O 1
ATOM 4985 N N . LYS B 1 206 ? 18.078 24.141 18.094 1 98.56 206 LYS B N 1
ATOM 4986 C CA . LYS B 1 206 ? 18.125 23.703 19.484 1 98.56 206 LYS B CA 1
ATOM 4987 C C . LYS B 1 206 ? 17.562 22.297 19.641 1 98.56 206 LYS B C 1
ATOM 4989 O O . LYS B 1 206 ? 18.109 21.469 20.375 1 98.56 206 LYS B O 1
ATOM 4994 N N . VAL B 1 207 ? 16.438 22 18.984 1 98.75 207 VAL B N 1
ATOM 4995 C CA . VAL B 1 207 ? 15.844 20.672 19.016 1 98.75 207 VAL B CA 1
ATOM 4996 C C . VAL B 1 207 ? 16.844 19.641 18.484 1 98.75 207 VAL B C 1
ATOM 4998 O O . VAL B 1 207 ? 17.078 18.609 19.109 1 98.75 207 VAL B O 1
ATOM 5001 N N . ARG B 1 208 ? 17.453 19.938 17.328 1 98.69 208 ARG B N 1
ATOM 5002 C CA . ARG B 1 208 ? 18.453 19.062 16.734 1 98.69 208 ARG B CA 1
ATOM 5003 C C . ARG B 1 208 ? 19.578 18.766 17.734 1 98.69 208 ARG B C 1
ATOM 5005 O O . ARG B 1 208 ? 19.969 17.609 17.906 1 98.69 208 ARG B O 1
ATOM 5012 N N . ASP B 1 209 ? 20.078 19.812 18.375 1 98.69 209 ASP B N 1
ATOM 5013 C CA . ASP B 1 209 ? 21.219 19.656 19.266 1 98.69 209 ASP B CA 1
ATOM 5014 C C . ASP B 1 209 ? 20.859 18.781 20.469 1 98.69 209 ASP B C 1
ATOM 5016 O O . ASP B 1 209 ? 21.672 17.953 20.891 1 98.69 209 ASP B O 1
ATOM 5020 N N . VAL B 1 210 ? 19.672 18.969 21.031 1 98.75 210 VAL B N 1
ATOM 5021 C CA . VAL B 1 210 ? 19.234 18.156 22.156 1 98.75 210 VAL B CA 1
ATOM 5022 C C . VAL B 1 210 ? 19.094 16.703 21.703 1 98.75 210 VAL B C 1
ATOM 5024 O O . VAL B 1 210 ? 19.531 15.789 22.406 1 98.75 210 VAL B O 1
ATOM 5027 N N . LEU B 1 211 ? 18.484 16.438 20.547 1 98.75 211 LEU B N 1
ATOM 5028 C CA . LEU B 1 211 ? 18.312 15.07 20.047 1 98.75 211 LEU B CA 1
ATOM 5029 C C . LEU B 1 211 ? 19.656 14.414 19.781 1 98.75 211 LEU B C 1
ATOM 5031 O O . LEU B 1 211 ? 19.828 13.219 20.031 1 98.75 211 LEU B O 1
ATOM 5035 N N . PHE B 1 212 ? 20.594 15.219 19.266 1 98.44 212 PHE B N 1
ATOM 5036 C CA . PHE B 1 212 ? 21.938 14.727 18.984 1 98.44 212 PHE B CA 1
ATOM 5037 C C . PHE B 1 212 ? 22.656 14.336 20.266 1 98.44 212 PHE B C 1
ATOM 5039 O O . PHE B 1 212 ? 23.234 13.242 20.359 1 98.44 212 PHE B O 1
ATOM 5046 N N . GLU B 1 213 ? 22.594 15.227 21.234 1 98.12 213 GLU B N 1
ATOM 5047 C CA . GLU B 1 213 ? 23.281 15.016 22.516 1 98.12 213 GLU B CA 1
ATOM 5048 C C . GLU B 1 213 ? 22.719 13.82 23.25 1 98.12 213 GLU B C 1
ATOM 5050 O O . GLU B 1 213 ? 23.453 13.039 23.859 1 98.12 213 GLU B O 1
ATOM 5055 N N . LYS B 1 214 ? 21.422 13.68 23.203 1 98.12 214 LYS B N 1
ATOM 5056 C CA . LYS B 1 214 ? 20.734 12.625 23.953 1 98.12 214 LYS B CA 1
ATOM 5057 C C . LYS B 1 214 ? 20.656 11.344 23.125 1 98.12 214 LYS B C 1
ATOM 5059 O O . LYS B 1 214 ? 20.172 10.312 23.609 1 98.12 214 LYS B O 1
ATOM 5064 N N . GLU B 1 215 ? 21.094 11.367 21.844 1 97.44 215 GLU B N 1
ATOM 5065 C CA . GLU B 1 215 ? 21.078 10.242 20.906 1 97.44 215 GLU B CA 1
ATOM 5066 C C . GLU B 1 215 ? 19.656 9.727 20.688 1 97.44 215 GLU B C 1
ATOM 5068 O O . GLU B 1 215 ? 19.422 8.523 20.734 1 97.44 215 GLU B O 1
ATOM 5073 N N . LEU B 1 216 ? 18.719 10.648 20.688 1 98.38 216 LEU B N 1
ATOM 5074 C CA . LEU B 1 216 ? 17.359 10.352 20.25 1 98.38 216 LEU B CA 1
ATOM 5075 C C . LEU B 1 216 ? 17.297 10.297 18.719 1 98.38 216 LEU B C 1
ATOM 5077 O O . LEU B 1 216 ? 18.125 10.883 18.031 1 98.38 216 LEU B O 1
ATOM 5081 N N . ILE B 1 217 ? 16.391 9.562 18.141 1 98.62 217 ILE B N 1
ATOM 5082 C CA . ILE B 1 217 ? 16.312 9.344 16.703 1 98.62 217 ILE B CA 1
ATOM 5083 C C . ILE B 1 217 ? 15.117 10.109 16.125 1 98.62 217 ILE B C 1
ATOM 5085 O O . ILE B 1 217 ? 13.961 9.742 16.375 1 98.62 217 ILE B O 1
ATOM 5089 N N . PRO B 1 218 ? 15.352 11.109 15.305 1 98.75 218 PRO B N 1
ATOM 5090 C CA . PRO B 1 218 ? 14.25 11.875 14.719 1 98.75 218 PRO B CA 1
ATOM 5091 C C . PRO B 1 218 ? 13.562 11.133 13.57 1 98.75 218 PRO B C 1
ATOM 5093 O O . PRO B 1 218 ? 14.227 10.469 12.773 1 98.75 218 PRO B O 1
ATOM 5096 N N . LEU B 1 219 ? 12.297 11.125 13.508 1 98.88 219 LEU B N 1
ATOM 5097 C CA . LEU B 1 219 ? 11.438 10.82 12.367 1 98.88 219 LEU B CA 1
ATOM 5098 C C . LEU B 1 219 ? 10.633 12.047 11.945 1 98.88 219 LEU B C 1
ATOM 5100 O O . LEU B 1 219 ? 9.648 12.406 12.594 1 98.88 219 LEU B O 1
ATOM 5104 N N . ILE B 1 220 ? 11.047 12.672 10.891 1 98.75 220 ILE B N 1
ATOM 5105 C CA . ILE B 1 220 ? 10.477 13.938 10.445 1 98.75 220 ILE B CA 1
ATOM 5106 C C . ILE B 1 220 ? 9.383 13.68 9.422 1 98.75 220 ILE B C 1
ATOM 5108 O O . ILE B 1 220 ? 9.625 13.07 8.375 1 98.75 220 ILE B O 1
ATOM 5112 N N . ASP B 1 221 ? 8.188 14.062 9.719 1 98.12 221 ASP B N 1
ATOM 5113 C CA . ASP B 1 221 ? 7.016 13.977 8.852 1 98.12 221 ASP B CA 1
ATOM 5114 C C . ASP B 1 221 ? 6.832 15.258 8.039 1 98.12 221 ASP B C 1
ATOM 5116 O O . ASP B 1 221 ? 6.508 16.312 8.602 1 98.12 221 ASP B O 1
ATOM 5120 N N . ILE B 1 222 ? 6.988 15.195 6.734 1 96.88 222 ILE B N 1
ATOM 5121 C CA . ILE B 1 222 ? 6.766 16.312 5.836 1 96.88 222 ILE B CA 1
ATOM 5122 C C . ILE B 1 222 ? 5.531 16.062 4.977 1 96.88 222 ILE B C 1
ATOM 5124 O O . ILE B 1 222 ? 5.648 15.688 3.805 1 96.88 222 ILE B O 1
ATOM 5128 N N . ALA B 1 223 ? 4.422 16.359 5.473 1 93.75 223 ALA B N 1
ATOM 5129 C CA . ALA B 1 223 ? 3.141 16.078 4.832 1 93.75 223 ALA B CA 1
ATOM 5130 C C . ALA B 1 223 ? 2.705 17.234 3.936 1 93.75 223 ALA B C 1
ATOM 5132 O O . ALA B 1 223 ? 1.921 17.031 3.004 1 93.75 223 ALA B O 1
ATOM 5133 N N . TYR B 1 224 ? 3.252 18.438 4.172 1 93 224 TYR B N 1
ATOM 5134 C CA . TYR B 1 224 ? 2.635 19.625 3.582 1 93 224 TYR B CA 1
ATOM 5135 C C . TYR B 1 224 ? 3.68 20.5 2.904 1 93 224 TYR B C 1
ATOM 5137 O O . TYR B 1 224 ? 3.529 21.719 2.854 1 93 224 TYR B O 1
ATOM 5145 N N . GLN B 1 225 ? 4.719 19.906 2.42 1 94.19 225 GLN B N 1
ATOM 5146 C CA . GLN B 1 225 ? 5.797 20.688 1.82 1 94.19 225 GLN B CA 1
ATOM 5147 C C . GLN B 1 225 ? 5.258 21.641 0.744 1 94.19 225 GLN B C 1
ATOM 5149 O O . GLN B 1 225 ? 4.598 21.188 -0.199 1 94.19 225 GLN B O 1
ATOM 5154 N N . GLY B 1 226 ? 5.5 22.953 0.925 1 92.38 226 GLY B N 1
ATOM 5155 C CA . GLY B 1 226 ? 5.082 23.938 -0.048 1 92.38 226 GLY B CA 1
ATOM 5156 C C . GLY B 1 226 ? 3.723 24.547 0.254 1 92.38 226 GLY B C 1
ATOM 5157 O O . GLY B 1 226 ? 3.352 25.578 -0.314 1 92.38 226 GLY B O 1
ATOM 5158 N N . LEU B 1 227 ? 3.004 23.984 1.178 1 89.81 227 LEU B N 1
ATOM 5159 C CA . LEU B 1 227 ? 1.646 24.453 1.447 1 89.81 227 LEU B CA 1
ATOM 5160 C C . LEU B 1 227 ? 1.62 25.391 2.648 1 89.81 227 LEU B C 1
ATOM 5162 O O . LEU B 1 227 ? 0.591 26 2.939 1 89.81 227 LEU B O 1
ATOM 5166 N N . GLY B 1 228 ? 2.664 25.406 3.355 1 88.5 228 GLY B N 1
ATOM 5167 C CA . GLY B 1 228 ? 2.754 26.328 4.473 1 88.5 228 GLY B CA 1
ATOM 5168 C C . GLY B 1 228 ? 3.137 27.734 4.055 1 88.5 228 GLY B C 1
ATOM 5169 O O . GLY B 1 228 ? 2.299 28.641 4.051 1 88.5 228 GLY B O 1
ATOM 5170 N N . SER B 1 229 ? 4.305 27.891 3.547 1 87.38 229 SER B N 1
ATOM 5171 C CA . SER B 1 229 ? 4.844 29.188 3.178 1 87.38 229 SER B CA 1
ATOM 5172 C C . SER B 1 229 ? 4.711 29.438 1.678 1 87.38 229 SER B C 1
ATOM 5174 O O . SER B 1 229 ? 4.879 30.562 1.214 1 87.38 229 SER B O 1
ATOM 5176 N N . GLY B 1 230 ? 4.367 28.391 0.943 1 88.12 230 GLY B N 1
ATOM 5177 C CA . GLY B 1 230 ? 4.395 28.5 -0.507 1 88.12 230 GLY B CA 1
ATOM 5178 C C . GLY B 1 230 ? 5.766 28.219 -1.1 1 88.12 230 GLY B C 1
ATOM 5179 O O . GLY B 1 230 ? 5.93 28.219 -2.322 1 88.12 230 GLY B O 1
ATOM 5180 N N . ASP B 1 231 ? 6.676 27.984 -0.222 1 91.25 231 ASP B N 1
ATOM 5181 C CA . ASP B 1 231 ? 8.055 27.734 -0.629 1 91.25 231 ASP B CA 1
ATOM 5182 C C . ASP B 1 231 ? 8.516 26.344 -0.189 1 91.25 231 ASP B C 1
ATOM 5184 O O . ASP B 1 231 ? 8.562 26.047 1.008 1 91.25 231 ASP B O 1
ATOM 5188 N N . MET B 1 232 ? 8.93 25.516 -1.19 1 92 232 MET B N 1
ATOM 5189 C CA . MET B 1 232 ? 9.328 24.141 -0.941 1 92 232 MET B CA 1
ATOM 5190 C C . MET B 1 232 ? 10.555 24.078 -0.036 1 92 232 MET B C 1
ATOM 5192 O O . MET B 1 232 ? 10.648 23.219 0.838 1 92 232 MET B O 1
ATOM 5196 N N . LYS B 1 233 ? 11.461 24.984 -0.207 1 91.25 233 LYS B N 1
ATOM 5197 C CA . LYS B 1 233 ? 12.719 24.984 0.538 1 91.25 233 LYS B CA 1
ATOM 5198 C C . LYS B 1 233 ? 12.508 25.453 1.974 1 91.25 233 LYS B C 1
ATOM 5200 O O . LYS B 1 233 ? 13.078 24.875 2.908 1 91.25 233 LYS B O 1
ATOM 5205 N N . ARG B 1 234 ? 11.734 26.438 2.094 1 91.62 234 ARG B N 1
ATOM 5206 C CA . ARG B 1 234 ? 11.469 26.984 3.426 1 91.62 234 ARG B CA 1
ATOM 5207 C C . ARG B 1 234 ? 10.719 25.969 4.285 1 91.62 234 ARG B C 1
ATOM 5209 O O . ARG B 1 234 ? 11.031 25.797 5.461 1 91.62 234 ARG B O 1
ATOM 5216 N N . ASP B 1 235 ? 9.773 25.297 3.691 1 93.75 235 ASP B N 1
ATOM 5217 C CA . ASP B 1 235 ? 8.922 24.359 4.426 1 93.75 235 ASP B CA 1
ATOM 5218 C C . ASP B 1 235 ? 9.695 23.109 4.824 1 93.75 235 ASP B C 1
ATOM 5220 O O . ASP B 1 235 ? 9.234 22.328 5.668 1 93.75 235 ASP B O 1
ATOM 5224 N N . SER B 1 236 ? 10.875 22.859 4.223 1 92.94 236 SER B N 1
ATOM 5225 C CA . SER B 1 236 ? 11.656 21.656 4.52 1 92.94 236 SER B CA 1
ATOM 5226 C C . SER B 1 236 ? 12.984 22.016 5.18 1 92.94 236 SER B C 1
ATOM 5228 O O . SER B 1 236 ? 13.891 21.188 5.23 1 92.94 236 SER B O 1
ATOM 5230 N N . LEU B 1 237 ? 13.156 23.188 5.691 1 93.81 237 LEU B N 1
ATOM 5231 C CA . LEU B 1 237 ? 14.406 23.688 6.262 1 93.81 237 LEU B CA 1
ATOM 5232 C C . LEU B 1 237 ? 14.922 22.766 7.352 1 93.81 237 LEU B C 1
ATOM 5234 O O . LEU B 1 237 ? 16.125 22.578 7.5 1 93.81 237 LEU B O 1
ATOM 5238 N N . VAL B 1 238 ? 14.008 22.188 8.109 1 96.06 238 VAL B N 1
ATOM 5239 C CA . VAL B 1 238 ? 14.367 21.375 9.266 1 96.06 238 VAL B CA 1
ATOM 5240 C C . VAL B 1 238 ? 15.266 20.219 8.836 1 96.06 238 VAL B C 1
ATOM 5242 O O . VAL B 1 238 ? 16.203 19.859 9.555 1 96.06 238 VAL B O 1
ATOM 5245 N N . VAL B 1 239 ? 15.039 19.625 7.688 1 95.88 239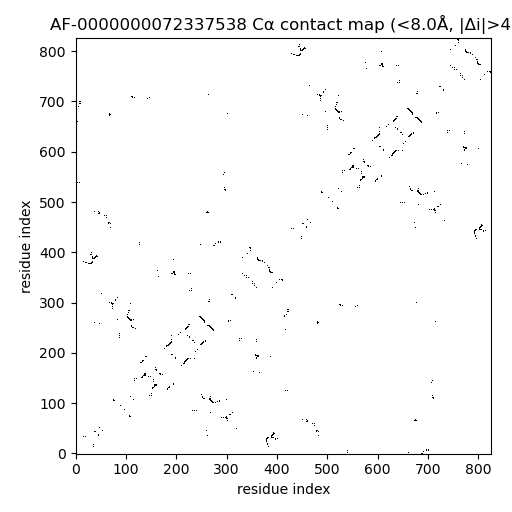 VAL B N 1
ATOM 5246 C CA . VAL B 1 239 ? 15.805 18.453 7.262 1 95.88 239 VAL B CA 1
ATOM 5247 C C . VAL B 1 239 ? 17.25 18.859 6.996 1 95.88 239 VAL B C 1
ATOM 5249 O O . VAL B 1 239 ? 18.172 18.094 7.281 1 95.88 239 VAL B O 1
ATOM 5252 N N . ARG B 1 240 ? 17.453 20.031 6.434 1 93.81 240 ARG B N 1
ATOM 5253 C CA . ARG B 1 240 ? 18.797 20.516 6.176 1 93.81 240 ARG B CA 1
ATOM 5254 C C . ARG B 1 240 ? 19.5 20.891 7.477 1 93.81 240 ARG B C 1
ATOM 5256 O O . ARG B 1 240 ? 20.719 20.734 7.602 1 93.81 240 ARG B O 1
ATOM 5263 N N . ILE B 1 241 ? 18.734 21.422 8.414 1 96.12 241 ILE B N 1
ATOM 5264 C CA . ILE B 1 241 ? 19.297 21.719 9.727 1 96.12 241 ILE B CA 1
ATOM 5265 C C . ILE B 1 241 ? 19.812 20.438 10.375 1 96.12 241 ILE B C 1
ATOM 5267 O O . ILE B 1 241 ? 20.938 20.406 10.875 1 96.12 241 ILE B O 1
ATOM 5271 N N . PHE B 1 242 ? 19.047 19.375 10.336 1 97.12 242 PHE B N 1
ATOM 5272 C CA . PHE B 1 242 ? 19.438 18.109 10.961 1 97.12 242 PHE B CA 1
ATOM 5273 C C . PHE B 1 242 ? 20.641 17.5 10.227 1 97.12 242 PHE B C 1
ATOM 5275 O O . PHE B 1 242 ? 21.484 16.859 10.844 1 97.12 242 PHE B O 1
ATOM 5282 N N . LEU B 1 243 ? 20.703 17.672 8.938 1 93.94 243 LEU B N 1
ATOM 5283 C CA . LEU B 1 243 ? 21.75 17.094 8.094 1 93.94 243 LEU B CA 1
ATOM 5284 C C . LEU B 1 243 ? 23.109 17.703 8.422 1 93.94 243 LEU B C 1
ATOM 5286 O O . LEU B 1 243 ? 24.141 17.141 8.055 1 93.94 243 LEU B O 1
ATOM 5290 N N . GLU B 1 244 ? 23.172 18.875 9.094 1 92.94 244 GLU B N 1
ATOM 5291 C CA . GLU B 1 244 ? 24.406 19.531 9.469 1 92.94 244 GLU B CA 1
ATOM 5292 C C . GLU B 1 244 ? 25.203 18.703 10.477 1 92.94 244 GLU B C 1
ATOM 5294 O O . GLU B 1 244 ? 26.406 18.875 10.625 1 92.94 244 GLU B O 1
ATOM 5299 N N . LYS B 1 245 ? 24.5 17.844 11.188 1 95.75 245 LYS B N 1
ATOM 5300 C CA . LYS B 1 245 ? 25.156 16.969 12.156 1 95.75 245 LYS B CA 1
ATOM 5301 C C . LYS B 1 245 ? 25.297 15.555 11.617 1 95.75 245 LYS B C 1
ATOM 5303 O O . LYS B 1 245 ? 24.484 15.102 10.805 1 95.75 245 LYS B O 1
ATOM 5308 N N . ASP B 1 246 ? 26.359 14.891 12.008 1 96.62 246 ASP B N 1
ATOM 5309 C CA . ASP B 1 246 ? 26.531 13.477 11.688 1 96.62 246 ASP B CA 1
ATOM 5310 C C . ASP B 1 246 ? 25.656 12.602 12.586 1 96.62 246 ASP B C 1
ATOM 5312 O O . ASP B 1 246 ? 26.156 11.977 13.523 1 96.62 246 ASP B O 1
ATOM 5316 N N . MET B 1 247 ? 24.375 12.508 12.273 1 97.44 247 MET B N 1
ATOM 5317 C CA . MET B 1 247 ? 23.406 11.781 13.078 1 97.44 247 MET B CA 1
ATOM 5318 C C . MET B 1 247 ? 22.453 10.977 12.203 1 97.44 247 MET B C 1
ATOM 5320 O O . MET B 1 247 ? 22.328 11.25 11 1 97.44 247 MET B O 1
ATOM 5324 N N . ASP B 1 248 ? 21.828 9.984 12.75 1 98.12 248 ASP B N 1
ATOM 5325 C CA . ASP B 1 248 ? 20.828 9.172 12.07 1 98.12 248 ASP B CA 1
ATOM 5326 C C . ASP B 1 248 ? 19.438 9.781 12.211 1 98.12 248 ASP B C 1
ATOM 5328 O O . ASP B 1 248 ? 19.047 10.211 13.305 1 98.12 248 ASP B O 1
ATOM 5332 N N . PHE B 1 249 ? 18.703 9.898 11.141 1 98.44 249 PHE B N 1
ATOM 5333 C CA . PHE B 1 249 ? 17.312 10.273 11.25 1 98.44 249 PHE B CA 1
ATOM 5334 C C . PHE B 1 249 ? 16.531 9.836 10.016 1 98.44 249 PHE B C 1
ATOM 5336 O O . PHE B 1 249 ? 17.125 9.461 9.008 1 98.44 249 PHE B O 1
ATOM 5343 N N . PHE B 1 250 ? 15.242 9.773 10.125 1 98.75 250 PHE B N 1
ATOM 5344 C CA . PHE B 1 250 ? 14.312 9.406 9.062 1 98.75 250 PHE B CA 1
ATOM 5345 C C . PHE B 1 250 ? 13.492 10.609 8.609 1 98.75 250 PHE B C 1
ATOM 5347 O O . PHE B 1 250 ? 13.148 11.469 9.43 1 98.75 250 PHE B O 1
ATOM 5354 N N . VAL B 1 251 ? 13.172 10.68 7.336 1 98.62 251 VAL B N 1
ATOM 5355 C CA . VAL B 1 251 ? 12.266 11.68 6.797 1 98.62 251 VAL B CA 1
ATOM 5356 C C . VAL B 1 251 ? 11.203 11.008 5.938 1 98.62 251 VAL B C 1
ATOM 5358 O O . VAL B 1 251 ? 11.523 10.242 5.023 1 98.62 251 VAL B O 1
ATOM 5361 N N . ALA B 1 252 ? 9.969 11.195 6.266 1 98.38 252 ALA B N 1
ATOM 5362 C CA . ALA B 1 252 ? 8.844 10.773 5.434 1 98.38 252 ALA B CA 1
ATOM 5363 C C . ALA B 1 252 ? 8.258 11.953 4.664 1 98.38 252 ALA B C 1
ATOM 5365 O O . ALA B 1 252 ? 7.812 12.938 5.262 1 98.38 252 ALA B O 1
ATOM 5366 N N . GLN B 1 253 ? 8.258 11.891 3.379 1 97.81 253 GLN B N 1
ATOM 5367 C CA . GLN B 1 253 ? 7.855 12.984 2.504 1 97.81 253 GLN B CA 1
ATOM 5368 C C . GLN B 1 253 ? 6.609 12.625 1.701 1 97.81 253 GLN B C 1
ATOM 5370 O O . GLN B 1 253 ? 6.543 11.555 1.097 1 97.81 253 GLN B O 1
ATOM 5375 N N . SER B 1 254 ? 5.645 13.484 1.713 1 96.12 254 SER B N 1
ATOM 5376 C CA . SER B 1 254 ? 4.398 13.25 0.989 1 96.12 254 SER B CA 1
ATOM 5377 C C . SER B 1 254 ? 4.328 14.094 -0.28 1 96.12 254 SER B C 1
ATOM 5379 O O . SER B 1 254 ? 4.832 15.219 -0.312 1 96.12 254 SER B O 1
ATOM 5381 N N . PHE B 1 255 ? 3.643 13.586 -1.277 1 94.44 255 PHE B N 1
ATOM 5382 C CA . PHE B 1 255 ? 3.318 14.359 -2.469 1 94.44 255 PHE B CA 1
ATOM 5383 C C . PHE B 1 255 ? 1.816 14.359 -2.725 1 94.44 255 PHE B C 1
ATOM 5385 O O . PHE B 1 255 ? 1.35 14.922 -3.719 1 94.44 255 PHE B O 1
ATOM 5392 N N . SER B 1 256 ? 1.091 13.766 -1.836 1 90.25 256 SER B N 1
ATOM 5393 C CA . SER B 1 256 ? -0.353 13.641 -2.01 1 90.25 256 SER B CA 1
ATOM 5394 C C . SER B 1 256 ? -1.039 15 -1.894 1 90.25 256 SER B C 1
ATOM 5396 O O . SER B 1 256 ? -1.964 15.297 -2.652 1 90.25 256 SER B O 1
ATOM 5398 N N . LYS B 1 257 ? -0.608 15.781 -0.997 1 87.19 257 LYS B N 1
ATOM 5399 C CA . LYS B 1 257 ? -1.306 17.031 -0.696 1 87.19 257 LYS B CA 1
ATOM 5400 C C . LYS B 1 257 ? -0.832 18.156 -1.607 1 87.19 257 LYS B C 1
ATOM 5402 O O . LYS B 1 257 ? -1.646 18.859 -2.205 1 87.19 257 LYS B O 1
ATOM 5407 N N . ASN B 1 258 ? 0.461 18.281 -1.741 1 91.31 258 ASN B N 1
ATOM 5408 C CA . ASN B 1 258 ? 0.99 19.422 -2.486 1 91.31 258 ASN B CA 1
ATOM 5409 C C . ASN B 1 258 ? 0.813 19.234 -3.99 1 91.31 258 ASN B C 1
ATOM 5411 O O . ASN B 1 258 ? 0.981 20.188 -4.758 1 91.31 258 ASN B O 1
ATOM 5415 N N . MET B 1 259 ? 0.424 18.016 -4.402 1 91.19 259 MET B N 1
ATOM 5416 C CA . MET B 1 259 ? 0.118 17.781 -5.812 1 91.19 259 MET B CA 1
ATOM 5417 C C . MET B 1 259 ? -1.346 17.391 -5.996 1 91.19 259 MET B C 1
ATOM 5419 O O . MET B 1 259 ? -1.757 17 -7.09 1 91.19 259 MET B O 1
ATOM 5423 N N . SER B 1 260 ? -2.098 17.406 -4.938 1 87.81 260 SER B N 1
ATOM 5424 C CA . SER B 1 260 ? -3.516 17.062 -4.926 1 87.81 260 SER B CA 1
ATOM 5425 C C . SER B 1 260 ? -3.754 15.656 -5.477 1 87.81 260 SER B C 1
ATOM 5427 O O . SER B 1 260 ? -4.66 15.445 -6.285 1 87.81 260 SER B O 1
ATOM 5429 N N . LEU B 1 261 ? -2.865 14.789 -5.148 1 89.62 261 LEU B N 1
ATOM 5430 C CA . LEU B 1 261 ? -2.967 13.375 -5.504 1 89.62 261 LEU B CA 1
ATOM 5431 C C . LEU B 1 261 ? -3.396 12.539 -4.305 1 89.62 261 LEU B C 1
ATOM 5433 O O . LEU B 1 261 ? -2.75 11.547 -3.973 1 89.62 261 LEU B O 1
ATOM 5437 N N . TYR B 1 262 ? -4.469 12.938 -3.717 1 88.12 262 TYR B N 1
ATOM 5438 C CA . TYR B 1 262 ? -4.879 12.375 -2.438 1 88.12 262 TYR B CA 1
ATOM 5439 C C . TYR B 1 262 ? -5.102 10.875 -2.549 1 88.12 262 TYR B C 1
ATOM 5441 O O . TYR B 1 262 ? -4.711 10.109 -1.661 1 88.12 262 TYR B O 1
ATOM 5449 N N . SER B 1 263 ? -5.668 10.383 -3.682 1 89.44 263 SER B N 1
ATOM 5450 C CA . SER B 1 263 ? -6.004 8.969 -3.781 1 89.44 263 SER B CA 1
ATOM 5451 C C . SER B 1 263 ? -4.922 8.195 -4.531 1 89.44 263 SER B C 1
ATOM 5453 O O . SER B 1 263 ? -5.102 7.016 -4.852 1 89.44 263 SER B O 1
ATOM 5455 N N . ALA B 1 264 ? -3.818 8.82 -4.871 1 88.75 264 ALA B N 1
ATOM 5456 C CA . ALA B 1 264 ? -2.686 8.117 -5.473 1 88.75 264 ALA B CA 1
ATOM 5457 C C . ALA B 1 264 ? -1.701 7.652 -4.406 1 88.75 264 ALA B C 1
ATOM 5459 O O . ALA B 1 264 ? -0.895 6.75 -4.648 1 88.75 264 ALA B O 1
ATOM 5460 N N . ARG B 1 265 ? -1.788 8.219 -3.219 1 87.06 265 ARG B N 1
ATOM 5461 C CA . ARG B 1 265 ? -0.987 7.816 -2.066 1 87.06 265 ARG B CA 1
ATOM 5462 C C . ARG B 1 265 ? 0.498 7.797 -2.414 1 87.06 265 ARG B C 1
ATOM 5464 O O . ARG B 1 265 ? 1.109 6.727 -2.488 1 87.06 265 ARG B O 1
ATOM 5471 N N . VAL B 1 266 ? 1.19 8.875 -2.551 1 92.19 266 VAL B N 1
ATOM 5472 C CA . VAL B 1 266 ? 2.568 9.016 -3.012 1 92.19 266 VAL B CA 1
ATOM 5473 C C . VAL B 1 266 ? 3.461 9.445 -1.85 1 92.19 266 VAL B C 1
ATOM 5475 O O . VAL B 1 266 ? 3.217 10.484 -1.223 1 92.19 266 VAL B O 1
ATOM 5478 N N . GLY B 1 267 ? 4.477 8.688 -1.528 1 94.69 267 GLY B N 1
ATOM 5479 C CA . GLY B 1 267 ? 5.387 9.031 -0.449 1 94.69 267 GLY B CA 1
ATOM 5480 C C . GLY B 1 267 ? 6.77 8.43 -0.617 1 94.69 267 GLY B C 1
ATOM 5481 O O . GLY B 1 267 ? 6.949 7.48 -1.381 1 94.69 267 GLY B O 1
ATOM 5482 N N . VAL B 1 268 ? 7.789 9.016 0.016 1 97.69 268 VAL B N 1
ATOM 5483 C CA . VAL B 1 268 ? 9.18 8.562 0.004 1 97.69 268 VAL B CA 1
ATOM 5484 C C . VAL B 1 268 ? 9.734 8.562 1.426 1 97.69 268 VAL B C 1
ATOM 5486 O O . VAL B 1 268 ? 9.469 9.484 2.203 1 97.69 268 VAL B O 1
ATOM 5489 N N . LEU B 1 269 ? 10.445 7.539 1.765 1 98.19 269 LEU B N 1
ATOM 5490 C CA . LEU B 1 269 ? 11.227 7.477 2.998 1 98.19 269 LEU B CA 1
ATOM 5491 C C . LEU B 1 269 ? 12.695 7.777 2.729 1 98.19 269 LEU B C 1
ATOM 5493 O O . LEU B 1 269 ? 13.328 7.121 1.895 1 98.19 269 LEU B O 1
ATOM 5497 N N . HIS B 1 270 ? 13.219 8.805 3.326 1 98.5 270 HIS B N 1
ATOM 5498 C CA . HIS B 1 270 ? 14.648 9.086 3.303 1 98.5 270 HIS B CA 1
ATOM 5499 C C . HIS B 1 270 ? 15.312 8.68 4.613 1 98.5 270 HIS B C 1
ATOM 5501 O O . HIS B 1 270 ? 14.961 9.188 5.68 1 98.5 270 HIS B O 1
ATOM 5507 N N . CYS B 1 271 ? 16.234 7.754 4.547 1 98.38 271 CYS B N 1
ATOM 5508 C CA . CYS B 1 271 ? 17.047 7.375 5.691 1 98.38 271 CYS B CA 1
ATOM 5509 C C . CYS B 1 271 ? 18.406 8.07 5.641 1 98.38 271 CYS B C 1
ATOM 5511 O O . CYS B 1 271 ? 19.203 7.832 4.719 1 98.38 271 CYS B O 1
ATOM 5513 N N . VAL B 1 272 ? 18.625 8.938 6.551 1 98.12 272 VAL B N 1
ATOM 5514 C CA . VAL B 1 272 ? 19.922 9.594 6.68 1 98.12 272 VAL B CA 1
ATOM 5515 C C . VAL B 1 272 ? 20.75 8.914 7.773 1 98.12 272 VAL B C 1
ATOM 5517 O O . VAL B 1 272 ? 20.25 8.695 8.883 1 98.12 272 VAL B O 1
ATOM 5520 N N . TYR B 1 273 ? 21.906 8.516 7.461 1 97.75 273 TYR B N 1
ATOM 5521 C CA . TYR B 1 273 ? 22.719 7.777 8.422 1 97.75 273 TYR B CA 1
ATOM 5522 C C . TYR B 1 273 ? 24.078 8.453 8.625 1 97.75 273 TYR B C 1
ATOM 5524 O O . TYR B 1 273 ? 24.5 9.281 7.809 1 97.75 273 TYR B O 1
ATOM 5532 N N . LYS B 1 274 ? 24.734 8.211 9.766 1 97.5 274 LYS B N 1
ATOM 5533 C CA . LYS B 1 274 ? 26.078 8.695 10.07 1 97.5 274 LYS B CA 1
ATOM 5534 C C . LYS B 1 274 ? 27.078 8.242 9 1 97.5 274 LYS B C 1
ATOM 5536 O O . LYS B 1 274 ? 26.891 7.211 8.359 1 97.5 274 LYS B O 1
ATOM 5541 N N . SER B 1 275 ? 28.141 8.945 8.867 1 96 275 SER B N 1
ATOM 5542 C CA . SER B 1 275 ? 29.109 8.781 7.801 1 96 275 SER B CA 1
ATOM 5543 C C . SER B 1 275 ? 29.781 7.41 7.875 1 96 275 SER B C 1
ATOM 5545 O O . SER B 1 275 ? 30.25 6.883 6.863 1 96 275 SER B O 1
ATOM 5547 N N . ASP B 1 276 ? 29.781 6.816 9.008 1 96.75 276 ASP B N 1
ATOM 5548 C CA . ASP B 1 276 ? 30.469 5.539 9.18 1 96.75 276 ASP B CA 1
ATOM 5549 C C . ASP B 1 276 ? 29.688 4.402 8.539 1 96.75 276 ASP B C 1
ATOM 5551 O O . ASP B 1 276 ? 30.188 3.281 8.422 1 96.75 276 ASP B O 1
ATOM 5555 N N . TYR B 1 277 ? 28.469 4.723 8.023 1 96.56 277 TYR B N 1
ATOM 5556 C CA . TYR B 1 277 ? 27.641 3.674 7.461 1 96.56 277 TYR B CA 1
ATOM 5557 C C . TYR B 1 277 ? 27.609 3.756 5.941 1 96.56 277 TYR B C 1
ATOM 5559 O O . TYR B 1 277 ? 27 2.906 5.277 1 96.56 277 TYR B O 1
ATOM 5567 N N . ILE B 1 278 ? 28.297 4.652 5.332 1 96.06 278 ILE B N 1
ATOM 5568 C CA . ILE B 1 278 ? 28.234 4.965 3.908 1 96.06 278 ILE B CA 1
ATOM 5569 C C . ILE B 1 278 ? 28.547 3.713 3.092 1 96.06 278 ILE B C 1
ATOM 5571 O O . ILE B 1 278 ? 27.859 3.418 2.111 1 96.06 278 ILE B O 1
ATOM 5575 N N . ASN B 1 279 ? 29.406 2.875 3.488 1 95.06 279 ASN B N 1
ATOM 5576 C CA . ASN B 1 279 ? 29.844 1.719 2.721 1 95.06 279 ASN B CA 1
ATOM 5577 C C . ASN B 1 279 ? 28.859 0.557 2.834 1 95.06 279 ASN B C 1
ATOM 5579 O O . ASN B 1 279 ? 28.984 -0.442 2.123 1 95.06 279 ASN B O 1
ATOM 5583 N N . LYS B 1 280 ? 27.875 0.693 3.693 1 95.19 280 LYS B N 1
ATOM 5584 C CA . LYS B 1 280 ? 26.922 -0.389 3.918 1 95.19 280 LYS B CA 1
ATOM 5585 C C . LYS B 1 280 ? 25.516 0.023 3.496 1 95.19 280 LYS B C 1
ATOM 5587 O O . LYS B 1 280 ? 24.531 -0.643 3.842 1 95.19 280 LYS B O 1
ATOM 5592 N N . ARG B 1 281 ? 25.438 1.043 2.74 1 93.38 281 ARG B N 1
ATOM 5593 C CA . ARG B 1 281 ? 24.188 1.613 2.281 1 93.38 281 ARG B CA 1
ATOM 5594 C C . ARG B 1 281 ? 23.328 0.557 1.598 1 93.38 281 ARG B C 1
ATOM 5596 O O . ARG B 1 281 ? 22.094 0.569 1.728 1 93.38 281 ARG B O 1
ATOM 5603 N N . HIS B 1 282 ? 23.938 -0.348 0.882 1 91.88 282 HIS B N 1
ATOM 5604 C CA . HIS B 1 282 ? 23.219 -1.371 0.133 1 91.88 282 HIS B CA 1
ATOM 5605 C C . HIS B 1 282 ? 22.438 -2.283 1.065 1 91.88 282 HIS B C 1
ATOM 5607 O O . HIS B 1 282 ? 21.359 -2.781 0.696 1 91.88 282 HIS B O 1
ATOM 5613 N N . MET B 1 283 ? 22.906 -2.455 2.268 1 94.56 283 MET B N 1
ATOM 5614 C CA . MET B 1 283 ? 22.219 -3.295 3.242 1 94.56 283 MET B CA 1
ATOM 5615 C C . MET B 1 283 ? 20.906 -2.645 3.689 1 94.56 283 MET B C 1
ATOM 5617 O O . MET B 1 283 ? 19.906 -3.33 3.881 1 94.56 283 MET B O 1
ATOM 5621 N N . LEU B 1 284 ? 20.984 -1.341 3.83 1 95.81 284 LEU B N 1
ATOM 5622 C CA . LEU B 1 284 ? 19.797 -0.604 4.207 1 95.81 284 LEU B CA 1
ATOM 5623 C C . LEU B 1 284 ? 18.719 -0.735 3.139 1 95.81 284 LEU B C 1
ATOM 5625 O O . LEU B 1 284 ? 17.562 -1.054 3.447 1 95.81 284 LEU B O 1
ATOM 5629 N N . MET B 1 285 ? 19.062 -0.561 1.896 1 94.19 285 MET B N 1
ATOM 5630 C CA . MET B 1 285 ? 18.109 -0.688 0.791 1 94.19 285 MET B CA 1
ATOM 5631 C C . MET B 1 285 ? 17.547 -2.104 0.715 1 94.19 285 MET B C 1
ATOM 5633 O O . MET B 1 285 ? 16.344 -2.291 0.509 1 94.19 285 MET B O 1
ATOM 5637 N N . ARG B 1 286 ? 18.359 -3.102 0.897 1 93.19 286 ARG B N 1
ATOM 5638 C CA . ARG B 1 286 ? 17.922 -4.496 0.877 1 93.19 286 ARG B CA 1
ATOM 5639 C C . ARG B 1 286 ? 16.906 -4.77 1.978 1 93.19 286 ARG B C 1
ATOM 5641 O O . ARG B 1 286 ? 15.891 -5.43 1.742 1 93.19 286 ARG B O 1
ATOM 5648 N N . ASN B 1 287 ? 17.203 -4.227 3.154 1 93.94 287 ASN B N 1
ATOM 5649 C CA . ASN B 1 287 ? 16.266 -4.41 4.262 1 93.94 287 ASN B CA 1
ATOM 5650 C C . ASN B 1 287 ? 14.922 -3.74 3.982 1 93.94 287 ASN B C 1
ATOM 5652 O O . ASN B 1 287 ? 13.867 -4.328 4.223 1 93.94 287 ASN B O 1
ATOM 5656 N N . LEU B 1 288 ? 15 -2.533 3.438 1 94.31 288 LEU B N 1
ATOM 5657 C CA . LEU B 1 288 ? 13.781 -1.804 3.109 1 94.31 288 LEU B CA 1
ATOM 5658 C C . LEU B 1 288 ? 12.969 -2.547 2.053 1 94.31 288 LEU B C 1
ATOM 5660 O O . LEU B 1 288 ? 11.75 -2.688 2.182 1 94.31 288 LEU B O 1
ATOM 5664 N N . THR B 1 289 ? 13.594 -3.059 1.062 1 92.75 289 THR B N 1
ATOM 5665 C CA . THR B 1 289 ? 12.914 -3.721 -0.048 1 92.75 289 THR B CA 1
ATOM 5666 C C . THR B 1 289 ? 12.281 -5.031 0.409 1 92.75 289 THR B C 1
ATOM 5668 O O . THR B 1 289 ? 11.148 -5.344 0.034 1 92.75 289 THR B O 1
ATOM 5671 N N . LEU B 1 290 ? 12.977 -5.797 1.185 1 91.31 290 LEU B N 1
ATOM 5672 C CA . LEU B 1 290 ? 12.453 -7.086 1.628 1 91.31 290 LEU B CA 1
ATOM 5673 C C . LEU B 1 290 ? 11.32 -6.898 2.631 1 91.31 290 LEU B C 1
ATOM 5675 O O . LEU B 1 290 ? 10.383 -7.695 2.67 1 91.31 290 LEU B O 1
ATOM 5679 N N . MET B 1 291 ? 11.453 -5.855 3.438 1 91.31 291 MET B N 1
ATOM 5680 C CA . MET B 1 291 ? 10.352 -5.512 4.332 1 91.31 291 MET B CA 1
ATOM 5681 C C . MET B 1 291 ? 9.086 -5.195 3.541 1 91.31 291 MET B C 1
ATOM 5683 O O . MET B 1 291 ? 7.996 -5.645 3.9 1 91.31 291 MET B O 1
ATOM 5687 N N . SER B 1 292 ? 9.273 -4.477 2.498 1 89.75 292 SER B N 1
ATOM 5688 C CA . SER B 1 292 ? 8.141 -4.117 1.651 1 89.75 292 SER B CA 1
ATOM 5689 C C . SER B 1 292 ? 7.629 -5.32 0.866 1 89.75 292 SER B C 1
ATOM 5691 O O . SER B 1 292 ? 6.426 -5.465 0.651 1 89.75 292 SER B O 1
ATOM 5693 N N . ARG B 1 293 ? 8.516 -6.176 0.429 1 91.44 293 ARG B N 1
ATOM 5694 C CA . ARG B 1 293 ? 8.172 -7.363 -0.345 1 91.44 293 ARG B CA 1
ATOM 5695 C C . ARG B 1 293 ? 7.172 -8.234 0.404 1 91.44 293 ARG B C 1
ATOM 5697 O O . ARG B 1 293 ? 6.223 -8.75 -0.191 1 91.44 293 ARG B O 1
ATOM 5704 N N . ALA B 1 294 ? 7.371 -8.352 1.658 1 90.31 294 ALA B N 1
ATOM 5705 C CA . ALA B 1 294 ? 6.516 -9.188 2.492 1 90.31 294 ALA B CA 1
ATOM 5706 C C . ALA B 1 294 ? 5.152 -8.539 2.715 1 90.31 294 ALA B C 1
ATOM 5708 O O . ALA B 1 294 ? 4.156 -9.227 2.941 1 90.31 294 ALA B O 1
ATOM 5709 N N . ARG B 1 295 ? 5.082 -7.242 2.607 1 90 295 ARG B N 1
ATOM 5710 C CA . ARG B 1 295 ? 3.902 -6.527 3.078 1 90 295 ARG B CA 1
ATOM 5711 C C . ARG B 1 295 ? 3.008 -6.117 1.912 1 90 295 ARG B C 1
ATOM 5713 O O . ARG B 1 295 ? 1.781 -6.203 2.004 1 90 295 ARG B O 1
ATOM 5720 N N . PHE B 1 296 ? 3.645 -5.695 0.813 1 86.38 296 PHE B N 1
ATOM 5721 C CA . PHE B 1 296 ? 2.789 -5.277 -0.291 1 86.38 296 PHE B CA 1
ATOM 5722 C C . PHE B 1 296 ? 3.434 -5.613 -1.632 1 86.38 296 PHE B C 1
ATOM 5724 O O . PHE B 1 296 ? 2.867 -5.32 -2.688 1 86.38 296 PHE B O 1
ATOM 5731 N N . GLY B 1 297 ? 4.555 -6.293 -1.628 1 87.19 297 GLY B N 1
ATOM 5732 C CA . GLY B 1 297 ? 5.234 -6.703 -2.848 1 87.19 297 GLY B CA 1
ATOM 5733 C C . GLY B 1 297 ? 6.098 -5.605 -3.445 1 87.19 297 GLY B C 1
ATOM 5734 O O . GLY B 1 297 ? 7.207 -5.355 -2.977 1 87.19 297 GLY B O 1
ATOM 5735 N N . SER B 1 298 ? 5.648 -4.977 -4.5 1 85.69 298 SER B N 1
ATOM 5736 C CA . SER B 1 298 ? 6.316 -3.834 -5.117 1 85.69 298 SER B CA 1
ATOM 5737 C C . SER B 1 298 ? 5.414 -2.607 -5.141 1 85.69 298 SER B C 1
ATOM 5739 O O . SER B 1 298 ? 4.188 -2.732 -5.074 1 85.69 298 SER B O 1
ATOM 5741 N N . ALA B 1 299 ? 6.031 -1.482 -5.188 1 88.25 299 ALA B N 1
ATOM 5742 C CA . ALA B 1 299 ? 5.289 -0.226 -5.152 1 88.25 299 ALA B CA 1
ATOM 5743 C C . ALA B 1 299 ? 4.5 -0.016 -6.441 1 88.25 299 ALA B C 1
ATOM 5745 O O . ALA B 1 299 ? 4.766 -0.671 -7.453 1 88.25 299 ALA B O 1
ATOM 5746 N N . GLU B 1 300 ? 3.523 0.87 -6.375 1 90.81 300 GLU B N 1
ATOM 5747 C CA . GLU B 1 300 ? 2.715 1.209 -7.543 1 90.81 300 GLU B CA 1
ATOM 5748 C C . GLU B 1 300 ? 3.379 2.303 -8.375 1 90.81 300 GLU B C 1
ATOM 5750 O O . GLU B 1 300 ? 4.168 3.094 -7.855 1 90.81 300 GLU B O 1
ATOM 5755 N N . ARG B 1 301 ? 3.047 2.42 -9.617 1 91.75 301 ARG B N 1
ATOM 5756 C CA . ARG B 1 301 ? 3.77 3.289 -10.539 1 91.75 301 ARG B CA 1
ATOM 5757 C C . ARG B 1 301 ? 2.996 4.578 -10.797 1 91.75 301 ARG B C 1
ATOM 5759 O O . ARG B 1 301 ? 3.59 5.645 -10.953 1 91.75 301 ARG B O 1
ATOM 5766 N N . HIS B 1 302 ? 1.688 4.574 -10.867 1 90.38 302 HIS B N 1
ATOM 5767 C CA . HIS B 1 302 ? 0.923 5.645 -11.5 1 90.38 302 HIS B CA 1
ATOM 5768 C C . HIS B 1 302 ? 1.138 6.973 -10.789 1 90.38 302 HIS B C 1
ATOM 5770 O O . HIS B 1 302 ? 1.559 7.953 -11.406 1 90.38 302 HIS B O 1
ATOM 5776 N N . GLY B 1 303 ? 0.851 7.023 -9.516 1 91.69 303 GLY B N 1
ATOM 5777 C CA . GLY B 1 303 ? 1.017 8.242 -8.742 1 91.69 303 GLY B CA 1
ATOM 5778 C C . GLY B 1 303 ? 2.441 8.766 -8.742 1 91.69 303 GLY B C 1
ATOM 5779 O O . GLY B 1 303 ? 2.689 9.906 -9.125 1 91.69 303 GLY B O 1
ATOM 5780 N N . PRO B 1 304 ? 3.375 7.922 -8.445 1 94.62 304 PRO B N 1
ATOM 5781 C CA . PRO B 1 304 ? 4.781 8.336 -8.438 1 94.62 304 PRO B CA 1
ATOM 5782 C C . PRO B 1 304 ? 5.27 8.797 -9.805 1 94.62 304 PRO B C 1
ATOM 5784 O O . PRO B 1 304 ? 6.117 9.688 -9.891 1 94.62 304 PRO B O 1
ATOM 5787 N N . GLU B 1 305 ? 4.773 8.141 -10.812 1 94.06 305 GLU B N 1
ATOM 5788 C CA . GLU B 1 305 ? 5.164 8.594 -12.148 1 94.06 305 GLU B CA 1
ATOM 5789 C C . GLU B 1 305 ? 4.668 10.016 -12.414 1 94.06 305 GLU B C 1
ATOM 5791 O O . GLU B 1 305 ? 5.371 10.82 -13.023 1 94.06 305 GLU B O 1
ATOM 5796 N N . ILE B 1 306 ? 3.461 10.344 -11.992 1 92.88 306 ILE B N 1
ATOM 5797 C CA . ILE B 1 306 ? 2.951 11.703 -12.102 1 92.88 306 ILE B CA 1
ATOM 5798 C C . ILE B 1 306 ? 3.867 12.664 -11.344 1 92.88 306 ILE B C 1
ATOM 5800 O O . ILE B 1 306 ? 4.305 13.68 -11.883 1 92.88 306 ILE B O 1
ATOM 5804 N N . ALA B 1 307 ? 4.164 12.32 -10.133 1 95.56 307 ALA B N 1
ATOM 5805 C CA . ALA B 1 307 ? 5.008 13.156 -9.289 1 95.56 307 ALA B CA 1
ATOM 5806 C C . ALA B 1 307 ? 6.387 13.359 -9.906 1 95.56 307 ALA B C 1
ATOM 5808 O O . ALA B 1 307 ? 6.918 14.469 -9.914 1 95.56 307 ALA B O 1
ATOM 5809 N N . TYR B 1 308 ? 6.926 12.273 -10.438 1 96.31 308 TYR B N 1
ATOM 5810 C CA . TYR B 1 308 ? 8.227 12.336 -11.094 1 96.31 308 TYR B CA 1
ATOM 5811 C C . TYR B 1 308 ? 8.203 13.328 -12.25 1 96.31 308 TYR B C 1
ATOM 5813 O O . TYR B 1 308 ? 9.094 14.172 -12.367 1 96.31 308 TYR B O 1
ATOM 5821 N N . ARG B 1 309 ? 7.203 13.234 -13.039 1 95.12 309 ARG B N 1
ATOM 5822 C CA . ARG B 1 309 ? 7.102 14.109 -14.203 1 95.12 309 ARG B CA 1
ATOM 5823 C C . ARG B 1 309 ? 6.949 15.57 -13.781 1 95.12 309 ARG B C 1
ATOM 5825 O O . ARG B 1 309 ? 7.559 16.453 -14.383 1 95.12 309 ARG B O 1
ATOM 5832 N N . LEU B 1 310 ? 6.164 15.812 -12.789 1 95.5 310 LEU B N 1
ATOM 5833 C CA . LEU B 1 310 ? 5.98 17.172 -12.297 1 95.5 310 LEU B CA 1
ATOM 5834 C C . LEU B 1 310 ? 7.297 17.75 -11.797 1 95.5 310 LEU B C 1
ATOM 5836 O O . LEU B 1 310 ? 7.562 18.938 -11.969 1 95.5 310 LEU B O 1
ATOM 5840 N N . MET B 1 311 ? 8.109 16.953 -11.172 1 96.12 311 MET B N 1
ATOM 5841 C CA . MET B 1 311 ? 9.344 17.438 -10.57 1 96.12 311 MET B CA 1
ATOM 5842 C C . MET B 1 311 ? 10.461 17.531 -11.602 1 96.12 311 MET B C 1
ATOM 5844 O O . MET B 1 311 ? 11.328 18.406 -11.508 1 96.12 311 MET B O 1
ATOM 5848 N N . SER B 1 312 ? 10.461 16.672 -12.625 1 95.75 312 SER B N 1
ATOM 5849 C CA . SER B 1 312 ? 11.625 16.531 -13.5 1 95.75 312 SER B CA 1
ATOM 5850 C C . SER B 1 312 ? 11.453 17.328 -14.789 1 95.75 312 SER B C 1
ATOM 5852 O O . SER B 1 312 ? 12.43 17.703 -15.43 1 95.75 312 SER B O 1
ATOM 5854 N N . ASP B 1 313 ? 10.227 17.547 -15.242 1 95 313 ASP B N 1
ATOM 5855 C CA . ASP B 1 313 ? 9.953 18.359 -16.422 1 95 313 ASP B CA 1
ATOM 5856 C C . ASP B 1 313 ? 9.875 19.844 -16.062 1 95 313 ASP B C 1
ATOM 5858 O O . ASP B 1 313 ? 9 20.25 -15.297 1 95 313 ASP B O 1
ATOM 5862 N N . PRO B 1 314 ? 10.719 20.641 -16.656 1 95.62 314 PRO B N 1
ATOM 5863 C CA . PRO B 1 314 ? 10.781 22.047 -16.266 1 95.62 314 PRO B CA 1
ATOM 5864 C C . PRO B 1 314 ? 9.453 22.781 -16.453 1 95.62 314 PRO B C 1
ATOM 5866 O O . PRO B 1 314 ? 9.07 23.594 -15.609 1 95.62 314 PRO B O 1
ATOM 5869 N N . SER B 1 315 ? 8.773 22.5 -17.516 1 94.56 315 SER B N 1
ATOM 5870 C CA . SER B 1 315 ? 7.504 23.156 -17.781 1 94.56 315 SER B CA 1
ATOM 5871 C C . SER B 1 315 ? 6.438 22.734 -16.781 1 94.56 315 SER B C 1
ATOM 5873 O O . SER B 1 315 ? 5.715 23.562 -16.234 1 94.56 315 SER B O 1
ATOM 5875 N N . LEU B 1 316 ? 6.344 21.453 -16.484 1 94.62 316 LEU B N 1
ATOM 5876 C CA . LEU B 1 316 ? 5.383 20.938 -15.508 1 94.62 316 LEU B CA 1
ATOM 5877 C C . LEU B 1 316 ? 5.727 21.406 -14.102 1 94.62 316 LEU B C 1
ATOM 5879 O O . LEU B 1 316 ? 4.836 21.719 -13.312 1 94.62 316 LEU B O 1
ATOM 5883 N N . ARG B 1 317 ? 7.004 21.453 -13.867 1 94.94 317 ARG B N 1
ATOM 5884 C CA . ARG B 1 317 ? 7.457 21.891 -12.547 1 94.94 317 ARG B CA 1
ATOM 5885 C C . ARG B 1 317 ? 7.043 23.328 -12.273 1 94.94 317 ARG B C 1
ATOM 5887 O O . ARG B 1 317 ? 6.539 23.641 -11.188 1 94.94 317 ARG B O 1
ATOM 5894 N N . LYS B 1 318 ? 7.277 24.156 -13.242 1 94.75 318 LYS B N 1
ATOM 5895 C CA . LYS B 1 318 ? 6.891 25.562 -13.094 1 94.75 318 LYS B CA 1
ATOM 5896 C C . LYS B 1 318 ? 5.387 25.688 -12.867 1 94.75 318 LYS B C 1
ATOM 5898 O O . LYS B 1 318 ? 4.953 26.438 -11.984 1 94.75 318 LYS B O 1
ATOM 5903 N N . MET B 1 319 ? 4.641 24.984 -13.633 1 92.94 319 MET B N 1
ATOM 5904 C CA . MET B 1 319 ? 3.186 25.031 -13.5 1 92.94 319 MET B CA 1
ATOM 5905 C C . MET B 1 319 ? 2.758 24.562 -12.109 1 92.94 319 MET B C 1
ATOM 5907 O O . MET B 1 319 ? 1.91 25.203 -11.477 1 92.94 319 MET B O 1
ATOM 5911 N N . TRP B 1 320 ? 3.328 23.484 -11.641 1 93.44 320 TRP B N 1
ATOM 5912 C CA . TRP B 1 320 ? 3.021 22.906 -10.336 1 93.44 320 TRP B CA 1
ATOM 5913 C C . TRP B 1 320 ? 3.355 23.891 -9.219 1 93.44 320 TRP B C 1
ATOM 5915 O O . TRP B 1 320 ? 2.523 24.156 -8.344 1 93.44 320 TRP B O 1
ATOM 5925 N N . LEU B 1 321 ? 4.492 24.484 -9.281 1 93.62 321 LEU B N 1
ATOM 5926 C CA . LEU B 1 321 ? 4.926 25.391 -8.234 1 93.62 321 LEU B CA 1
ATOM 5927 C C . LEU B 1 321 ? 4.09 26.672 -8.25 1 93.62 321 LEU B C 1
ATOM 5929 O O . LEU B 1 321 ? 3.789 27.234 -7.191 1 93.62 321 LEU B O 1
ATOM 5933 N N . ASP B 1 322 ? 3.715 27.141 -9.43 1 92.62 322 ASP B N 1
ATOM 5934 C CA . ASP B 1 322 ? 2.838 28.297 -9.531 1 92.62 322 ASP B CA 1
ATOM 5935 C C . ASP B 1 322 ? 1.478 28.016 -8.898 1 92.62 322 ASP B C 1
ATOM 5937 O O . ASP B 1 322 ? 0.918 28.875 -8.211 1 92.62 322 ASP B O 1
ATOM 5941 N N . GLU B 1 323 ? 1.024 26.859 -9.133 1 89.44 323 GLU B N 1
ATOM 5942 C CA . GLU B 1 323 ? -0.26 26.469 -8.562 1 89.44 323 GLU B CA 1
ATOM 5943 C C . GLU B 1 323 ? -0.177 26.375 -7.043 1 89.44 323 GLU B C 1
ATOM 5945 O O . GLU B 1 323 ? -1.107 26.766 -6.336 1 89.44 323 GLU B O 1
ATOM 5950 N N . LEU B 1 324 ? 0.858 25.797 -6.617 1 90.56 324 LEU B N 1
ATOM 5951 C CA . LEU B 1 324 ? 1.066 25.688 -5.18 1 90.56 324 LEU B CA 1
ATOM 5952 C C . LEU B 1 324 ? 1.091 27.047 -4.516 1 90.56 324 LEU B C 1
ATOM 5954 O O . LEU B 1 324 ? 0.522 27.234 -3.438 1 90.56 324 LEU B O 1
ATOM 5958 N N . GLN B 1 325 ? 1.729 27.969 -5.145 1 91.56 325 GLN B N 1
ATOM 5959 C CA . GLN B 1 325 ? 1.774 29.328 -4.621 1 91.56 325 GLN B CA 1
ATOM 5960 C C . GLN B 1 325 ? 0.383 29.953 -4.594 1 91.56 325 GLN B C 1
ATOM 5962 O O . GLN B 1 325 ? 0.033 30.672 -3.648 1 91.56 325 GLN B O 1
ATOM 5967 N N . ALA B 1 326 ? -0.316 29.703 -5.629 1 89.94 326 ALA B N 1
ATOM 5968 C CA . ALA B 1 326 ? -1.683 30.219 -5.68 1 89.94 326 ALA B CA 1
ATOM 5969 C C . ALA B 1 326 ? -2.531 29.625 -4.555 1 89.94 326 ALA B C 1
ATOM 5971 O O . ALA B 1 326 ? -3.344 30.328 -3.949 1 89.94 326 ALA B O 1
ATOM 5972 N N . MET B 1 327 ? -2.365 28.359 -4.312 1 88.56 327 MET B N 1
ATOM 5973 C CA . MET B 1 327 ? -3.084 27.688 -3.232 1 88.56 327 MET B CA 1
ATOM 5974 C C . MET B 1 327 ? -2.744 28.312 -1.882 1 88.56 327 MET B C 1
ATOM 5976 O O . MET B 1 327 ? -3.637 28.578 -1.077 1 88.56 327 MET B O 1
ATOM 5980 N N . THR B 1 328 ? -1.513 28.531 -1.691 1 90.94 328 THR B N 1
ATOM 5981 C CA . THR B 1 328 ? -1.056 29.078 -0.418 1 90.94 328 THR B CA 1
ATOM 5982 C C . THR B 1 328 ? -1.556 30.516 -0.231 1 90.94 328 THR B C 1
ATOM 5984 O O . THR B 1 328 ? -1.944 30.906 0.872 1 90.94 328 THR B O 1
ATOM 5987 N N . ARG B 1 329 ? -1.515 31.266 -1.247 1 91.44 329 ARG B N 1
ATOM 5988 C CA . ARG B 1 329 ? -2.033 32.625 -1.182 1 91.44 329 ARG B CA 1
ATOM 5989 C C . ARG B 1 329 ? -3.508 32.625 -0.794 1 91.44 329 ARG B C 1
ATOM 5991 O O . ARG B 1 329 ? -3.945 33.469 -0.01 1 91.44 329 ARG B O 1
ATOM 5998 N N . ARG B 1 330 ? -4.195 31.703 -1.367 1 91.31 330 ARG B N 1
ATOM 5999 C CA . ARG B 1 330 ? -5.613 31.609 -1.022 1 91.31 330 ARG B CA 1
ATOM 6000 C C . ARG B 1 330 ? -5.793 31.266 0.453 1 91.31 330 ARG B C 1
ATOM 6002 O O . ARG B 1 330 ? -6.668 31.828 1.119 1 91.31 330 ARG B O 1
ATOM 6009 N N . LEU B 1 331 ? -5.035 30.328 0.909 1 90.12 331 LEU B N 1
ATOM 6010 C CA . LEU B 1 331 ? -5.121 29.938 2.309 1 90.12 331 LEU B CA 1
ATOM 6011 C C . LEU B 1 331 ? -4.812 31.109 3.23 1 90.12 331 LEU B C 1
ATOM 6013 O O . LEU B 1 331 ? -5.512 31.328 4.223 1 90.12 331 LEU B O 1
ATOM 6017 N N . ILE B 1 332 ? -3.832 31.891 2.869 1 91.5 332 ILE B N 1
ATOM 6018 C CA . ILE B 1 332 ? -3.438 33.062 3.654 1 91.5 332 ILE B CA 1
ATOM 6019 C C . ILE B 1 332 ? -4.559 34.094 3.643 1 91.5 332 ILE B C 1
ATOM 6021 O O . ILE B 1 332 ? -4.91 34.656 4.688 1 91.5 332 ILE B O 1
ATOM 6025 N N . LYS B 1 333 ? -5.066 34.281 2.504 1 93.88 333 LYS B N 1
ATOM 6026 C CA . LYS B 1 333 ? -6.164 35.219 2.373 1 93.88 333 LYS B CA 1
ATOM 6027 C C . LYS B 1 333 ? -7.371 34.781 3.203 1 93.88 333 LYS B C 1
ATOM 6029 O O . LYS B 1 333 ? -8.008 35.625 3.863 1 93.88 333 LYS B O 1
ATOM 6034 N N . MET B 1 334 ? -7.672 33.562 3.141 1 94 334 MET B N 1
ATOM 6035 C CA . MET B 1 334 ? -8.82 33.031 3.873 1 94 334 MET B CA 1
ATOM 6036 C C . MET B 1 334 ? -8.617 33.188 5.379 1 94 334 MET B C 1
ATOM 6038 O O . MET B 1 334 ? -9.57 33.469 6.109 1 94 334 MET B O 1
ATOM 6042 N N . ARG B 1 335 ? -7.441 32.969 5.848 1 94.75 335 ARG B N 1
ATOM 6043 C CA . ARG B 1 335 ? -7.121 33.188 7.254 1 94.75 335 ARG B CA 1
ATOM 6044 C C . ARG B 1 335 ? -7.359 34.625 7.656 1 94.75 335 ARG B C 1
ATOM 6046 O O . ARG B 1 335 ? -7.945 34.906 8.703 1 94.75 335 ARG B O 1
ATOM 6053 N N . GLN B 1 336 ? -6.875 35.469 6.828 1 95.88 336 GLN B N 1
ATOM 6054 C CA . GLN B 1 336 ? -7.047 36.906 7.09 1 95.88 336 GLN B CA 1
ATOM 6055 C C . GLN B 1 336 ? -8.523 37.281 7.117 1 95.88 336 GLN B C 1
ATOM 6057 O O . GLN B 1 336 ? -8.969 38.031 8 1 95.88 336 GLN B O 1
ATOM 6062 N N . GLU B 1 337 ? -9.188 36.781 6.184 1 96.5 337 GLU B N 1
ATOM 6063 C CA . GLU B 1 337 ? -10.617 37.062 6.105 1 96.5 337 GLU B CA 1
ATOM 6064 C C . GLU B 1 337 ? -11.352 36.531 7.332 1 96.5 337 GLU B C 1
ATOM 6066 O O . GLU B 1 337 ? -12.234 37.188 7.875 1 96.5 337 GLU B O 1
ATOM 6071 N N . LEU B 1 338 ? -11.047 35.344 7.707 1 96.31 338 LEU B N 1
ATOM 6072 C CA . LEU B 1 338 ? -11.664 34.75 8.891 1 96.31 338 LEU B CA 1
ATOM 6073 C C . LEU B 1 338 ? -11.398 35.594 10.125 1 96.31 338 LEU B C 1
ATOM 6075 O O . LEU B 1 338 ? -12.328 35.938 10.859 1 96.31 338 LEU B O 1
ATOM 6079 N N . ARG B 1 339 ? -10.156 35.969 10.328 1 96.31 339 ARG B N 1
ATOM 6080 C CA . ARG B 1 339 ? -9.805 36.781 11.484 1 96.31 339 ARG B CA 1
ATOM 6081 C C . ARG B 1 339 ? -10.555 38.094 11.453 1 96.31 339 ARG B C 1
ATOM 6083 O O . ARG B 1 339 ? -11.156 38.5 12.445 1 96.31 339 ARG B O 1
ATOM 6090 N N . ASN B 1 340 ? -10.508 38.719 10.289 1 97.38 340 ASN B N 1
ATOM 6091 C CA . ASN B 1 340 ? -11.164 40.031 10.133 1 97.38 340 ASN B CA 1
ATOM 6092 C C . ASN B 1 340 ? -12.648 39.969 10.5 1 97.38 340 ASN B C 1
ATOM 6094 O O . ASN B 1 340 ? -13.156 40.812 11.203 1 97.38 340 ASN B O 1
ATOM 6098 N N . ARG B 1 341 ? -13.273 38.938 10.039 1 96.94 341 ARG B N 1
ATOM 6099 C CA . ARG B 1 341 ? -14.703 38.812 10.273 1 96.94 341 ARG B CA 1
ATOM 6100 C C . ARG B 1 341 ? -14.992 38.5 11.734 1 96.94 341 ARG B C 1
ATOM 6102 O O . ARG B 1 341 ? -15.961 39 12.305 1 96.94 341 ARG B O 1
ATOM 6109 N N . LEU B 1 342 ? -14.234 37.656 12.297 1 96.56 342 LEU B N 1
ATOM 6110 C CA . LEU B 1 342 ? -14.406 37.312 13.703 1 96.56 342 LEU B CA 1
ATOM 6111 C C . LEU B 1 342 ? -14.219 38.531 14.594 1 96.56 342 LEU B C 1
ATOM 6113 O O . LEU B 1 342 ? -14.984 38.75 15.531 1 96.56 342 LEU B O 1
ATOM 6117 N N . GLU B 1 343 ? -13.203 39.312 14.289 1 96.25 343 GLU B N 1
ATOM 6118 C CA . GLU B 1 343 ? -12.914 40.5 15.07 1 96.25 343 GLU B CA 1
ATOM 6119 C C . GLU B 1 343 ? -13.961 41.594 14.82 1 96.25 343 GLU B C 1
ATOM 6121 O O . GLU B 1 343 ? -14.375 42.281 15.75 1 96.25 343 GLU B O 1
ATOM 6126 N N . ALA B 1 344 ? -14.344 41.75 13.578 1 96.19 344 ALA B N 1
ATOM 6127 C CA . ALA B 1 344 ? -15.359 42.75 13.234 1 96.19 344 ALA B CA 1
ATOM 6128 C C . ALA B 1 344 ? -16.672 42.469 13.961 1 96.19 344 ALA B C 1
ATOM 6130 O O . ALA B 1 344 ? -17.359 43.406 14.375 1 96.19 344 ALA B O 1
ATOM 6131 N N . LYS B 1 345 ? -16.969 41.188 14.133 1 95.81 345 LYS B N 1
ATOM 6132 C CA . LYS B 1 345 ? -18.203 40.781 14.789 1 95.81 345 LYS B CA 1
ATOM 6133 C C . LYS B 1 345 ? -18.016 40.688 16.297 1 95.81 345 LYS B C 1
ATOM 6135 O O . LYS B 1 345 ? -18.953 40.344 17.031 1 95.81 345 LYS B O 1
ATOM 6140 N N . LYS B 1 346 ? -16.828 40.906 16.766 1 95.62 346 LYS B N 1
ATOM 6141 C CA . LYS B 1 346 ? -16.453 40.844 18.188 1 95.62 346 LYS B CA 1
ATOM 6142 C C . LYS B 1 346 ? -16.797 39.5 18.797 1 95.62 346 LYS B C 1
ATOM 6144 O O . LYS B 1 346 ? -17.375 39.438 19.891 1 95.62 346 LYS B O 1
ATOM 6149 N N . VAL B 1 347 ? -16.578 38.469 18 1 95.12 347 VAL B N 1
ATOM 6150 C CA . VAL B 1 347 ? -16.797 37.125 18.547 1 95.12 347 VAL B CA 1
ATOM 6151 C C . VAL B 1 347 ? -15.883 36.938 19.75 1 95.12 347 VAL B C 1
ATOM 6153 O O . VAL B 1 347 ? -14.703 37.281 19.719 1 95.12 347 VAL B O 1
ATOM 6156 N N . LYS B 1 348 ? -16.359 36.375 20.828 1 93.25 348 LYS B N 1
ATOM 6157 C CA . LYS B 1 348 ? -15.586 36.156 22.047 1 93.25 348 LYS B CA 1
ATOM 6158 C C . LYS B 1 348 ? -14.352 35.281 21.766 1 93.25 348 LYS B C 1
ATOM 6160 O O . LYS B 1 348 ? -14.453 34.25 21.109 1 93.25 348 LYS B O 1
ATOM 6165 N N . GLY B 1 349 ? -13.211 35.781 22.281 1 87.19 349 GLY B N 1
ATOM 6166 C CA . GLY B 1 349 ? -11.953 35.094 22.109 1 87.19 349 GLY B CA 1
ATOM 6167 C C . GLY B 1 349 ? -10.867 35.938 21.484 1 87.19 349 GLY B C 1
ATOM 6168 O O . GLY B 1 349 ? -11.07 37.125 21.219 1 87.19 349 GLY B O 1
ATOM 6169 N N . THR B 1 350 ? -9.719 35.406 21.422 1 87.38 350 THR B N 1
ATOM 6170 C CA . THR B 1 350 ? -8.617 36.031 20.688 1 87.38 350 THR B CA 1
ATOM 6171 C C . THR B 1 350 ? -8.367 35.281 19.375 1 87.38 350 THR B C 1
ATOM 6173 O O . THR B 1 350 ? -8.438 34.062 19.312 1 87.38 350 THR B O 1
ATOM 6176 N N . TRP B 1 351 ? -8.242 36.031 18.297 1 93 351 TRP B N 1
ATOM 6177 C CA . TRP B 1 351 ? -8.258 35.438 16.969 1 93 351 TRP B CA 1
ATOM 6178 C C . TRP B 1 351 ? -6.98 35.75 16.203 1 93 351 TRP B C 1
ATOM 6180 O O . TRP B 1 351 ? -6.832 35.375 15.047 1 93 351 TRP B O 1
ATOM 6190 N N . LYS B 1 352 ? -6 36.375 16.859 1 91.38 352 LYS B N 1
ATOM 6191 C CA . LYS B 1 352 ? -4.73 36.719 16.234 1 91.38 352 LYS B CA 1
ATOM 6192 C C . LYS B 1 352 ? -3.988 35.469 15.773 1 91.38 352 LYS B C 1
ATOM 6194 O O . LYS B 1 352 ? -3.307 35.5 14.742 1 91.38 352 LYS B O 1
ATOM 6199 N N . HIS B 1 353 ? -4.168 34.406 16.484 1 91.12 353 HIS B N 1
ATOM 6200 C CA . HIS B 1 353 ? -3.443 33.156 16.203 1 91.12 353 HIS B CA 1
ATOM 6201 C C . HIS B 1 353 ? -3.84 32.594 14.844 1 91.12 353 HIS B C 1
ATOM 6203 O O . HIS B 1 353 ? -3.061 31.859 14.219 1 91.12 353 HIS B O 1
ATOM 6209 N N . ILE B 1 354 ? -5.012 32.906 14.336 1 92.69 354 ILE B N 1
ATOM 6210 C CA . ILE B 1 354 ? -5.504 32.375 13.062 1 92.69 354 ILE B CA 1
ATOM 6211 C C . ILE B 1 354 ? -4.555 32.781 11.938 1 92.69 354 ILE B C 1
ATOM 6213 O O . ILE B 1 354 ? -4.328 32 11.008 1 92.69 354 ILE B O 1
ATOM 6217 N N . THR B 1 355 ? -3.982 33.969 12.031 1 92.12 355 THR B N 1
ATOM 6218 C CA . THR B 1 355 ? -3.094 34.438 10.977 1 92.12 355 THR B CA 1
ATOM 6219 C C . THR B 1 355 ? -1.637 34.156 11.328 1 92.12 355 THR B C 1
ATOM 6221 O O . THR B 1 355 ? -0.747 34.312 10.492 1 92.12 355 THR B O 1
ATOM 6224 N N . GLU B 1 356 ? -1.385 33.75 12.57 1 86.94 356 GLU B N 1
ATOM 6225 C CA . GLU B 1 356 ? -0.04 33.344 12.969 1 86.94 356 GLU B CA 1
ATOM 6226 C C . GLU B 1 356 ? 0.224 31.875 12.633 1 86.94 356 GLU B C 1
ATOM 6228 O O . GLU B 1 356 ? 1.371 31.484 12.406 1 86.94 356 GLU B O 1
ATOM 6233 N N . GLN B 1 357 ? -0.822 31.141 12.664 1 85 357 GLN B N 1
ATOM 6234 C CA . GLN B 1 357 ? -0.754 29.75 12.234 1 85 357 GLN B CA 1
ATOM 6235 C C . GLN B 1 357 ? -0.572 29.656 10.719 1 85 357 GLN B C 1
ATOM 6237 O O . GLN B 1 357 ? -0.891 30.594 9.992 1 85 357 GLN B O 1
ATOM 6242 N N . ILE B 1 358 ? 0.042 28.609 10.266 1 83.5 358 ILE B N 1
ATOM 6243 C CA . ILE B 1 358 ? 0.243 28.453 8.828 1 83.5 358 ILE B CA 1
ATOM 6244 C C . ILE B 1 358 ? -0.233 27.062 8.398 1 83.5 358 ILE B C 1
ATOM 6246 O O . ILE B 1 358 ? -0.321 26.141 9.219 1 83.5 358 ILE B O 1
ATOM 6250 N N . GLY B 1 359 ? -0.514 27 7.098 1 85.19 359 GLY B N 1
ATOM 6251 C CA . GLY B 1 359 ? -0.898 25.703 6.547 1 85.19 359 GLY B CA 1
ATOM 6252 C C . GLY B 1 359 ? -2.4 25.547 6.41 1 85.19 359 GLY B C 1
ATOM 6253 O O . GLY B 1 359 ? -3.143 26.531 6.418 1 85.19 359 GLY B O 1
ATOM 6254 N N . MET B 1 360 ? -2.758 24.297 6.266 1 84.19 360 MET B N 1
ATOM 6255 C CA . MET B 1 360 ? -4.137 24 5.887 1 84.19 360 MET B CA 1
ATOM 6256 C C . MET B 1 360 ? -5.035 23.953 7.117 1 84.19 360 MET B C 1
ATOM 6258 O O . MET B 1 360 ? -6.258 24.047 7 1 84.19 360 MET B O 1
ATOM 6262 N N . PHE B 1 361 ? -4.426 23.859 8.289 1 86.94 361 PHE B N 1
ATOM 6263 C CA . PHE B 1 361 ? -5.242 23.656 9.484 1 86.94 361 PHE B CA 1
ATOM 6264 C C . PHE B 1 361 ? -5.09 24.812 10.453 1 86.94 361 PHE B C 1
ATOM 6266 O O . PHE B 1 361 ? -4.078 25.516 10.438 1 86.94 361 PHE B O 1
ATOM 6273 N N . ALA B 1 362 ? -6.152 25.031 11.188 1 87.5 362 ALA B N 1
ATOM 6274 C CA . ALA B 1 362 ? -6.125 26.031 12.266 1 87.5 362 ALA B CA 1
ATOM 6275 C C . ALA B 1 362 ? -6.844 25.516 13.508 1 87.5 362 ALA B C 1
ATOM 6277 O O . ALA B 1 362 ? -7.879 24.844 13.398 1 87.5 362 ALA B O 1
ATOM 6278 N N . TYR B 1 363 ? -6.227 25.719 14.57 1 88.75 363 TYR B N 1
ATOM 6279 C CA . TYR B 1 363 ? -6.898 25.516 15.844 1 88.75 363 TYR B CA 1
ATOM 6280 C C . TYR B 1 363 ? -7.688 26.75 16.25 1 88.75 363 TYR B C 1
ATOM 6282 O O . TYR B 1 363 ? -7.129 27.859 16.344 1 88.75 363 TYR B O 1
ATOM 6290 N N . LEU B 1 364 ? -8.938 26.562 16.531 1 89.25 364 LEU B N 1
ATOM 6291 C CA . LEU B 1 364 ? -9.766 27.703 16.922 1 89.25 364 LEU B CA 1
ATOM 6292 C C . LEU B 1 364 ? -9.602 28.031 18.391 1 89.25 364 LEU B C 1
ATOM 6294 O O . LEU B 1 364 ? -9.883 29.156 18.828 1 89.25 364 LEU B O 1
ATOM 6298 N N . GLY B 1 365 ? -9.234 27 19.156 1 86.69 365 GLY B N 1
ATOM 6299 C CA . GLY B 1 365 ? -9.102 27.203 20.594 1 86.69 365 GLY B CA 1
ATOM 6300 C C . GLY B 1 365 ? -10.438 27.281 21.297 1 86.69 365 GLY B C 1
ATOM 6301 O O . GLY B 1 365 ? -10.578 28.031 22.281 1 86.69 365 GLY B O 1
ATOM 6302 N N . ILE B 1 366 ? -11.375 26.656 20.781 1 91.19 366 ILE B N 1
ATOM 6303 C CA . ILE B 1 366 ? -12.703 26.688 21.391 1 91.19 366 ILE B CA 1
ATOM 6304 C C . ILE B 1 366 ? -12.977 25.375 22.109 1 91.19 366 ILE B C 1
ATOM 6306 O O . ILE B 1 366 ? -12.273 24.391 21.891 1 91.19 366 ILE B O 1
ATOM 6310 N N . SER B 1 367 ? -13.953 25.328 23 1 90.06 367 SER B N 1
ATOM 6311 C CA . SER B 1 367 ? -14.25 24.156 23.812 1 90.06 367 SER B CA 1
ATOM 6312 C C . SER B 1 367 ? -14.93 23.078 22.969 1 90.06 367 SER B C 1
ATOM 6314 O O . SER B 1 367 ? -15.516 23.359 21.922 1 90.06 367 SER B O 1
ATOM 6316 N N . GLN B 1 368 ? -14.805 21.891 23.469 1 92.44 368 GLN B N 1
ATOM 6317 C CA . GLN B 1 368 ? -15.492 20.781 22.828 1 92.44 368 GLN B CA 1
ATOM 6318 C C . GLN B 1 368 ? -17 21.016 22.781 1 92.44 368 GLN B C 1
ATOM 6320 O O . GLN B 1 368 ? -17.656 20.641 21.812 1 92.44 368 GLN B O 1
ATOM 6325 N N . GLU B 1 369 ? -17.516 21.547 23.828 1 95 369 GLU B N 1
ATOM 6326 C CA . GLU B 1 369 ? -18.938 21.859 23.859 1 95 369 GLU B CA 1
ATOM 6327 C C . GLU B 1 369 ? -19.344 22.797 22.734 1 95 369 GLU B C 1
ATOM 6329 O O . GLU B 1 369 ? -20.375 22.609 22.094 1 95 369 GLU B O 1
ATOM 6334 N N . ALA B 1 370 ? -18.562 23.812 22.547 1 95.75 370 ALA B N 1
ATOM 6335 C CA . ALA B 1 370 ? -18.812 24.734 21.453 1 95.75 370 ALA B CA 1
ATOM 6336 C C . ALA B 1 370 ? -18.781 24.016 20.109 1 95.75 370 ALA B C 1
ATOM 6338 O O . ALA B 1 370 ? -19.625 24.281 19.234 1 95.75 370 ALA B O 1
ATOM 6339 N N . VAL B 1 371 ? -17.812 23.125 19.922 1 95.62 371 VAL B N 1
ATOM 6340 C CA . VAL B 1 371 ? -17.672 22.359 18.688 1 95.62 371 VAL B CA 1
ATOM 6341 C C . VAL B 1 371 ? -18.938 21.516 18.469 1 95.62 371 VAL B C 1
ATOM 6343 O O . VAL B 1 371 ? -19.453 21.453 17.359 1 95.62 371 VAL B O 1
ATOM 6346 N N . GLU B 1 372 ? -19.406 20.891 19.5 1 96.19 372 GLU B N 1
ATOM 6347 C CA . GLU B 1 372 ? -20.609 20.047 19.406 1 96.19 372 GLU B CA 1
ATOM 6348 C C . GLU B 1 372 ? -21.828 20.875 19.031 1 96.19 372 GLU B C 1
ATOM 6350 O O . GLU B 1 372 ? -22.656 20.422 18.234 1 96.19 372 GLU B O 1
ATOM 6355 N N . ARG B 1 373 ? -21.953 22.047 19.562 1 97.12 373 ARG B N 1
ATOM 6356 C CA . ARG B 1 373 ? -23.062 22.922 19.219 1 97.12 373 ARG B CA 1
ATOM 6357 C C . ARG B 1 373 ? -22.984 23.344 17.75 1 97.12 373 ARG B C 1
ATOM 6359 O O . ARG B 1 373 ? -24.016 23.422 17.078 1 97.12 373 ARG B O 1
ATOM 6366 N N . LEU B 1 374 ? -21.797 23.672 17.297 1 97.81 374 LEU B N 1
ATOM 6367 C CA . LEU B 1 374 ? -21.625 24.031 15.891 1 97.81 374 LEU B CA 1
ATOM 6368 C C . LEU B 1 374 ? -22.109 22.906 14.977 1 97.81 374 LEU B C 1
ATOM 6370 O O . LEU B 1 374 ? -22.719 23.156 13.938 1 97.81 374 LEU B O 1
ATOM 6374 N N . GLN B 1 375 ? -21.797 21.672 15.367 1 96.44 375 GLN B N 1
ATOM 6375 C CA . GLN B 1 375 ? -22.203 20.516 14.57 1 96.44 375 GLN B CA 1
ATOM 6376 C C . GLN B 1 375 ? -23.703 20.297 14.641 1 96.44 375 GLN B C 1
ATOM 6378 O O . GLN B 1 375 ? -24.359 20.156 13.609 1 96.44 375 GLN B O 1
ATOM 6383 N N . GLU B 1 376 ? -24.312 20.328 15.812 1 96.56 376 GLU B N 1
ATOM 6384 C CA . GLU B 1 376 ? -25.703 19.969 16.047 1 96.56 376 GLU B CA 1
ATOM 6385 C C . GLU B 1 376 ? -26.641 21.094 15.586 1 96.56 376 GLU B C 1
ATOM 6387 O O . GLU B 1 376 ? -27.703 20.828 15 1 96.56 376 GLU B O 1
ATOM 6392 N N . GLU B 1 377 ? -26.266 22.312 15.859 1 97.31 377 GLU B N 1
ATOM 6393 C CA . GLU B 1 377 ? -27.172 23.438 15.625 1 97.31 377 GLU B CA 1
ATOM 6394 C C . GLU B 1 377 ? -26.938 24.047 14.25 1 97.31 377 GLU B C 1
ATOM 6396 O O . GLU B 1 377 ? -27.875 24.578 13.633 1 97.31 377 GLU B O 1
ATOM 6401 N N . PHE B 1 378 ? -25.688 23.922 13.812 1 98 378 PHE B N 1
ATOM 6402 C CA . PHE B 1 378 ? -25.375 24.688 12.617 1 98 378 PHE B CA 1
ATOM 6403 C C . PHE B 1 378 ? -24.844 23.797 11.508 1 98 378 PHE B C 1
ATOM 6405 O O . PHE B 1 378 ? -24.531 24.266 10.414 1 98 378 PHE B O 1
ATOM 6412 N N . HIS B 1 379 ? -24.641 22.5 11.695 1 97.88 379 HIS B N 1
ATOM 6413 C CA . HIS B 1 379 ? -24.188 21.531 10.695 1 97.88 379 HIS B CA 1
ATOM 6414 C C . HIS B 1 379 ? -22.797 21.859 10.195 1 97.88 379 HIS B C 1
ATOM 6416 O O . HIS B 1 379 ? -22.531 21.844 8.992 1 97.88 379 HIS B O 1
ATOM 6422 N N . ILE B 1 380 ? -22 22.312 11.148 1 97.44 380 ILE B N 1
ATOM 6423 C CA . ILE B 1 380 ? -20.594 22.562 10.867 1 97.44 380 ILE B CA 1
ATOM 6424 C C . ILE B 1 380 ? -19.734 21.469 11.484 1 97.44 380 ILE B C 1
ATOM 6426 O O . ILE B 1 380 ? -19.75 21.266 12.703 1 97.44 380 ILE B O 1
ATOM 6430 N N . TYR B 1 381 ? -19.047 20.797 10.648 1 95.56 381 TYR B N 1
ATOM 6431 C CA . TYR B 1 381 ? -18.266 19.625 11.07 1 95.56 381 TYR B CA 1
ATOM 6432 C C . TYR B 1 381 ? -16.781 19.969 11.156 1 95.56 381 TYR B C 1
ATOM 6434 O O . TYR B 1 381 ? -16.203 20.484 10.195 1 95.56 381 TYR B O 1
ATOM 6442 N N . MET B 1 382 ? -16.172 19.75 12.242 1 94.06 382 MET B N 1
ATOM 6443 C CA . MET B 1 382 ? -14.75 19.922 12.516 1 94.06 382 MET B CA 1
ATOM 6444 C C . MET B 1 382 ? -14.266 18.938 13.562 1 94.06 382 MET B C 1
ATOM 6446 O O . MET B 1 382 ? -15.062 18.156 14.109 1 94.06 382 MET B O 1
ATOM 6450 N N . MET B 1 383 ? -13.031 18.891 13.797 1 89.56 383 MET B N 1
ATOM 6451 C CA . MET B 1 383 ? -12.508 17.969 14.812 1 89.56 383 MET B CA 1
ATOM 6452 C C . MET B 1 383 ? -12.93 18.422 16.203 1 89.56 383 MET B C 1
ATOM 6454 O O . MET B 1 383 ? -13.062 19.625 16.469 1 89.56 383 MET B O 1
ATOM 6458 N N . LEU B 1 384 ? -13.008 17.469 17.109 1 87.06 384 LEU B N 1
ATOM 6459 C CA . LEU B 1 384 ? -13.555 17.719 18.438 1 87.06 384 LEU B CA 1
ATOM 6460 C C . LEU B 1 384 ? -12.625 18.625 19.234 1 87.06 384 LEU B C 1
ATOM 6462 O O . LEU B 1 384 ? -13.062 19.281 20.188 1 87.06 384 LEU B O 1
ATOM 6466 N N . ASP B 1 385 ? -11.461 18.75 18.797 1 85 385 ASP B N 1
ATOM 6467 C CA . ASP B 1 385 ? -10.516 19.578 19.531 1 85 385 ASP B CA 1
ATOM 6468 C C . ASP B 1 385 ? -10.484 21 18.969 1 85 385 ASP B C 1
ATOM 6470 O O . ASP B 1 385 ? -9.664 21.812 19.391 1 85 385 ASP B O 1
ATOM 6474 N N . GLY B 1 386 ? -11.305 21.266 18.047 1 88.5 386 GLY B N 1
ATOM 6475 C CA . GLY B 1 386 ? -11.445 22.625 17.531 1 88.5 386 GLY B CA 1
ATOM 6476 C C . GLY B 1 386 ? -10.594 22.875 16.297 1 88.5 386 GLY B C 1
ATOM 6477 O O . GLY B 1 386 ? -10.539 24.016 15.805 1 88.5 386 GLY B O 1
ATOM 6478 N N . ARG B 1 387 ? -9.961 21.828 15.734 1 90.38 387 ARG B N 1
ATOM 6479 C CA . ARG B 1 387 ? -9.172 21.969 14.508 1 90.38 387 ARG B CA 1
ATOM 6480 C C . ARG B 1 387 ? -10.078 22.062 13.289 1 90.38 387 ARG B C 1
ATOM 6482 O O . ARG B 1 387 ? -11.016 21.281 13.133 1 90.38 387 ARG B O 1
ATOM 6489 N N . ILE B 1 388 ? -9.805 23.031 12.477 1 92.38 388 ILE B N 1
ATOM 6490 C CA . ILE B 1 388 ? -10.547 23.141 11.227 1 92.38 388 ILE B CA 1
ATOM 6491 C C . ILE B 1 388 ? -9.57 23.141 10.047 1 92.38 388 ILE B C 1
ATOM 6493 O O . ILE B 1 388 ? -8.398 23.484 10.203 1 92.38 388 ILE B O 1
ATOM 6497 N N . SER B 1 389 ? -10.062 22.734 8.922 1 90.25 389 SER B N 1
ATOM 6498 C CA . SER B 1 389 ? -9.352 22.938 7.66 1 90.25 389 SER B CA 1
ATOM 6499 C C . SER B 1 389 ? -9.703 24.281 7.047 1 90.25 389 SER B C 1
ATOM 6501 O O . SER B 1 389 ? -10.828 24.5 6.594 1 90.25 389 SER B O 1
ATOM 6503 N N . ILE B 1 390 ? -8.766 25.156 6.988 1 91.5 390 ILE B N 1
ATOM 6504 C CA . ILE B 1 390 ? -8.961 26.484 6.418 1 91.5 390 ILE B CA 1
ATOM 6505 C C . ILE B 1 390 ? -9.375 26.359 4.949 1 91.5 390 ILE B C 1
ATOM 6507 O O . ILE B 1 390 ? -10.133 27.188 4.441 1 91.5 390 ILE B O 1
ATOM 6511 N N . ALA B 1 391 ? -8.914 25.297 4.309 1 88.25 391 ALA B N 1
ATOM 6512 C CA . ALA B 1 391 ? -9.18 25.062 2.893 1 88.25 391 ALA B CA 1
ATOM 6513 C C . ALA B 1 391 ? -10.672 24.859 2.639 1 88.25 391 ALA B C 1
ATOM 6515 O O . ALA B 1 391 ? -11.156 25.094 1.529 1 88.25 391 ALA B O 1
ATOM 6516 N N . GLY B 1 392 ? -11.383 24.438 3.639 1 90.56 392 GLY B N 1
ATOM 6517 C CA . GLY B 1 392 ? -12.812 24.203 3.496 1 90.56 392 GLY B CA 1
ATOM 6518 C C . GLY B 1 392 ? -13.641 25.469 3.537 1 90.56 392 GLY B C 1
ATOM 6519 O O . GLY B 1 392 ? -14.82 25.453 3.174 1 90.56 392 GLY B O 1
ATOM 6520 N N . LEU B 1 393 ? -13.086 26.547 3.963 1 94.44 393 LEU B N 1
ATOM 6521 C CA . LEU B 1 393 ? -13.781 27.828 3.994 1 94.44 393 LEU B CA 1
ATOM 6522 C C . LEU B 1 393 ? -13.688 28.531 2.643 1 94.44 393 LEU B C 1
ATOM 6524 O O . LEU B 1 393 ? -12.711 28.359 1.91 1 94.44 393 LEU B O 1
ATOM 6528 N N . ASN B 1 394 ? -14.625 29.234 2.318 1 93.38 394 ASN B N 1
ATOM 6529 C CA . ASN B 1 394 ? -14.711 30 1.077 1 93.38 394 ASN B CA 1
ATOM 6530 C C . ASN B 1 394 ? -15.656 31.188 1.214 1 93.38 394 ASN B C 1
ATOM 6532 O O . ASN B 1 394 ? -16.328 31.328 2.234 1 93.38 394 ASN B O 1
ATOM 6536 N N . PRO B 1 395 ? -15.688 32.031 0.21 1 93.25 395 PRO B N 1
ATOM 6537 C CA . PRO B 1 395 ? -16.484 33.25 0.322 1 93.25 395 PRO B CA 1
ATOM 6538 C C . PRO B 1 395 ? -17.969 32.969 0.536 1 93.25 395 PRO B C 1
ATOM 6540 O O . PRO B 1 395 ? -18.688 33.781 1.14 1 93.25 395 PRO B O 1
ATOM 6543 N N . ASP B 1 396 ? -18.406 31.797 0.19 1 93.94 396 ASP B N 1
ATOM 6544 C CA . ASP B 1 396 ? -19.828 31.484 0.248 1 93.94 396 ASP B CA 1
ATOM 6545 C C . ASP B 1 396 ? -20.219 30.953 1.625 1 93.94 396 ASP B C 1
ATOM 6547 O O . ASP B 1 396 ? -21.391 30.969 1.996 1 93.94 396 ASP B O 1
ATOM 6551 N N . ASN B 1 397 ? -19.266 30.453 2.354 1 95.81 397 ASN B N 1
ATOM 6552 C CA . ASN B 1 397 ? -19.656 29.797 3.596 1 95.81 397 ASN B CA 1
ATOM 6553 C C . ASN B 1 397 ? -19.016 30.469 4.812 1 95.81 397 ASN B C 1
ATOM 6555 O O . ASN B 1 397 ? -19.453 30.25 5.941 1 95.81 397 ASN B O 1
ATOM 6559 N N . ILE B 1 398 ? -18.078 31.375 4.625 1 97.06 398 ILE B N 1
ATOM 6560 C CA . ILE B 1 398 ? -17.281 31.922 5.727 1 97.06 398 ILE B CA 1
ATOM 6561 C C . ILE B 1 398 ? -18.156 32.781 6.629 1 97.06 398 ILE B C 1
ATOM 6563 O O . ILE B 1 398 ? -18 32.781 7.852 1 97.06 398 ILE B O 1
ATOM 6567 N N . ASP B 1 399 ? -19.078 33.5 6.094 1 97.5 399 ASP B N 1
ATOM 6568 C CA . ASP B 1 399 ? -19.953 34.344 6.918 1 97.5 399 ASP B CA 1
ATOM 6569 C C . ASP B 1 399 ? -20.859 33.469 7.801 1 97.5 399 ASP B C 1
ATOM 6571 O O . ASP B 1 399 ? -21.062 33.812 8.969 1 97.5 399 ASP B O 1
ATOM 6575 N N . TYR B 1 400 ? -21.375 32.438 7.219 1 97.5 400 TYR B N 1
ATOM 6576 C CA . TYR B 1 400 ? -22.188 31.5 8 1 97.5 400 TYR B CA 1
ATOM 6577 C C . TYR B 1 400 ? -21.375 30.891 9.141 1 97.5 400 TYR B C 1
ATOM 6579 O O . TYR B 1 400 ? -21.859 30.766 10.258 1 97.5 400 TYR B O 1
ATOM 6587 N N . PHE B 1 401 ? -20.188 30.516 8.82 1 97.56 401 PHE B N 1
ATOM 6588 C CA . PHE B 1 401 ? -19.297 29.938 9.82 1 97.56 401 PHE B CA 1
ATOM 6589 C C . PHE B 1 401 ? -19.062 30.922 10.961 1 97.56 401 PHE B C 1
ATOM 6591 O O . PHE B 1 401 ? -19.172 30.562 12.133 1 97.56 401 PHE B O 1
ATOM 6598 N N . VAL B 1 402 ? -18.781 32.188 10.641 1 97.62 402 VAL B N 1
ATOM 6599 C CA . VAL B 1 402 ? -18.5 33.219 11.625 1 97.62 402 VAL B CA 1
ATOM 6600 C C . VAL B 1 402 ? -19.75 33.5 12.469 1 97.62 402 VAL B C 1
ATOM 6602 O O . VAL B 1 402 ? -19.656 33.625 13.688 1 97.62 402 VAL B O 1
ATOM 6605 N N . ASP B 1 403 ? -20.875 33.562 11.844 1 97.5 403 ASP B N 1
ATOM 6606 C CA . ASP B 1 403 ? -22.141 33.75 12.547 1 97.5 403 ASP B CA 1
ATOM 6607 C C . ASP B 1 403 ? -22.406 32.625 13.539 1 97.5 403 ASP B C 1
ATOM 6609 O O . ASP B 1 403 ? -22.875 32.875 14.656 1 97.5 403 ASP B O 1
ATOM 6613 N N . ALA B 1 404 ? -22.172 31.438 13.078 1 97.69 404 ALA B N 1
ATOM 6614 C CA . ALA B 1 404 ? -22.359 30.266 13.938 1 97.69 404 ALA B CA 1
ATOM 6615 C C . ALA B 1 404 ? -21.422 30.328 15.148 1 97.69 404 ALA B C 1
ATOM 6617 O O . ALA B 1 404 ? -21.844 30.047 16.266 1 97.69 404 ALA B O 1
ATOM 6618 N N . LEU B 1 405 ? -20.188 30.734 14.906 1 96.81 405 LEU B N 1
ATOM 6619 C CA . LEU B 1 405 ? -19.234 30.859 16 1 96.81 405 LEU B CA 1
ATOM 6620 C C . LEU B 1 405 ? -19.688 31.922 17 1 96.81 405 LEU B C 1
ATOM 6622 O O . LEU B 1 405 ? -19.562 31.734 18.203 1 96.81 405 LEU B O 1
ATOM 6626 N N . CYS B 1 406 ? -20.141 33 16.438 1 96.56 406 CYS B N 1
ATOM 6627 C CA . CYS B 1 406 ? -20.641 34.062 17.281 1 96.56 406 CYS B CA 1
ATOM 6628 C C . CYS B 1 406 ? -21.797 33.594 18.156 1 96.56 406 CYS B C 1
ATOM 6630 O O . CYS B 1 406 ? -21.875 33.938 19.344 1 96.56 406 CYS B O 1
ATOM 6632 N N . SER B 1 407 ? -22.641 32.844 17.547 1 96.5 407 SER B N 1
ATOM 6633 C CA . SER B 1 407 ? -23.812 32.344 18.266 1 96.5 407 SER B CA 1
ATOM 6634 C C . SER B 1 407 ? -23.406 31.406 19.406 1 96.5 407 SER B C 1
ATOM 6636 O O . SER B 1 407 ? -24.031 31.406 20.469 1 96.5 407 SER B O 1
ATOM 6638 N N . VAL B 1 408 ? -22.406 30.609 19.172 1 96.5 408 VAL B N 1
ATOM 6639 C CA . VAL B 1 408 ? -22.031 29.578 20.125 1 96.5 408 VAL B CA 1
ATOM 6640 C C . VAL B 1 408 ? -21.109 30.172 21.188 1 96.5 408 VAL B C 1
ATOM 6642 O O . VAL B 1 408 ? -21.156 29.766 22.359 1 96.5 408 VAL B O 1
ATOM 6645 N N . LEU B 1 409 ? -20.266 31.109 20.844 1 95.44 409 LEU B N 1
ATOM 6646 C CA . LEU B 1 409 ? -19.266 31.641 21.766 1 95.44 409 LEU B CA 1
ATOM 6647 C C . LEU B 1 409 ? -19.75 32.938 22.406 1 95.44 409 LEU B C 1
ATOM 6649 O O . LEU B 1 409 ? -19.297 33.312 23.5 1 95.44 409 LEU B O 1
ATOM 6653 N N . GLY B 1 410 ? -20.594 33.625 21.734 1 92.25 410 GLY B N 1
ATOM 6654 C CA . GLY B 1 410 ? -21.047 34.938 22.203 1 92.25 410 GLY B CA 1
ATOM 6655 C C . GLY B 1 410 ? -20.203 36.062 21.688 1 92.25 410 GLY B C 1
ATOM 6656 O O . GLY B 1 410 ? -19.234 35.844 20.938 1 92.25 410 GLY B O 1
ATOM 6657 N N . GLN B 1 411 ? -20.688 37.312 21.969 1 88.5 411 GLN B N 1
ATOM 6658 C CA . GLN B 1 411 ? -20 38.5 21.516 1 88.5 411 GLN B CA 1
ATOM 6659 C C . GLN B 1 411 ? -19.312 39.219 22.703 1 88.5 411 GLN B C 1
ATOM 6661 O O . GLN B 1 411 ? -19.812 39.188 23.828 1 88.5 411 GLN B O 1
ATOM 6666 N N . GLN B 1 412 ? -18.094 39.656 22.359 1 76.38 412 GLN B N 1
ATOM 6667 C CA . GLN B 1 412 ? -17.406 40.469 23.359 1 76.38 412 GLN B CA 1
ATOM 6668 C C . GLN B 1 412 ? -18.125 41.781 23.562 1 76.38 412 GLN B C 1
ATOM 6670 O O . GLN B 1 412 ? -18.656 42.375 22.609 1 76.38 412 GLN B O 1
ATOM 6675 N N . HIS B 1 413 ? -18.578 42.156 24.844 1 67.69 413 HIS B N 1
ATOM 6676 C CA . HIS B 1 413 ? -19.172 43.438 25.188 1 67.69 413 HIS B CA 1
ATOM 6677 C C . HIS B 1 413 ? -18.109 44.531 25.266 1 67.69 413 HIS B C 1
ATOM 6679 O O . HIS B 1 413 ? -16.969 44.25 25.641 1 67.69 413 HIS B O 1
#

Organism: Babesia divergens (NCBI:txid32595)

Foldseek 3Di:
DDPCVPDDDDDDDQQVVLVVVLVVDPDPQFFEFRDQAFADQVLDRCFLVPDQLVVLVVVQVVDPCQAVDFADLQADPLLQVLVVCLQAVDPDDPVVVVVLCLQKDKGWAQALLRLLLLVLLVLCVPPPVAAAEEEAVVADPCVCVSNVVSHHHYYYFYFDDFLVVHGPLVRRLVVLLPDAAAYEYEAEQACTPAALGDDDPVSLLSVLVSCVVRNYEYEYEHAQQCQFPLHNHVSNVSVNSNSVDQHWYKYKHGDCHLRVVVVSRTIMIMTGHGPVCSVVSVVVSVVSSVVCCVPPNHHGRDVSSSSSCCSPPPVSVVSSSVSSSVSNVVLLVLLVVLLVLLVVQQAPDDSVSSNVRTGQKHAPRDALVLQVCCCVVPNYGHRSRRMGGSSSDHPVNSNSVSVSSCVSRHHDD/DDPCVPDDDDDDDQQVVLVVVLVVDPDPQFFEFRDQAFADQVLDRDQLVPDQLVVLVVVQVVDPCQAVDFAPLQADPLLQVLVVCLQAVDPDDPVVVVVLCLQKDKGWDQALLRLLLLVLLVLCVPPPVAAAEEEAVVADPCVCVSNVVSHHHYYYFYFDDFLVVHGPLVRRLVVLLPDAAAYEYEAEQACTPAALGDDDPVSLLSVLVSCVVRNYEYEYEHAQQCQWPLHNHVSNVSVNSNSVDQHWYKYKHGDCHLSVVVVSRTIMIMTGHGPVCSVVSVVVSVVSSVVCCVPPNHHGRDVSSSSSCCSPPPVSVVSSSVSSSVSNVVLLVLLVVLLVLLVVQQQPDDSPSSNVRTGQKHAPRDALVLQVCCCPVPNYGHRSRRMGGSSSDHPVNSNSVSVSSCVSRHHDD

Radius of gyration: 27.96 Å; Cα contacts (8 Å, |Δi|>4): 1713; chains: 2; bounding box: 62×86×62 Å

InterPro domains:
  IPR000796 Aspartate/other aminotransferase [PR00799] (185-204)
  IPR000796 Aspartate/other aminotransferase [PR00799] (216-228)
  IPR000796 Aspartate/other aminotransferase [PR00799] (286-311)
  IPR000796 Aspartate/other aminotransferase [PR00799] (354-372)
  IPR000796 Aspartate/other aminotransferase [PTHR11879] (2-408)
  IPR004839 Aminotransferase, class I/classII, large domain [PF00155] (29-405)
  IPR015421 Pyridoxal phosphate-dependent transferase, major domain [G3DSA:3.40.640.10] (64-313)
  IPR015422 Pyridoxal phosphate-dependent transferase, small domain [G3DSA:3.90.1150.10] (13-405)
  IPR015424 Pyridoxal phosphate-dependent transferase [SSF53383] (1-408)

Nearest PDB structures (foldseek):
  6jpk-assembly1_B  TM=9.404E-01  e=2.001E-41  Schizosaccharomyces pombe 972h-
  5tot-assembly1_A  TM=9.322E-01  e=9.771E-42  Sus scrofa
  5tor-assembly1_A  TM=9.331E-01  e=1.106E-40  Sus scrofa
  5tot-assembly1_B  TM=9.243E-01  e=1.397E-39  Sus scrofa
  5ton-assembly1_B  TM=9.305E-01  e=9.628E-39  Sus scrofa

Sequence (826 aa):
MSIFHYLCDLPQDANFGMAARAKADTHPKKIDLSLGTYRDDHGQPRLLRQAAVRLAKQQMAADERELEEYLPLEGHEKFAQEARDLLFLGEDNKDRYAELCERICSYHCGSCINALYSAMVLYRENMPLAKKAYASDPCYANYERMCLTAGFEFGMHPYFTSVEKGIDFEEMIEALKTYEKGSLIILQASCHNPTGFDLTPEQWVKVRDVLFEKELIPLIDIAYQGLGSGDMKRDSLVVRIFLEKDMDFFVAQSFSKNMSLYSARVGVLHCVYKSDYINKRHMLMRNLTLMSRARFGSAERHGPEIAYRLMSDPSLRKMWLDELQAMTRRLIKMRQELRNRLEAKKVKGTWKHITEQIGMFAYLGISQEAVERLQEEFHIYMMLDGRISIAGLNPDNIDYFVDALCSVLGQQHMSIFHYLCDLPQDANFGMAARAKADTHPKKIDLSLGTYRDDHGQPRLLRQAAVRLAKQQMAADERELEEYLPLEGHEKFAQEARDLLFLGEDNKDRYAELCERICSYHCGSCINALYSAMVLYRENMPLAKKAYASDPCYANYERMCLTAGFEFGMHPYFTSVEKGIDFEEMIEALKTYEKGSLIILQASCHNPTGFDLTPEQWVKVRDVLFEKELIPLIDIAYQGLGSGDMKRDSLVVRIFLEKDMDFFVAQSFSKNMSLYSARVGVLHCVYKSDYINKRHMLMRNLTLMSRARFGSAERHGPEIAYRLMSDPSLRKMWLDELQAMTRRLIKMRQELRNRLEAKKVKGTWKHITEQIGMFAYLGISQEAVERLQEEFHIYMMLDGRISIAGLNPDNIDYFVDALCSVLGQQH

Secondary structure (DSSP, 8-state):
--GGGG----PPPHHHHHHHHHHH---TT-EE--S---B-TTS-B--STTTHHHHHHHHHHH-TTTTSSPPPTT--HHHHHHHHHHHH--SS-HHHHHHHHTTEEEEEESSHHHHHHHHHHHHHHH-TTTTEEEEEES--THHHHHHHHHT-EEEEEE-EEETTTEE-HHHHHHHHTTSPTT-EEEEESSS-TTT-----HHHHHHHHHHHHHHT-EEEEEES-TTTSSS-HHHHTHHHHHHHTSS--EEEEEE-TTTTT-TTT--EEEEEE--GGGGGGHHHHHHHHHHHHHHHTSS--SHHHHHHHHHHHSHHHHHHHHHHHHHHHHHHHHHHHHHHHHHHHTTBSS--THHHHS-SSEEE----HHHHHHHHHHH-EE--TTSEEEGGG--TTTHHHHHHHHHHHH-B--/--GGGG---PPPPHHHHHHHHHHH---TT-EE--S---B-TTS-B--S-SSHHHHHHHHHHH-TTTTSSPPPTT--HHHHHHHHHHHH--SS-HHHHHHHHTTEEEEEESSHHHHHHHHHHHHHHH-TTTTEEEEEES--THHHHHHHHHT-EEEEEE-EEETTTEE-HHHHHHHHTTSPTT-EEEEESSS-TTT-----HHHHHHHHHHHHHHT-EEEEEES-TTTSSS-HHHHTHHHHHHHTSS--EEEEEE-TTTTT-TTT--EEEEEE--GGGGGGHHHHHHHHHHHHHHHTSS--SHHHHHHHHHHHSHHHHHHHHHHHHHHHHHHHHHHHHHHHHHHHTTBSS--THHHHS-SSEEE----HHHHHHHHHHH-EE--TTSEEEGGG--TTTHHHHHHHHHHHH-B--

Solvent-accessible surface area (backbone atoms only — not comparable to full-atom values): 41646 Å² total; per-residue (Å²): 132,45,71,68,71,53,58,65,87,71,81,74,55,69,58,62,47,45,38,52,53,44,69,71,51,78,58,89,73,52,42,62,20,40,54,92,57,67,30,37,74,81,63,38,64,52,31,58,60,86,42,32,61,56,50,42,42,48,56,46,55,70,38,78,60,73,38,41,46,64,45,50,60,62,22,54,59,68,37,25,49,53,54,47,46,62,53,63,60,62,94,65,60,68,69,59,47,56,60,54,49,57,31,48,50,59,37,38,36,53,8,31,47,22,13,47,34,49,53,45,36,57,42,38,76,43,30,90,52,38,44,39,31,32,31,41,31,73,44,54,81,59,52,57,53,26,34,48,73,46,63,30,46,72,50,64,36,55,34,52,84,41,69,89,70,38,66,39,60,67,56,24,53,58,46,62,71,69,53,58,59,38,23,33,38,48,38,60,56,36,42,24,51,50,60,6,62,60,79,50,74,69,51,47,52,51,52,45,51,51,32,59,75,50,45,34,31,44,36,35,40,31,58,42,51,18,42,40,77,37,32,52,59,72,29,33,43,57,60,49,59,50,62,75,46,86,50,48,37,37,35,18,36,34,46,18,63,64,56,33,27,43,9,42,29,26,16,29,24,36,42,33,42,17,74,90,42,46,92,50,50,68,44,55,52,50,50,54,28,53,56,38,39,32,44,42,39,46,36,56,44,67,43,44,51,44,54,31,46,33,70,70,35,68,70,31,28,51,47,42,51,52,45,33,36,52,52,23,51,49,47,52,48,48,30,48,49,51,36,50,51,35,58,73,64,30,33,51,77,81,52,67,48,50,64,68,28,32,34,56,38,36,48,65,71,49,53,50,66,48,42,50,44,37,33,75,75,54,37,34,33,47,40,68,73,28,32,32,20,56,28,49,48,28,86,84,46,42,63,59,52,47,51,50,49,29,69,65,62,29,64,59,129,131,46,70,69,71,53,58,64,86,69,82,75,54,70,58,61,47,45,40,51,51,45,68,70,52,78,59,89,73,51,41,64,18,39,54,94,56,67,29,36,74,81,64,37,64,51,31,58,60,84,42,33,60,56,51,43,41,49,56,47,54,69,40,79,61,72,38,41,46,66,44,49,61,62,22,54,59,69,37,24,49,52,54,48,44,60,53,60,59,59,96,62,61,68,68,60,48,57,59,54,48,57,32,48,48,62,38,37,34,53,9,30,47,22,14,48,35,49,52,44,36,58,41,38,75,43,32,90,52,38,46,40,32,32,32,43,32,73,46,53,80,60,53,56,53,26,34,47,72,48,64,31,47,70,51,64,36,54,35,52,83,41,68,88,72,37,67,39,59,68,56,24,54,59,46,62,72,69,53,58,60,36,24,33,38,48,40,61,53,36,43,24,50,51,59,6,62,63,79,50,75,68,52,48,51,50,51,43,50,52,31,59,74,51,45,34,32,43,36,34,39,31,59,42,50,18,42,41,78,37,33,50,59,70,28,33,44,57,60,49,59,51,63,75,46,85,50,47,35,39,36,18,36,34,45,18,62,63,56,32,26,44,10,44,29,26,16,29,25,34,42,32,43,16,75,90,43,46,90,48,50,68,43,55,54,49,49,53,29,53,55,38,40,33,45,42,38,45,35,58,43,69,43,44,51,42,53,32,45,35,71,70,34,69,70,30,28,52,47,44,51,52,44,33,33,51,52,24,52,49,46,52,49,50,30,47,50,50,37,51,51,35,57,73,63,28,32,51,77,80,53,69,47,52,64,68,30,32,33,56,38,35,46,65,70,51,54,48,67,48,40,51,44,37,33,75,76,53,40,34,33,47,40,66,74,28,32,32,20,55,29,49,47,27,85,83,47,42,62,59,53,46,51,49,47,28,68,65,62,30,63,59,129

pLDDT: mean 91.43, std 7.62, range [49.09, 98.88]